Protein 7OP3 (pdb70)

Sequence (1100 aa):
GRSSQKMRLDNDDLTIAISGFITNRIGFAIYIVLCVLTGGIAWLFLRWYPKYYVKLVGCATPFRDCQWVVIEDHFNKMTILSIRVKPYNRPLSTVFPVLRELRSITYCYYKFYYHPVLDKFFCCNGWKDPQWNSMQNARSGLHGDEKAHREAVFGPNSIDVDEQSILQLLVSEILTPFYAFQVFSLILWLCDEYYYYAAAILLISAGSIITSLLETKETRRRLREMSRFECEVRVFRGGFWRTFPSSDLVPGDVYEVSDPSLTQIPADSLLLTGDCIVNESMLTGESVAVSKTPATNETLAKLNPAASTFSHDVDKHFLYCGTKLIRARAVALVVRTGFNTTRGALVRSMLVPKPSKFKFYEDSFRYLKVMGCLAGLAFIVSLVNFIRLKLHWTLILLRALDLLTIVVPPALPATLTIGTSFAVQRLKGKKIFCTSPQRVNVGGKIDLMCFDKTGTLTEEGLDVLGIRVASRVSNRFTELLTNVDDLTWSCKPLDPYRAALYVMASCHSLRIVDGVAVGDPLEVKMFEFTGWSYEEGFIAGEVISAPPAVGVLRAFDFNPLLRRSSVIARVVGNSGGYALVKGSPECMPEICRPETLPSDFDELLSYYTHAGYRVIACATKRIPKLNLVSVNRMTRDEVESGLDFVGFIIFENKLKPTTTSVIKELLSSNIGTVMITGDNIRTAVSVARQCGIIEEHAHCYMPRFIEGNADDCNAKLRWESINNPALELDPWTLLPMPVIRNYAIAVTGDVFRWIVDHAPTDVLHRMLVLGKVYARMSPDEKQELVKKFQSIDYSCGFCGDGANDCAALKAADVGISLSEAEASVAAPFTSQIFDIRCVPEVIREGRASLVTSFSCFKYMSLYSFIQFTSVSFLYVSASNLGDFQFLYIDLMLILPIAVFMSWAGPHSKLCAKRPVSDLVSRKVLVPLLSHVFVCVMIQALAWVAVRQQPWYIPPIVDTEKSNIENSENTTLFFASCFEYILSGVVLNAGRPFRQSPLETWPFLSAVAVTLIATLLMLLVPPYWLFEFMQLTWMSWTFKITLIAFGFVYFLIAWTGEHYLFLWLARFLGRMRQRLFKQPKQRKLYKIVKEKLVFENLYFQ

B-factor: mean 87.17, std 57.76, range [15.13, 212.63]

Foldseek 3Di:
DAFKDWDQDPDNVKGKIWGQWAAFDPCVVVVCCVQPVVPCRPLAVCVQPVPVVSVHRTDTDLQNPHFKTWMGIPLRDIDIDTWDWDAADQDPQQQVNGDGTWTWDADLNQIWTADPPVRDIDRFGFRRPQPCPFLVSLQQFDDDPCQVVQDVSAFFQQQADDPDDLVVVCSVPCSHVLNVVLVVLLVLCVVVVQHPVSVVLVVLVVVVSVLVSVLVVVQSVLLRVVRDDKDFFFAFGNPPTGTDIRRRGGQRGKTWQLDPRCFWAAAKWFFADWKFWWAQCLFLRGRDIDIAHADDRVLVVPGGLRDLDDDPVNCSGIDAHGTGGPHRGHMTGHHHHYLSGNVSVLSSLLRDDDPPPQCPVVVLVVVLVVLLVVLVVQLVVLLVLCVVLPFAPVLSCSLSVVLSCLSRPSCQVSLLCLLLVLLQVVCVVVQKHFSDSVLLLLLQFAFAAEEELCPQQFNNFKAFDFKWFLLLVALDTDDTDQEQCQPVDCSPLETLRLLVLLQLAAAADWADDDPAIDGDRVSRNSQPRNNQHDHPDFFGDHDPVPDATGGFDDYHHQDPVQFKTKGADDTDDQRYSGIKMKGALPCCQVQADPSSNSVCSPVVVVVCVLQVKGKIFIWGQDDHSVQDDPPHDDDPVVSSRHTHTGIIIIIARHGDPCLLVVQVQCVQLNHQYAYAYADDPSRQVNVCPVSCNDPPPAWEWEWDQPQADDADATTDIWIFTSPPTPQTADQVQGDGDPCVRQHAYAYEAVVLVRCVVDNDPLSNLLCLLSYHHYYNHTLVSLLVSQVVCVVLVRQYAYEYEFCSSLSNQQSHSAREYAYDPVRDRNHRMYGPDSHPVCSCVSSQSSSLSNLLSLLSSLLVSLSSLLQSLLQSVVSSQPAGFDSVLVVCCSPQQNVQLSSLLSNFAWAPRSHNDRDDSDCPALLRVLLSVVLSVLSSVLLVVLLVVLVPDPPFFDAHRDHPDGDHQGSNNQSSSLLSSLSRLLSSVQSRDADPRTHHPVVDPSNVVSSVVSVVVSLCCLQPNDPVSCVVRNYYDDDNVSSVVSVVSSVVSSVVSNCCNPPNSVVVSVVCVVCVCVVPVPDDDDRSSVVSVVCCVPVVVVPD

Secondary structure (DSSP, 8-state):
---EEEEE-SSSS-EEEEE---S--TTHHHHHHHHHSSSSSTTTHHHH-HHHHTTTS----SS--SSEEEEEETTS-EEEEE-EEEEE---TTTT----EEEEEEEETTEEEEEETTTTEEE---SSSS----SHHHHTT---TTHHHHTTTTT--S--------HHHHHHHHTTSHHHHHHHHHHHHHHHTT--HHHHHHHHHHHHHHHHHHHHHHHHHHHHHHHH----EES-SSSSS---EETTS--TT-EEETT-TT--B-SS-EEEEES-EEEEESSSTTEEEEEEEPPPPHHHHTT--TTSS---HHHHTTB--TT-BEEE---EEEE---STTSTTHHHHHTTSSPP-----HHHHHHHHHHHHHHHHHHHHHHHHHHHHHHT--HHHHHHHHHHHHHHHS-TTHHHHTSHHHHHHHHHHHHTTEEES-SHHHHHGGG--EE---TTTTSB-SS-EEEEEEE--SSSSSPPPP-SS--TTT-------HHHHHHHHTTTSS---EEESEE-S-HHHHHHHHGGG----SSS--------PPP----S-----TTT-EEEEE---BTTTBS-EEEEE-TTTHHHHS-TTT--S-TTHHHHHHHHTT-EEEEEEE----GGG--SS----HHHHHS--EEEEEEEEE-PBPTTHHHHHHHHHHTT-EE-EE-SS-HHHHHHHHHHHTSSPTT---EEEESSSS-SSSS----EEEESSS----B-TTT--B--------EEE-HHHHHHHHHSS-HHHHHHHHHHEEEE-S--HHHHHHHHHHHHHTT---EEEEESSTTHHHHHHSSEEEEES-TTT--S-SEEESS-STTHHHHHHHHHHHHHHHHHHHHHHHHHHHHHHHHHHHTTGGGT----TTHHHHHHHHTSHHHHHHHS--PBPSS--S------SSSHHHHHHHHHHHHHHHHHHHHHHHHHHT-TT-------SSS-----HHHHHHHHHHHHHHHHHHHHTS--TTTB--TTT-HHHHHHHHHHHHHHHHHHHS--THHHHHHT-----HHHHHHHHHHHHHHHHHHHHIIIIIHHHHHHHHHHTTTTT--S-----HHHHHHHHHHHTTTS--

Solvent-accessible surface area: 51827 Å² total; per-residue (Å²): 81,78,45,67,6,142,45,147,3,113,61,78,48,21,18,3,21,0,22,6,59,49,37,81,101,165,26,92,64,97,16,73,78,120,12,55,150,94,43,35,66,6,163,44,91,16,144,70,114,36,120,108,66,7,143,74,11,3,76,62,26,45,144,7,100,11,105,30,2,4,2,40,15,69,107,128,130,31,39,64,76,47,11,150,86,60,94,98,17,124,24,86,28,16,20,134,126,81,15,135,85,21,30,7,9,68,23,26,44,15,76,1,16,16,22,54,108,112,63,80,3,59,21,87,34,5,140,5,13,28,110,37,104,40,30,134,57,5,114,41,13,28,111,66,104,78,61,61,82,28,65,55,14,24,18,49,24,43,8,68,10,99,93,86,51,109,126,97,19,62,68,69,48,60,51,43,70,18,45,30,39,12,93,80,0,24,105,9,14,88,86,24,122,20,111,134,4,1,50,18,1,101,134,57,14,47,36,39,18,91,80,44,22,101,54,52,109,54,52,54,97,26,24,81,88,52,8,119,87,100,17,99,2,76,12,6,66,35,37,152,124,136,82,54,59,4,38,68,3,0,2,17,0,4,1,42,3,35,10,122,72,6,91,17,0,13,2,0,0,3,0,5,49,37,83,2,22,3,16,17,42,69,8,52,26,58,87,112,50,43,60,3,60,50,9,62,63,136,22,6,83,104,40,100,21,52,50,66,79,77,65,144,54,18,42,78,21,18,0,18,4,1,1,112,24,95,158,56,124,33,37,0,7,3,13,20,0,8,34,34,6,16,52,0,31,41,5,22,18,21,32,15,82,62,84,80,80,27,106,0,47,104,8,0,58,118,41,7,127,78,4,26,103,70,0,27,125,6,43,91,78,5,51,78,41,1,110,191,50,157,16,65,183,53,11,13,88,48,33,0,43,14,4,40,4,15,2,11,4,5,1,0,24,20,2,3,64,34,3,1,62,57,1,24,114,53,0,96,59,88,131,2,68,7,23,36,32,104,52,2,0,6,0,0,30,1,7,3,1,0,0,3,4,57,3,0,0,0,68,126,26,46,9,32,56,2,20,31,14,0,4,84,121,59,78,141,41,41,144,61,117,65,92,62,35,24,162,90,165,68,48,216,94,21,23,1,36,18,2,7,22,2,4,16,5,3,0,8,60,41,102,79,117,126,70,106,22,70,16,74,86,83,17,31,78,4,30,89,65,34,44,20,41,11,66,127,69,110,130,24,62,59,89,186,133,125,58,49,54,6,11,32,112,46,66,47,74,63,66,106,130,111,74,42,0,1,1,11,14,65,27,46,75,84,56,14,6,13,1,9,3,7,2,26,7,112,44,8,8,129,74,6,63,114,141,7,36,1,66,15,60,83,97,30,34,45,138,28,60,101,26,14,49,121,10,34,7,2,6,0,18,83,22,82,115,140,48,92,94,120,138,44,163,48,87,66,101,122,2,42,67,17,5,2,4,1,4,4,6,3,3,13,30,88,33,23,128,28,0,47,72,4,0,100,61,0,61,88,0,96,2,23,0,2,0,0,0,5,38,51,23,81,12,0,10,24,2,0,70,73,0,7,7,2,89,135,165,3,34,0,2,24,4,99,46,113,96,28,89,75,69,120,103,87,9,115,9,44,2,27,8,46,69,88,81,77,51,66,4,41,42,165,44,3,28,20,54,104,164,140,104,65,77,5,1,0,2,14,0,92,8,0,56,26,2,32,100,54,31,66,85,63,8,16,31,18,0,1,10,6,2,42,0,0,0,99,2,25,13,39,16,11,23,39,0,0,44,32,0,32,62,1,48,12,11,0,0,0,0,0,35,24,23,60,2,4,10,0,0,38,14,0,9,1,0,0,0,0,9,95,26,148,65,1,19,6,5,9,1,1,0,37,62,102,33,0,92,2,0,7,42,3,0,34,0,0,5,1,2,0,30,4,2,9,10,1,0,25,1,0,0,1,10,1,30,2,3,37,13,0,0,44,48,0,10,80,15,3,0,10,2,0,60,52,0,18,17,20,0,8,53,91,0,0,20,36,0,0,38,61,2,1,107,6,19,14,50,94,146,14,12,57,103,74,12,59,34,60,5,83,40,96,91,3,34,27,2,1,87,19,1,15,130,8,2,51,73,9,1,24,87,0,44,69,27,0,112,113,47,132,49,51,77,77,27,104,73,60,57,138,137,5,28,14,95,0,0,4,0,0,0,1,0,0,4,0,0,8,1,0,0,21,2,0,41,3,7,18,15,24,144,55,26,2,50,31,41,137,118,14,193,38,4,61,61,10,14,46,101,14,40,102,48,0,52,98,11,1,41,86,21,64,182,158,26,64,133,87,11,34,14,12,165,5,18,150,95,5,20,87,45,1,50,44,45,5,116,64,0,50,83,70,0,93,44,1,26,82,125,86,21,67,168,76,0,98,115,82,16,142,79,79,64,165,168,132,165,117,109,162,138,122,85,64,12,88,41,11,88,72,66,8,65,120,85,34,33,130,176,169

Radius of gyration: 36.91 Å; Cα contacts (8 Å, |Δi|>4): 1938; chains: 1; bounding box: 72×75×117 Å

InterPro domains:
  IPR001757 P-type ATPase [TIGR01494] (594-699)
  IPR001757 P-type ATPase [TIGR01494] (1066-1171)
  IPR004014 Cation-transporting P-type ATPase, N-terminal [PF00690] (354-406)
  IPR006544 P-type ATPase, subfamily V [PTHR45630] (205-1355)
  IPR006544 P-type ATPase, subfamily V [TIGR01657] (217-1337)
  IPR008250 P-type ATPase, A domain superfamily [SSF81653] (450-577)
  IPR018303 P-type ATPase, phosphorylation site [PS00154] (680-686)
  IPR023214 HAD superfamily [G3DSA:3.40.50.1000] (929-1127)
  IPR023298 P-type ATPase, transmembrane domain superfamily [SSF81665] (355-1357)
  IPR023299 P-type ATPase, cytoplasmic domain N [G3DSA:3.40.1110.10] (718-928)
  IPR023299 P-type ATPase, cytoplasmic domain N [SSF81660] (684-938)
  IPR036412 HAD-like superfamily [SSF56784] (673-1144)
  IPR044492 P-type ATPase, haloacid dehalogenase domain [SFLDF00027] (660-1142)
  IPR047819 P5B-type ATPase, N-terminal [PF12409] (215-333)
  IPR047821 P5B-type ATPase [cd07542] (363-1263)
  IPR059000 P-type ATPase, A domain [PF00122] (450-578)

CATH classification: 3.40.50.1000

Organism: Chaetomium thermophilum (strain DSM 1495 / CBS 144.50 / IMI 039719) (NCBI:txid759272)

Structure (mmCIF, N/CA/C/O backbone):
data_7OP3
#
_entry.id   7OP3
#
_cell.length_a   1.00
_cell.length_b   1.00
_cell.length_c   1.00
_cell.angle_alpha   90.00
_cell.angle_beta   90.00
_cell.angle_gamma   90.00
#
_symmetry.space_group_name_H-M   'P 1'
#
loop_
_entity.id
_entity.type
_entity.pdbx_description
1 polymer 'Cation-transporting ATPase'
2 non-polymer SPERMINE
#
loop_
_atom_site.group_PDB
_atom_site.id
_atom_site.type_symbol
_atom_site.label_atom_id
_atom_site.label_alt_id
_atom_site.label_comp_id
_atom_site.label_asym_id
_atom_site.label_entity_id
_atom_site.label_seq_id
_atom_site.pdbx_PDB_ins_code
_atom_site.Cartn_x
_atom_site.Cartn_y
_atom_site.Cartn_z
_atom_site.occupancy
_atom_site.B_iso_or_equiv
_atom_site.auth_seq_id
_atom_site.auth_comp_id
_atom_site.auth_asym_id
_atom_site.auth_atom_id
_atom_site.pdbx_PDB_model_num
ATOM 1 N N . GLY A 1 203 ? 120.665 125.439 125.641 1.00 125.46 203 GLY A N 1
ATOM 2 C CA . GLY A 1 203 ? 121.653 125.734 124.620 1.00 125.46 203 GLY A CA 1
ATOM 3 C C . GLY A 1 203 ? 123.002 126.139 125.181 1.00 125.46 203 GLY A C 1
ATOM 4 O O . GLY A 1 203 ? 123.420 125.655 126.233 1.00 125.46 203 GLY A O 1
ATOM 5 N N . ARG A 1 204 ? 123.689 127.028 124.470 1.00 123.57 204 ARG A N 1
ATOM 6 C CA . ARG A 1 204 ? 124.991 127.511 124.905 1.00 123.57 204 ARG A CA 1
ATOM 7 C C . ARG A 1 204 ? 124.814 128.570 125.986 1.00 123.57 204 ARG A C 1
ATOM 8 O O . ARG A 1 204 ? 123.934 129.429 125.894 1.00 123.57 204 ARG A O 1
ATOM 16 N N . SER A 1 205 ? 125.668 128.513 127.009 1.00 123.17 205 SER A N 1
ATOM 17 C CA . SER A 1 205 ? 125.563 129.393 128.168 1.00 123.17 205 SER A CA 1
ATOM 18 C C . SER A 1 205 ? 126.644 130.466 128.188 1.00 123.17 205 SER A C 1
ATOM 19 O O . SER A 1 205 ? 126.333 131.659 128.245 1.00 123.17 205 SER A O 1
ATOM 22 N N . SER A 1 206 ? 127.913 130.073 128.143 1.00 122.03 206 SER A N 1
ATOM 23 C CA . SER A 1 206 ? 129.033 130.986 128.323 1.00 122.03 206 SER A CA 1
ATOM 24 C C . SER A 1 206 ? 129.802 131.118 127.017 1.00 122.03 206 SER A C 1
ATOM 25 O O . SER A 1 206 ? 130.181 130.111 126.411 1.00 122.03 206 SER A O 1
ATOM 28 N N . GLN A 1 207 ? 130.045 132.356 126.601 1.00 121.17 207 GLN A N 1
ATOM 29 C CA . GLN A 1 207 ? 130.768 132.657 125.371 1.00 121.17 207 GLN A CA 1
ATOM 30 C C . GLN A 1 207 ? 132.115 133.264 125.742 1.00 121.17 207 GLN A C 1
ATOM 31 O O . GLN A 1 207 ? 132.176 134.360 126.308 1.00 121.17 207 GLN A O 1
ATOM 37 N N . LYS A 1 208 ? 133.190 132.548 125.424 1.00 120.78 208 LYS A N 1
ATOM 38 C CA . LYS A 1 208 ? 134.552 133.020 125.659 1.00 120.78 208 LYS A CA 1
ATOM 39 C C . LYS A 1 208 ? 135.129 133.460 124.319 1.00 120.78 208 LYS A C 1
ATOM 40 O O . LYS A 1 208 ? 135.475 132.630 123.473 1.00 120.78 208 LYS A O 1
ATOM 46 N N . MET A 1 209 ? 135.211 134.773 124.118 1.00 122.23 209 MET A N 1
ATOM 47 C CA . MET A 1 209 ? 135.798 135.337 122.914 1.00 122.23 209 MET A CA 1
ATOM 48 C C . MET A 1 209 ? 136.721 136.481 123.300 1.00 122.23 209 MET A C 1
ATOM 49 O O . MET A 1 209 ? 136.489 137.180 124.288 1.00 122.23 209 MET A O 1
ATOM 54 N N . ARG A 1 210 ? 137.788 136.646 122.529 1.00 120.88 210 ARG A N 1
ATOM 55 C CA . ARG A 1 210 ? 138.680 137.772 122.737 1.00 120.88 210 ARG A CA 1
ATOM 56 C C . ARG A 1 210 ? 138.077 139.015 122.085 1.00 120.88 210 ARG A C 1
ATOM 57 O O . ARG A 1 210 ? 137.380 138.931 121.070 1.00 120.88 210 ARG A O 1
ATOM 65 N N . LEU A 1 211 ? 138.347 140.173 122.681 1.00 117.45 211 LEU A N 1
ATOM 66 C CA . LEU A 1 211 ? 137.954 141.441 122.085 1.00 117.45 211 LEU A CA 1
ATOM 67 C C . LEU A 1 211 ? 138.850 141.776 120.897 1.00 117.45 211 LEU A C 1
ATOM 68 O O . LEU A 1 211 ? 139.930 141.205 120.727 1.00 117.45 211 LEU A O 1
ATOM 73 N N . ASP A 1 212 ? 138.353 142.681 120.043 1.00 119.22 212 ASP A N 1
ATOM 74 C CA . ASP A 1 212 ? 139.030 143.003 118.787 1.00 119.22 212 ASP A CA 1
ATOM 75 C C . ASP A 1 212 ? 140.459 143.469 119.043 1.00 119.22 212 ASP A C 1
ATOM 76 O O . ASP A 1 212 ? 141.402 143.019 118.382 1.00 119.22 212 ASP A O 1
ATOM 81 N N . ASN A 1 213 ? 140.633 144.374 120.002 1.00 117.60 213 ASN A N 1
ATOM 82 C CA . ASN A 1 213 ? 141.968 144.741 120.449 1.00 117.60 213 ASN A CA 1
ATOM 83 C C . ASN A 1 213 ? 142.570 143.579 121.231 1.00 117.60 213 ASN A C 1
ATOM 84 O O . ASN A 1 213 ? 141.897 142.970 122.070 1.00 117.60 213 ASN A O 1
ATOM 89 N N . ASP A 1 214 ? 143.834 143.259 120.939 1.00 118.14 214 ASP A N 1
ATOM 90 C CA . ASP A 1 214 ? 144.488 142.103 121.552 1.00 118.14 214 ASP A CA 1
ATOM 91 C C . ASP A 1 214 ? 144.640 142.230 123.067 1.00 118.14 214 ASP A C 1
ATOM 92 O O . ASP A 1 214 ? 144.644 141.215 123.774 1.00 118.14 214 ASP A O 1
ATOM 97 N N . ASP A 1 215 ? 144.793 143.457 123.572 1.00 113.89 215 ASP A N 1
ATOM 98 C CA . ASP A 1 215 ? 145.063 143.678 124.992 1.00 113.89 215 ASP A CA 1
ATOM 99 C C . ASP A 1 215 ? 143.923 143.192 125.891 1.00 113.89 215 ASP A C 1
ATOM 100 O O . ASP A 1 215 ? 144.165 142.543 126.915 1.00 113.89 215 ASP A O 1
ATOM 105 N N . LEU A 1 216 ? 142.676 143.491 125.530 1.00 116.60 216 LEU A N 1
ATOM 106 C CA . LEU A 1 216 ? 141.522 143.187 126.373 1.00 116.60 216 LEU A CA 1
ATOM 107 C C . LEU A 1 216 ? 140.834 141.901 125.930 1.00 116.60 216 LEU A C 1
ATOM 108 O O . LEU A 1 216 ? 140.614 141.687 124.734 1.00 116.60 216 LEU A O 1
ATOM 113 N N . THR A 1 217 ? 140.540 141.032 126.898 1.00 118.70 217 THR A N 1
ATOM 114 C CA . THR A 1 217 ? 139.800 139.798 126.676 1.00 118.70 217 THR A CA 1
ATOM 115 C C . THR A 1 217 ? 138.695 139.725 127.724 1.00 118.70 217 THR A C 1
ATOM 116 O O . THR A 1 217 ? 138.855 140.235 128.836 1.00 118.70 217 THR A O 1
ATOM 120 N N . ILE A 1 218 ? 137.577 139.073 127.382 1.00 115.11 218 ILE A N 1
ATOM 121 C CA . ILE A 1 218 ? 136.449 138.898 128.297 1.00 115.11 218 ILE A CA 1
ATOM 122 C C . ILE A 1 218 ? 135.818 137.526 128.088 1.00 115.11 218 ILE A C 1
ATOM 123 O O . ILE A 1 218 ? 136.065 136.844 127.092 1.00 115.11 218 ILE A O 1
ATOM 128 N N . ALA A 1 219 ? 134.988 137.121 129.065 1.00 115.12 219 ALA A N 1
ATOM 129 C CA . ALA A 1 219 ? 134.257 135.847 129.041 1.00 115.12 219 ALA A CA 1
ATOM 130 C C . ALA A 1 219 ? 132.810 136.116 129.467 1.00 115.12 219 ALA A C 1
ATOM 131 O O . ALA A 1 219 ? 132.457 135.945 130.636 1.00 115.12 219 ALA A O 1
ATOM 133 N N . ILE A 1 220 ? 131.985 136.543 128.511 1.00 117.27 220 ILE A N 1
ATOM 134 C CA . ILE A 1 220 ? 130.608 136.945 128.790 1.00 117.27 220 ILE A CA 1
ATOM 135 C C . ILE A 1 220 ? 129.790 135.732 129.242 1.00 117.27 220 ILE A C 1
ATOM 136 O O . ILE A 1 220 ? 129.669 134.733 128.522 1.00 117.27 220 ILE A O 1
ATOM 141 N N . SER A 1 221 ? 129.276 135.785 130.474 1.00 117.88 221 SER A N 1
ATOM 142 C CA . SER A 1 221 ? 128.456 134.714 131.043 1.00 117.88 221 SER A CA 1
ATOM 143 C C . SER A 1 221 ? 127.049 135.206 131.372 1.00 117.88 221 SER A C 1
ATOM 144 O O . SER A 1 221 ? 126.884 136.112 132.196 1.00 117.88 221 SER A O 1
ATOM 147 N N . GLY A 1 222 ? 126.041 134.592 130.747 1.00 120.41 222 GLY A N 1
ATOM 148 C CA . GLY A 1 222 ? 124.642 134.975 130.884 1.00 120.41 222 GLY A CA 1
ATOM 149 C C . GLY A 1 222 ? 123.885 134.357 132.048 1.00 120.41 222 GLY A C 1
ATOM 150 O O . GLY A 1 222 ? 123.090 133.433 131.853 1.00 120.41 222 GLY A O 1
ATOM 151 N N . PHE A 1 223 ? 124.116 134.861 133.257 1.00 123.95 223 PHE A N 1
ATOM 152 C CA . PHE A 1 223 ? 123.448 134.389 134.463 1.00 123.95 223 PHE A CA 1
ATOM 153 C C . PHE A 1 223 ? 122.006 134.904 134.562 1.00 123.95 223 PHE A C 1
ATOM 154 O O . PHE A 1 223 ? 121.632 135.910 133.952 1.00 123.95 223 PHE A O 1
ATOM 162 N N . ILE A 1 224 ? 121.189 134.183 135.352 1.00 127.39 224 ILE A N 1
ATOM 163 C CA . ILE A 1 224 ? 119.752 134.457 135.444 1.00 127.39 224 ILE A CA 1
ATOM 164 C C . ILE A 1 224 ? 119.502 135.711 136.282 1.00 127.39 224 ILE A C 1
ATOM 165 O O . ILE A 1 224 ? 120.366 136.194 137.021 1.00 127.39 224 ILE A O 1
ATOM 170 N N . THR A 1 225 ? 118.289 136.252 136.129 1.00 126.19 225 THR A N 1
ATOM 171 C CA . THR A 1 225 ? 117.816 137.512 136.687 1.00 126.19 225 THR A CA 1
ATOM 172 C C . THR A 1 225 ? 117.905 137.546 138.204 1.00 126.19 225 THR A C 1
ATOM 173 O O . THR A 1 225 ? 118.665 138.325 138.787 1.00 126.19 225 THR A O 1
ATOM 177 N N . ASN A 1 226 ? 117.100 136.701 138.838 1.00 128.05 226 ASN A N 1
ATOM 178 C CA . ASN A 1 226 ? 116.943 136.645 140.287 1.00 128.05 226 ASN A CA 1
ATOM 179 C C . ASN A 1 226 ? 116.193 135.362 140.624 1.00 128.05 226 ASN A C 1
ATOM 180 O O . ASN A 1 226 ? 115.888 134.547 139.748 1.00 128.05 226 ASN A O 1
ATOM 185 N N . ARG A 1 227 ? 115.918 135.183 141.914 1.00 127.96 227 ARG A N 1
ATOM 186 C CA . ARG A 1 227 ? 115.210 134.022 142.429 1.00 127.96 227 ARG A CA 1
ATOM 187 C C . ARG A 1 227 ? 114.296 134.487 143.549 1.00 127.96 227 ARG A C 1
ATOM 188 O O . ARG A 1 227 ? 114.439 135.605 144.055 1.00 127.96 227 ARG A O 1
ATOM 196 N N . ILE A 1 228 ? 113.300 133.647 143.877 1.00 130.46 228 ILE A N 1
ATOM 197 C CA . ILE A 1 228 ? 112.375 133.912 144.987 1.00 130.46 228 ILE A CA 1
ATOM 198 C C . ILE A 1 228 ? 113.127 134.297 146.261 1.00 130.46 228 ILE A C 1
ATOM 199 O O . ILE A 1 228 ? 112.630 135.078 147.083 1.00 130.46 228 ILE A O 1
ATOM 204 N N . GLY A 1 229 ? 114.354 133.789 146.420 1.00 131.10 229 GLY A N 1
ATOM 205 C CA . GLY A 1 229 ? 115.244 134.015 147.537 1.00 131.10 229 GLY A CA 1
ATOM 206 C C . GLY A 1 229 ? 115.854 135.395 147.596 1.00 131.10 229 GLY A C 1
ATOM 207 O O . GLY A 1 229 ? 116.651 135.661 148.501 1.00 131.10 229 GLY A O 1
ATOM 208 N N . PHE A 1 230 ? 115.515 136.274 146.647 1.00 131.05 230 PHE A N 1
ATOM 209 C CA . PHE A 1 230 ? 115.991 137.652 146.697 1.00 131.05 230 PHE A CA 1
ATOM 210 C C . PHE A 1 230 ? 115.425 138.377 147.910 1.00 131.05 230 PHE A C 1
ATOM 211 O O . PHE A 1 230 ? 116.121 139.185 148.535 1.00 131.05 230 PHE A O 1
ATOM 219 N N . ALA A 1 231 ? 114.161 138.114 148.249 1.00 131.82 231 ALA A N 1
ATOM 220 C CA . ALA A 1 231 ? 113.592 138.707 149.454 1.00 131.82 231 ALA A CA 1
ATOM 221 C C . ALA A 1 231 ? 114.278 138.152 150.695 1.00 131.82 231 ALA A C 1
ATOM 222 O O . ALA A 1 231 ? 114.529 138.890 151.654 1.00 131.82 231 ALA A O 1
ATOM 224 N N . ILE A 1 232 ? 114.578 136.850 150.692 1.00 133.35 232 ILE A N 1
ATOM 225 C CA . ILE A 1 232 ? 115.348 136.243 151.776 1.00 133.35 232 ILE A CA 1
ATOM 226 C C . ILE A 1 232 ? 116.754 136.832 151.813 1.00 133.35 232 ILE A C 1
ATOM 227 O O . ILE A 1 232 ? 117.304 137.102 152.889 1.00 133.35 232 ILE A O 1
ATOM 232 N N . TYR A 1 233 ? 117.362 137.020 150.636 1.00 126.28 233 TYR A N 1
ATOM 233 C CA . TYR A 1 233 ? 118.621 137.754 150.524 1.00 126.28 233 TYR A CA 1
ATOM 234 C C . TYR A 1 233 ? 118.535 139.141 151.155 1.00 126.28 233 TYR A C 1
ATOM 235 O O . TYR A 1 233 ? 119.441 139.559 151.883 1.00 126.28 233 TYR A O 1
ATOM 244 N N . ILE A 1 234 ? 117.463 139.880 150.852 1.00 129.09 234 ILE A N 1
ATOM 245 C CA . ILE A 1 234 ? 117.336 141.263 151.314 1.00 129.09 234 ILE A CA 1
ATOM 246 C C . ILE A 1 234 ? 117.280 141.326 152.838 1.00 129.09 234 ILE A C 1
ATOM 247 O O . ILE A 1 234 ? 117.998 142.111 153.468 1.00 129.09 234 ILE A O 1
ATOM 252 N N . VAL A 1 235 ? 116.434 140.498 153.454 1.00 129.66 235 VAL A N 1
ATOM 253 C CA . VAL A 1 235 ? 116.280 140.553 154.907 1.00 129.66 235 VAL A CA 1
ATOM 254 C C . VAL A 1 235 ? 117.549 140.065 155.608 1.00 129.66 235 VAL A C 1
ATOM 255 O O . VAL A 1 235 ? 118.035 140.700 156.550 1.00 129.66 235 VAL A O 1
ATOM 259 N N . LEU A 1 236 ? 118.118 138.949 155.150 1.00 131.60 236 LEU A N 1
ATOM 260 C CA . LEU A 1 236 ? 119.262 138.349 155.826 1.00 131.60 236 LEU A CA 1
ATOM 261 C C . LEU A 1 236 ? 120.581 139.077 155.586 1.00 131.60 236 LEU A C 1
ATOM 262 O O . LEU A 1 236 ? 121.559 138.776 156.278 1.00 131.60 236 LEU A O 1
ATOM 267 N N . CYS A 1 237 ? 120.651 140.015 154.639 1.00 128.97 237 CYS A N 1
ATOM 268 C CA . CYS A 1 237 ? 121.901 140.720 154.384 1.00 128.97 237 CYS A CA 1
ATOM 269 C C . CYS A 1 237 ? 121.842 142.228 154.594 1.00 128.97 237 CYS A C 1
ATOM 270 O O . CYS A 1 237 ? 122.885 142.885 154.493 1.00 128.97 237 CYS A O 1
ATOM 273 N N . VAL A 1 238 ? 120.676 142.801 154.881 1.00 129.56 238 VAL A N 1
ATOM 274 C CA . VAL A 1 238 ? 120.582 144.223 155.187 1.00 129.56 238 VAL A CA 1
ATOM 275 C C . VAL A 1 238 ? 120.164 144.473 156.639 1.00 129.56 238 VAL A C 1
ATOM 276 O O . VAL A 1 238 ? 120.406 145.575 157.159 1.00 129.56 238 VAL A O 1
ATOM 280 N N . LEU A 1 239 ? 119.622 143.465 157.334 1.00 129.83 239 LEU A N 1
ATOM 281 C CA . LEU A 1 239 ? 119.333 143.600 158.760 1.00 129.83 239 LEU A CA 1
ATOM 282 C C . LEU A 1 239 ? 120.600 143.847 159.572 1.00 129.83 239 LEU A C 1
ATOM 283 O O . LEU A 1 239 ? 120.560 144.558 160.583 1.00 129.83 239 LEU A O 1
ATOM 288 N N . THR A 1 240 ? 121.728 143.274 159.148 1.00 129.03 240 THR A N 1
ATOM 289 C CA . THR A 1 240 ? 123.008 143.626 159.749 1.00 129.03 240 THR A CA 1
ATOM 290 C C . THR A 1 240 ? 123.562 144.929 159.188 1.00 129.03 240 THR A C 1
ATOM 291 O O . THR A 1 240 ? 124.207 145.688 159.919 1.00 129.03 240 THR A O 1
ATOM 295 N N . GLY A 1 241 ? 123.328 145.203 157.905 1.00 126.31 241 GLY A N 1
ATOM 296 C CA . GLY A 1 241 ? 123.749 146.445 157.296 1.00 126.31 241 GLY A CA 1
ATOM 297 C C . GLY A 1 241 ? 125.141 146.444 156.703 1.00 126.31 241 GLY A C 1
ATOM 298 O O . GLY A 1 241 ? 125.523 147.435 156.067 1.00 126.31 241 GLY A O 1
ATOM 299 N N . GLY A 1 242 ? 125.913 145.377 156.886 1.00 119.03 242 GLY A N 1
ATOM 300 C CA . GLY A 1 242 ? 127.272 145.358 156.384 1.00 119.03 242 GLY A CA 1
ATOM 301 C C . GLY A 1 242 ? 127.606 144.155 155.526 1.00 119.03 242 GLY A C 1
ATOM 302 O O . GLY A 1 242 ? 128.783 143.840 155.326 1.00 119.03 242 GLY A O 1
ATOM 303 N N . ILE A 1 243 ? 126.584 143.473 155.014 1.00 118.28 243 ILE A N 1
ATOM 304 C CA . ILE A 1 243 ? 126.762 142.288 154.176 1.00 118.28 243 ILE A CA 1
ATOM 305 C C . ILE A 1 243 ? 126.489 142.601 152.708 1.00 118.28 243 ILE A C 1
ATOM 306 O O . ILE A 1 243 ? 127.370 142.453 151.859 1.00 118.28 243 ILE A O 1
ATOM 311 N N . ALA A 1 244 ? 125.262 143.014 152.386 1.00 116.56 244 ALA A N 1
ATOM 312 C CA . ALA A 1 244 ? 124.876 143.271 151.003 1.00 116.56 244 ALA A CA 1
ATOM 313 C C . ALA A 1 244 ? 125.654 144.432 150.397 1.00 116.56 244 ALA A C 1
ATOM 314 O O . ALA A 1 244 ? 126.460 144.230 149.482 1.00 116.56 244 ALA A O 1
ATOM 316 N N . TRP A 1 245 ? 125.412 145.650 150.891 1.00 113.04 245 TRP A N 1
ATOM 317 C CA . TRP A 1 245 ? 125.927 146.835 150.211 1.00 113.04 245 TRP A CA 1
ATOM 318 C C . TRP A 1 245 ? 127.440 146.962 150.335 1.00 113.04 245 TRP A C 1
ATOM 319 O O . TRP A 1 245 ? 128.077 147.586 149.479 1.00 113.04 245 TRP A O 1
ATOM 330 N N . LEU A 1 246 ? 128.035 146.384 151.379 1.00 105.53 246 LEU A N 1
ATOM 331 C CA . LEU A 1 246 ? 129.484 146.415 151.544 1.00 105.53 246 LEU A CA 1
ATOM 332 C C . LEU A 1 246 ? 130.180 145.159 151.030 1.00 105.53 246 LEU A C 1
ATOM 333 O O . LEU A 1 246 ? 130.972 145.235 150.088 1.00 105.53 246 LEU A O 1
ATOM 338 N N . PHE A 1 247 ? 129.886 143.996 151.621 1.00 106.45 247 PHE A N 1
ATOM 339 C CA . PHE A 1 247 ? 130.725 142.826 151.374 1.00 106.45 247 PHE A CA 1
ATOM 340 C C . PHE A 1 247 ? 130.467 142.251 149.986 1.00 106.45 247 PHE A C 1
ATOM 341 O O . PHE A 1 247 ? 131.408 141.833 149.302 1.00 106.45 247 PHE A O 1
ATOM 349 N N . LEU A 1 248 ? 129.214 142.236 149.542 1.00 107.46 248 LEU A N 1
ATOM 350 C CA . LEU A 1 248 ? 128.904 141.672 148.236 1.00 107.46 248 LEU A CA 1
ATOM 351 C C . LEU A 1 248 ? 129.082 142.671 147.103 1.00 107.46 248 LEU A C 1
ATOM 352 O O . LEU A 1 248 ? 128.893 142.307 145.938 1.00 107.46 248 LEU A O 1
ATOM 357 N N . ARG A 1 249 ? 129.440 143.915 147.415 1.00 101.09 249 ARG A N 1
ATOM 358 C CA . ARG A 1 249 ? 129.960 144.841 146.419 1.00 101.09 249 ARG A CA 1
ATOM 359 C C . ARG A 1 249 ? 131.472 144.742 146.289 1.00 101.09 249 ARG A C 1
ATOM 360 O O . ARG A 1 249 ? 132.017 145.029 145.217 1.00 101.09 249 ARG A O 1
ATOM 368 N N . TRP A 1 250 ? 132.156 144.341 147.362 1.00 94.03 250 TRP A N 1
ATOM 369 C CA . TRP A 1 250 ? 133.601 144.160 147.320 1.00 94.03 250 TRP A CA 1
ATOM 370 C C . TRP A 1 250 ? 133.973 142.812 146.723 1.00 94.03 250 TRP A C 1
ATOM 371 O O . TRP A 1 250 ? 135.031 142.680 146.098 1.00 94.03 250 TRP A O 1
ATOM 382 N N . TYR A 1 251 ? 133.117 141.810 146.912 1.00 105.84 251 TYR A N 1
ATOM 383 C CA . TYR A 1 251 ? 133.356 140.437 146.465 1.00 105.84 251 TYR A CA 1
ATOM 384 C C . TYR A 1 251 ? 132.159 139.952 145.654 1.00 105.84 251 TYR A C 1
ATOM 385 O O . TYR A 1 251 ? 131.315 139.207 146.171 1.00 105.84 251 TYR A O 1
ATOM 394 N N . PRO A 1 252 ? 132.039 140.370 144.385 1.00 107.42 252 PRO A N 1
ATOM 395 C CA . PRO A 1 252 ? 130.822 140.038 143.618 1.00 107.42 252 PRO A CA 1
ATOM 396 C C . PRO A 1 252 ? 130.652 138.553 143.332 1.00 107.42 252 PRO A C 1
ATOM 397 O O . PRO A 1 252 ? 129.545 138.153 142.950 1.00 107.42 252 PRO A O 1
ATOM 401 N N . LYS A 1 253 ? 131.722 137.752 143.450 1.00 110.72 253 LYS A N 1
ATOM 402 C CA . LYS A 1 253 ? 131.689 136.331 143.091 1.00 110.72 253 LYS A CA 1
ATOM 403 C C . LYS A 1 253 ? 130.565 135.584 143.802 1.00 110.72 253 LYS A C 1
ATOM 404 O O . LYS A 1 253 ? 129.931 134.696 143.222 1.00 110.72 253 LYS A O 1
ATOM 410 N N . TYR A 1 254 ? 130.318 135.920 145.067 1.00 113.78 254 TYR A N 1
ATOM 411 C CA . TYR A 1 254 ? 129.320 135.214 145.862 1.00 113.78 254 TYR A CA 1
ATOM 412 C C . TYR A 1 254 ? 127.910 135.716 145.569 1.00 113.78 254 TYR A C 1
ATOM 413 O O . TYR A 1 254 ? 126.971 134.915 145.509 1.00 113.78 254 TYR A O 1
ATOM 422 N N . TYR A 1 255 ? 127.740 137.043 145.496 1.00 111.54 255 TYR A N 1
ATOM 423 C CA . TYR A 1 255 ? 126.476 137.680 145.115 1.00 111.54 255 TYR A CA 1
ATOM 424 C C . TYR A 1 255 ? 125.830 136.995 143.914 1.00 111.54 255 TYR A C 1
ATOM 425 O O . TYR A 1 255 ? 124.656 136.611 143.954 1.00 111.54 255 TYR A O 1
ATOM 434 N N . VAL A 1 256 ? 126.593 136.841 142.829 1.00 114.51 256 VAL A N 1
ATOM 435 C CA . VAL A 1 256 ? 126.091 136.206 141.616 1.00 114.51 256 VAL A CA 1
ATOM 436 C C . VAL A 1 256 ? 125.915 134.700 141.780 1.00 114.51 256 VAL A C 1
ATOM 437 O O . VAL A 1 256 ? 125.220 134.068 140.977 1.00 114.51 256 VAL A O 1
ATOM 441 N N . LYS A 1 257 ? 126.489 134.116 142.833 1.00 114.80 257 LYS A N 1
ATOM 442 C CA . LYS A 1 257 ? 126.296 132.714 143.181 1.00 114.80 257 LYS A CA 1
ATOM 443 C C . LYS A 1 257 ? 125.185 132.516 144.204 1.00 114.80 257 LYS A C 1
ATOM 444 O O . LYS A 1 257 ? 124.999 131.400 144.701 1.00 114.80 257 LYS A O 1
ATOM 450 N N . LEU A 1 258 ? 124.438 133.573 144.517 1.00 119.46 258 LEU A N 1
ATOM 451 C CA . LEU A 1 258 ? 123.296 133.507 145.422 1.00 119.46 258 LEU A CA 1
ATOM 452 C C . LEU A 1 258 ? 122.021 133.905 144.692 1.00 119.46 258 LEU A C 1
ATOM 453 O O . LEU A 1 258 ? 121.080 133.111 144.633 1.00 119.46 258 LEU A O 1
ATOM 458 N N . VAL A 1 259 ? 121.944 135.136 144.184 1.00 122.94 259 VAL A N 1
ATOM 459 C CA . VAL A 1 259 ? 120.728 135.627 143.545 1.00 122.94 259 VAL A CA 1
ATOM 460 C C . VAL A 1 259 ? 120.440 134.881 142.242 1.00 122.94 259 VAL A C 1
ATOM 461 O O . VAL A 1 259 ? 119.298 134.881 141.767 1.00 122.94 259 VAL A O 1
ATOM 465 N N . GLY A 1 260 ? 121.441 134.232 141.656 1.00 124.23 260 GLY A N 1
ATOM 466 C CA . GLY A 1 260 ? 121.282 133.591 140.366 1.00 124.23 260 GLY A CA 1
ATOM 467 C C . GLY A 1 260 ? 121.841 132.185 140.294 1.00 124.23 260 GLY A C 1
ATOM 468 O O . GLY A 1 260 ? 122.766 131.820 141.019 1.00 124.23 260 GLY A O 1
ATOM 469 N N . CYS A 1 261 ? 121.246 131.387 139.399 1.00 125.91 261 CYS A N 1
ATOM 470 C CA . CYS A 1 261 ? 121.753 130.060 139.065 1.00 125.91 261 CYS A CA 1
ATOM 471 C C . CYS A 1 261 ? 122.334 130.110 137.657 1.00 125.91 261 CYS A C 1
ATOM 472 O O . CYS A 1 261 ? 123.452 130.602 137.501 1.00 125.91 261 CYS A O 1
ATOM 475 N N . ALA A 1 262 ? 121.637 129.602 136.638 1.00 126.25 262 ALA A N 1
ATOM 476 C CA . ALA A 1 262 ? 122.165 129.738 135.283 1.00 126.25 262 ALA A CA 1
ATOM 477 C C . ALA A 1 262 ? 121.041 129.663 134.259 1.00 126.25 262 ALA A C 1
ATOM 478 O O . ALA A 1 262 ? 120.006 129.038 134.499 1.00 126.25 262 ALA A O 1
ATOM 480 N N . THR A 1 263 ? 121.269 130.309 133.105 1.00 126.29 263 THR A N 1
ATOM 481 C CA . THR A 1 263 ? 120.398 130.263 131.932 1.00 126.29 263 THR A CA 1
ATOM 482 C C . THR A 1 263 ? 121.132 130.212 130.602 1.00 126.29 263 THR A C 1
ATOM 483 O O . THR A 1 263 ? 121.805 131.190 130.249 1.00 126.29 263 THR A O 1
ATOM 487 N N . PRO A 1 264 ? 121.092 129.098 129.866 1.00 127.21 264 PRO A N 1
ATOM 488 C CA . PRO A 1 264 ? 121.706 129.120 128.532 1.00 127.21 264 PRO A CA 1
ATOM 489 C C . PRO A 1 264 ? 121.001 130.121 127.635 1.00 127.21 264 PRO A C 1
ATOM 490 O O . PRO A 1 264 ? 121.642 130.790 126.815 1.00 127.21 264 PRO A O 1
ATOM 494 N N . PHE A 1 265 ? 119.684 130.248 127.796 1.00 125.75 265 PHE A N 1
ATOM 495 C CA . PHE A 1 265 ? 118.862 131.119 126.967 1.00 125.75 265 PHE A CA 1
ATOM 496 C C . PHE A 1 265 ? 119.124 132.559 127.385 1.00 125.75 265 PHE A C 1
ATOM 497 O O . PHE A 1 265 ? 118.707 132.978 128.470 1.00 125.75 265 PHE A O 1
ATOM 505 N N . ARG A 1 266 ? 119.809 133.328 126.541 1.00 120.49 266 ARG A N 1
ATOM 506 C CA . ARG A 1 266 ? 120.169 134.704 126.881 1.00 120.49 266 ARG A CA 1
ATOM 507 C C . ARG A 1 266 ? 119.000 135.658 126.616 1.00 120.49 266 ARG A C 1
ATOM 508 O O . ARG A 1 266 ? 119.056 136.564 125.784 1.00 120.49 266 ARG A O 1
ATOM 516 N N . ASP A 1 267 ? 117.921 135.422 127.357 1.00 119.09 267 ASP A N 1
ATOM 517 C CA . ASP A 1 267 ? 116.719 136.250 127.395 1.00 119.09 267 ASP A CA 1
ATOM 518 C C . ASP A 1 267 ? 116.389 136.626 128.835 1.00 119.09 267 ASP A C 1
ATOM 519 O O . ASP A 1 267 ? 115.248 136.520 129.291 1.00 119.09 267 ASP A O 1
ATOM 524 N N . CYS A 1 268 ? 117.401 137.068 129.574 1.00 121.29 268 CYS A N 1
ATOM 525 C CA . CYS A 1 268 ? 117.266 137.463 130.969 1.00 121.29 268 CYS A CA 1
ATOM 526 C C . CYS A 1 268 ? 117.372 138.976 131.115 1.00 121.29 268 CYS A C 1
ATOM 527 O O . CYS A 1 268 ? 117.641 139.705 130.159 1.00 121.29 268 CYS A O 1
ATOM 530 N N . GLN A 1 269 ? 117.120 139.442 132.342 1.00 121.36 269 GLN A N 1
ATOM 531 C CA . GLN A 1 269 ? 117.110 140.871 132.643 1.00 121.36 269 GLN A CA 1
ATOM 532 C C . GLN A 1 269 ? 118.516 141.459 132.700 1.00 121.36 269 GLN A C 1
ATOM 533 O O . GLN A 1 269 ? 118.746 142.560 132.189 1.00 121.36 269 GLN A O 1
ATOM 539 N N . TRP A 1 270 ? 119.469 140.760 133.317 1.00 117.66 270 TRP A N 1
ATOM 540 C CA . TRP A 1 270 ? 120.823 141.286 133.414 1.00 117.66 270 TRP A CA 1
ATOM 541 C C . TRP A 1 270 ? 121.824 140.164 133.192 1.00 117.66 270 TRP A C 1
ATOM 542 O O . TRP A 1 270 ? 121.531 138.984 133.398 1.00 117.66 270 TRP A O 1
ATOM 553 N N . VAL A 1 271 ? 123.021 140.558 132.764 1.00 112.22 271 VAL A N 1
ATOM 554 C CA . VAL A 1 271 ? 124.115 139.642 132.469 1.00 112.22 271 VAL A CA 1
ATOM 555 C C . VAL A 1 271 ? 125.371 140.173 133.150 1.00 112.22 271 VAL A C 1
ATOM 556 O O . VAL A 1 271 ? 125.614 141.384 133.164 1.00 112.22 271 VAL A O 1
ATOM 560 N N . VAL A 1 272 ? 126.167 139.268 133.710 1.00 110.62 272 VAL A N 1
ATOM 561 C CA . VAL A 1 272 ? 127.438 139.597 134.342 1.00 110.62 272 VAL A CA 1
ATOM 562 C C . VAL A 1 272 ? 128.537 139.457 133.296 1.00 110.62 272 VAL A C 1
ATOM 563 O O . VAL A 1 272 ? 128.414 138.693 132.332 1.00 110.62 272 VAL A O 1
ATOM 567 N N . ILE A 1 273 ? 129.608 140.230 133.457 1.00 109.15 273 ILE A N 1
ATOM 568 C CA . ILE A 1 273 ? 130.706 140.273 132.500 1.00 109.15 273 ILE A CA 1
ATOM 569 C C . ILE A 1 273 ? 131.982 139.934 133.251 1.00 109.15 273 ILE A C 1
ATOM 570 O O . ILE A 1 273 ? 132.316 140.592 134.241 1.00 109.15 273 ILE A O 1
ATOM 575 N N . GLU A 1 274 ? 132.703 138.928 132.768 1.00 113.63 274 GLU A N 1
ATOM 576 C CA . GLU A 1 274 ? 133.995 138.539 133.316 1.00 113.63 274 GLU A CA 1
ATOM 577 C C . GLU A 1 274 ? 135.099 138.901 132.333 1.00 113.63 274 GLU A C 1
ATOM 578 O O . GLU A 1 274 ? 134.979 138.619 131.139 1.00 113.63 274 GLU A O 1
ATOM 584 N N . ASP A 1 275 ? 136.171 139.519 132.833 1.00 115.65 275 ASP A N 1
ATOM 585 C CA . ASP A 1 275 ? 137.315 139.873 132.006 1.00 115.65 275 ASP A CA 1
ATOM 586 C C . ASP A 1 275 ? 138.523 139.028 132.409 1.00 115.65 275 ASP A C 1
ATOM 587 O O . ASP A 1 275 ? 138.426 138.122 133.245 1.00 115.65 275 ASP A O 1
ATOM 592 N N . HIS A 1 276 ? 139.675 139.327 131.805 1.00 116.63 276 HIS A N 1
ATOM 593 C CA . HIS A 1 276 ? 140.892 138.574 132.077 1.00 116.63 276 HIS A CA 1
ATOM 594 C C . HIS A 1 276 ? 141.558 138.967 133.391 1.00 116.63 276 HIS A C 1
ATOM 595 O O . HIS A 1 276 ? 142.484 138.274 133.826 1.00 116.63 276 HIS A O 1
ATOM 602 N N . PHE A 1 277 ? 141.115 140.051 134.031 1.00 114.27 277 PHE A N 1
ATOM 603 C CA . PHE A 1 277 ? 141.670 140.504 135.301 1.00 114.27 277 PHE A CA 1
ATOM 604 C C . PHE A 1 277 ? 140.803 140.108 136.490 1.00 114.27 277 PHE A C 1
ATOM 605 O O . PHE A 1 277 ? 140.952 140.682 137.575 1.00 114.27 277 PHE A O 1
ATOM 613 N N . ASN A 1 278 ? 139.901 139.145 136.294 1.00 114.21 278 ASN A N 1
ATOM 614 C CA . ASN A 1 278 ? 139.050 138.570 137.339 1.00 114.21 278 ASN A CA 1
ATOM 615 C C . ASN A 1 278 ? 138.182 139.612 138.046 1.00 114.21 278 ASN A C 1
ATOM 616 O O . ASN A 1 278 ? 137.843 139.452 139.221 1.00 114.21 278 ASN A O 1
ATOM 621 N N . LYS A 1 279 ? 137.814 140.685 137.350 1.00 111.29 279 LYS A N 1
ATOM 622 C CA . LYS A 1 279 ? 136.938 141.712 137.901 1.00 111.29 279 LYS A CA 1
ATOM 623 C C . LYS A 1 279 ? 135.623 141.665 137.133 1.00 111.29 279 LYS A C 1
ATOM 624 O O . LYS A 1 279 ? 135.614 141.805 135.906 1.00 111.29 279 LYS A O 1
ATOM 630 N N . MET A 1 280 ? 134.516 141.491 137.844 1.00 111.50 280 MET A N 1
ATOM 631 C CA . MET A 1 280 ? 133.217 141.369 137.200 1.00 111.50 280 MET A CA 1
ATOM 632 C C . MET A 1 280 ? 132.317 142.551 137.536 1.00 111.50 280 MET A C 1
ATOM 633 O O . MET A 1 280 ? 132.311 143.046 138.668 1.00 111.50 280 MET A O 1
ATOM 638 N N . THR A 1 281 ? 131.580 143.015 136.532 1.00 109.61 281 THR A N 1
ATOM 639 C CA . THR A 1 281 ? 130.575 144.055 136.681 1.00 109.61 281 THR A CA 1
ATOM 640 C C . THR A 1 281 ? 129.217 143.471 136.313 1.00 109.61 281 THR A C 1
ATOM 641 O O . THR A 1 281 ? 129.121 142.392 135.728 1.00 109.61 281 THR A O 1
ATOM 645 N N . ILE A 1 282 ? 128.154 144.204 136.636 1.00 110.66 282 ILE A N 1
ATOM 646 C CA . ILE A 1 282 ? 126.793 143.783 136.326 1.00 110.66 282 ILE A CA 1
ATOM 647 C C . ILE A 1 282 ? 126.072 144.917 135.615 1.00 110.66 282 ILE A C 1
ATOM 648 O O . ILE A 1 282 ? 126.004 146.037 136.133 1.00 110.66 282 ILE A O 1
ATOM 653 N N . LEU A 1 283 ? 125.512 144.616 134.442 1.00 109.97 283 LEU A N 1
ATOM 654 C CA . LEU A 1 283 ? 124.743 145.560 133.644 1.00 109.97 283 LEU A CA 1
ATOM 655 C C . LEU A 1 283 ? 123.544 144.843 133.044 1.00 109.97 283 LEU A C 1
ATOM 656 O O . LEU A 1 283 ? 123.646 143.685 132.631 1.00 109.97 283 LEU A O 1
ATOM 661 N N . SER A 1 284 ? 122.411 145.539 132.999 1.00 113.53 284 SER A N 1
ATOM 662 C CA . SER A 1 284 ? 121.151 144.941 132.588 1.00 113.53 284 SER A CA 1
ATOM 663 C C . SER A 1 284 ? 121.087 144.778 131.069 1.00 113.53 284 SER A C 1
ATOM 664 O O . SER A 1 284 ? 122.045 145.051 130.339 1.00 113.53 284 SER A O 1
ATOM 667 N N . ILE A 1 285 ? 119.931 144.323 130.590 1.00 118.13 285 ILE A N 1
ATOM 668 C CA . ILE A 1 285 ? 119.662 144.133 129.169 1.00 118.13 285 ILE A CA 1
ATOM 669 C C . ILE A 1 285 ? 118.696 145.217 128.718 1.00 118.13 285 ILE A C 1
ATOM 670 O O . ILE A 1 285 ? 117.617 145.376 129.303 1.00 118.13 285 ILE A O 1
ATOM 675 N N . ARG A 1 286 ? 119.077 145.957 127.684 1.00 124.89 286 ARG A N 1
ATOM 676 C CA . ARG A 1 286 ? 118.218 146.995 127.136 1.00 124.89 286 ARG A CA 1
ATOM 677 C C . ARG A 1 286 ? 117.247 146.387 126.131 1.00 124.89 286 ARG A C 1
ATOM 678 O O . ARG A 1 286 ? 117.557 145.405 125.452 1.00 124.89 286 ARG A O 1
ATOM 686 N N . VAL A 1 287 ? 116.059 146.981 126.047 1.00 131.01 287 VAL A N 1
ATOM 687 C CA . VAL A 1 287 ? 114.949 146.438 125.273 1.00 131.01 287 VAL A CA 1
ATOM 688 C C . VAL A 1 287 ? 114.603 147.418 124.161 1.00 131.01 287 VAL A C 1
ATOM 689 O O . VAL A 1 287 ? 114.371 148.604 124.421 1.00 131.01 287 VAL A O 1
ATOM 693 N N . LYS A 1 288 ? 114.567 146.919 122.925 1.00 135.31 288 LYS A N 1
ATOM 694 C CA . LYS A 1 288 ? 114.129 147.694 121.779 1.00 135.31 288 LYS A CA 1
ATOM 695 C C . LYS A 1 288 ? 112.999 146.967 121.059 1.00 135.31 288 LYS A C 1
ATOM 696 O O . LYS A 1 288 ? 113.062 145.745 120.885 1.00 135.31 288 LYS A O 1
ATOM 702 N N . PRO A 1 289 ? 111.946 147.687 120.647 1.00 139.01 289 PRO A N 1
ATOM 703 C CA . PRO A 1 289 ? 110.749 147.023 120.106 1.00 139.01 289 PRO A CA 1
ATOM 704 C C . PRO A 1 289 ? 110.963 146.280 118.795 1.00 139.01 289 PRO A C 1
ATOM 705 O O . PRO A 1 289 ? 110.689 145.079 118.711 1.00 139.01 289 PRO A O 1
ATOM 709 N N . TYR A 1 290 ? 111.454 146.972 117.769 1.00 140.44 290 TYR A N 1
ATOM 710 C CA . TYR A 1 290 ? 111.413 146.445 116.411 1.00 140.44 290 TYR A CA 1
ATOM 711 C C . TYR A 1 290 ? 112.729 146.700 115.694 1.00 140.44 290 TYR A C 1
ATOM 712 O O . TYR A 1 290 ? 113.215 147.834 115.664 1.00 140.44 290 TYR A O 1
ATOM 721 N N . ASN A 1 291 ? 113.298 145.639 115.118 1.00 141.73 291 ASN A N 1
ATOM 722 C CA . ASN A 1 291 ? 114.414 145.763 114.180 1.00 141.73 291 ASN A CA 1
ATOM 723 C C . ASN A 1 291 ? 114.364 144.544 113.263 1.00 141.73 291 ASN A C 1
ATOM 724 O O . ASN A 1 291 ? 114.874 143.477 113.620 1.00 141.73 291 ASN A O 1
ATOM 729 N N . ARG A 1 292 ? 113.770 144.713 112.085 1.00 142.54 292 ARG A N 1
ATOM 730 C CA . ARG A 1 292 ? 113.521 143.593 111.180 1.00 142.54 292 ARG A CA 1
ATOM 731 C C . ARG A 1 292 ? 114.716 143.060 110.374 1.00 142.54 292 ARG A C 1
ATOM 732 O O . ARG A 1 292 ? 114.788 141.836 110.205 1.00 142.54 292 ARG A O 1
ATOM 740 N N . PRO A 1 293 ? 115.657 143.864 109.844 1.00 139.65 293 PRO A N 1
ATOM 741 C CA . PRO A 1 293 ? 116.669 143.266 108.962 1.00 139.65 293 PRO A CA 1
ATOM 742 C C . PRO A 1 293 ? 117.691 142.460 109.748 1.00 139.65 293 PRO A C 1
ATOM 743 O O . PRO A 1 293 ? 118.118 142.852 110.837 1.00 139.65 293 PRO A O 1
ATOM 747 N N . LEU A 1 294 ? 118.083 141.317 109.182 1.00 136.89 294 LEU A N 1
ATOM 748 C CA . LEU A 1 294 ? 119.150 140.522 109.774 1.00 136.89 294 LEU A CA 1
ATOM 749 C C . LEU A 1 294 ? 120.525 141.117 109.512 1.00 136.89 294 LEU A C 1
ATOM 750 O O . LEU A 1 294 ? 121.477 140.783 110.226 1.00 136.89 294 LEU A O 1
ATOM 755 N N . SER A 1 295 ? 120.649 141.989 108.509 1.00 135.10 295 SER A N 1
ATOM 756 C CA . SER A 1 295 ? 121.929 142.604 108.188 1.00 135.10 295 SER A CA 1
ATOM 757 C C . SER A 1 295 ? 122.349 143.663 109.199 1.00 135.10 295 SER A C 1
ATOM 758 O O . SER A 1 295 ? 123.508 144.090 109.170 1.00 135.10 295 SER A O 1
ATOM 761 N N . THR A 1 296 ? 121.438 144.111 110.068 1.00 134.88 296 THR A N 1
ATOM 762 C CA . THR A 1 296 ? 121.817 145.043 111.126 1.00 134.88 296 THR A CA 1
ATOM 763 C C . THR A 1 296 ? 122.787 144.393 112.105 1.00 134.88 296 THR A C 1
ATOM 764 O O . THR A 1 296 ? 123.827 144.969 112.445 1.00 134.88 296 THR A O 1
ATOM 768 N N . VAL A 1 297 ? 122.456 143.188 112.574 1.00 130.84 297 VAL A N 1
ATOM 769 C CA . VAL A 1 297 ? 123.381 142.437 113.417 1.00 130.84 297 VAL A CA 1
ATOM 770 C C . VAL A 1 297 ? 124.562 141.934 112.596 1.00 130.84 297 VAL A C 1
ATOM 771 O O . VAL A 1 297 ? 125.709 141.941 113.061 1.00 130.84 297 VAL A O 1
ATOM 775 N N . PHE A 1 298 ? 124.302 141.495 111.368 1.00 134.19 298 PHE A N 1
ATOM 776 C CA . PHE A 1 298 ? 125.336 140.969 110.481 1.00 134.19 298 PHE A CA 1
ATOM 777 C C . PHE A 1 298 ? 126.321 142.050 110.046 1.00 134.19 298 PHE A C 1
ATOM 778 O O . PHE A 1 298 ? 126.100 143.239 110.277 1.00 134.19 298 PHE A O 1
ATOM 786 N N . PRO A 1 315 ? 115.067 136.577 108.015 1.00 147.35 315 PRO A N 1
ATOM 787 C CA . PRO A 1 315 ? 113.635 136.823 108.213 1.00 147.35 315 PRO A CA 1
ATOM 788 C C . PRO A 1 315 ? 113.363 138.127 108.961 1.00 147.35 315 PRO A C 1
ATOM 789 O O . PRO A 1 315 ? 113.694 139.202 108.461 1.00 147.35 315 PRO A O 1
ATOM 793 N N . VAL A 1 316 ? 112.766 138.026 110.146 1.00 145.23 316 VAL A N 1
ATOM 794 C CA . VAL A 1 316 ? 112.443 139.184 110.968 1.00 145.23 316 VAL A CA 1
ATOM 795 C C . VAL A 1 316 ? 112.959 138.930 112.379 1.00 145.23 316 VAL A C 1
ATOM 796 O O . VAL A 1 316 ? 113.004 137.789 112.851 1.00 145.23 316 VAL A O 1
ATOM 800 N N . LEU A 1 317 ? 113.401 139.999 113.037 1.00 143.81 317 LEU A N 1
ATOM 801 C CA . LEU A 1 317 ? 113.904 139.934 114.401 1.00 143.81 317 LEU A CA 1
ATOM 802 C C . LEU A 1 317 ? 113.096 140.868 115.290 1.00 143.81 317 LEU A C 1
ATOM 803 O O . LEU A 1 317 ? 112.790 142.000 114.903 1.00 143.81 317 LEU A O 1
ATOM 808 N N . ARG A 1 318 ? 112.742 140.383 116.478 1.00 142.95 318 ARG A N 1
ATOM 809 C CA . ARG A 1 318 ? 111.988 141.158 117.453 1.00 142.95 318 ARG A CA 1
ATOM 810 C C . ARG A 1 318 ? 112.688 141.091 118.800 1.00 142.95 318 ARG A C 1
ATOM 811 O O . ARG A 1 318 ? 113.246 140.050 119.163 1.00 142.95 318 ARG A O 1
ATOM 819 N N . GLU A 1 319 ? 112.649 142.209 119.534 1.00 138.77 319 GLU A N 1
ATOM 820 C CA . GLU A 1 319 ? 113.188 142.332 120.891 1.00 138.77 319 GLU A CA 1
ATOM 821 C C . GLU A 1 319 ? 114.679 141.978 120.930 1.00 138.77 319 GLU A C 1
ATOM 822 O O . GLU A 1 319 ? 115.101 140.975 121.512 1.00 138.77 319 GLU A O 1
ATOM 828 N N . LEU A 1 320 ? 115.462 142.825 120.261 1.00 131.95 320 LEU A N 1
ATOM 829 C CA . LEU A 1 320 ? 116.908 142.643 120.215 1.00 131.95 320 LEU A CA 1
ATOM 830 C C . LEU A 1 320 ? 117.512 142.742 121.611 1.00 131.95 320 LEU A C 1
ATOM 831 O O . LEU A 1 320 ? 117.082 143.550 122.438 1.00 131.95 320 LEU A O 1
ATOM 836 N N . ARG A 1 321 ? 118.509 141.903 121.874 1.00 128.01 321 ARG A N 1
ATOM 837 C CA . ARG A 1 321 ? 119.177 141.858 123.167 1.00 128.01 321 ARG A CA 1
ATOM 838 C C . ARG A 1 321 ? 120.558 142.471 122.981 1.00 128.01 321 ARG A C 1
ATOM 839 O O . ARG A 1 321 ? 121.321 142.026 122.117 1.00 128.01 321 ARG A O 1
ATOM 847 N N . SER A 1 322 ? 120.882 143.486 123.779 1.00 117.62 322 SER A N 1
ATOM 848 C CA . SER A 1 322 ? 122.139 144.194 123.590 1.00 117.62 322 SER A CA 1
ATOM 849 C C . SER A 1 322 ? 122.665 144.702 124.923 1.00 117.62 322 SER A C 1
ATOM 850 O O . SER A 1 322 ? 121.895 145.021 125.833 1.00 117.62 322 SER A O 1
ATOM 853 N N . ILE A 1 323 ? 123.995 144.770 125.026 1.00 110.47 323 ILE A N 1
ATOM 854 C CA . ILE A 1 323 ? 124.671 145.372 126.168 1.00 110.47 323 ILE A CA 1
ATOM 855 C C . ILE A 1 323 ? 125.738 146.333 125.667 1.00 110.47 323 ILE A C 1
ATOM 856 O O . ILE A 1 323 ? 126.142 146.303 124.504 1.00 110.47 323 ILE A O 1
ATOM 861 N N . THR A 1 324 ? 126.190 147.198 126.572 1.00 106.94 324 THR A N 1
ATOM 862 C CA . THR A 1 324 ? 127.333 148.074 126.324 1.00 106.94 324 THR A CA 1
ATOM 863 C C . THR A 1 324 ? 128.307 147.958 127.502 1.00 106.94 324 THR A C 1
ATOM 864 O O . THR A 1 324 ? 128.076 148.483 128.595 1.00 106.94 324 THR A O 1
ATOM 868 N N . TYR A 1 325 ? 129.391 147.222 127.283 1.00 104.58 325 TYR A N 1
ATOM 869 C CA . TYR A 1 325 ? 130.413 146.999 128.299 1.00 104.58 325 TYR A CA 1
ATOM 870 C C . TYR A 1 325 ? 131.687 147.719 127.888 1.00 104.58 325 TYR A C 1
ATOM 871 O O . TYR A 1 325 ? 132.254 147.410 126.834 1.00 104.58 325 TYR A O 1
ATOM 880 N N . CYS A 1 326 ? 132.139 148.643 128.742 1.00 102.81 326 CYS A N 1
ATOM 881 C CA . CYS A 1 326 ? 133.258 149.566 128.492 1.00 102.81 326 CYS A CA 1
ATOM 882 C C . CYS A 1 326 ? 133.211 150.141 127.076 1.00 102.81 326 CYS A C 1
ATOM 883 O O . CYS A 1 326 ? 134.192 150.123 126.328 1.00 102.81 326 CYS A O 1
ATOM 886 N N . TYR A 1 327 ? 132.027 150.654 126.721 1.00 98.69 327 TYR A N 1
ATOM 887 C CA . TYR A 1 327 ? 131.747 151.296 125.433 1.00 98.69 327 TYR A CA 1
ATOM 888 C C . TYR A 1 327 ? 131.957 150.348 124.252 1.00 98.69 327 TYR A C 1
ATOM 889 O O . TYR A 1 327 ? 132.219 150.783 123.128 1.00 98.69 327 TYR A O 1
ATOM 898 N N . TYR A 1 328 ? 131.834 149.048 124.502 1.00 100.82 328 TYR A N 1
ATOM 899 C CA . TYR A 1 328 ? 131.733 148.034 123.461 1.00 100.82 328 TYR A CA 1
ATOM 900 C C . TYR A 1 328 ? 130.282 147.580 123.394 1.00 100.82 328 TYR A C 1
ATOM 901 O O . TYR A 1 328 ? 129.727 147.126 124.400 1.00 100.82 328 TYR A O 1
ATOM 910 N N . LYS A 1 329 ? 129.673 147.701 122.220 1.00 105.58 329 LYS A N 1
ATOM 911 C CA . LYS A 1 329 ? 128.269 147.353 122.036 1.00 105.58 329 LYS A CA 1
ATOM 912 C C . LYS A 1 329 ? 128.179 145.914 121.544 1.00 105.58 329 LYS A C 1
ATOM 913 O O . LYS A 1 329 ? 128.612 145.602 120.430 1.00 105.58 329 LYS A O 1
ATOM 919 N N . PHE A 1 330 ? 127.615 145.040 122.371 1.00 110.89 330 PHE A N 1
ATOM 920 C CA . PHE A 1 330 ? 127.432 143.635 122.037 1.00 110.89 330 PHE A CA 1
ATOM 921 C C . PHE A 1 330 ? 125.969 143.384 121.712 1.00 110.89 330 PHE A C 1
ATOM 922 O O . PHE A 1 330 ? 125.084 143.731 122.504 1.00 110.89 330 PHE A O 1
ATOM 930 N N . TYR A 1 331 ? 125.724 142.781 120.553 1.00 116.91 331 TYR A N 1
ATOM 931 C CA . TYR A 1 331 ? 124.384 142.474 120.081 1.00 116.91 331 TYR A CA 1
ATOM 932 C C . TYR A 1 331 ? 124.191 140.965 120.044 1.00 116.91 331 TYR A C 1
ATOM 933 O O . TYR A 1 331 ? 125.067 140.229 119.580 1.00 116.91 331 TYR A O 1
ATOM 942 N N . TYR A 1 332 ? 123.042 140.514 120.534 1.00 124.69 332 TYR A N 1
ATOM 943 C CA . TYR A 1 332 ? 122.703 139.099 120.570 1.00 124.69 332 TYR A CA 1
ATOM 944 C C . TYR A 1 332 ? 121.812 138.773 119.382 1.00 124.69 332 TYR A C 1
ATOM 945 O O . TYR A 1 332 ? 120.777 139.417 119.181 1.00 124.69 332 TYR A O 1
ATOM 954 N N . HIS A 1 333 ? 122.212 137.774 118.602 1.00 124.94 333 HIS A N 1
ATOM 955 C CA . HIS A 1 333 ? 121.476 137.449 117.393 1.00 124.94 333 HIS A CA 1
ATOM 956 C C . HIS A 1 333 ? 120.673 136.179 117.633 1.00 124.94 333 HIS A C 1
ATOM 957 O O . HIS A 1 333 ? 121.243 135.168 118.066 1.00 124.94 333 HIS A O 1
ATOM 964 N N . PRO A 1 334 ? 119.358 136.196 117.378 1.00 126.56 334 PRO A N 1
ATOM 965 C CA . PRO A 1 334 ? 118.503 135.094 117.865 1.00 126.56 334 PRO A CA 1
ATOM 966 C C . PRO A 1 334 ? 118.727 133.746 117.199 1.00 126.56 334 PRO A C 1
ATOM 967 O O . PRO A 1 334 ? 118.683 132.721 117.891 1.00 126.56 334 PRO A O 1
ATOM 971 N N . VAL A 1 335 ? 118.942 133.701 115.883 1.00 124.01 335 VAL A N 1
ATOM 972 C CA . VAL A 1 335 ? 119.074 132.412 115.205 1.00 124.01 335 VAL A CA 1
ATOM 973 C C . VAL A 1 335 ? 120.391 131.742 115.581 1.00 124.01 335 VAL A C 1
ATOM 974 O O . VAL A 1 335 ? 120.430 130.550 115.909 1.00 124.01 335 VAL A O 1
ATOM 978 N N . LEU A 1 336 ? 121.486 132.501 115.561 1.00 123.10 336 LEU A N 1
ATOM 979 C CA . LEU A 1 336 ? 122.793 131.960 115.906 1.00 123.10 336 LEU A CA 1
ATOM 980 C C . LEU A 1 336 ? 123.008 131.835 117.409 1.00 123.10 336 LEU A C 1
ATOM 981 O O . LEU A 1 336 ? 123.960 131.161 117.818 1.00 123.10 336 LEU A O 1
ATOM 986 N N . ASP A 1 337 ? 122.144 132.458 118.221 1.00 125.64 337 ASP A N 1
ATOM 987 C CA . ASP A 1 337 ? 122.173 132.358 119.686 1.00 125.64 337 ASP A CA 1
ATOM 988 C C . ASP A 1 337 ? 123.525 132.770 120.268 1.00 125.64 337 ASP A C 1
ATOM 989 O O . ASP A 1 337 ? 124.057 132.116 121.168 1.00 125.64 337 ASP A O 1
ATOM 994 N N . LYS A 1 338 ? 124.087 133.864 119.757 1.00 122.50 338 LYS A N 1
ATOM 995 C CA . LYS A 1 338 ? 125.405 134.301 120.194 1.00 122.50 338 LYS A CA 1
ATOM 996 C C . LYS A 1 338 ? 125.481 135.821 120.206 1.00 122.50 338 LYS A C 1
AT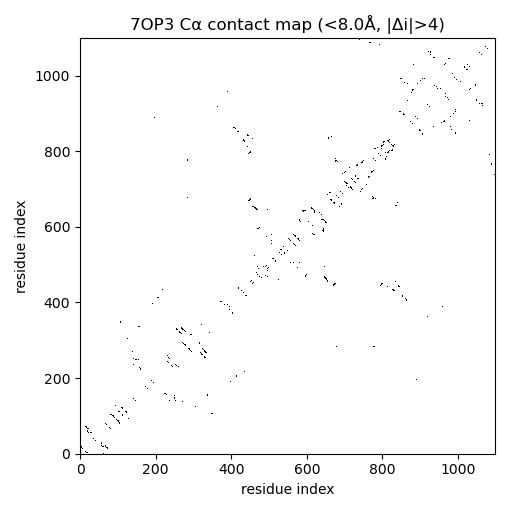OM 997 O O . LYS A 1 338 ? 124.682 136.516 119.568 1.00 122.50 338 LYS A O 1
ATOM 1003 N N . PHE A 1 339 ? 126.470 136.323 120.945 1.00 119.12 339 PHE A N 1
ATOM 1004 C CA . PHE A 1 339 ? 126.764 137.747 121.048 1.00 119.12 339 PHE A CA 1
ATOM 1005 C C . PHE A 1 339 ? 127.924 138.097 120.128 1.00 119.12 339 PHE A C 1
ATOM 1006 O O . PHE A 1 339 ? 128.945 137.402 120.116 1.00 119.12 339 PHE A O 1
ATOM 1014 N N . PHE A 1 340 ? 127.766 139.177 119.369 1.00 118.66 340 PHE A N 1
ATOM 1015 C CA . PHE A 1 340 ? 128.819 139.686 118.504 1.00 118.66 340 PHE A CA 1
ATOM 1016 C C . PHE A 1 340 ? 129.022 141.173 118.746 1.00 118.66 340 PHE A C 1
ATOM 1017 O O . PHE A 1 340 ? 128.090 141.900 119.103 1.00 118.66 340 PHE A O 1
ATOM 1025 N N . CYS A 1 341 ? 130.264 141.611 118.546 1.00 114.69 341 CYS A N 1
ATOM 1026 C CA . CYS A 1 341 ? 130.634 143.013 118.646 1.00 114.69 341 CYS A CA 1
ATOM 1027 C C . CYS A 1 341 ? 131.028 143.615 117.308 1.00 114.69 341 CYS A C 1
ATOM 1028 O O . CYS A 1 341 ? 131.235 144.831 117.233 1.00 114.69 341 CYS A O 1
ATOM 1031 N N . CYS A 1 342 ? 131.147 142.801 116.262 1.00 117.44 342 CYS A N 1
ATOM 1032 C CA . CYS A 1 342 ? 131.527 143.305 114.951 1.00 117.44 342 CYS A CA 1
ATOM 1033 C C . CYS A 1 342 ? 130.387 144.123 114.358 1.00 117.44 342 CYS A C 1
ATOM 1034 O O . CYS A 1 342 ? 129.241 143.667 114.298 1.00 117.44 342 CYS A O 1
ATOM 1037 N N . ASN A 1 343 ? 130.710 145.334 113.916 1.00 121.56 343 ASN A N 1
ATOM 1038 C CA . ASN A 1 343 ? 129.757 146.278 113.344 1.00 121.56 343 ASN A CA 1
ATOM 1039 C C . ASN A 1 343 ? 130.241 146.744 111.980 1.00 121.56 343 ASN A C 1
ATOM 1040 O O . ASN A 1 343 ? 130.260 147.935 111.665 1.00 121.56 343 ASN A O 1
ATOM 1045 N N . GLY A 1 344 ? 130.650 145.789 111.148 1.00 129.03 344 GLY A N 1
ATOM 1046 C CA . GLY A 1 344 ? 131.168 146.120 109.838 1.00 129.03 344 GLY A CA 1
ATOM 1047 C C . GLY A 1 344 ? 130.093 146.277 108.786 1.00 129.03 344 GLY A C 1
ATOM 1048 O O . GLY A 1 344 ? 130.080 147.288 108.077 1.00 129.03 344 GLY A O 1
ATOM 1049 N N . TRP A 1 345 ? 129.194 145.297 108.652 1.00 133.40 345 TRP A N 1
ATOM 1050 C CA . TRP A 1 345 ? 128.169 145.407 107.619 1.00 133.40 345 TRP A CA 1
ATOM 1051 C C . TRP A 1 345 ? 127.165 146.489 107.995 1.00 133.40 345 TRP A C 1
ATOM 1052 O O . TRP A 1 345 ? 127.007 147.476 107.270 1.00 133.40 345 TRP A O 1
ATOM 1063 N N . LYS A 1 346 ? 126.513 146.332 109.153 1.00 127.63 346 LYS A N 1
ATOM 1064 C CA . LYS A 1 346 ? 125.615 147.324 109.769 1.00 127.63 346 LYS A CA 1
ATOM 1065 C C . LYS A 1 346 ? 124.548 147.862 108.804 1.00 127.63 346 LYS A C 1
ATOM 1066 O O . LYS A 1 346 ? 124.264 149.064 108.766 1.00 127.63 346 LYS A O 1
ATOM 1072 N N . ASP A 1 347 ? 123.878 146.935 108.110 1.00 133.30 347 ASP A N 1
ATOM 1073 C CA . ASP A 1 347 ? 122.743 147.230 107.238 1.00 133.30 347 ASP A CA 1
ATOM 1074 C C . ASP A 1 347 ? 123.114 148.348 106.255 1.00 133.30 347 ASP A C 1
ATOM 1075 O O . ASP A 1 347 ? 122.555 149.444 106.314 1.00 133.30 347 ASP A O 1
ATOM 1080 N N . PRO A 1 348 ? 124.094 148.105 105.373 1.00 132.89 348 PRO A N 1
ATOM 1081 C CA . PRO A 1 348 ? 124.592 149.195 104.515 1.00 132.89 348 PRO A CA 1
ATOM 1082 C C . PRO A 1 348 ? 123.587 149.803 103.555 1.00 132.89 348 PRO A C 1
ATOM 1083 O O . PRO A 1 348 ? 123.427 151.032 103.536 1.00 132.89 348 PRO A O 1
ATOM 1087 N N . GLN A 1 349 ? 122.851 148.961 102.832 1.00 133.68 349 GLN A N 1
ATOM 1088 C CA . GLN A 1 349 ? 121.907 149.342 101.775 1.00 133.68 349 GLN A CA 1
ATOM 1089 C C . GLN A 1 349 ? 122.382 150.521 100.914 1.00 133.68 349 GLN A C 1
ATOM 1090 O O . GLN A 1 349 ? 121.626 151.460 100.654 1.00 133.68 349 GLN A O 1
ATOM 1096 N N . TRP A 1 350 ? 123.650 150.498 100.472 1.00 135.65 350 TRP A N 1
ATOM 1097 C CA . TRP A 1 350 ? 124.059 151.573 99.566 1.00 135.65 350 TRP A CA 1
ATOM 1098 C C . TRP A 1 350 ? 123.452 151.395 98.180 1.00 135.65 350 TRP A C 1
ATOM 1099 O O . TRP A 1 350 ? 122.990 152.374 97.579 1.00 135.65 350 TRP A O 1
ATOM 1110 N N . ASN A 1 351 ? 123.442 150.157 97.666 1.00 138.03 351 ASN A N 1
ATOM 1111 C CA . ASN A 1 351 ? 122.951 149.831 96.320 1.00 138.03 351 ASN A CA 1
ATOM 1112 C C . ASN A 1 351 ? 123.791 150.628 95.327 1.00 138.03 351 ASN A C 1
ATOM 1113 O O . ASN A 1 351 ? 125.014 150.409 95.276 1.00 138.03 351 ASN A O 1
ATOM 1118 N N . SER A 1 352 ? 123.220 151.527 94.537 1.00 138.56 352 SER A N 1
ATOM 1119 C CA . SER A 1 352 ? 123.981 152.265 93.541 1.00 138.56 352 SER A CA 1
ATOM 1120 C C . SER A 1 352 ? 124.117 153.728 93.957 1.00 138.56 352 SER A C 1
ATOM 1121 O O . SER A 1 352 ? 123.685 154.138 95.039 1.00 138.56 352 SER A O 1
ATOM 1124 N N . MET A 1 353 ? 124.744 154.514 93.078 1.00 139.94 353 MET A N 1
ATOM 1125 C CA . MET A 1 353 ? 125.002 155.922 93.370 1.00 139.94 353 MET A CA 1
ATOM 1126 C C . MET A 1 353 ? 123.720 156.741 93.441 1.00 139.94 353 MET A C 1
ATOM 1127 O O . MET A 1 353 ? 123.605 157.638 94.284 1.00 139.94 353 MET A O 1
ATOM 1132 N N . GLN A 1 354 ? 122.755 156.469 92.557 1.00 141.86 354 GLN A N 1
ATOM 1133 C CA . GLN A 1 354 ? 121.532 157.267 92.544 1.00 141.86 354 GLN A CA 1
ATOM 1134 C C . GLN A 1 354 ? 120.707 157.060 93.809 1.00 141.86 354 GLN A C 1
ATOM 1135 O O . GLN A 1 354 ? 119.981 157.969 94.228 1.00 141.86 354 GLN A O 1
ATOM 1141 N N . ASN A 1 355 ? 120.801 155.881 94.426 1.00 138.59 355 ASN A N 1
ATOM 1142 C CA . ASN A 1 355 ? 120.167 155.667 95.721 1.00 138.59 355 ASN A CA 1
ATOM 1143 C C . ASN A 1 355 ? 120.966 156.329 96.840 1.00 138.59 355 ASN A C 1
ATOM 1144 O O . ASN A 1 355 ? 120.378 156.844 97.799 1.00 138.59 355 ASN A O 1
ATOM 1149 N N . ALA A 1 356 ? 122.298 156.342 96.721 1.00 134.88 356 ALA A N 1
ATOM 1150 C CA . ALA A 1 356 ? 123.145 156.962 97.737 1.00 134.88 356 ALA A CA 1
ATOM 1151 C C . ALA A 1 356 ? 122.935 158.470 97.803 1.00 134.88 356 ALA A C 1
ATOM 1152 O O . ALA A 1 356 ? 122.888 159.048 98.895 1.00 134.88 356 ALA A O 1
ATOM 1154 N N . ARG A 1 357 ? 122.808 159.125 96.647 1.00 135.30 357 ARG A N 1
ATOM 1155 C CA . ARG A 1 357 ? 122.560 160.563 96.633 1.00 135.30 357 ARG A CA 1
ATOM 1156 C C . ARG A 1 357 ? 121.140 160.911 97.056 1.00 135.30 357 ARG A C 1
ATOM 1157 O O . ARG A 1 357 ? 120.869 162.076 97.367 1.00 135.30 357 ARG A O 1
ATOM 1165 N N . SER A 1 358 ? 120.231 159.934 97.075 1.00 136.63 358 SER A N 1
ATOM 1166 C CA . SER A 1 358 ? 118.851 160.181 97.475 1.00 136.63 358 SER A CA 1
ATOM 1167 C C . SER A 1 358 ? 118.695 160.405 98.973 1.00 136.63 358 SER A C 1
ATOM 1168 O O . SER A 1 358 ? 117.607 160.796 99.410 1.00 136.63 358 SER A O 1
ATOM 1171 N N . GLY A 1 359 ? 119.735 160.170 99.763 1.00 133.30 359 GLY A N 1
ATOM 1172 C CA . GLY A 1 359 ? 119.614 160.324 101.204 1.00 133.30 359 GLY A CA 1
ATOM 1173 C C . GLY A 1 359 ? 118.930 159.126 101.817 1.00 133.30 359 GLY A C 1
ATOM 1174 O O . GLY A 1 359 ? 119.260 157.979 101.503 1.00 133.30 359 GLY A O 1
ATOM 1175 N N . LEU A 1 360 ? 117.968 159.384 102.700 1.00 130.52 360 LEU A N 1
ATOM 1176 C CA . LEU A 1 360 ? 117.241 158.312 103.373 1.00 130.52 360 LEU A CA 1
ATOM 1177 C C . LEU A 1 360 ? 115.874 158.864 103.755 1.00 130.52 360 LEU A C 1
ATOM 1178 O O . LEU A 1 360 ? 115.769 159.698 104.660 1.00 130.52 360 LEU A O 1
ATOM 1183 N N . HIS A 1 361 ? 114.842 158.436 103.035 1.00 131.96 361 HIS A N 1
ATOM 1184 C CA . HIS A 1 361 ? 113.492 158.926 103.252 1.00 131.96 361 HIS A CA 1
ATOM 1185 C C . HIS A 1 361 ? 112.839 158.218 104.438 1.00 131.96 361 HIS A C 1
ATOM 1186 O O . HIS A 1 361 ? 113.331 157.207 104.947 1.00 131.96 361 HIS A O 1
ATOM 1193 N N . GLY A 1 362 ? 111.711 158.769 104.876 1.00 131.46 362 GLY A N 1
ATOM 1194 C CA . GLY A 1 362 ? 110.909 158.152 105.910 1.00 131.46 362 GLY A CA 1
ATOM 1195 C C . GLY A 1 362 ? 111.471 158.314 107.310 1.00 131.46 362 GLY A C 1
ATOM 1196 O O . GLY A 1 362 ? 112.409 159.073 107.571 1.00 131.46 362 GLY A O 1
ATOM 1197 N N . ASP A 1 363 ? 110.866 157.564 108.229 1.00 133.44 363 ASP A N 1
ATOM 1198 C CA . ASP A 1 363 ? 111.244 157.560 109.636 1.00 133.44 363 ASP A CA 1
ATOM 1199 C C . ASP A 1 363 ? 112.320 156.532 109.967 1.00 133.44 363 ASP A C 1
ATOM 1200 O O . ASP A 1 363 ? 112.661 156.371 111.146 1.00 133.44 363 ASP A O 1
ATOM 1205 N N . GLU A 1 364 ? 112.863 155.844 108.956 1.00 130.97 364 GLU A N 1
ATOM 1206 C CA . GLU A 1 364 ? 113.846 154.787 109.185 1.00 130.97 364 GLU A CA 1
ATOM 1207 C C . GLU A 1 364 ? 115.121 155.302 109.838 1.00 130.97 364 GLU A C 1
ATOM 1208 O O . GLU A 1 364 ? 115.869 154.502 110.414 1.00 130.97 364 GLU A O 1
ATOM 1214 N N . LYS A 1 365 ? 115.378 156.613 109.760 1.00 129.76 365 LYS A N 1
ATOM 1215 C CA . LYS A 1 365 ? 116.480 157.214 110.504 1.00 129.76 365 LYS A CA 1
ATOM 1216 C C . LYS A 1 365 ? 116.350 156.927 111.993 1.00 129.76 365 LYS A C 1
ATOM 1217 O O . LYS A 1 365 ? 117.328 156.537 112.643 1.00 129.76 365 LYS A O 1
ATOM 1223 N N . ALA A 1 366 ? 115.139 157.079 112.540 1.00 129.85 366 ALA A N 1
ATOM 1224 C CA . ALA A 1 366 ? 114.894 156.667 113.918 1.00 129.85 366 ALA A CA 1
ATOM 1225 C C . ALA A 1 366 ? 115.127 155.172 114.086 1.00 129.85 366 ALA A C 1
ATOM 1226 O O . ALA A 1 366 ? 115.726 154.736 115.077 1.00 129.85 366 ALA A O 1
ATOM 1228 N N . HIS A 1 367 ? 114.694 154.374 113.103 1.00 130.02 367 HIS A N 1
ATOM 1229 C CA . HIS A 1 367 ? 114.981 152.945 113.113 1.00 130.02 367 HIS A CA 1
ATOM 1230 C C . HIS A 1 367 ? 116.469 152.658 112.973 1.00 130.02 367 HIS A C 1
ATOM 1231 O O . HIS A 1 367 ? 116.914 151.567 113.343 1.00 130.02 367 HIS A O 1
ATOM 1238 N N . ARG A 1 368 ? 117.242 153.606 112.447 1.00 127.61 368 ARG A N 1
ATOM 1239 C CA . ARG A 1 368 ? 118.691 153.496 112.414 1.00 127.61 368 ARG A CA 1
ATOM 1240 C C . ARG A 1 368 ? 119.357 154.344 113.489 1.00 127.61 368 ARG A C 1
ATOM 1241 O O . ARG A 1 368 ? 120.581 154.506 113.464 1.00 127.61 368 ARG A O 1
ATOM 1249 N N . GLU A 1 369 ? 118.584 154.885 114.432 1.00 123.13 369 GLU A N 1
ATOM 1250 C CA . GLU A 1 369 ? 119.146 155.678 115.521 1.00 123.13 369 GLU A CA 1
ATOM 1251 C C . GLU A 1 369 ? 119.292 154.854 116.796 1.00 123.13 369 GLU A C 1
ATOM 1252 O O . GLU A 1 369 ? 120.401 154.713 117.320 1.00 123.13 369 GLU A O 1
ATOM 1258 N N . ALA A 1 370 ? 118.188 154.282 117.289 1.00 122.79 370 ALA A N 1
ATOM 1259 C CA . ALA A 1 370 ? 118.224 153.516 118.531 1.00 122.79 370 ALA A CA 1
ATOM 1260 C C . ALA A 1 370 ? 119.076 152.261 118.420 1.00 122.79 370 ALA A C 1
ATOM 1261 O O . ALA A 1 370 ? 119.525 151.737 119.445 1.00 122.79 370 ALA A O 1
ATOM 1263 N N . VAL A 1 371 ? 119.309 151.766 117.204 1.00 119.37 371 VAL A N 1
ATOM 1264 C CA . VAL A 1 371 ? 120.193 150.623 117.026 1.00 119.37 371 VAL A CA 1
ATOM 1265 C C . VAL A 1 371 ? 121.663 151.025 117.116 1.00 119.37 371 VAL A C 1
ATOM 1266 O O . VAL A 1 371 ? 122.509 150.184 117.446 1.00 119.37 371 VAL A O 1
ATOM 1270 N N . PHE A 1 372 ? 121.998 152.298 116.875 1.00 120.58 372 PHE A N 1
ATOM 1271 C CA . PHE A 1 372 ? 123.406 152.679 116.855 1.00 120.58 372 PHE A CA 1
ATOM 1272 C C . PHE A 1 372 ? 123.745 153.964 117.594 1.00 120.58 372 PHE A C 1
ATOM 1273 O O . PHE A 1 372 ? 124.933 154.223 117.806 1.00 120.58 372 PHE A O 1
ATOM 1281 N N . GLY A 1 373 ? 122.769 154.775 117.989 1.00 117.18 373 GLY A N 1
ATOM 1282 C CA . GLY A 1 373 ? 123.030 155.999 118.709 1.00 117.18 373 GLY A CA 1
ATOM 1283 C C . GLY A 1 373 ? 123.588 157.110 117.841 1.00 117.18 373 GLY A C 1
ATOM 1284 O O . GLY A 1 373 ? 123.737 156.972 116.624 1.00 117.18 373 GLY A O 1
ATOM 1285 N N . PRO A 1 374 ? 123.910 158.242 118.468 1.00 112.16 374 PRO A N 1
ATOM 1286 C CA . PRO A 1 374 ? 124.453 159.384 117.720 1.00 112.16 374 PRO A CA 1
ATOM 1287 C C . PRO A 1 374 ? 125.966 159.358 117.574 1.00 112.16 374 PRO A C 1
ATOM 1288 O O . PRO A 1 374 ? 126.627 158.402 117.991 1.00 112.16 374 PRO A O 1
ATOM 1292 N N . ASN A 1 375 ? 126.523 160.420 116.981 1.00 109.72 375 ASN A N 1
ATOM 1293 C CA . ASN A 1 375 ? 127.969 160.593 116.902 1.00 109.72 375 ASN A CA 1
ATOM 1294 C C . ASN A 1 375 ? 128.593 160.963 118.238 1.00 109.72 375 ASN A C 1
ATOM 1295 O O . ASN A 1 375 ? 129.826 161.002 118.328 1.00 109.72 375 ASN A O 1
ATOM 1300 N N . SER A 1 376 ? 127.784 161.274 119.250 1.00 103.88 376 SER A N 1
ATOM 1301 C CA . SER A 1 376 ? 128.317 161.634 120.556 1.00 103.88 376 SER A CA 1
ATOM 1302 C C . SER A 1 376 ? 129.092 160.469 121.154 1.00 103.88 376 SER A C 1
ATOM 1303 O O . SER A 1 376 ? 128.608 159.334 121.192 1.00 103.88 376 SER A O 1
ATOM 1306 N N . ILE A 1 377 ? 130.304 160.758 121.617 1.00 100.69 377 ILE A N 1
ATOM 1307 C CA . ILE A 1 377 ? 131.179 159.757 122.212 1.00 100.69 377 ILE A CA 1
ATOM 1308 C C . ILE A 1 377 ? 131.458 160.131 123.662 1.00 100.69 377 ILE A C 1
ATOM 1309 O O . ILE A 1 377 ? 132.531 159.832 124.200 1.00 100.69 377 ILE A O 1
ATOM 1314 N N . ASP A 1 378 ? 130.493 160.792 124.297 1.00 99.45 378 ASP A N 1
ATOM 1315 C CA . ASP A 1 378 ? 130.657 161.236 125.673 1.00 99.45 378 ASP A CA 1
ATOM 1316 C C . ASP A 1 378 ? 130.778 160.048 126.623 1.00 99.45 378 ASP A C 1
ATOM 1317 O O . ASP A 1 378 ? 130.174 158.991 126.422 1.00 99.45 378 ASP A O 1
ATOM 1322 N N . VAL A 1 379 ? 131.585 160.233 127.664 1.00 97.11 379 VAL A N 1
ATOM 1323 C CA . VAL A 1 379 ? 131.839 159.192 128.651 1.00 97.11 379 VAL A CA 1
ATOM 1324 C C . VAL A 1 379 ? 130.626 159.042 129.557 1.00 97.11 379 VAL A C 1
ATOM 1325 O O . VAL A 1 379 ? 129.709 159.870 129.529 1.00 97.11 379 VAL A O 1
ATOM 1329 N N . ASP A 1 380 ? 130.607 157.981 130.357 1.00 99.55 380 ASP A N 1
ATOM 1330 C CA . ASP A 1 380 ? 129.544 157.777 131.336 1.00 99.55 380 ASP A CA 1
ATOM 1331 C C . ASP A 1 380 ? 129.730 158.784 132.463 1.00 99.55 380 ASP A C 1
ATOM 1332 O O . ASP A 1 380 ? 130.552 158.586 133.361 1.00 99.55 380 ASP A O 1
ATOM 1337 N N . GLU A 1 381 ? 128.970 159.876 132.418 1.00 98.70 381 GLU A N 1
ATOM 1338 C CA . GLU A 1 381 ? 129.071 160.926 133.430 1.00 98.70 381 GLU A CA 1
ATOM 1339 C C . GLU A 1 381 ? 128.372 160.438 134.691 1.00 98.70 381 GLU A C 1
ATOM 1340 O O . GLU A 1 381 ? 127.171 160.632 134.882 1.00 98.70 381 GLU A O 1
ATOM 1346 N N . GLN A 1 382 ? 129.140 159.782 135.556 1.00 96.89 382 GLN A N 1
ATOM 1347 C CA . GLN A 1 382 ? 128.607 159.313 136.826 1.00 96.89 382 GLN A CA 1
ATOM 1348 C C . GLN A 1 382 ? 128.293 160.492 137.737 1.00 96.89 382 GLN A C 1
ATOM 1349 O O . GLN A 1 382 ? 129.048 161.466 137.803 1.00 96.89 382 GLN A O 1
ATOM 1355 N N . SER A 1 383 ? 127.167 160.400 138.436 1.00 98.06 383 SER A N 1
ATOM 1356 C CA . SER A 1 383 ? 126.765 161.452 139.353 1.00 98.06 383 SER A CA 1
ATOM 1357 C C . SER A 1 383 ? 127.652 161.441 140.597 1.00 98.06 383 SER A C 1
ATOM 1358 O O . SER A 1 383 ? 128.453 160.528 140.820 1.00 98.06 383 SER A O 1
ATOM 1361 N N . ILE A 1 384 ? 127.508 162.492 141.407 1.00 96.57 384 ILE A N 1
ATOM 1362 C CA . ILE A 1 384 ? 128.258 162.582 142.658 1.00 96.57 384 ILE A CA 1
ATOM 1363 C C . ILE A 1 384 ? 127.834 161.468 143.607 1.00 96.57 384 ILE A C 1
ATOM 1364 O O . ILE A 1 384 ? 128.658 160.906 144.339 1.00 96.57 384 ILE A O 1
ATOM 1369 N N . LEU A 1 385 ? 126.548 161.111 143.587 1.00 96.62 385 LEU A N 1
ATOM 1370 C CA . LEU A 1 385 ? 126.038 160.037 144.433 1.00 96.62 385 LEU A CA 1
ATOM 1371 C C . LEU A 1 385 ? 126.586 158.668 144.044 1.00 96.62 385 LEU A C 1
ATOM 1372 O O . LEU A 1 385 ? 126.579 157.757 144.877 1.00 96.62 385 LEU A O 1
ATOM 1377 N N . GLN A 1 386 ? 127.054 158.497 142.807 1.00 96.16 386 GLN A N 1
ATOM 1378 C CA . GLN A 1 386 ? 127.639 157.227 142.394 1.00 96.16 386 GLN A CA 1
ATOM 1379 C C . GLN A 1 386 ? 129.134 157.164 142.684 1.00 96.16 386 GLN A C 1
ATOM 1380 O O . GLN A 1 386 ? 129.628 156.142 143.174 1.00 96.16 386 GLN A O 1
ATOM 1386 N N . LEU A 1 387 ? 129.864 158.242 142.393 1.00 87.39 387 LEU A N 1
ATOM 1387 C CA . LEU A 1 387 ? 131.285 158.290 142.722 1.00 87.39 387 LEU A CA 1
ATOM 1388 C C . LEU A 1 387 ? 131.501 158.261 144.231 1.00 87.39 387 LEU A C 1
ATOM 1389 O O . LEU A 1 387 ? 132.495 157.698 144.710 1.00 87.39 387 LEU A O 1
ATOM 1394 N N . LEU A 1 388 ? 130.561 158.835 144.987 1.00 88.39 388 LEU A N 1
ATOM 1395 C CA . LEU A 1 388 ? 130.629 158.822 146.444 1.00 88.39 388 LEU A CA 1
ATOM 1396 C C . LEU A 1 388 ? 130.570 157.400 146.989 1.00 88.39 388 LEU A C 1
ATOM 1397 O O . LEU A 1 388 ? 131.396 157.007 147.823 1.00 88.39 388 LEU A O 1
ATOM 1402 N N . VAL A 1 389 ? 129.610 156.605 146.515 1.00 88.13 389 VAL A N 1
ATOM 1403 C CA . VAL A 1 389 ? 129.501 155.226 146.979 1.00 88.13 389 VAL A CA 1
ATOM 1404 C C . VAL A 1 389 ? 130.542 154.326 146.327 1.00 88.13 389 VAL A C 1
ATOM 1405 O O . VAL A 1 389 ? 130.781 153.215 146.815 1.00 88.13 389 VAL A O 1
ATOM 1409 N N . SER A 1 390 ? 131.165 154.766 145.231 1.00 88.05 390 SER A N 1
ATOM 1410 C CA . SER A 1 390 ? 132.280 154.011 144.673 1.00 88.05 390 SER A CA 1
ATOM 1411 C C . SER A 1 390 ? 133.571 154.214 145.456 1.00 88.05 390 SER A C 1
ATOM 1412 O O . SER A 1 390 ? 134.377 153.283 145.556 1.00 88.05 390 SER A O 1
ATOM 1415 N N . GLU A 1 391 ? 133.792 155.405 146.015 1.00 80.43 391 GLU A N 1
ATOM 1416 C CA . GLU A 1 391 ? 135.060 155.681 146.684 1.00 80.43 391 GLU A CA 1
ATOM 1417 C C . GLU A 1 391 ? 134.986 155.532 148.200 1.00 80.43 391 GLU A C 1
ATOM 1418 O O . GLU A 1 391 ? 135.838 154.864 148.794 1.00 80.43 391 GLU A O 1
ATOM 1424 N N . ILE A 1 392 ? 133.992 156.149 148.844 1.00 75.40 392 ILE A N 1
ATOM 1425 C CA . ILE A 1 392 ? 133.872 156.141 150.298 1.00 75.40 392 ILE A CA 1
ATOM 1426 C C . ILE A 1 392 ? 133.603 154.745 150.869 1.00 75.40 392 ILE A C 1
ATOM 1427 O O . ILE A 1 392 ? 133.857 154.502 152.054 1.00 75.40 392 ILE A O 1
ATOM 1432 N N . LEU A 1 393 ? 133.222 153.779 150.034 1.00 77.30 393 LEU A N 1
ATOM 1433 C CA . LEU A 1 393 ? 132.746 152.491 150.518 1.00 77.30 393 LEU A CA 1
ATOM 1434 C C . LEU A 1 393 ? 133.787 151.388 150.371 1.00 77.30 393 LEU A C 1
ATOM 1435 O O . LEU A 1 393 ? 133.427 150.211 150.282 1.00 77.30 393 LEU A O 1
ATOM 1440 N N . THR A 1 394 ? 135.067 151.757 150.304 1.00 70.40 394 THR A N 1
ATOM 1441 C CA . THR A 1 394 ? 136.162 150.811 150.161 1.00 70.40 394 THR A CA 1
ATOM 1442 C C . THR A 1 394 ? 136.225 149.954 151.439 1.00 70.40 394 THR A C 1
ATOM 1443 O O . THR A 1 394 ? 135.638 150.329 152.457 1.00 70.40 394 THR A O 1
ATOM 1447 N N . PRO A 1 395 ? 136.896 148.786 151.418 1.00 67.27 395 PRO A N 1
ATOM 1448 C CA . PRO A 1 395 ? 137.068 148.044 152.686 1.00 67.27 395 PRO A CA 1
ATOM 1449 C C . PRO A 1 395 ? 137.782 148.839 153.766 1.00 67.27 395 PRO A C 1
ATOM 1450 O O . PRO A 1 395 ? 137.375 148.793 154.941 1.00 67.27 395 PRO A O 1
ATOM 1454 N N . PHE A 1 396 ? 138.851 149.554 153.402 1.00 46.76 396 PHE A N 1
ATOM 1455 C CA . PHE A 1 396 ? 139.602 150.307 154.398 1.00 46.76 396 PHE A CA 1
ATOM 1456 C C . PHE A 1 396 ? 138.735 151.380 155.035 1.00 46.76 396 PHE A C 1
ATOM 1457 O O . PHE A 1 396 ? 138.783 151.576 156.249 1.00 46.76 396 PHE A O 1
ATOM 1465 N N . TYR A 1 397 ? 138.044 152.178 154.217 1.00 52.17 397 TYR A N 1
ATOM 1466 C CA . TYR A 1 397 ? 137.226 153.258 154.758 1.00 52.17 397 TYR A CA 1
ATOM 1467 C C . TYR A 1 397 ? 136.041 152.758 155.583 1.00 52.17 397 TYR A C 1
ATOM 1468 O O . TYR A 1 397 ? 135.365 153.575 156.215 1.00 52.17 397 TYR A O 1
ATOM 1477 N N . ALA A 1 398 ? 135.765 151.451 155.580 1.00 49.99 398 ALA A N 1
ATOM 1478 C CA . ALA A 1 398 ? 134.853 150.814 156.524 1.00 49.99 398 ALA A CA 1
ATOM 1479 C C . ALA A 1 398 ? 135.568 150.413 157.806 1.00 49.99 398 ALA A C 1
ATOM 1480 O O . ALA A 1 398 ? 135.021 150.578 158.907 1.00 49.99 398 ALA A O 1
ATOM 1482 N N . PHE A 1 399 ? 136.792 149.894 157.676 1.00 41.22 399 PHE A N 1
ATOM 1483 C CA . PHE A 1 399 ? 137.589 149.583 158.860 1.00 41.22 399 PHE A CA 1
ATOM 1484 C C . PHE A 1 399 ? 137.908 150.850 159.647 1.00 41.22 399 PHE A C 1
ATOM 1485 O O . PHE A 1 399 ? 137.966 150.831 160.881 1.00 41.22 399 PHE A O 1
ATOM 1493 N N . GLN A 1 400 ? 138.128 151.958 158.940 1.00 40.63 400 GLN A N 1
ATOM 1494 C CA . GLN A 1 400 ? 138.369 153.246 159.580 1.00 40.63 400 GLN A CA 1
ATOM 1495 C C . GLN A 1 400 ? 137.138 153.723 160.339 1.00 40.63 400 GLN A C 1
ATOM 1496 O O . GLN A 1 400 ? 137.260 154.306 161.421 1.00 40.63 400 GLN A O 1
ATOM 1502 N N . VAL A 1 401 ? 135.945 153.502 159.779 1.00 39.28 401 VAL A N 1
ATOM 1503 C CA . VAL A 1 401 ? 134.708 153.835 160.483 1.00 39.28 401 VAL A CA 1
ATOM 1504 C C . VAL A 1 401 ? 134.577 152.991 161.745 1.00 39.28 401 VAL A C 1
ATOM 1505 O O . VAL A 1 401 ? 134.182 153.490 162.808 1.00 39.28 401 VAL A O 1
ATOM 1509 N N . PHE A 1 402 ? 134.924 1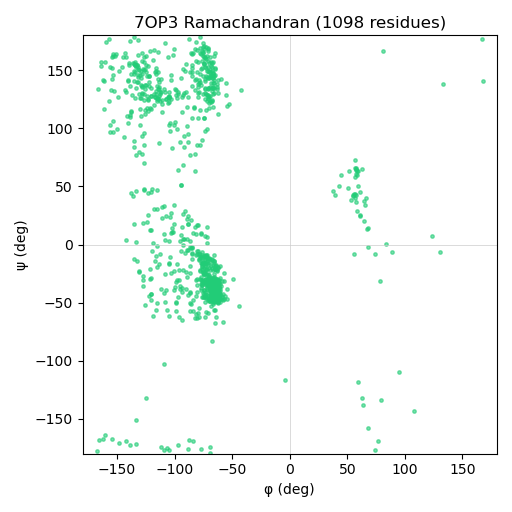51.703 161.649 1.00 37.33 402 PHE A N 1
ATOM 1510 C CA . PHE A 1 402 ? 134.950 150.837 162.827 1.00 37.33 402 PHE A CA 1
ATOM 1511 C C . PHE A 1 402 ? 135.913 151.359 163.888 1.00 37.33 402 PHE A C 1
ATOM 1512 O O . PHE A 1 402 ? 135.581 151.403 165.080 1.00 37.33 402 PHE A O 1
ATOM 1520 N N . SER A 1 403 ? 137.114 151.759 163.468 1.00 35.09 403 SER A N 1
ATOM 1521 C CA . SER A 1 403 ? 138.113 152.261 164.407 1.00 35.09 403 SER A CA 1
ATOM 1522 C C . SER A 1 403 ? 137.658 153.560 165.058 1.00 35.09 403 SER A C 1
ATOM 1523 O O . SER A 1 403 ? 137.879 153.770 166.254 1.00 35.09 403 SER A O 1
ATOM 1526 N N . LEU A 1 404 ? 137.022 154.442 164.285 1.00 33.18 404 LEU A N 1
ATOM 1527 C CA . LEU A 1 404 ? 136.518 155.694 164.839 1.00 33.18 404 LEU A CA 1
ATOM 1528 C C . LEU A 1 404 ? 135.383 155.452 165.825 1.00 33.18 404 LEU A C 1
ATOM 1529 O O . LEU A 1 404 ? 135.301 156.126 166.858 1.00 33.18 404 LEU A O 1
ATOM 1534 N N . ILE A 1 405 ? 134.496 154.500 165.522 1.00 33.78 405 ILE A N 1
ATOM 1535 C CA . ILE A 1 405 ? 133.429 154.146 166.456 1.00 33.78 405 ILE A CA 1
ATOM 1536 C C . ILE A 1 405 ? 134.020 153.602 167.750 1.00 33.78 405 ILE A C 1
ATOM 1537 O O . ILE A 1 405 ? 133.589 153.969 168.853 1.00 33.78 405 ILE A O 1
ATOM 1542 N N . LEU A 1 406 ? 135.041 152.748 167.634 1.00 32.33 406 LEU A N 1
ATOM 1543 C CA . LEU A 1 406 ? 135.705 152.202 168.813 1.00 32.33 406 LEU A CA 1
ATOM 1544 C C . LEU A 1 406 ? 136.373 153.301 169.634 1.00 32.33 406 LEU A C 1
ATOM 1545 O O . LEU A 1 406 ? 136.305 153.290 170.868 1.00 32.33 406 LEU A O 1
ATOM 1550 N N . TRP A 1 407 ? 137.035 154.248 168.967 1.00 29.47 407 TRP A N 1
ATOM 1551 C CA . TRP A 1 407 ? 137.714 155.330 169.676 1.00 29.47 407 TRP A CA 1
ATOM 1552 C C . TRP A 1 407 ? 136.724 156.261 170.366 1.00 29.47 407 TRP A C 1
ATOM 1553 O O . TRP A 1 407 ? 136.980 156.722 171.484 1.00 29.47 407 TRP A O 1
ATOM 1564 N N . LEU A 1 408 ? 135.600 156.563 169.710 1.00 31.11 408 LEU A N 1
ATOM 1565 C CA . LEU A 1 408 ? 134.555 157.352 170.357 1.00 31.11 408 LEU A CA 1
ATOM 1566 C C . LEU A 1 408 ? 133.975 156.622 171.560 1.00 31.11 408 LEU A C 1
ATOM 1567 O O . LEU A 1 408 ? 133.687 157.241 172.591 1.00 31.11 408 LEU A O 1
ATOM 1572 N N . CYS A 1 409 ? 133.796 155.304 171.454 1.00 33.36 409 CYS A N 1
ATOM 1573 C CA . CYS A 1 409 ? 133.280 154.544 172.583 1.00 33.36 409 CYS A CA 1
ATOM 1574 C C . CYS A 1 409 ? 134.319 154.320 173.674 1.00 33.36 409 CYS A C 1
ATOM 1575 O O . CYS A 1 409 ? 133.948 153.954 174.794 1.00 33.36 409 CYS A O 1
ATOM 1578 N N . ASP A 1 410 ? 135.604 154.529 173.383 1.00 33.88 410 ASP A N 1
ATOM 1579 C CA . ASP A 1 410 ? 136.673 154.210 174.320 1.00 33.88 410 ASP A CA 1
ATOM 1580 C C . ASP A 1 410 ? 137.309 155.517 174.819 1.00 33.88 410 ASP A C 1
ATOM 1581 O O . ASP A 1 410 ? 138.517 155.604 175.047 1.00 33.88 410 ASP A O 1
ATOM 1586 N N . GLU A 1 411 ? 136.486 156.568 174.925 1.00 33.72 411 GLU A N 1
ATOM 1587 C CA . GLU A 1 411 ? 136.865 157.872 175.493 1.00 33.72 411 GLU A CA 1
ATOM 1588 C C . GLU A 1 411 ? 138.112 158.461 174.833 1.00 33.72 411 GLU A C 1
ATOM 1589 O O . GLU A 1 411 ? 138.964 159.062 175.491 1.00 33.72 411 GLU A O 1
ATOM 1595 N N . TYR A 1 412 ? 138.222 158.287 173.518 1.00 27.36 412 TYR A N 1
ATOM 1596 C CA . TYR A 1 412 ? 139.399 158.699 172.751 1.00 27.36 412 TYR A CA 1
ATOM 1597 C C . TYR A 1 412 ? 138.893 159.579 171.613 1.00 27.36 412 TYR A C 1
ATOM 1598 O O . TYR A 1 412 ? 138.658 159.095 170.503 1.00 27.36 412 TYR A O 1
ATOM 1607 N N . TYR A 1 413 ? 138.730 160.872 171.887 1.00 30.80 413 TYR A N 1
ATOM 1608 C CA . TYR A 1 413 ? 138.020 161.766 170.980 1.00 30.80 413 TYR A CA 1
ATOM 1609 C C . TYR A 1 413 ? 138.937 162.611 170.108 1.00 30.80 413 TYR A C 1
ATOM 1610 O O . TYR A 1 413 ? 138.611 162.859 168.945 1.00 30.80 413 TYR A O 1
ATOM 1619 N N . TYR A 1 414 ? 140.073 163.065 170.641 1.00 30.41 414 TYR A N 1
ATOM 1620 C CA . TYR A 1 414 ? 140.913 164.013 169.913 1.00 30.41 414 TYR A CA 1
ATOM 1621 C C . TYR A 1 414 ? 141.597 163.355 168.719 1.00 30.41 414 TYR A C 1
ATOM 1622 O O . TYR A 1 414 ? 141.561 163.884 167.600 1.00 30.41 414 TYR A O 1
ATOM 1631 N N . TYR A 1 415 ? 142.214 162.191 168.929 1.00 27.39 415 TYR A N 1
ATOM 1632 C CA . TYR A 1 415 ? 142.862 161.508 167.815 1.00 27.39 415 TYR A CA 1
ATOM 1633 C C . TYR A 1 415 ? 141.842 160.955 166.832 1.00 27.39 415 TYR A C 1
ATOM 1634 O O . TYR A 1 415 ? 142.118 160.889 165.629 1.00 27.39 415 TYR A O 1
ATOM 1643 N N . ALA A 1 416 ? 140.664 160.558 167.319 1.00 30.63 416 ALA A N 1
ATOM 1644 C CA . ALA A 1 416 ? 139.597 160.132 166.421 1.00 30.63 416 ALA A CA 1
ATOM 1645 C C . ALA A 1 416 ? 139.131 161.281 165.538 1.00 30.63 416 ALA A C 1
ATOM 1646 O O . ALA A 1 416 ? 138.888 161.092 164.341 1.00 30.63 416 ALA A O 1
ATOM 1648 N N . ALA A 1 417 ? 139.016 162.483 166.107 1.00 32.01 417 ALA A N 1
ATOM 1649 C CA . ALA A 1 417 ? 138.679 163.656 165.307 1.00 32.01 417 ALA A CA 1
ATOM 1650 C C . ALA A 1 417 ? 139.785 163.984 164.312 1.00 32.01 417 ALA A C 1
ATOM 1651 O O . ALA A 1 417 ? 139.505 164.403 163.183 1.00 32.01 417 ALA A O 1
ATOM 1653 N N . ALA A 1 418 ? 141.045 163.804 164.715 1.00 30.78 418 ALA A N 1
ATOM 1654 C CA . ALA A 1 418 ? 142.161 164.050 163.804 1.00 30.78 418 ALA A CA 1
ATOM 1655 C C . ALA A 1 418 ? 142.132 163.092 162.616 1.00 30.78 418 ALA A C 1
ATOM 1656 O O . ALA A 1 418 ? 142.304 163.509 161.464 1.00 30.78 418 ALA A O 1
ATOM 1658 N N . ILE A 1 419 ? 141.905 161.802 162.877 1.00 30.91 419 ILE A N 1
ATOM 1659 C CA . ILE A 1 419 ? 141.799 160.828 161.792 1.00 30.91 419 ILE A CA 1
ATOM 1660 C C . ILE A 1 419 ? 140.561 161.083 160.942 1.00 30.91 419 ILE A C 1
ATOM 1661 O O . ILE A 1 419 ? 140.595 160.888 159.722 1.00 30.91 419 ILE A O 1
ATOM 1666 N N . LEU A 1 420 ? 139.461 161.534 161.551 1.00 33.01 420 LEU A N 1
ATOM 1667 C CA . LEU A 1 420 ? 138.281 161.891 160.770 1.00 33.01 420 LEU A CA 1
ATOM 1668 C C . LEU A 1 420 ? 138.570 163.048 159.822 1.00 33.01 420 LEU A C 1
ATOM 1669 O O . LEU A 1 420 ? 138.178 163.009 158.651 1.00 33.01 420 LEU A O 1
ATOM 1674 N N . LEU A 1 421 ? 139.274 164.077 160.305 1.00 34.64 421 LEU A N 1
ATOM 1675 C CA . LEU A 1 421 ? 139.645 165.197 159.443 1.00 34.64 421 LEU A CA 1
ATOM 1676 C C . LEU A 1 421 ? 140.588 164.758 158.330 1.00 34.64 421 LEU A C 1
ATOM 1677 O O . LEU A 1 421 ? 140.432 165.177 157.177 1.00 34.64 421 LEU A O 1
ATOM 1682 N N . ILE A 1 422 ? 141.572 163.915 158.655 1.00 34.36 422 ILE A N 1
ATOM 1683 C CA . ILE A 1 422 ? 142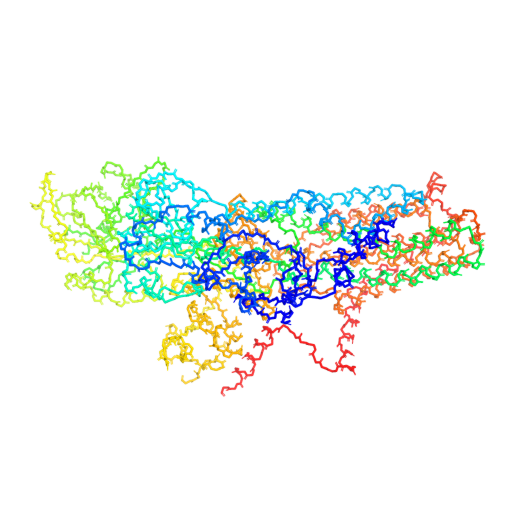.531 163.458 157.651 1.00 34.36 422 ILE A CA 1
ATOM 1684 C C . ILE A 1 422 ? 141.840 162.612 156.585 1.00 34.36 422 ILE A C 1
ATOM 1685 O O . ILE A 1 422 ? 142.076 162.787 155.381 1.00 34.36 422 ILE A O 1
ATOM 1690 N N . SER A 1 423 ? 140.963 161.696 157.004 1.00 41.83 423 SER A N 1
ATOM 1691 C CA . SER A 1 423 ? 140.249 160.850 156.054 1.00 41.83 423 SER A CA 1
ATOM 1692 C C . SER A 1 423 ? 139.271 161.660 155.214 1.00 41.83 423 SER A C 1
ATOM 1693 O O . SER A 1 423 ? 139.100 161.384 154.023 1.00 41.83 423 SER A O 1
ATOM 1696 N N . ALA A 1 424 ? 138.619 162.661 155.814 1.00 41.86 424 ALA A N 1
ATOM 1697 C CA . ALA A 1 424 ? 137.738 163.532 155.046 1.00 41.86 424 ALA A CA 1
ATOM 1698 C C . ALA A 1 424 ? 138.521 164.326 154.010 1.00 41.86 424 ALA A C 1
ATOM 1699 O O . ALA A 1 424 ? 138.068 164.484 152.872 1.00 41.86 424 ALA A O 1
ATOM 1701 N N . GLY A 1 425 ? 139.701 164.825 154.385 1.00 45.37 425 GLY A N 1
ATOM 1702 C CA . GLY A 1 425 ? 140.539 165.522 153.423 1.00 45.37 425 GLY A CA 1
ATOM 1703 C C . GLY A 1 425 ? 140.991 164.625 152.287 1.00 45.37 425 GLY A C 1
ATOM 1704 O O . GLY A 1 425 ? 141.008 165.040 151.126 1.00 45.37 425 GLY A O 1
ATOM 1705 N N . SER A 1 426 ? 141.351 163.379 152.607 1.00 49.14 426 SER A N 1
ATOM 1706 C CA . SER A 1 426 ? 141.727 162.420 151.571 1.00 49.14 426 SER A CA 1
ATOM 1707 C C . SER A 1 426 ? 140.556 162.118 150.641 1.00 49.14 426 SER A C 1
ATOM 1708 O O . SER A 1 426 ? 140.734 162.019 149.420 1.00 49.14 426 SER A O 1
ATOM 1711 N N . ILE A 1 427 ? 139.354 161.965 151.205 1.00 51.16 427 ILE A N 1
ATOM 1712 C CA . ILE A 1 427 ? 138.163 161.698 150.399 1.00 51.16 427 ILE A CA 1
ATOM 1713 C C . ILE A 1 427 ? 137.868 162.866 149.467 1.00 51.16 427 ILE A C 1
ATOM 1714 O O . ILE A 1 427 ? 137.589 162.670 148.280 1.00 51.16 427 ILE A O 1
ATOM 1719 N N . ILE A 1 428 ? 137.936 164.097 149.984 1.00 54.16 428 ILE A N 1
ATOM 1720 C CA . ILE A 1 428 ? 137.686 165.265 149.140 1.00 54.16 428 ILE A CA 1
ATOM 1721 C C . ILE A 1 428 ? 138.748 165.386 148.054 1.00 54.16 428 ILE A C 1
ATOM 1722 O O . ILE A 1 428 ? 138.431 165.677 146.894 1.00 54.16 428 ILE A O 1
ATOM 1727 N N . THR A 1 429 ? 140.016 165.137 148.399 1.00 56.77 429 THR A N 1
ATOM 1728 C CA . THR A 1 429 ? 141.090 165.226 147.412 1.00 56.77 429 THR A CA 1
ATOM 1729 C C . THR A 1 429 ? 140.897 164.210 146.291 1.00 56.77 429 THR A C 1
ATOM 1730 O O . THR A 1 429 ? 140.963 164.558 145.106 1.00 56.77 429 THR A O 1
ATOM 1734 N N . SER A 1 430 ? 140.611 162.954 146.650 1.00 58.48 430 SER A N 1
ATOM 1735 C CA . SER A 1 430 ? 140.400 161.923 145.638 1.00 58.48 430 SER A CA 1
ATOM 1736 C C . SER A 1 430 ? 139.138 162.188 144.823 1.00 58.48 430 SER A C 1
ATOM 1737 O O . SER A 1 430 ? 139.112 161.933 143.613 1.00 58.48 430 SER A O 1
ATOM 1740 N N . LEU A 1 431 ? 138.087 162.705 145.467 1.00 62.33 431 LEU A N 1
ATOM 1741 C CA . LEU A 1 431 ? 136.835 162.980 144.773 1.00 62.33 431 LEU A CA 1
ATOM 1742 C C . LEU A 1 431 ? 137.009 164.083 143.737 1.00 62.33 431 LEU A C 1
ATOM 1743 O O . LEU A 1 431 ? 136.566 163.945 142.590 1.00 62.33 431 LEU A O 1
ATOM 1748 N N . LEU A 1 432 ? 137.672 165.182 144.116 1.00 63.38 432 LEU A N 1
ATOM 1749 C CA . LEU A 1 432 ? 137.938 166.242 143.148 1.00 63.38 432 LEU A CA 1
ATOM 1750 C C . LEU A 1 432 ? 138.912 165.791 142.068 1.00 63.38 432 LEU A C 1
ATOM 1751 O O . LEU A 1 432 ? 138.779 166.213 140.916 1.00 63.38 432 LEU A O 1
ATOM 1756 N N . GLU A 1 433 ? 139.885 164.939 142.411 1.00 61.62 433 GLU A N 1
ATOM 1757 C CA . GLU A 1 433 ? 140.805 164.425 141.400 1.00 61.62 433 GLU A CA 1
ATOM 1758 C C . GLU A 1 433 ? 140.070 163.595 140.354 1.00 61.62 433 GLU A C 1
ATOM 1759 O O . GLU A 1 433 ? 140.271 163.776 139.146 1.00 61.62 433 GLU A O 1
ATOM 1765 N N . THR A 1 434 ? 139.197 162.690 140.802 1.00 66.86 434 THR A N 1
ATOM 1766 C CA . THR A 1 434 ? 138.449 161.855 139.867 1.00 66.86 434 THR A CA 1
ATOM 1767 C C . THR A 1 434 ? 137.452 162.683 139.061 1.00 66.86 434 THR A C 1
ATOM 1768 O O . THR A 1 434 ? 137.258 162.435 137.864 1.00 66.86 434 THR A O 1
ATOM 1772 N N . LYS A 1 435 ? 136.823 163.679 139.695 1.00 70.59 435 LYS A N 1
ATOM 1773 C CA . LYS A 1 435 ? 135.899 164.551 138.976 1.00 70.59 435 LYS A CA 1
ATOM 1774 C C . LYS A 1 435 ? 136.618 165.365 137.907 1.00 70.59 435 LYS A C 1
ATOM 1775 O O . LYS A 1 435 ? 136.111 165.518 136.789 1.00 70.59 435 LYS A O 1
ATOM 1781 N N . GLU A 1 436 ? 137.803 165.892 138.227 1.00 71.58 436 GLU A N 1
ATOM 1782 C CA . GLU A 1 436 ? 138.575 166.644 137.244 1.00 71.58 436 GLU A CA 1
ATOM 1783 C C . GLU A 1 436 ? 139.061 165.743 136.116 1.00 71.58 436 GLU A C 1
ATOM 1784 O O . GLU A 1 436 ? 139.107 166.167 134.956 1.00 71.58 436 GLU A O 1
ATOM 1790 N N . THR A 1 437 ? 139.430 164.498 136.438 1.00 71.78 437 THR A N 1
ATOM 1791 C CA . THR A 1 437 ? 139.823 163.550 135.399 1.00 71.78 437 THR A CA 1
ATOM 1792 C C . THR A 1 437 ? 138.661 163.248 134.458 1.00 71.78 437 THR A C 1
ATOM 1793 O O . THR A 1 437 ? 138.834 163.228 133.233 1.00 71.78 437 THR A O 1
ATOM 1797 N N . ARG A 1 438 ? 137.462 163.038 135.012 1.00 78.19 438 ARG A N 1
ATOM 1798 C CA . ARG A 1 438 ? 136.291 162.799 134.171 1.00 78.19 438 ARG A CA 1
ATOM 1799 C C . ARG A 1 438 ? 135.941 164.026 133.337 1.00 78.19 438 ARG A C 1
ATOM 1800 O O . ARG A 1 438 ? 135.512 163.893 132.185 1.00 78.19 438 ARG A O 1
ATOM 1808 N N . ARG A 1 439 ? 136.099 165.225 133.906 1.00 76.87 439 ARG A N 1
ATOM 1809 C CA . ARG A 1 439 ? 135.849 166.447 133.146 1.00 76.87 439 ARG A CA 1
ATOM 1810 C C . ARG A 1 439 ? 136.839 166.595 131.997 1.00 76.87 439 ARG A C 1
ATOM 1811 O O . ARG A 1 439 ? 136.462 167.010 130.894 1.00 76.87 439 ARG A O 1
ATOM 1819 N N . ARG A 1 440 ? 138.111 166.270 132.240 1.00 73.55 440 ARG A N 1
ATOM 1820 C CA . ARG A 1 440 ? 139.113 166.317 131.180 1.00 73.55 440 ARG A CA 1
ATOM 1821 C C . ARG A 1 440 ? 138.811 165.298 130.088 1.00 73.55 440 ARG A C 1
ATOM 1822 O O . ARG A 1 440 ? 138.969 165.589 128.896 1.00 73.55 440 ARG A O 1
ATOM 1830 N N . LEU A 1 441 ? 138.385 164.094 130.477 1.00 79.28 441 LEU A N 1
ATOM 1831 C CA . LEU A 1 441 ? 138.046 163.075 129.488 1.00 79.28 441 LEU A CA 1
ATOM 1832 C C . LEU A 1 441 ? 136.786 163.447 128.714 1.00 79.28 441 LEU A C 1
ATOM 1833 O O . LEU A 1 441 ? 136.684 163.166 127.515 1.00 79.28 441 LEU A O 1
ATOM 1838 N N . ARG A 1 442 ? 135.816 164.076 129.381 1.00 87.97 442 ARG A N 1
ATOM 1839 C CA . ARG A 1 442 ? 134.568 164.435 128.716 1.00 87.97 442 ARG A CA 1
ATOM 1840 C C . ARG A 1 442 ? 134.744 165.633 127.790 1.00 87.97 442 ARG A C 1
ATOM 1841 O O . ARG A 1 442 ? 134.201 165.646 126.679 1.00 87.97 442 ARG A O 1
ATOM 1849 N N . GLU A 1 443 ? 135.500 166.645 128.225 1.00 88.02 443 GLU A N 1
ATOM 1850 C CA . GLU A 1 443 ? 135.661 167.854 127.422 1.00 88.02 443 GLU A CA 1
ATOM 1851 C C . GLU A 1 443 ? 136.514 167.603 126.185 1.00 88.02 443 GLU A C 1
ATOM 1852 O O . GLU A 1 443 ? 136.344 168.285 125.168 1.00 88.02 443 GLU A O 1
ATOM 1858 N N . MET A 1 444 ? 137.437 166.641 126.255 1.00 85.18 444 MET A N 1
ATOM 1859 C CA . MET A 1 444 ? 138.298 166.354 125.112 1.00 85.18 444 MET A CA 1
ATOM 1860 C C . MET A 1 444 ? 137.510 165.738 123.962 1.00 85.18 444 MET A C 1
ATOM 1861 O O . MET A 1 444 ? 137.676 166.137 122.803 1.00 85.18 444 MET A O 1
ATOM 1866 N N . SER A 1 445 ? 136.641 164.776 124.260 1.00 93.16 445 SER A N 1
ATOM 1867 C CA . SER A 1 445 ? 135.964 163.994 123.236 1.00 93.16 445 SER A CA 1
ATOM 1868 C C . SER A 1 445 ? 134.651 164.611 122.769 1.00 93.16 445 SER A C 1
ATOM 1869 O O . SER A 1 445 ? 134.037 164.083 121.837 1.00 93.16 445 SER A O 1
ATOM 1872 N N . ARG A 1 446 ? 134.207 165.707 123.378 1.00 98.24 446 ARG A N 1
ATOM 1873 C CA . ARG A 1 446 ? 132.939 166.315 122.999 1.00 98.24 446 ARG A CA 1
ATOM 1874 C C . ARG A 1 446 ? 133.112 167.253 121.809 1.00 98.24 446 ARG A C 1
ATOM 1875 O O . ARG A 1 446 ? 134.146 167.912 121.660 1.00 98.24 446 ARG A O 1
ATOM 1883 N N . PHE A 1 447 ? 132.095 167.286 120.949 1.00 111.33 447 PHE A N 1
ATOM 1884 C CA . PHE A 1 447 ? 132.028 168.235 119.846 1.00 111.33 447 PHE A CA 1
ATOM 1885 C C . PHE A 1 447 ? 130.594 168.305 119.343 1.00 111.33 447 PHE A C 1
ATOM 1886 O O . PHE A 1 447 ? 129.905 167.284 119.275 1.00 111.33 447 PHE A O 1
ATOM 1894 N N . GLU A 1 448 ? 130.156 169.512 118.991 1.00 118.84 448 GLU A N 1
ATOM 1895 C CA . GLU A 1 448 ? 128.857 169.715 118.369 1.00 118.84 448 GLU A CA 1
ATOM 1896 C C . GLU A 1 448 ? 128.978 170.771 117.279 1.00 118.84 448 GLU A C 1
ATOM 1897 O O . GLU A 1 448 ? 129.714 171.750 117.430 1.00 118.84 448 GLU A O 1
ATOM 1903 N N . CYS A 1 449 ? 128.273 170.551 116.171 1.00 123.87 449 CYS A N 1
ATOM 1904 C CA . CYS A 1 449 ? 128.237 171.515 115.081 1.00 123.87 449 CYS A CA 1
ATOM 1905 C C . CYS A 1 449 ? 126.940 171.333 114.311 1.00 123.87 449 CYS A C 1
ATOM 1906 O O . CYS A 1 449 ? 126.284 170.292 114.397 1.00 123.87 449 CYS A O 1
ATOM 1909 N N . GLU A 1 450 ? 126.580 172.359 113.548 1.00 127.98 450 GLU A N 1
ATOM 1910 C CA . GLU A 1 450 ? 125.337 172.374 112.783 1.00 127.98 450 GLU A CA 1
ATOM 1911 C C . GLU A 1 450 ? 125.657 171.968 111.348 1.00 127.98 450 GLU A C 1
ATOM 1912 O O . GLU A 1 450 ? 126.121 172.785 110.549 1.00 127.98 450 GLU A O 1
ATOM 1918 N N . VAL A 1 451 ? 125.407 170.701 111.023 1.00 128.93 451 VAL A N 1
ATOM 1919 C CA . VAL A 1 451 ? 125.569 170.244 109.650 1.00 128.93 451 VAL A CA 1
ATOM 1920 C C . VAL A 1 451 ? 124.353 170.659 108.827 1.00 128.93 451 VAL A C 1
ATOM 1921 O O . VAL A 1 451 ? 123.260 170.901 109.348 1.00 128.93 451 VAL A O 1
ATOM 1925 N N . ARG A 1 452 ? 124.556 170.748 107.514 1.00 131.51 452 ARG A N 1
ATOM 1926 C CA . ARG A 1 452 ? 123.597 171.394 106.626 1.00 131.51 452 ARG A CA 1
ATOM 1927 C C . ARG A 1 452 ? 122.595 170.427 106.006 1.00 131.51 452 ARG A C 1
ATOM 1928 O O . ARG A 1 452 ? 121.421 170.776 105.847 1.00 131.51 452 ARG A O 1
ATOM 1936 N N . VAL A 1 453 ? 123.023 169.215 105.660 1.00 130.62 453 VAL A N 1
ATOM 1937 C CA . VAL A 1 453 ? 122.221 168.297 104.861 1.00 130.62 453 VAL A CA 1
ATOM 1938 C C . VAL A 1 453 ? 122.094 166.974 105.604 1.00 130.62 453 VAL A C 1
ATOM 1939 O O . VAL A 1 453 ? 123.083 166.464 106.142 1.00 130.62 453 VAL A O 1
ATOM 1943 N N . PHE A 1 454 ? 120.877 166.434 105.658 1.00 131.45 454 PHE A N 1
ATOM 1944 C CA . PHE A 1 454 ? 120.669 165.022 105.962 1.00 131.45 454 PHE A CA 1
ATOM 1945 C C . PHE A 1 454 ? 120.192 164.230 104.758 1.00 131.45 454 PHE A C 1
ATOM 1946 O O . PHE A 1 454 ? 120.655 163.109 104.537 1.00 131.45 454 PHE A O 1
ATOM 1954 N N . ARG A 1 455 ? 119.279 164.797 103.974 1.00 133.72 455 ARG A N 1
ATOM 1955 C CA . ARG A 1 455 ? 118.653 164.121 102.850 1.00 133.72 455 ARG A CA 1
ATOM 1956 C C . ARG A 1 455 ? 118.772 164.999 101.613 1.00 133.72 455 ARG A C 1
ATOM 1957 O O . ARG A 1 455 ? 118.961 166.215 101.708 1.00 133.72 455 ARG A O 1
ATOM 1965 N N . GLY A 1 456 ? 118.675 164.359 100.445 1.00 137.38 456 GLY A N 1
ATOM 1966 C CA . GLY A 1 456 ? 118.747 165.101 99.196 1.00 137.38 456 GLY A CA 1
ATOM 1967 C C . GLY A 1 456 ? 117.611 166.094 99.039 1.00 137.38 456 GLY A C 1
ATOM 1968 O O . GLY A 1 456 ? 117.809 167.205 98.542 1.00 137.38 456 GLY A O 1
ATOM 1969 N N . GLY A 1 457 ? 116.409 165.708 99.459 1.00 135.27 457 GLY A N 1
ATOM 1970 C CA . GLY A 1 457 ? 115.259 166.593 99.431 1.00 135.27 457 GLY A CA 1
ATOM 1971 C C . GLY A 1 457 ? 115.051 167.244 100.786 1.00 135.27 457 GLY A C 1
ATOM 1972 O O . GLY A 1 457 ? 115.063 166.570 101.819 1.00 135.27 457 GLY A O 1
ATOM 1973 N N . PHE A 1 458 ? 114.871 168.569 100.763 1.00 135.72 458 PHE A N 1
ATOM 1974 C CA . PHE A 1 458 ? 114.576 169.384 101.946 1.00 135.72 458 PHE A CA 1
ATOM 1975 C C . PHE A 1 458 ? 115.675 169.259 103.006 1.00 135.72 458 PHE A C 1
ATOM 1976 O O . PHE A 1 458 ? 115.459 168.772 104.118 1.00 135.72 458 PHE A O 1
ATOM 1984 N N . TRP A 1 459 ? 116.874 169.699 102.634 1.00 135.60 459 TRP A N 1
ATOM 1985 C CA . TRP A 1 459 ? 117.979 169.764 103.579 1.00 135.60 459 TRP A CA 1
ATOM 1986 C C . TRP A 1 459 ? 117.843 170.997 104.465 1.00 135.60 459 TRP A C 1
ATOM 1987 O O . TRP A 1 459 ? 117.433 172.067 104.006 1.00 135.60 459 TRP A O 1
ATOM 1998 N N . ARG A 1 460 ? 118.185 170.840 105.742 1.00 132.50 460 ARG A N 1
ATOM 1999 C CA . ARG A 1 460 ? 118.097 171.932 106.701 1.00 132.50 460 ARG A CA 1
ATOM 2000 C C . ARG A 1 460 ? 119.102 171.669 107.814 1.00 132.50 460 ARG A C 1
ATOM 2001 O O . ARG A 1 460 ? 119.431 170.517 108.108 1.00 132.50 460 ARG A O 1
ATOM 2009 N N . THR A 1 461 ? 119.590 172.745 108.431 1.00 132.06 461 THR A N 1
ATOM 2010 C CA . THR A 1 461 ? 120.745 172.655 109.318 1.00 132.06 461 THR A CA 1
ATOM 2011 C C . THR A 1 461 ? 120.324 172.095 110.671 1.00 132.06 461 THR A C 1
ATOM 2012 O O . THR A 1 461 ? 119.552 172.724 111.404 1.00 132.06 461 THR A O 1
ATOM 2016 N N . PHE A 1 462 ? 120.855 170.922 111.001 1.00 130.34 462 PHE A N 1
ATOM 2017 C CA . PHE A 1 462 ? 120.600 170.161 112.215 1.00 130.34 462 PHE A CA 1
ATOM 2018 C C . PHE A 1 462 ? 121.917 169.855 112.915 1.00 130.34 462 PHE A C 1
ATOM 2019 O O . PHE A 1 462 ? 122.964 169.812 112.264 1.00 130.34 462 PHE A O 1
ATOM 2027 N N . PRO A 1 463 ? 121.905 169.652 114.237 1.00 126.87 463 PRO A N 1
ATOM 2028 C CA . PRO A 1 463 ? 123.158 169.343 114.936 1.00 126.87 463 PRO A CA 1
ATOM 2029 C C . PRO A 1 463 ? 123.724 167.986 114.545 1.00 126.87 463 PRO A C 1
ATOM 2030 O O . PRO A 1 463 ? 123.000 167.070 114.149 1.00 126.87 463 PRO A O 1
ATOM 2034 N N . SER A 1 464 ? 125.050 167.872 114.666 1.00 123.52 464 SER A N 1
ATOM 2035 C CA . SER A 1 464 ? 125.776 166.695 114.202 1.00 123.52 464 SER A CA 1
ATOM 2036 C C . SER A 1 464 ? 125.555 165.470 115.078 1.00 123.52 464 SER A C 1
ATOM 2037 O O . SER A 1 464 ? 126.002 164.380 114.709 1.00 123.52 464 SER A O 1
ATOM 2040 N N . SER A 1 465 ? 124.904 165.619 116.231 1.00 121.96 465 SER A N 1
ATOM 2041 C CA . SER A 1 465 ? 124.588 164.493 117.100 1.00 121.96 465 SER A CA 1
ATOM 2042 C C . SER A 1 465 ? 123.223 163.888 116.796 1.00 121.96 465 SER A C 1
ATOM 2043 O O . SER A 1 465 ? 122.574 163.347 117.701 1.00 121.96 465 SER A O 1
ATOM 2046 N N . ASP A 1 466 ? 122.757 163.978 115.550 1.00 125.04 466 ASP A N 1
ATOM 2047 C CA . ASP A 1 466 ? 121.410 163.524 115.228 1.00 125.04 466 ASP A CA 1
ATOM 2048 C C . ASP A 1 466 ? 121.379 162.539 114.064 1.00 125.04 466 ASP A C 1
ATOM 2049 O O . ASP A 1 466 ? 120.465 161.711 113.981 1.00 125.04 466 ASP A O 1
ATOM 2054 N N . LEU A 1 467 ? 122.355 162.610 113.162 1.00 123.92 467 LEU A N 1
ATOM 2055 C CA . LEU A 1 467 ? 122.294 161.770 111.976 1.00 123.92 467 LEU A CA 1
ATOM 2056 C C . LEU A 1 467 ? 122.699 160.332 112.295 1.00 123.92 467 LEU A C 1
ATOM 2057 O O . LEU A 1 467 ? 123.277 160.026 113.341 1.00 123.92 467 LEU A O 1
ATOM 2062 N N . VAL A 1 468 ? 122.377 159.449 111.361 1.00 123.97 468 VAL A N 1
ATOM 2063 C CA . VAL A 1 468 ? 122.552 158.007 111.514 1.00 123.97 468 VAL A CA 1
ATOM 2064 C C . VAL A 1 468 ? 123.394 157.528 110.340 1.00 123.97 468 VAL A C 1
ATOM 2065 O O . VAL A 1 468 ? 123.547 158.252 109.341 1.00 123.97 468 VAL A O 1
ATOM 2069 N N . PRO A 1 469 ? 123.997 156.318 110.433 1.00 121.25 469 PRO A N 1
ATOM 2070 C CA . PRO A 1 469 ? 124.710 155.777 109.266 1.00 121.25 469 PRO A CA 1
ATOM 2071 C C . PRO A 1 469 ? 123.782 155.548 108.084 1.00 121.25 469 PRO A C 1
ATOM 2072 O O . PRO A 1 469 ? 122.912 154.673 108.117 1.00 121.25 469 PRO A O 1
ATOM 2076 N N . GLY A 1 470 ? 123.971 156.338 107.030 1.00 122.24 470 GLY A N 1
ATOM 2077 C CA . GLY A 1 470 ? 123.082 156.319 105.887 1.00 122.24 470 GLY A CA 1
ATOM 2078 C C . GLY A 1 470 ? 122.630 157.713 105.503 1.00 122.24 470 GLY A C 1
ATOM 2079 O O . GLY A 1 470 ? 121.966 157.901 104.480 1.00 122.24 470 GLY A O 1
ATOM 2080 N N . ASP A 1 471 ? 122.982 158.698 106.323 1.00 126.05 471 ASP A N 1
ATOM 2081 C CA . ASP A 1 471 ? 122.662 160.090 106.048 1.00 126.05 471 ASP A CA 1
ATOM 2082 C C . ASP A 1 471 ? 123.792 160.743 105.264 1.00 126.05 471 ASP A C 1
ATOM 2083 O O . ASP A 1 471 ? 124.964 160.391 105.415 1.00 126.05 471 ASP A O 1
ATOM 2088 N N . VAL A 1 472 ? 123.432 161.710 104.426 1.00 126.72 472 VAL A N 1
ATOM 2089 C CA . VAL A 1 472 ? 124.373 162.367 103.528 1.00 126.72 472 VAL A CA 1
ATOM 2090 C C . VAL A 1 472 ? 124.395 163.858 103.852 1.00 126.72 472 VAL A C 1
ATOM 2091 O O . VAL A 1 472 ? 123.344 164.467 104.085 1.00 126.72 472 VAL A O 1
ATOM 2095 N N . TYR A 1 473 ? 125.598 164.430 103.928 1.00 123.92 473 TYR A N 1
ATOM 2096 C CA . TYR A 1 473 ? 125.769 165.812 104.353 1.00 123.92 473 TYR A CA 1
ATOM 2097 C C . TYR A 1 473 ? 126.759 166.515 103.438 1.00 123.92 473 TYR A C 1
ATOM 2098 O O . TYR A 1 473 ? 127.686 165.898 102.908 1.00 123.92 473 TYR A O 1
ATOM 2107 N N . GLU A 1 474 ? 126.563 167.821 103.276 1.00 128.65 474 GLU A N 1
ATOM 2108 C CA . GLU A 1 474 ? 127.430 168.621 102.422 1.00 128.65 474 GLU A CA 1
ATOM 2109 C C . GLU A 1 474 ? 128.722 168.961 103.154 1.00 128.65 474 GLU A C 1
ATOM 2110 O O . GLU A 1 474 ? 128.695 169.492 104.268 1.00 128.65 474 GLU A O 1
ATOM 2116 N N . VAL A 1 475 ? 129.855 168.653 102.521 1.00 127.85 475 VAL A N 1
ATOM 2117 C CA . VAL A 1 475 ? 131.147 168.975 103.116 1.00 127.85 475 VAL A CA 1
ATOM 2118 C C . VAL A 1 475 ? 131.496 170.442 102.880 1.00 127.85 475 VAL A C 1
ATOM 2119 O O . VAL A 1 475 ? 132.150 171.074 103.720 1.00 127.85 475 VAL A O 1
ATOM 2123 N N . SER A 1 476 ? 131.024 171.024 101.777 1.00 129.61 476 SER A N 1
ATOM 2124 C CA . SER A 1 476 ? 131.368 172.388 101.393 1.00 129.61 476 SER A CA 1
ATOM 2125 C C . SER A 1 476 ? 130.566 173.450 102.146 1.00 129.61 476 SER A C 1
ATOM 2126 O O . SER A 1 476 ? 130.514 174.599 101.690 1.00 129.61 476 SER A O 1
ATOM 2129 N N . ASP A 1 477 ? 129.936 173.095 103.259 1.00 128.31 477 ASP A N 1
ATOM 2130 C CA . ASP A 1 477 ? 129.262 174.084 104.092 1.00 128.31 477 ASP A CA 1
ATOM 2131 C C . ASP A 1 477 ? 130.294 175.022 104.710 1.00 128.31 477 ASP A C 1
ATOM 2132 O O . ASP A 1 477 ? 131.339 174.556 105.182 1.00 128.31 477 ASP A O 1
ATOM 2137 N N . PRO A 1 478 ? 130.059 176.338 104.698 1.00 126.43 478 PRO A N 1
ATOM 2138 C CA . PRO A 1 478 ? 131.062 177.275 105.235 1.00 126.43 478 PRO A CA 1
ATOM 2139 C C . PRO A 1 478 ? 131.351 177.100 106.717 1.00 126.43 478 PRO A C 1
ATOM 2140 O O . PRO A 1 478 ? 132.489 177.330 107.145 1.00 126.43 478 PRO A O 1
ATOM 2144 N N . SER A 1 479 ? 130.362 176.698 107.515 1.00 124.90 479 SER A N 1
ATOM 2145 C CA . SER A 1 479 ? 130.565 176.561 108.952 1.00 124.90 479 SER A CA 1
ATOM 2146 C C . SER A 1 479 ? 131.163 175.217 109.346 1.00 124.90 479 SER A C 1
ATOM 2147 O O . SER A 1 479 ? 131.522 175.039 110.515 1.00 124.90 479 SER A O 1
ATOM 2150 N N . LEU A 1 480 ? 131.282 174.277 108.412 1.00 122.78 480 LEU A N 1
ATOM 2151 C CA . LEU A 1 480 ? 131.831 172.953 108.701 1.00 122.78 480 LEU A CA 1
ATOM 2152 C C . LEU A 1 480 ? 133.350 173.066 108.704 1.00 122.78 480 LEU A C 1
ATOM 2153 O O . LEU A 1 480 ? 134.017 172.827 107.697 1.00 122.78 480 LEU A O 1
ATOM 2158 N N . THR A 1 481 ? 133.906 173.444 109.857 1.00 118.17 481 THR A N 1
ATOM 2159 C CA . THR A 1 481 ? 135.351 173.621 109.950 1.00 118.17 481 THR A CA 1
ATOM 2160 C C . THR A 1 481 ? 136.077 172.281 109.979 1.00 118.17 481 THR A C 1
ATOM 2161 O O . THR A 1 481 ? 137.086 172.097 109.290 1.00 118.17 481 THR A O 1
ATOM 2165 N N . GLN A 1 482 ? 135.589 171.335 110.778 1.00 114.07 482 GLN A N 1
ATOM 2166 C CA . GLN A 1 482 ? 136.246 170.044 110.923 1.00 114.07 482 GLN A CA 1
ATOM 2167 C C . GLN A 1 482 ? 135.208 168.940 110.770 1.00 114.07 482 GLN A C 1
ATOM 2168 O O . GLN A 1 482 ? 134.055 169.100 111.182 1.00 114.07 482 GLN A O 1
ATOM 2174 N N . ILE A 1 483 ? 135.619 167.834 110.156 1.00 111.77 483 ILE A N 1
ATOM 2175 C CA . ILE A 1 483 ? 134.714 166.760 109.748 1.00 111.77 483 ILE A CA 1
ATOM 2176 C C . ILE A 1 483 ? 134.124 166.053 110.963 1.00 111.77 483 ILE A C 1
ATOM 2177 O O . ILE A 1 483 ? 134.873 165.563 111.820 1.00 111.77 483 ILE A O 1
ATOM 2182 N N . PRO A 1 484 ? 132.790 165.984 111.081 1.00 111.88 484 PRO A N 1
ATOM 2183 C CA . PRO A 1 484 ? 132.174 165.325 112.243 1.00 111.88 484 PRO A CA 1
ATOM 2184 C C . PRO A 1 484 ? 132.386 163.818 112.289 1.00 111.88 484 PRO A C 1
ATOM 2185 O O . PRO A 1 484 ? 132.859 163.285 113.298 1.00 111.88 484 PRO A O 1
ATOM 2189 N N . ALA A 1 485 ? 132.044 163.122 111.206 1.00 113.31 485 ALA A N 1
ATOM 2190 C CA . ALA A 1 485 ? 132.139 161.671 111.149 1.00 113.31 485 ALA A CA 1
ATOM 2191 C C . ALA A 1 485 ? 132.744 161.258 109.816 1.00 113.31 485 ALA A C 1
ATOM 2192 O O . ALA A 1 485 ? 132.682 161.995 108.829 1.00 113.31 485 ALA A O 1
ATOM 2194 N N . ASP A 1 486 ? 133.343 160.068 109.802 1.00 113.32 486 ASP A N 1
ATOM 2195 C CA . ASP A 1 486 ? 133.934 159.545 108.578 1.00 113.32 486 ASP A CA 1
ATOM 2196 C C . ASP A 1 486 ? 132.852 159.256 107.546 1.00 113.32 486 ASP A C 1
ATOM 2197 O O . ASP A 1 486 ? 131.798 158.697 107.862 1.00 113.32 486 ASP A O 1
ATOM 2202 N N . SER A 1 487 ? 133.114 159.652 106.304 1.00 122.17 487 SER A N 1
ATOM 2203 C CA . SER A 1 487 ? 132.092 159.615 105.268 1.00 122.17 487 SER A CA 1
ATOM 2204 C C . SER A 1 487 ? 132.741 159.450 103.904 1.00 122.17 487 SER A C 1
ATOM 2205 O O . SER A 1 487 ? 133.693 160.163 103.576 1.00 122.17 487 SER A O 1
ATOM 2208 N N . LEU A 1 488 ? 132.219 158.508 103.122 1.00 125.08 488 LEU A N 1
ATOM 2209 C CA . LEU A 1 488 ? 132.664 158.339 101.747 1.00 125.08 488 LEU A CA 1
ATOM 2210 C C . LEU A 1 488 ? 132.254 159.545 100.910 1.00 125.08 488 LEU A C 1
ATOM 2211 O O . LEU A 1 488 ? 131.121 160.029 101.004 1.00 125.08 488 LEU A O 1
ATOM 2216 N N . LEU A 1 489 ? 133.189 160.036 100.102 1.00 129.06 489 LEU A N 1
ATOM 2217 C CA . LEU A 1 489 ? 132.987 161.257 99.334 1.00 129.06 489 LEU A CA 1
ATOM 2218 C C . LEU A 1 489 ? 132.238 160.936 98.047 1.00 129.06 489 LEU A C 1
ATOM 2219 O O . LEU A 1 489 ? 132.735 160.182 97.204 1.00 129.06 489 LEU A O 1
ATOM 2224 N N . LEU A 1 490 ? 131.043 161.508 97.895 1.00 130.64 490 LEU A N 1
ATOM 2225 C CA . LEU A 1 490 ? 130.228 161.228 96.718 1.00 130.64 490 LEU A CA 1
ATOM 2226 C C . LEU A 1 490 ? 130.667 162.069 95.523 1.00 130.64 490 LEU A C 1
ATOM 2227 O O . LEU A 1 490 ? 131.050 161.530 94.479 1.00 130.64 490 LEU A O 1
ATOM 2232 N N . THR A 1 491 ? 130.614 163.393 95.657 1.00 129.52 491 THR A N 1
ATOM 2233 C CA . THR A 1 491 ? 130.975 164.304 94.581 1.00 129.52 491 THR A CA 1
ATOM 2234 C C . THR A 1 491 ? 131.925 165.373 95.099 1.00 129.52 491 THR A C 1
ATOM 2235 O O . THR A 1 491 ? 131.914 165.718 96.284 1.00 129.52 491 THR A O 1
ATOM 2239 N N . GLY A 1 492 ? 132.749 165.893 94.195 1.00 131.54 492 GLY A N 1
ATOM 2240 C CA . GLY A 1 492 ? 133.661 166.969 94.518 1.00 131.54 492 GLY A CA 1
ATOM 2241 C C . GLY A 1 492 ? 134.922 166.479 95.205 1.00 131.54 492 GLY A C 1
ATOM 2242 O O . GLY A 1 492 ? 135.027 165.342 95.665 1.00 131.54 492 GLY A O 1
ATOM 2243 N N . ASP A 1 493 ? 135.902 167.374 95.277 1.00 130.57 493 ASP A N 1
ATOM 2244 C CA . ASP A 1 493 ? 137.172 167.100 95.930 1.00 130.57 493 ASP A CA 1
ATOM 2245 C C . ASP A 1 493 ? 137.261 167.826 97.269 1.00 130.57 493 ASP A C 1
ATOM 2246 O O . ASP A 1 493 ? 136.518 168.773 97.541 1.00 130.57 493 ASP A O 1
ATOM 2251 N N . CYS A 1 494 ? 138.175 167.355 98.115 1.00 126.54 494 CYS A N 1
ATOM 2252 C CA . CYS A 1 494 ? 138.352 167.929 99.440 1.00 126.54 494 CYS A CA 1
ATOM 2253 C C . CYS A 1 494 ? 139.834 168.019 99.773 1.00 126.54 494 CYS A C 1
ATOM 2254 O O . CYS A 1 494 ? 140.651 167.259 99.251 1.00 126.54 494 CYS A O 1
ATOM 2257 N N . ILE A 1 495 ? 140.171 168.963 100.648 1.00 124.50 495 ILE A N 1
ATOM 2258 C CA . ILE A 1 495 ? 141.511 169.091 101.210 1.00 124.50 495 ILE A CA 1
ATOM 2259 C C . ILE A 1 495 ? 141.384 168.968 102.720 1.00 124.50 495 ILE A C 1
ATOM 2260 O O . ILE A 1 495 ? 140.733 169.803 103.362 1.00 124.50 495 ILE A O 1
ATOM 2265 N N . VAL A 1 496 ? 142.003 167.934 103.290 1.00 118.43 496 VAL A N 1
ATOM 2266 C CA . VAL A 1 496 ? 141.847 167.626 104.704 1.00 118.43 496 VAL A CA 1
ATOM 2267 C C . VAL A 1 496 ? 143.202 167.721 105.392 1.00 118.43 496 VAL A C 1
ATOM 2268 O O . VAL A 1 496 ? 144.260 167.642 104.763 1.00 118.43 496 VAL A O 1
ATOM 2272 N N . ASN A 1 497 ? 143.153 167.903 106.709 1.00 114.35 497 ASN A N 1
ATOM 2273 C CA . ASN A 1 497 ? 144.336 167.924 107.558 1.00 114.35 497 ASN A CA 1
ATOM 2274 C C . ASN A 1 497 ? 144.267 166.747 108.518 1.00 114.35 497 ASN A C 1
ATOM 2275 O O . ASN A 1 497 ? 143.231 166.517 109.149 1.00 114.35 497 ASN A O 1
ATOM 2280 N N . GLU A 1 498 ? 145.368 166.008 108.630 1.00 106.89 498 GLU A N 1
ATOM 2281 C CA . GLU A 1 498 ? 145.398 164.804 109.450 1.00 106.89 498 GLU A CA 1
ATOM 2282 C C . GLU A 1 498 ? 146.438 164.926 110.556 1.00 106.89 498 GLU A C 1
ATOM 2283 O O . GLU A 1 498 ? 147.268 164.031 110.740 1.00 106.89 498 GLU A O 1
ATOM 2289 N N . SER A 1 499 ? 146.427 166.055 111.268 1.00 104.52 499 SER A N 1
ATOM 2290 C CA . SER A 1 499 ? 147.405 166.270 112.329 1.00 104.52 499 SER A CA 1
ATOM 2291 C C . SER A 1 499 ? 147.162 165.346 113.518 1.00 104.52 499 SER A C 1
ATOM 2292 O O . SER A 1 499 ? 148.114 164.810 114.096 1.00 104.52 499 SER A O 1
ATOM 2295 N N . MET A 1 500 ? 145.899 165.145 113.899 1.00 99.97 500 MET A N 1
ATOM 2296 C CA . MET A 1 500 ? 145.588 164.409 115.119 1.00 99.97 500 MET A CA 1
ATOM 2297 C C . MET A 1 500 ? 145.235 162.943 114.889 1.00 99.97 500 MET A C 1
ATOM 2298 O O . MET A 1 500 ? 145.258 162.166 115.850 1.00 99.97 500 MET A O 1
ATOM 2303 N N . LEU A 1 501 ? 144.909 162.541 113.661 1.00 100.10 501 LEU A N 1
ATOM 2304 C CA . LEU A 1 501 ? 144.864 161.133 113.282 1.00 100.10 501 LEU A CA 1
ATOM 2305 C C . LEU A 1 501 ? 145.893 160.889 112.188 1.00 100.10 501 LEU A C 1
ATOM 2306 O O . LEU A 1 501 ? 145.922 161.618 111.192 1.00 100.10 501 LEU A O 1
ATOM 2311 N N . THR A 1 502 ? 146.732 159.868 112.390 1.00 95.06 502 THR A N 1
ATOM 2312 C CA . THR A 1 502 ? 147.881 159.449 111.579 1.00 95.06 502 THR A CA 1
ATOM 2313 C C . THR A 1 502 ? 149.040 160.444 111.610 1.00 95.06 502 THR A C 1
ATOM 2314 O O . THR A 1 502 ? 150.080 160.170 110.998 1.00 95.06 502 THR A O 1
ATOM 2318 N N . GLY A 1 503 ? 148.904 161.577 112.300 1.00 95.36 503 GLY A N 1
ATOM 2319 C CA . GLY A 1 503 ? 150.016 162.464 112.591 1.00 95.36 503 GLY A CA 1
ATOM 2320 C C . GLY A 1 503 ? 150.745 163.077 111.412 1.00 95.36 503 GLY A C 1
ATOM 2321 O O . GLY A 1 503 ? 151.979 163.093 111.391 1.00 95.36 503 GLY A O 1
ATOM 2322 N N . GLU A 1 504 ? 150.009 163.586 110.426 1.00 101.24 504 GLU A N 1
ATOM 2323 C CA . GLU A 1 504 ? 150.607 164.255 109.272 1.00 101.24 504 GLU A CA 1
ATOM 2324 C C . GLU A 1 504 ? 149.925 165.602 109.076 1.00 101.24 504 GLU A C 1
ATOM 2325 O O . GLU A 1 504 ? 148.759 165.659 108.673 1.00 101.24 504 GLU A O 1
ATOM 2331 N N . SER A 1 505 ? 150.658 166.684 109.342 1.00 109.28 505 SER A N 1
ATOM 2332 C CA . SER A 1 505 ? 150.119 168.028 109.182 1.00 109.28 505 SER A CA 1
ATOM 2333 C C . SER A 1 505 ? 150.084 168.485 107.730 1.00 109.28 505 SER A C 1
ATOM 2334 O O . SER A 1 505 ? 149.521 169.549 107.448 1.00 109.28 505 SER A O 1
ATOM 2337 N N . VAL A 1 506 ? 150.675 167.718 106.813 1.00 114.39 506 VAL A N 1
ATOM 2338 C CA . VAL A 1 506 ? 150.627 168.056 105.397 1.00 114.39 506 VAL A CA 1
ATOM 2339 C C . VAL A 1 506 ? 149.208 167.866 104.878 1.00 114.39 506 VAL A C 1
ATOM 2340 O O . VAL A 1 506 ? 148.542 166.869 105.190 1.00 114.39 506 VAL A O 1
ATOM 2344 N N . ALA A 1 507 ? 148.730 168.840 104.102 1.00 115.33 507 ALA A N 1
ATOM 2345 C CA . ALA A 1 507 ? 147.388 168.772 103.539 1.00 115.33 507 ALA A CA 1
ATOM 2346 C C . ALA A 1 507 ? 147.260 167.587 102.589 1.00 115.33 507 ALA A C 1
ATOM 2347 O O . ALA A 1 507 ? 148.161 167.303 101.795 1.00 115.33 507 ALA A O 1
ATOM 2349 N N . VAL A 1 508 ? 146.130 166.892 102.678 1.00 120.50 508 VAL A N 1
ATOM 2350 C CA . VAL A 1 508 ? 145.894 165.657 101.941 1.00 120.50 508 VAL A CA 1
ATOM 2351 C C . VAL A 1 508 ? 144.677 165.852 101.049 1.00 120.50 508 VAL A C 1
ATOM 2352 O O . VAL A 1 508 ? 143.615 166.276 101.522 1.00 120.50 508 VAL A O 1
ATOM 2356 N N . SER A 1 509 ? 144.835 165.554 99.763 1.00 123.58 509 SER A N 1
ATOM 2357 C CA . SER A 1 509 ? 143.723 165.612 98.829 1.00 123.58 509 SER A CA 1
ATOM 2358 C C . SER A 1 509 ? 142.814 164.402 99.003 1.00 123.58 509 SER A C 1
ATOM 2359 O O . SER A 1 509 ? 143.247 163.323 99.416 1.00 123.58 509 SER A O 1
ATOM 2362 N N . LYS A 1 510 ? 141.537 164.595 98.680 1.00 125.89 510 LYS A N 1
ATOM 2363 C CA . LYS A 1 510 ? 140.523 163.555 98.814 1.00 125.89 510 LYS A CA 1
ATOM 2364 C C . LYS A 1 510 ? 139.623 163.629 97.590 1.00 125.89 510 LYS A C 1
ATOM 2365 O O . LYS A 1 510 ? 138.885 164.605 97.421 1.00 125.89 510 LYS A O 1
ATOM 2371 N N . THR A 1 511 ? 139.695 162.605 96.735 1.00 127.44 511 THR A N 1
ATOM 2372 C CA . THR A 1 511 ? 138.926 162.433 95.513 1.00 127.44 511 THR A CA 1
ATOM 2373 C C . THR A 1 511 ? 137.574 161.794 95.822 1.00 127.44 511 THR A C 1
ATOM 2374 O O . THR A 1 511 ? 137.439 161.066 96.811 1.00 127.44 511 THR A O 1
ATOM 2378 N N . PRO A 1 512 ? 136.547 162.058 95.012 1.00 130.50 512 PRO A N 1
ATOM 2379 C CA . PRO A 1 512 ? 135.257 161.394 95.230 1.00 130.50 512 PRO A CA 1
ATOM 2380 C C . PRO A 1 512 ? 135.342 159.902 94.954 1.00 130.50 512 PRO A C 1
ATOM 2381 O O . PRO A 1 512 ? 136.126 159.441 94.120 1.00 130.50 512 PRO A O 1
ATOM 2385 N N . ALA A 1 513 ? 134.521 159.144 95.673 1.00 132.14 513 ALA A N 1
ATOM 2386 C CA . ALA A 1 513 ? 134.530 157.696 95.548 1.00 132.14 513 ALA A CA 1
ATOM 2387 C C . ALA A 1 513 ? 133.810 157.255 94.279 1.00 132.14 513 ALA A C 1
ATOM 2388 O O . ALA A 1 513 ? 132.896 157.925 93.789 1.00 132.14 513 ALA A O 1
ATOM 2390 N N . THR A 1 514 ? 134.234 156.113 93.750 1.00 132.93 514 THR A N 1
ATOM 2391 C CA . THR A 1 514 ? 133.626 155.519 92.570 1.00 132.93 514 THR A CA 1
ATOM 2392 C C . THR A 1 514 ? 132.686 154.390 92.980 1.00 132.93 514 THR A C 1
ATOM 2393 O O . THR A 1 514 ? 132.673 153.944 94.129 1.00 132.93 514 THR A O 1
ATOM 2397 N N . ASN A 1 515 ? 131.883 153.936 92.014 1.00 133.31 515 ASN A N 1
ATOM 2398 C CA . ASN A 1 515 ? 130.912 152.882 92.291 1.00 133.31 515 ASN A CA 1
ATOM 2399 C C . ASN A 1 515 ? 131.597 151.555 92.597 1.00 133.31 515 ASN A C 1
ATOM 2400 O O . ASN A 1 515 ? 131.126 150.791 93.448 1.00 133.31 515 ASN A O 1
ATOM 2405 N N . GLU A 1 516 ? 132.698 151.257 91.902 1.00 134.66 516 GLU A N 1
ATOM 2406 C CA . GLU A 1 516 ? 133.425 150.016 92.154 1.00 134.66 516 GLU A CA 1
ATOM 2407 C C . GLU A 1 516 ? 134.069 150.013 93.536 1.00 134.66 516 GLU A C 1
ATOM 2408 O O . GLU A 1 516 ? 134.047 148.992 94.234 1.00 134.66 516 GLU A O 1
ATOM 2414 N N . THR A 1 517 ? 134.650 151.143 93.946 1.00 133.65 517 THR A N 1
ATOM 2415 C CA . THR A 1 517 ? 135.231 151.234 95.281 1.00 133.65 517 THR A CA 1
ATOM 2416 C C . THR A 1 517 ? 134.158 151.264 96.362 1.00 133.65 517 THR A C 1
ATOM 2417 O O . THR A 1 517 ? 134.399 150.809 97.486 1.00 133.65 517 THR A O 1
ATOM 2421 N N . LEU A 1 518 ? 132.977 151.797 96.045 1.00 134.75 518 LEU A N 1
ATOM 2422 C CA . LEU A 1 518 ? 131.892 151.833 97.018 1.00 134.75 518 LEU A CA 1
ATOM 2423 C C . LEU A 1 518 ? 131.282 150.453 97.229 1.00 134.75 518 LEU A C 1
ATOM 2424 O O . LEU A 1 518 ? 130.802 150.153 98.328 1.00 134.75 518 LEU A O 1
ATOM 2429 N N . ALA A 1 519 ? 131.289 149.603 96.202 1.00 133.91 519 ALA A N 1
ATOM 2430 C CA . ALA A 1 519 ? 130.670 148.291 96.322 1.00 133.91 519 ALA A CA 1
ATOM 2431 C C . ALA A 1 519 ? 131.554 147.267 97.021 1.00 133.91 519 ALA A C 1
ATOM 2432 O O . ALA A 1 519 ? 131.076 146.167 97.318 1.00 133.91 519 ALA A O 1
ATOM 2434 N N . LYS A 1 520 ? 132.821 147.588 97.291 1.00 132.14 520 LYS A N 1
ATOM 2435 C CA . LYS A 1 520 ? 133.724 146.659 97.957 1.00 132.14 520 LYS A CA 1
ATOM 2436 C C . LYS A 1 520 ? 134.015 147.072 99.397 1.00 132.14 520 LYS A C 1
ATOM 2437 O O . LYS A 1 520 ? 135.049 146.688 99.955 1.00 132.14 520 LYS A O 1
ATOM 2443 N N . LEU A 1 521 ? 133.115 147.837 100.008 1.00 129.77 521 LEU A N 1
ATOM 2444 C CA . LEU A 1 521 ? 133.342 148.361 101.348 1.00 129.77 521 LEU A CA 1
ATOM 2445 C C . LEU A 1 521 ? 133.291 147.242 102.383 1.00 129.77 521 LEU A C 1
ATOM 2446 O O . LEU A 1 521 ? 132.322 146.479 102.445 1.00 129.77 521 LEU A O 1
ATOM 2451 N N . ASN A 1 522 ? 134.342 147.148 103.197 1.00 127.93 522 ASN A N 1
ATOM 2452 C CA . ASN A 1 522 ? 134.411 146.213 104.320 1.00 127.93 522 ASN A CA 1
ATOM 2453 C C . ASN A 1 522 ? 134.861 146.981 105.556 1.00 127.93 522 ASN A C 1
ATOM 2454 O O . ASN A 1 522 ? 136.037 146.932 105.942 1.00 127.93 522 ASN A O 1
ATOM 2459 N N . PRO A 1 523 ? 133.948 147.707 106.203 1.00 125.57 523 PRO A N 1
ATOM 2460 C CA . PRO A 1 523 ? 134.318 148.549 107.346 1.00 125.57 523 PRO A CA 1
ATOM 2461 C C . PRO A 1 523 ? 134.545 147.799 108.650 1.00 125.57 523 PRO A C 1
ATOM 2462 O O . PRO A 1 523 ? 134.662 148.447 109.694 1.00 125.57 523 PRO A O 1
ATOM 2466 N N . ALA A 1 524 ? 134.596 146.465 108.630 1.00 125.11 524 ALA A N 1
ATOM 2467 C CA . ALA A 1 524 ? 134.799 145.711 109.863 1.00 125.11 524 ALA A CA 1
ATOM 2468 C C . ALA A 1 524 ? 136.210 145.911 110.401 1.00 125.11 524 ALA A C 1
ATOM 2469 O O . ALA A 1 524 ? 136.400 146.169 111.596 1.00 125.11 524 ALA A O 1
ATOM 2471 N N . ALA A 1 525 ? 137.211 145.799 109.534 1.00 124.36 525 ALA A N 1
ATOM 2472 C CA . ALA A 1 525 ? 138.595 145.956 109.950 1.00 124.36 525 ALA A CA 1
ATOM 2473 C C . ALA A 1 525 ? 138.921 147.432 110.131 1.00 124.36 525 ALA A C 1
ATOM 2474 O O . ALA A 1 525 ? 138.523 148.274 109.321 1.00 124.36 525 ALA A O 1
ATOM 2476 N N . SER A 1 526 ? 139.635 147.743 111.216 1.00 121.00 526 SER A N 1
ATOM 2477 C CA . SER A 1 526 ? 140.087 149.113 111.438 1.00 121.00 526 SER A CA 1
ATOM 2478 C C . SER A 1 526 ? 141.077 149.546 110.366 1.00 121.00 526 SER A C 1
ATOM 2479 O O . SER A 1 526 ? 141.029 150.686 109.888 1.00 121.00 526 SER A O 1
ATOM 2482 N N . THR A 1 527 ? 141.982 148.656 109.977 1.00 121.37 527 THR A N 1
ATOM 2483 C CA . THR A 1 527 ? 142.898 148.926 108.882 1.00 121.37 527 THR A CA 1
ATOM 2484 C C . THR A 1 527 ? 142.246 148.580 107.547 1.00 121.37 527 THR A C 1
ATOM 2485 O O . THR A 1 527 ? 141.233 147.879 107.483 1.00 121.37 527 THR A O 1
ATOM 2489 N N . PHE A 1 528 ? 142.846 149.084 106.473 1.00 123.09 528 PHE A N 1
ATOM 2490 C CA . PHE A 1 528 ? 142.303 148.913 105.133 1.00 123.09 528 PHE A CA 1
ATOM 2491 C C . PHE A 1 528 ? 143.423 149.129 104.126 1.00 123.09 528 PHE A C 1
ATOM 2492 O O . PHE A 1 528 ? 144.543 149.500 104.483 1.00 123.09 528 PHE A O 1
ATOM 2500 N N . SER A 1 529 ? 143.103 148.888 102.858 1.00 126.62 529 SER A N 1
ATOM 2501 C CA . SER A 1 529 ? 144.060 149.119 101.790 1.00 126.62 529 SER A CA 1
ATOM 2502 C C . SER A 1 529 ? 144.188 150.615 101.506 1.00 126.62 529 SER A C 1
ATOM 2503 O O . SER A 1 529 ? 143.372 151.434 101.938 1.00 126.62 529 SER A O 1
ATOM 2506 N N . HIS A 1 530 ? 145.245 150.968 100.769 1.00 128.64 530 HIS A N 1
ATOM 2507 C CA . HIS A 1 530 ? 145.543 152.374 100.516 1.00 128.64 530 HIS A CA 1
ATOM 2508 C C . HIS A 1 530 ? 144.546 153.011 99.553 1.00 128.64 530 HIS A C 1
ATOM 2509 O O . HIS A 1 530 ? 144.273 154.213 99.656 1.00 128.64 530 HIS A O 1
ATOM 2516 N N . ASP A 1 531 ? 143.998 152.233 98.614 1.00 131.51 531 ASP A N 1
ATOM 2517 C CA . ASP A 1 531 ? 143.094 152.801 97.617 1.00 131.51 531 ASP A CA 1
ATOM 2518 C C . ASP A 1 531 ? 141.765 153.234 98.228 1.00 131.51 531 ASP A C 1
ATOM 2519 O O . ASP A 1 531 ? 141.157 154.201 97.758 1.00 131.51 531 ASP A O 1
ATOM 2524 N N . VAL A 1 532 ? 141.295 152.533 99.263 1.00 128.63 532 VAL A N 1
ATOM 2525 C CA . VAL A 1 532 ? 140.044 152.911 99.909 1.00 128.63 532 VAL A CA 1
ATOM 2526 C C . VAL A 1 532 ? 140.218 154.168 100.756 1.00 128.63 532 VAL A C 1
ATOM 2527 O O . VAL A 1 532 ? 139.250 154.908 100.969 1.00 128.63 532 VAL A O 1
ATOM 2531 N N . ASP A 1 533 ? 141.447 154.442 101.213 1.00 127.33 533 ASP A N 1
ATOM 2532 C CA . ASP A 1 533 ? 141.702 155.567 102.111 1.00 127.33 533 ASP A CA 1
ATOM 2533 C C . ASP A 1 533 ? 141.374 156.897 101.436 1.00 127.33 533 ASP A C 1
ATOM 2534 O O . ASP A 1 533 ? 140.799 157.796 102.062 1.00 127.33 533 ASP A O 1
ATOM 2539 N N . LYS A 1 534 ? 141.686 157.025 100.148 1.00 129.14 534 LYS A N 1
ATOM 2540 C CA . LYS A 1 534 ? 141.441 158.260 99.412 1.00 129.14 534 LYS A CA 1
ATOM 2541 C C . LYS A 1 534 ? 139.991 158.412 98.948 1.00 129.14 534 LYS A C 1
ATOM 2542 O O . LYS A 1 534 ? 139.725 159.236 98.065 1.00 129.14 534 LYS A O 1
ATOM 2548 N N . HIS A 1 535 ? 139.050 157.654 99.517 1.00 128.10 535 HIS A N 1
ATOM 2549 C CA . HIS A 1 535 ? 137.652 157.741 99.127 1.00 128.10 535 HIS A CA 1
ATOM 2550 C C . HIS A 1 535 ? 136.703 158.101 100.261 1.00 128.10 535 HIS A C 1
ATOM 2551 O O . HIS A 1 535 ? 135.597 158.574 99.980 1.00 128.10 535 HIS A O 1
ATOM 2558 N N . PHE A 1 536 ? 137.087 157.897 101.521 1.00 125.91 536 PHE A N 1
ATOM 2559 C CA . PHE A 1 536 ? 136.259 158.302 102.647 1.00 125.91 536 PHE A CA 1
ATOM 2560 C C . PHE A 1 536 ? 137.060 159.199 103.579 1.00 125.91 536 PHE A C 1
ATOM 2561 O O . PHE A 1 536 ? 138.278 159.053 103.716 1.00 125.91 536 PHE A O 1
ATOM 2569 N N . LEU A 1 537 ? 136.358 160.131 104.218 1.00 120.62 537 LEU A N 1
ATOM 2570 C CA . LEU A 1 537 ? 136.984 161.093 105.110 1.00 120.62 537 LEU A CA 1
ATOM 2571 C C . LEU A 1 537 ? 137.287 160.446 106.460 1.00 120.62 537 LEU A C 1
ATOM 2572 O O . LEU A 1 537 ? 136.989 159.275 106.703 1.00 120.62 537 LEU A O 1
ATOM 2577 N N . TYR A 1 538 ? 137.889 161.224 107.355 1.00 115.80 538 TYR A N 1
ATOM 2578 C CA . TYR A 1 538 ? 138.274 160.750 108.674 1.00 115.80 538 TYR A CA 1
ATOM 2579 C C . TYR A 1 538 ? 137.497 161.501 109.746 1.00 115.80 538 TYR A C 1
ATOM 2580 O O . TYR A 1 538 ? 137.167 162.680 109.586 1.00 115.80 538 TYR A O 1
ATOM 2589 N N . CYS A 1 539 ? 137.205 160.805 110.842 1.00 109.73 539 CYS A N 1
ATOM 2590 C CA . CYS A 1 539 ? 136.488 161.416 111.953 1.00 109.73 539 CYS A CA 1
ATOM 2591 C C . CYS A 1 539 ? 137.372 162.422 112.677 1.00 109.73 539 CYS A C 1
ATOM 2592 O O . CYS A 1 539 ? 138.532 162.134 112.988 1.00 109.73 539 CYS A O 1
ATOM 2595 N N . GLY A 1 540 ? 136.817 163.597 112.952 1.00 109.21 540 GLY A N 1
ATOM 2596 C CA . GLY A 1 540 ? 137.495 164.590 113.768 1.00 109.21 540 GLY A CA 1
ATOM 2597 C C . GLY A 1 540 ? 138.756 165.178 113.173 1.00 109.21 540 GLY A C 1
ATOM 2598 O O . GLY A 1 540 ? 139.737 165.386 113.898 1.00 109.21 540 GLY A O 1
ATOM 2599 N N . THR A 1 541 ? 138.758 165.456 111.873 1.00 112.32 541 THR A N 1
ATOM 2600 C CA . THR A 1 541 ? 139.906 166.044 111.198 1.00 112.32 541 THR A CA 1
ATOM 2601 C C . THR A 1 541 ? 139.564 167.432 110.677 1.00 112.32 541 THR A C 1
ATOM 2602 O O . THR A 1 541 ? 138.488 167.649 110.112 1.00 112.32 541 THR A O 1
ATOM 2606 N N . LYS A 1 542 ? 140.490 168.367 110.877 1.00 116.00 542 LYS A N 1
ATOM 2607 C CA . LYS A 1 542 ? 140.290 169.742 110.442 1.00 116.00 542 LYS A CA 1
ATOM 2608 C C . LYS A 1 542 ? 140.372 169.846 108.924 1.00 116.00 542 LYS A C 1
ATOM 2609 O O . LYS A 1 542 ? 141.154 169.144 108.278 1.00 116.00 542 LYS A O 1
ATOM 2615 N N . LEU A 1 543 ? 139.552 170.725 108.354 1.00 119.35 543 LEU A N 1
ATOM 2616 C CA . LEU A 1 543 ? 139.610 171.022 106.929 1.00 119.35 543 LEU A CA 1
ATOM 2617 C C . LEU A 1 543 ? 140.508 172.231 106.702 1.00 119.35 543 LEU A C 1
ATOM 2618 O O . LEU A 1 543 ? 140.322 173.276 107.335 1.00 119.35 543 LEU A O 1
ATOM 2623 N N . ILE A 1 544 ? 141.489 172.079 105.811 1.00 124.92 544 ILE A N 1
ATOM 2624 C CA . ILE A 1 544 ? 142.366 173.195 105.467 1.00 124.92 544 ILE A CA 1
ATOM 2625 C C . ILE A 1 544 ? 141.576 174.290 104.758 1.00 124.92 544 ILE A C 1
ATOM 2626 O O . ILE A 1 544 ? 141.675 175.474 105.101 1.00 124.92 544 ILE A O 1
ATOM 2631 N N . ARG A 1 545 ? 140.762 173.905 103.778 1.00 129.91 545 ARG A N 1
ATOM 2632 C CA . ARG A 1 545 ? 139.928 174.848 103.049 1.00 129.91 545 ARG A CA 1
ATOM 2633 C C . ARG A 1 545 ? 138.720 174.100 102.504 1.00 129.91 545 ARG A C 1
ATOM 2634 O O . ARG A 1 545 ? 138.835 172.944 102.087 1.00 129.91 545 ARG A O 1
ATOM 2642 N N . ALA A 1 546 ? 137.568 174.763 102.514 1.00 132.48 546 ALA A N 1
ATOM 2643 C CA . ALA A 1 546 ? 136.324 174.166 102.034 1.00 132.48 546 ALA A CA 1
ATOM 2644 C C . ALA A 1 546 ? 136.354 174.099 100.513 1.00 132.48 546 ALA A C 1
ATOM 2645 O O . ALA A 1 546 ? 136.057 175.081 99.828 1.00 132.48 546 ALA A O 1
ATOM 2647 N N . ARG A 1 547 ? 136.715 172.938 99.977 1.00 132.57 547 ARG A N 1
ATOM 2648 C CA . ARG A 1 547 ? 136.779 172.749 98.532 1.00 132.57 547 ARG A CA 1
ATOM 2649 C C . ARG A 1 547 ? 135.570 171.967 98.029 1.00 132.57 547 ARG A C 1
ATOM 2650 O O . ARG A 1 547 ? 135.057 171.086 98.720 1.00 132.57 547 ARG A O 1
ATOM 2658 N N . ALA A 1 558 ? 130.844 169.997 97.635 1.00 128.24 558 ALA A N 1
ATOM 2659 C CA . ALA A 1 558 ? 131.152 168.603 97.932 1.00 128.24 558 ALA A CA 1
ATOM 2660 C C . ALA A 1 558 ? 130.168 168.033 98.947 1.00 128.24 558 ALA A C 1
ATOM 2661 O O . ALA A 1 558 ? 129.815 168.693 99.923 1.00 128.24 558 ALA A O 1
ATOM 2663 N N . VAL A 1 559 ? 129.730 166.800 98.707 1.00 127.05 559 VAL A N 1
ATOM 2664 C CA . VAL A 1 559 ? 128.776 166.119 99.571 1.00 127.05 559 VAL A CA 1
ATOM 2665 C C . VAL A 1 559 ? 129.310 164.717 99.839 1.00 127.05 559 VAL A C 1
ATOM 2666 O O . VAL A 1 559 ? 130.103 164.179 99.060 1.00 127.05 559 VAL A O 1
ATOM 2670 N N . ALA A 1 560 ? 128.899 164.131 100.964 1.00 126.17 560 ALA A N 1
ATOM 2671 C CA . ALA A 1 560 ? 129.474 162.863 101.387 1.00 126.17 560 ALA A CA 1
ATOM 2672 C C . ALA A 1 560 ? 128.485 162.095 102.253 1.00 126.17 560 ALA A C 1
ATOM 2673 O O . ALA A 1 560 ? 127.728 162.680 103.032 1.00 126.17 560 ALA A O 1
ATOM 2675 N N . LEU A 1 561 ? 128.528 160.771 102.122 1.00 124.00 561 LEU A N 1
ATOM 2676 C CA . LEU A 1 561 ? 127.627 159.855 102.812 1.00 124.00 561 LEU A CA 1
ATOM 2677 C C . LEU A 1 561 ? 128.374 159.152 103.939 1.00 124.00 561 LEU A C 1
ATOM 2678 O O . LEU A 1 561 ? 129.424 158.550 103.702 1.00 124.00 561 LEU A O 1
ATOM 2683 N N . VAL A 1 562 ? 127.826 159.213 105.157 1.00 116.82 562 VAL A N 1
ATOM 2684 C CA . VAL A 1 562 ? 128.512 158.644 106.315 1.00 116.82 562 VAL A CA 1
ATOM 2685 C C . VAL A 1 562 ? 128.535 157.121 106.229 1.00 116.82 562 VAL A C 1
ATOM 2686 O O . VAL A 1 562 ? 127.646 156.488 105.643 1.00 116.82 562 VAL A O 1
ATOM 2690 N N . VAL A 1 563 ? 129.579 156.527 106.804 1.00 110.95 563 VAL A N 1
ATOM 2691 C CA . VAL A 1 563 ? 129.784 155.088 106.767 1.00 110.95 563 VAL A CA 1
ATOM 2692 C C . VAL A 1 563 ? 129.517 154.441 108.124 1.00 110.95 563 VAL A C 1
ATOM 2693 O O . VAL A 1 563 ? 128.915 153.366 108.190 1.00 110.95 563 VAL A O 1
ATOM 2697 N N . ARG A 1 564 ? 129.916 155.088 109.218 1.00 107.76 564 ARG A N 1
ATOM 2698 C CA . ARG A 1 564 ? 129.679 154.542 110.546 1.00 107.76 564 ARG A CA 1
ATOM 2699 C C . ARG A 1 564 ? 129.567 155.684 111.545 1.00 107.76 564 ARG A C 1
ATOM 2700 O O . ARG A 1 564 ? 129.991 156.812 111.283 1.00 107.76 564 ARG A O 1
ATOM 2708 N N . THR A 1 565 ? 128.989 155.371 112.703 1.00 109.59 565 THR A N 1
ATOM 2709 C CA . THR A 1 565 ? 128.580 156.377 113.673 1.00 109.59 565 THR A CA 1
ATOM 2710 C C . THR A 1 565 ? 128.832 155.885 115.090 1.00 109.59 565 THR A C 1
ATOM 2711 O O . THR A 1 565 ? 128.451 154.764 115.437 1.00 109.59 565 THR A O 1
ATOM 2715 N N . GLY A 1 566 ? 129.475 156.725 115.900 1.00 102.67 566 GLY A N 1
ATOM 2716 C CA . GLY A 1 566 ? 129.611 156.456 117.318 1.00 102.67 566 GLY A CA 1
ATOM 2717 C C . GLY A 1 566 ? 131.004 156.061 117.759 1.00 102.67 566 GLY A C 1
ATOM 2718 O O . GLY A 1 566 ? 132.002 156.576 117.248 1.00 102.67 566 GLY A O 1
ATOM 2719 N N . PHE A 1 567 ? 131.076 155.146 118.724 1.00 97.78 567 PHE A N 1
ATOM 2720 C CA . PHE A 1 567 ? 132.346 154.636 119.218 1.00 97.78 567 PHE A CA 1
ATOM 2721 C C . PHE A 1 567 ? 132.987 153.623 118.279 1.00 97.78 567 PHE A C 1
ATOM 2722 O O . PHE A 1 567 ? 134.148 153.259 118.489 1.00 97.78 567 PHE A O 1
ATOM 2730 N N . ASN A 1 568 ? 132.264 153.148 117.262 1.00 100.95 568 ASN A N 1
ATOM 2731 C CA . ASN A 1 568 ? 132.785 152.163 116.322 1.00 100.95 568 ASN A CA 1
ATOM 2732 C C . ASN A 1 568 ? 133.415 152.801 115.090 1.00 100.95 568 ASN A C 1
ATOM 2733 O O . ASN A 1 568 ? 133.463 152.171 114.025 1.00 100.95 568 ASN A O 1
ATOM 2738 N N . THR A 1 569 ? 133.900 154.031 115.204 1.00 99.95 569 THR A N 1
ATOM 2739 C CA . THR A 1 569 ? 134.543 154.742 114.111 1.00 99.95 569 THR A CA 1
ATOM 2740 C C . THR A 1 569 ? 136.054 154.770 114.330 1.00 99.95 569 THR A C 1
ATOM 2741 O O . THR A 1 569 ? 136.578 154.186 115.281 1.00 99.95 569 THR A O 1
ATOM 2745 N N . THR A 1 570 ? 136.754 155.453 113.419 1.00 97.26 570 THR A N 1
ATOM 2746 C CA . THR A 1 570 ? 138.214 155.492 113.467 1.00 97.26 570 THR A CA 1
ATOM 2747 C C . THR A 1 570 ? 138.706 156.243 114.700 1.00 97.26 570 THR A C 1
ATOM 2748 O O . THR A 1 570 ? 139.615 155.780 115.399 1.00 97.26 570 THR A O 1
ATOM 2752 N N . ARG A 1 571 ? 138.122 157.408 114.978 1.00 95.25 571 ARG A N 1
ATOM 2753 C CA . ARG A 1 571 ? 138.446 158.125 116.205 1.00 95.25 571 ARG A CA 1
ATOM 2754 C C . ARG A 1 571 ? 137.762 157.479 117.404 1.00 95.25 571 ARG A C 1
ATOM 2755 O O . ARG A 1 571 ? 138.284 157.542 118.524 1.00 95.25 571 ARG A O 1
ATOM 2763 N N . GLY A 1 572 ? 136.595 156.869 117.184 1.00 94.70 572 GLY A N 1
ATOM 2764 C CA . GLY A 1 572 ? 135.884 156.223 118.275 1.00 94.70 572 GLY A CA 1
ATOM 2765 C C . GLY A 1 572 ? 136.631 155.027 118.834 1.00 94.70 572 GLY A C 1
ATOM 2766 O O . GLY A 1 572 ? 136.682 154.829 120.050 1.00 94.70 572 GLY A O 1
ATOM 2767 N N . ALA A 1 573 ? 137.221 154.211 117.957 1.00 92.49 573 ALA A N 1
ATOM 2768 C CA . ALA A 1 573 ? 137.958 153.041 118.418 1.00 92.49 573 ALA A CA 1
ATOM 2769 C C . ALA A 1 573 ? 139.261 153.418 119.111 1.00 92.49 573 ALA A C 1
ATOM 2770 O O . ALA A 1 573 ? 139.840 152.580 119.811 1.00 92.49 573 ALA A O 1
ATOM 2772 N N . LEU A 1 574 ? 139.735 154.651 118.932 1.00 85.91 574 LEU A N 1
ATOM 2773 C CA . LEU A 1 574 ? 140.921 155.131 119.624 1.00 85.91 574 LEU A CA 1
ATOM 2774 C C . LEU A 1 574 ? 140.599 155.912 120.890 1.00 85.91 574 LEU A C 1
ATOM 2775 O O . LEU A 1 574 ? 141.464 156.023 121.765 1.00 85.91 574 LEU A O 1
ATOM 2780 N N . VAL A 1 575 ? 139.387 156.457 121.004 1.00 87.15 575 VAL A N 1
ATOM 2781 C CA . VAL A 1 575 ? 138.962 157.068 122.260 1.00 87.15 575 VAL A CA 1
ATOM 2782 C C . VAL A 1 575 ? 138.364 156.012 123.190 1.00 87.15 575 VAL A C 1
ATOM 2783 O O . VAL A 1 575 ? 138.308 156.228 124.410 1.00 87.15 575 VAL A O 1
ATOM 2787 N N . ARG A 1 576 ? 137.962 154.854 122.656 1.00 90.61 576 ARG A N 1
ATOM 2788 C CA . ARG A 1 576 ? 137.448 153.787 123.509 1.00 90.61 576 ARG A CA 1
ATOM 2789 C C . ARG A 1 576 ? 138.570 153.144 124.311 1.00 90.61 576 ARG A C 1
ATOM 2790 O O . ARG A 1 576 ? 138.393 152.820 125.491 1.00 90.61 576 ARG A O 1
ATOM 2798 N N . SER A 1 577 ? 139.740 152.973 123.693 1.00 82.55 577 SER A N 1
ATOM 2799 C CA . SER A 1 577 ? 140.900 152.430 124.387 1.00 82.55 577 SER A CA 1
ATOM 2800 C C . SER A 1 577 ? 141.461 153.375 125.439 1.00 82.55 577 SER A C 1
ATOM 2801 O O . SER A 1 577 ? 142.295 152.948 126.245 1.00 82.55 577 SER A O 1
ATOM 2804 N N . MET A 1 578 ? 141.041 154.636 125.452 1.00 79.49 578 MET A N 1
ATOM 2805 C CA . MET A 1 578 ? 141.466 155.575 126.479 1.00 79.49 578 MET A CA 1
ATOM 2806 C C . MET A 1 578 ? 140.562 155.542 127.703 1.00 79.49 578 MET A C 1
ATOM 2807 O O . MET A 1 578 ? 140.849 156.229 128.688 1.00 79.49 578 MET A O 1
ATOM 2812 N N . LEU A 1 579 ? 139.479 154.764 127.663 1.00 82.96 579 LEU A N 1
ATOM 2813 C CA . LEU A 1 579 ? 138.517 154.708 128.752 1.00 82.96 579 LEU A CA 1
ATOM 2814 C C . LEU A 1 579 ? 138.447 153.345 129.424 1.00 82.96 579 LEU A C 1
ATOM 2815 O O . LEU A 1 579 ? 137.678 153.182 130.379 1.00 82.96 579 LEU A O 1
ATOM 2820 N N . VAL A 1 580 ? 139.214 152.365 128.955 1.00 81.60 580 VAL A N 1
ATOM 2821 C CA . VAL A 1 580 ? 139.229 151.029 129.546 1.00 81.60 580 VAL A CA 1
ATOM 2822 C C . VAL A 1 580 ? 139.917 151.099 130.905 1.00 81.60 580 VAL A C 1
ATOM 2823 O O . VAL A 1 580 ? 140.743 151.996 131.127 1.00 81.60 580 VAL A O 1
ATOM 2827 N N . PRO A 1 581 ? 139.593 150.212 131.849 1.00 81.97 581 PRO A N 1
ATOM 2828 C CA . PRO A 1 581 ? 140.300 150.223 133.138 1.00 81.97 581 PRO A CA 1
ATOM 2829 C C . PRO A 1 581 ? 141.757 149.820 132.964 1.00 81.97 581 PRO A C 1
ATOM 2830 O O . PRO A 1 581 ? 142.063 148.797 132.347 1.00 81.97 581 PRO A O 1
ATOM 2834 N N . LYS A 1 582 ? 142.654 150.638 133.506 1.00 76.85 582 LYS A N 1
ATOM 2835 C CA . LYS A 1 582 ? 144.076 150.366 133.385 1.00 76.85 582 LYS A CA 1
ATOM 2836 C C . LYS A 1 582 ? 144.466 149.166 134.248 1.00 76.85 582 LYS A C 1
ATOM 2837 O O . LYS A 1 582 ? 143.849 148.913 135.286 1.00 76.85 582 LYS A O 1
ATOM 2843 N N . PRO A 1 583 ? 145.478 148.397 133.827 1.00 78.68 583 PRO A N 1
ATOM 2844 C CA . PRO A 1 583 ? 145.921 147.254 134.645 1.00 78.68 583 PRO A CA 1
ATOM 2845 C C . PRO A 1 583 ? 146.517 147.648 135.987 1.00 78.68 583 PRO A C 1
ATOM 2846 O O . PRO A 1 583 ? 146.598 146.787 136.873 1.00 78.68 583 PRO A O 1
ATOM 2850 N N . SER A 1 584 ? 146.937 148.908 136.153 1.00 68.75 584 SER A N 1
ATOM 2851 C CA . SER A 1 584 ? 147.566 149.430 137.370 1.00 68.75 584 SER A CA 1
ATOM 2852 C C . SER A 1 584 ? 148.826 148.629 137.717 1.00 68.75 584 SER A C 1
ATOM 2853 O O . SER A 1 584 ? 148.909 147.935 138.732 1.00 68.75 584 SER A O 1
ATOM 2856 N N . LYS A 1 585 ? 149.808 148.743 136.817 1.00 56.79 585 LYS A N 1
ATOM 2857 C CA . LYS A 1 585 ? 151.055 147.997 136.947 1.00 56.79 585 LYS A CA 1
ATOM 2858 C C . LYS A 1 585 ? 151.869 148.409 138.168 1.00 56.79 585 LYS A C 1
ATOM 2859 O O . LYS A 1 585 ? 152.718 147.632 138.619 1.00 56.79 585 LYS A O 1
ATOM 2865 N N . PHE A 1 586 ? 151.638 149.604 138.709 1.00 49.64 586 PHE A N 1
ATOM 2866 C CA . PHE A 1 586 ? 152.298 150.034 139.937 1.00 49.64 586 PHE A CA 1
ATOM 2867 C C . PHE A 1 586 ? 151.574 149.401 141.118 1.00 49.64 586 PHE A C 1
ATOM 2868 O O . PHE A 1 586 ? 150.446 149.786 141.443 1.00 49.64 586 PHE A O 1
ATOM 2876 N N . LYS A 1 587 ? 152.219 148.434 141.764 1.00 47.88 587 LYS A N 1
ATOM 2877 C CA . LYS A 1 587 ? 151.577 147.616 142.782 1.00 47.88 587 LYS A CA 1
ATOM 2878 C C . LYS A 1 587 ? 151.932 148.033 144.203 1.00 47.88 587 LYS A C 1
ATOM 2879 O O . LYS A 1 587 ? 151.628 147.291 145.140 1.00 47.88 587 LYS A O 1
ATOM 2885 N N . PHE A 1 588 ? 152.575 149.190 144.385 1.00 41.09 588 PHE A N 1
ATOM 2886 C CA . PHE A 1 588 ? 152.924 149.635 145.733 1.00 41.09 588 PHE A CA 1
ATOM 2887 C C . PHE A 1 588 ? 151.682 149.932 146.563 1.00 41.09 588 PHE A C 1
ATOM 2888 O O . PHE A 1 588 ? 151.595 149.526 147.728 1.00 41.09 588 PHE A O 1
ATOM 2896 N N . TYR A 1 589 ? 150.706 150.629 145.979 1.00 44.16 589 TYR A N 1
ATOM 2897 C CA . TYR A 1 589 ? 149.470 150.923 146.693 1.00 44.16 589 TYR A CA 1
ATOM 2898 C C . TYR A 1 589 ? 148.579 149.700 146.851 1.00 44.16 589 TYR A C 1
ATOM 2899 O O . TYR A 1 589 ? 147.589 149.768 147.586 1.00 44.16 589 TYR A O 1
ATOM 2908 N N . GLU A 1 590 ? 148.897 148.597 146.178 1.00 45.33 590 GLU A N 1
ATOM 2909 C CA . GLU A 1 590 ? 148.265 147.310 146.432 1.00 45.33 590 GLU A CA 1
ATOM 2910 C C . GLU A 1 590 ? 149.074 146.446 147.389 1.00 45.33 590 GLU A C 1
ATOM 2911 O O . GLU A 1 590 ? 148.493 145.726 148.206 1.00 45.33 590 GLU A O 1
ATOM 2917 N N . ASP A 1 591 ? 150.407 146.516 147.318 1.00 44.81 591 ASP A N 1
ATOM 2918 C CA . ASP A 1 591 ? 151.241 145.751 148.239 1.00 44.81 591 ASP A CA 1
ATOM 2919 C C . ASP A 1 591 ? 151.145 146.281 149.663 1.00 44.81 591 ASP A C 1
ATOM 2920 O O . ASP A 1 591 ? 151.230 145.499 150.617 1.00 44.81 591 ASP A O 1
ATOM 2925 N N . SER A 1 592 ? 150.971 147.597 149.826 1.00 41.83 592 SER A N 1
ATOM 2926 C CA . SER A 1 592 ? 150.772 148.152 151.162 1.00 41.83 592 SER A CA 1
ATOM 2927 C C . SER A 1 592 ? 149.491 147.622 151.791 1.00 41.83 592 SER A C 1
ATOM 2928 O O . SER A 1 592 ? 149.477 147.247 152.968 1.00 41.83 592 SER A O 1
ATOM 2931 N N . PHE A 1 593 ? 148.411 147.544 151.011 1.00 42.24 593 PHE A N 1
ATOM 2932 C CA . PHE A 1 593 ? 147.166 147.004 151.543 1.00 42.24 593 PHE A CA 1
ATOM 2933 C C . PHE A 1 593 ? 147.239 145.494 151.731 1.00 42.24 593 PHE A C 1
ATOM 2934 O O . PHE A 1 593 ? 146.588 144.955 152.631 1.00 42.24 593 PHE A O 1
ATOM 2942 N N . ARG A 1 594 ? 148.027 144.796 150.909 1.00 42.92 594 ARG A N 1
ATOM 2943 C CA . ARG A 1 594 ? 148.249 143.371 151.138 1.00 42.92 594 ARG A CA 1
ATOM 2944 C C . ARG A 1 594 ? 148.981 143.125 152.453 1.00 42.92 594 ARG A C 1
ATOM 2945 O O . ARG A 1 594 ? 148.617 142.225 153.223 1.00 42.92 594 ARG A O 1
ATOM 2953 N N . TYR A 1 595 ? 150.007 143.928 152.743 1.00 40.36 595 TYR A N 1
ATOM 2954 C CA . TYR A 1 595 ? 150.699 143.766 154.017 1.00 40.36 595 TYR A CA 1
ATOM 2955 C C . TYR A 1 595 ? 149.839 144.252 155.178 1.00 40.36 595 TYR A C 1
ATOM 2956 O O . TYR A 1 595 ? 149.988 143.766 156.303 1.00 40.36 595 TYR A O 1
ATOM 2965 N N . LEU A 1 596 ? 148.925 145.191 154.923 1.00 36.91 596 LEU A N 1
ATOM 2966 C CA . LEU A 1 596 ? 147.929 145.550 155.928 1.00 36.91 596 LEU A CA 1
ATOM 2967 C C . LEU A 1 596 ? 146.993 144.381 156.215 1.00 36.91 596 LEU A C 1
ATOM 2968 O O . LEU A 1 596 ? 146.589 144.170 157.362 1.00 36.91 596 LEU A O 1
ATOM 2973 N N . LYS A 1 597 ? 146.628 143.621 155.180 1.00 37.87 597 LYS A N 1
ATOM 2974 C CA . LYS A 1 597 ? 145.830 142.414 155.382 1.00 37.87 597 LYS A CA 1
ATOM 2975 C C . LYS A 1 597 ? 146.604 141.374 156.184 1.00 37.87 597 LYS A C 1
ATOM 2976 O O . LYS A 1 597 ? 146.029 140.659 157.013 1.00 37.87 597 LYS A O 1
ATOM 2982 N N . VAL A 1 598 ? 147.910 141.261 155.930 1.00 38.29 598 VAL A N 1
ATOM 2983 C CA . VAL A 1 598 ? 148.752 140.358 156.717 1.00 38.29 598 VAL A CA 1
ATOM 2984 C C . VAL A 1 598 ? 148.795 140.802 158.179 1.00 38.29 598 VAL A C 1
ATOM 2985 O O . VAL A 1 598 ? 148.702 139.977 159.102 1.00 38.29 598 VAL A O 1
ATOM 2989 N N . MET A 1 599 ? 148.930 142.113 158.415 1.00 39.75 599 MET A N 1
ATOM 2990 C CA . MET A 1 599 ? 148.873 142.628 159.781 1.00 39.75 599 MET A CA 1
ATOM 2991 C C . MET A 1 599 ? 147.510 142.389 160.416 1.00 39.75 599 MET A C 1
ATOM 2992 O O . MET A 1 599 ? 147.427 142.173 161.624 1.00 39.75 599 MET A O 1
ATOM 2997 N N . GLY A 1 600 ? 146.436 142.431 159.627 1.00 39.16 600 GLY A N 1
ATOM 2998 C CA . GLY A 1 600 ? 145.123 142.096 160.158 1.00 39.16 600 GLY A CA 1
ATOM 2999 C C . GLY A 1 600 ? 145.000 140.632 160.534 1.00 39.16 600 GLY A C 1
ATOM 3000 O O . GLY A 1 600 ? 144.354 140.285 161.528 1.00 39.16 600 GLY A O 1
ATOM 3001 N N . CYS A 1 601 ? 145.611 139.753 159.738 1.00 40.55 601 CYS A N 1
ATOM 3002 C CA . CYS A 1 601 ? 145.639 138.334 160.081 1.00 40.55 601 CYS A CA 1
ATOM 3003 C C . CYS A 1 601 ? 146.420 138.098 161.368 1.00 40.55 601 CYS A C 1
ATOM 3004 O O . CYS A 1 601 ? 146.052 137.239 162.177 1.00 40.55 601 CYS A O 1
ATOM 3007 N N . LEU A 1 602 ? 147.508 138.845 161.567 1.00 36.12 602 LEU A N 1
ATOM 3008 C CA . LEU A 1 602 ? 148.230 138.767 162.837 1.00 36.12 602 LEU A CA 1
ATOM 3009 C C . LEU A 1 602 ? 147.413 139.375 163.975 1.00 36.12 602 LEU A C 1
ATOM 3010 O O . LEU A 1 602 ? 147.467 138.899 165.117 1.00 36.12 602 LEU A O 1
ATOM 3015 N N . ALA A 1 603 ? 146.653 140.431 163.680 1.00 36.34 603 ALA A N 1
ATOM 3016 C CA . ALA A 1 603 ? 145.853 141.098 164.697 1.00 36.34 603 ALA A CA 1
ATOM 3017 C C . ALA A 1 603 ? 144.691 140.234 165.154 1.00 36.34 603 ALA A C 1
ATOM 3018 O O . ALA A 1 603 ? 144.233 140.377 166.287 1.00 36.34 603 ALA A O 1
ATOM 3020 N N . GLY A 1 604 ? 144.195 139.351 164.288 1.00 38.83 604 GLY A N 1
ATOM 3021 C CA . GLY A 1 604 ? 143.199 138.385 164.730 1.00 38.83 604 GLY A CA 1
ATOM 3022 C C . GLY A 1 604 ? 143.737 137.447 165.795 1.00 38.83 604 GLY A C 1
ATOM 3023 O O . GLY A 1 604 ? 143.079 137.195 166.810 1.00 38.83 604 GLY A O 1
ATOM 3024 N N . LEU A 1 605 ? 144.953 136.933 165.585 1.00 41.81 605 LEU A N 1
ATOM 3025 C CA . LEU A 1 605 ? 145.608 136.105 166.593 1.00 41.81 605 LEU A CA 1
ATOM 3026 C C . LEU A 1 605 ? 145.879 136.898 167.865 1.00 41.81 605 LEU A C 1
ATOM 3027 O O . LEU A 1 605 ? 145.713 136.379 168.975 1.00 41.81 605 LEU A O 1
ATOM 3032 N N . ALA A 1 606 ? 146.312 138.155 167.720 1.00 37.38 606 ALA A N 1
ATOM 3033 C CA . ALA A 1 606 ? 146.552 139.000 168.888 1.00 37.38 606 ALA A CA 1
ATOM 3034 C C . ALA A 1 606 ? 145.263 139.257 169.662 1.00 37.38 606 ALA A C 1
ATOM 3035 O O . ALA A 1 606 ? 145.261 139.253 170.898 1.00 37.38 606 ALA A O 1
ATOM 3037 N N . PHE A 1 607 ? 144.160 139.483 168.946 1.00 39.01 607 PHE A N 1
ATOM 3038 C CA . PHE A 1 607 ? 142.857 139.677 169.572 1.00 39.01 607 PHE A CA 1
ATOM 3039 C C . PHE A 1 607 ? 142.415 138.428 170.323 1.00 39.01 607 PHE A C 1
ATOM 3040 O O . PHE A 1 607 ? 141.905 138.521 171.444 1.00 39.01 607 PHE A O 1
ATOM 3048 N N . ILE A 1 608 ? 142.619 137.251 169.725 1.00 38.98 608 ILE A N 1
ATOM 3049 C CA . ILE A 1 608 ? 142.249 135.999 170.383 1.00 38.98 608 ILE A CA 1
ATOM 3050 C C . ILE A 1 608 ? 143.091 135.775 171.638 1.00 38.98 608 ILE A C 1
ATOM 3051 O O . ILE A 1 608 ? 142.570 135.379 172.692 1.00 38.98 608 ILE A O 1
ATOM 3056 N N . VAL A 1 609 ? 144.399 136.038 171.550 1.00 37.77 609 VAL A N 1
ATOM 3057 C CA . VAL A 1 609 ? 145.289 135.861 172.697 1.00 37.77 609 VAL A CA 1
ATOM 3058 C C . VAL A 1 609 ? 144.928 136.834 173.815 1.00 37.77 609 VAL A C 1
ATOM 3059 O O . VAL A 1 609 ? 144.883 136.458 174.993 1.00 37.77 609 VAL A O 1
ATOM 3063 N N . SER A 1 610 ? 144.648 138.092 173.465 1.00 39.35 610 SER A N 1
ATOM 3064 C CA . SER A 1 610 ? 144.240 139.072 174.468 1.00 39.35 610 SER A CA 1
ATOM 3065 C C . SER A 1 610 ? 142.908 138.696 175.102 1.00 39.35 610 SER A C 1
ATOM 3066 O O . SER A 1 610 ? 142.714 138.885 176.308 1.00 39.35 610 SER A O 1
ATOM 3069 N N . LEU A 1 611 ? 141.982 138.153 174.306 1.00 41.70 611 LEU A N 1
ATOM 3070 C CA . LEU A 1 611 ? 140.692 137.717 174.834 1.00 41.70 611 LEU A CA 1
ATOM 3071 C C . LEU A 1 611 ? 140.861 136.589 175.846 1.00 41.70 611 LEU A C 1
ATOM 3072 O O . LEU A 1 611 ? 140.314 136.646 176.955 1.00 41.70 611 LEU A O 1
ATOM 3077 N N . VAL A 1 612 ? 141.629 135.557 175.484 1.00 41.75 612 VAL A N 1
ATOM 3078 C CA . VAL A 1 612 ? 141.798 134.427 176.393 1.00 41.75 612 VAL A CA 1
ATOM 3079 C C . VAL A 1 612 ? 142.681 134.784 177.583 1.00 41.75 612 VAL A C 1
ATOM 3080 O O . VAL A 1 612 ? 142.615 134.111 178.617 1.00 41.75 612 VAL A O 1
ATOM 3084 N N . ASN A 1 613 ? 143.512 135.824 177.472 1.00 40.80 613 ASN A N 1
ATOM 3085 C CA . ASN A 1 613 ? 144.260 136.288 178.635 1.00 40.80 613 ASN A CA 1
ATOM 3086 C C . ASN A 1 613 ? 143.380 137.105 179.573 1.00 40.80 613 ASN A C 1
ATOM 3087 O O . ASN A 1 613 ? 143.521 137.014 180.797 1.00 40.80 613 ASN A O 1
ATOM 3092 N N . PHE A 1 614 ? 142.471 137.909 179.017 1.00 40.13 614 PHE A N 1
ATOM 3093 C CA . PHE A 1 614 ? 141.587 138.715 179.849 1.00 40.13 614 PHE A CA 1
ATOM 3094 C C . PHE A 1 614 ? 140.504 137.868 180.503 1.00 40.13 614 PHE A C 1
ATOM 3095 O O . PHE A 1 614 ? 139.971 138.250 181.551 1.00 40.13 614 PHE A O 1
ATOM 3103 N N . ILE A 1 615 ? 140.155 136.732 179.894 1.00 44.40 615 ILE A N 1
ATOM 3104 C CA . ILE A 1 615 ? 139.227 135.802 180.536 1.00 44.40 615 ILE A CA 1
ATOM 3105 C C . ILE A 1 615 ? 139.840 135.240 181.816 1.00 44.40 615 ILE A C 1
ATOM 3106 O O . ILE A 1 615 ? 139.146 135.045 182.823 1.00 44.40 615 ILE A O 1
ATOM 3111 N N . ARG A 1 616 ? 141.159 135.011 181.808 1.00 47.52 616 ARG A N 1
ATOM 3112 C CA . ARG A 1 616 ? 141.846 134.466 182.978 1.00 47.52 616 ARG A CA 1
ATOM 3113 C C . ARG A 1 616 ? 141.7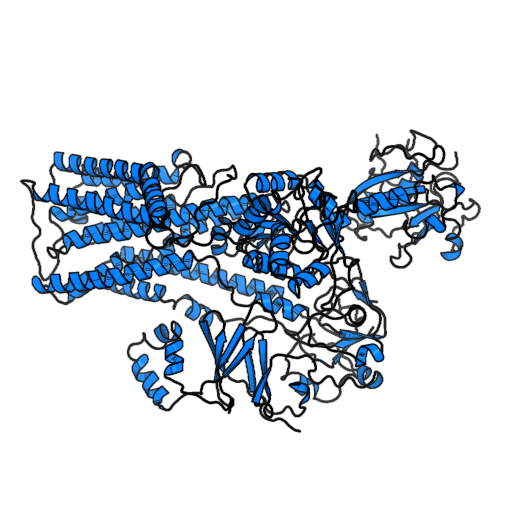60 135.408 184.174 1.00 47.52 616 ARG A C 1
ATOM 3114 O O . ARG A 1 616 ? 141.553 134.963 185.309 1.00 47.52 616 ARG A O 1
ATOM 3122 N N . LEU A 1 617 ? 141.920 136.710 183.943 1.00 46.34 617 LEU A N 1
ATOM 3123 C CA . LEU A 1 617 ? 141.866 137.680 185.030 1.00 46.34 617 LEU A CA 1
ATOM 3124 C C . LEU A 1 617 ? 140.448 138.117 185.372 1.00 46.34 617 LEU A C 1
ATOM 3125 O O . LEU A 1 617 ? 140.270 138.837 186.362 1.00 46.34 617 LEU A O 1
ATOM 3130 N N . LYS A 1 618 ? 139.453 137.700 184.581 1.00 50.20 618 LYS A N 1
ATOM 3131 C CA . LYS A 1 618 ? 138.029 137.943 184.836 1.00 50.20 618 LYS A CA 1
ATOM 3132 C C . LYS A 1 618 ? 137.717 139.439 184.939 1.00 50.20 618 LYS A C 1
ATOM 3133 O O . LYS A 1 618 ? 137.291 139.946 185.978 1.00 50.20 618 LYS A O 1
ATOM 3139 N N . LEU A 1 619 ? 137.938 140.141 183.832 1.00 47.81 619 LEU A N 1
ATOM 3140 C CA . LEU A 1 619 ? 137.633 141.559 183.755 1.00 47.81 619 LEU A CA 1
ATOM 3141 C C . LEU A 1 619 ? 136.178 141.760 183.335 1.00 47.81 619 LEU A C 1
ATOM 3142 O O . LEU A 1 619 ? 135.444 140.808 183.061 1.00 47.81 619 LEU A O 1
ATOM 3147 N N . HIS A 1 620 ? 135.754 143.020 183.293 1.00 49.83 620 HIS A N 1
ATOM 3148 C CA . HIS A 1 620 ? 134.430 143.354 182.789 1.00 49.83 620 HIS A CA 1
ATOM 3149 C C . HIS A 1 620 ? 134.360 143.086 181.290 1.00 49.83 620 HIS A C 1
ATOM 3150 O O . HIS A 1 620 ? 135.341 143.256 180.563 1.00 49.83 620 HIS A O 1
ATOM 3157 N N . TRP A 1 621 ? 133.181 142.656 180.830 1.00 47.76 621 TRP A N 1
ATOM 3158 C CA . TRP A 1 621 ? 133.030 142.278 179.427 1.00 47.76 621 TRP A CA 1
ATOM 3159 C C . TRP A 1 621 ? 133.162 143.483 178.501 1.00 47.76 621 TRP A C 1
ATOM 3160 O O . TRP A 1 621 ? 133.708 143.361 177.398 1.00 47.76 621 TRP A O 1
ATOM 3171 N N . THR A 1 622 ? 132.670 144.650 178.930 1.00 44.03 622 THR A N 1
ATOM 3172 C CA . THR A 1 622 ? 132.833 145.864 178.134 1.00 44.03 622 THR A CA 1
ATOM 3173 C C . THR A 1 622 ? 134.304 146.224 177.982 1.00 44.03 622 THR A C 1
ATOM 3174 O O . THR A 1 622 ? 134.769 146.533 176.880 1.00 44.03 622 THR A O 1
ATOM 3178 N N . LEU A 1 623 ? 135.058 146.169 179.082 1.00 41.54 623 LEU A N 1
ATOM 3179 C CA . LEU A 1 623 ? 136.473 146.518 179.025 1.00 41.54 623 LEU A CA 1
ATOM 3180 C C . LEU A 1 623 ? 137.269 145.464 178.267 1.00 41.54 623 LEU A C 1
ATOM 3181 O O . LEU A 1 623 ? 138.222 145.798 177.552 1.00 41.54 623 LEU A O 1
ATOM 3186 N N . ILE A 1 624 ? 136.894 144.189 178.415 1.00 40.87 624 ILE A N 1
ATOM 3187 C CA . ILE A 1 624 ? 137.545 143.120 177.660 1.00 40.87 624 ILE A CA 1
ATOM 3188 C C . ILE A 1 624 ? 137.352 143.340 176.166 1.00 40.87 624 ILE A C 1
ATOM 3189 O O . ILE A 1 624 ? 138.309 143.284 175.383 1.00 40.87 624 ILE A O 1
ATOM 3194 N N . LEU A 1 625 ? 136.112 143.627 175.759 1.00 40.09 625 LEU A N 1
ATOM 3195 C CA . LEU A 1 625 ? 135.826 143.872 174.350 1.00 40.09 625 LEU A CA 1
ATOM 3196 C C . LEU A 1 625 ? 136.559 145.107 173.844 1.00 40.09 625 LEU A C 1
ATOM 3197 O O . LEU A 1 625 ? 137.142 145.083 172.754 1.00 40.09 625 LEU A O 1
ATOM 3202 N N . LEU A 1 626 ? 136.575 146.181 174.643 1.00 36.07 626 LEU A N 1
ATOM 3203 C CA . LEU A 1 626 ? 137.239 147.416 174.237 1.00 36.07 626 LEU A CA 1
ATOM 3204 C C . LEU A 1 626 ? 138.735 147.208 174.034 1.00 36.07 626 LEU A C 1
ATOM 3205 O O . LEU A 1 626 ? 139.282 147.579 172.992 1.00 36.07 626 LEU A O 1
ATOM 3210 N N . ARG A 1 627 ? 139.411 146.596 175.011 1.00 33.31 627 ARG A N 1
ATOM 3211 C CA . ARG A 1 627 ? 140.856 146.412 174.900 1.00 33.31 627 ARG A CA 1
ATOM 3212 C C . ARG A 1 627 ? 141.213 145.422 173.796 1.00 33.31 627 ARG A C 1
ATOM 3213 O O . ARG A 1 627 ? 142.142 145.667 173.011 1.00 33.31 627 ARG A O 1
ATOM 3221 N N . ALA A 1 628 ? 140.487 144.302 173.715 1.00 33.85 628 ALA A N 1
ATOM 3222 C CA . ALA A 1 628 ? 140.795 143.289 172.714 1.00 33.85 628 ALA A CA 1
ATOM 3223 C C . ALA A 1 628 ? 140.552 143.804 171.301 1.00 33.85 628 ALA A C 1
ATOM 3224 O O . ALA A 1 628 ? 141.341 143.522 170.392 1.00 33.85 628 ALA A O 1
ATOM 3226 N N . LEU A 1 629 ? 139.475 144.565 171.089 1.00 33.25 629 LEU A N 1
ATOM 3227 C CA . LEU A 1 629 ? 139.219 145.132 169.774 1.00 33.25 629 LEU A CA 1
ATOM 3228 C C . LEU A 1 629 ? 140.085 146.350 169.482 1.00 33.25 629 LEU A C 1
ATOM 3229 O O . LEU A 1 629 ? 140.277 146.686 168.309 1.00 33.25 629 LEU A O 1
ATOM 3234 N N . ASP A 1 630 ? 140.607 147.019 170.513 1.00 31.19 630 ASP A N 1
ATOM 3235 C CA . ASP A 1 630 ? 141.532 148.123 170.297 1.00 31.19 630 ASP A CA 1
ATOM 3236 C C . ASP A 1 630 ? 142.924 147.634 169.932 1.00 31.19 630 ASP A C 1
ATOM 3237 O O . ASP A 1 630 ? 143.669 148.352 169.258 1.00 31.19 630 ASP A O 1
ATOM 3242 N N . LEU A 1 631 ? 143.295 146.432 170.383 1.00 28.18 631 LEU A N 1
ATOM 3243 C CA . LEU A 1 631 ? 144.564 145.847 169.954 1.00 28.18 631 LEU A CA 1
ATOM 3244 C C . LEU A 1 631 ? 144.591 145.639 168.444 1.00 28.18 631 LEU A C 1
ATOM 3245 O O . LEU A 1 631 ? 145.628 145.841 167.797 1.00 28.18 631 LEU A O 1
ATOM 3250 N N . LEU A 1 632 ? 143.451 145.250 167.866 1.00 30.08 632 LEU A N 1
ATOM 3251 C CA . LEU A 1 632 ? 143.344 145.098 166.418 1.00 30.08 632 LEU A CA 1
ATOM 3252 C C . LEU A 1 632 ? 143.560 146.428 165.706 1.00 30.08 632 LEU A C 1
ATOM 3253 O O . LEU A 1 632 ? 144.177 146.475 164.635 1.00 30.08 632 LEU A O 1
ATOM 3258 N N . THR A 1 633 ? 143.049 147.518 166.280 1.00 29.47 633 THR A N 1
ATOM 3259 C CA . THR A 1 633 ? 143.269 148.839 165.702 1.00 29.47 633 THR A CA 1
ATOM 3260 C C . THR A 1 633 ? 144.726 149.267 165.851 1.00 29.47 633 THR A C 1
ATOM 3261 O O . THR A 1 633 ? 145.281 149.928 164.965 1.00 29.47 633 THR A O 1
ATOM 3265 N N . ILE A 1 634 ? 145.360 148.891 166.964 1.00 26.54 634 ILE A N 1
ATOM 3266 C CA . ILE A 1 634 ? 146.769 149.222 167.179 1.00 26.54 634 ILE A CA 1
ATOM 3267 C C . ILE A 1 634 ? 147.649 148.527 166.147 1.00 26.54 634 ILE A C 1
ATOM 3268 O O . ILE A 1 634 ? 148.564 149.139 165.580 1.00 26.54 634 ILE A O 1
ATOM 3273 N N . VAL A 1 635 ? 147.381 147.246 165.875 1.00 28.22 635 VAL A N 1
ATOM 3274 C CA . VAL A 1 635 ? 148.198 146.508 164.911 1.00 28.22 635 VAL A CA 1
ATOM 3275 C C . VAL A 1 635 ? 148.002 147.048 163.498 1.00 28.22 635 VAL A C 1
ATOM 3276 O O . VAL A 1 635 ? 148.971 147.234 162.752 1.00 28.22 635 VAL A O 1
ATOM 3280 N N . VAL A 1 636 ? 146.760 147.315 163.108 1.00 30.12 636 VAL A N 1
ATOM 3281 C CA . VAL A 1 636 ? 146.466 147.822 161.768 1.00 30.12 636 VAL A CA 1
ATOM 3282 C C . VAL A 1 636 ? 146.154 149.311 161.854 1.00 30.12 636 VAL A C 1
ATOM 3283 O O . VAL A 1 636 ? 145.010 149.684 162.147 1.00 30.12 636 VAL A O 1
ATOM 3287 N N . PRO A 1 637 ? 147.116 150.190 161.587 1.00 27.14 637 PRO A N 1
ATOM 3288 C CA . PRO A 1 637 ? 146.903 151.619 161.828 1.00 27.14 637 PRO A CA 1
ATOM 3289 C C . PRO A 1 637 ? 146.002 152.230 160.771 1.00 27.14 637 PRO A C 1
ATOM 3290 O O . PRO A 1 637 ? 146.222 152.042 159.565 1.00 27.14 637 PRO A O 1
ATOM 3294 N N . PRO A 1 638 ? 144.961 152.960 161.185 1.00 30.09 638 PRO A N 1
ATOM 3295 C CA . PRO A 1 638 ? 144.098 153.639 160.206 1.00 30.09 638 PRO A CA 1
ATOM 3296 C C . PRO A 1 638 ? 144.768 154.805 159.496 1.00 30.09 638 PRO A C 1
ATOM 3297 O O . PRO A 1 638 ? 144.209 155.306 158.512 1.00 30.09 638 PRO A O 1
ATOM 3301 N N . ALA A 1 639 ? 145.933 155.255 159.957 1.00 26.72 639 ALA A N 1
ATOM 3302 C CA . ALA A 1 639 ? 146.624 156.393 159.370 1.00 26.72 639 ALA A CA 1
ATOM 3303 C C . ALA A 1 639 ? 147.786 155.984 158.473 1.00 26.72 639 ALA A C 1
ATOM 3304 O O . ALA A 1 639 ? 148.614 156.833 158.130 1.00 26.72 639 ALA A O 1
ATOM 3306 N N . LEU A 1 640 ? 147.877 154.702 158.092 1.00 28.91 640 LEU A N 1
ATOM 3307 C CA . LEU A 1 640 ? 148.977 154.282 157.222 1.00 28.91 640 LEU A CA 1
ATOM 3308 C C . LEU A 1 640 ? 148.802 154.777 155.786 1.00 28.91 640 LEU A C 1
ATOM 3309 O O . LEU A 1 640 ? 149.695 155.487 155.287 1.00 28.91 640 LEU A O 1
ATOM 3314 N N . PRO A 1 641 ? 147.707 154.463 155.064 1.00 29.84 641 PRO A N 1
ATOM 3315 C CA . PRO A 1 641 ? 147.603 154.967 153.684 1.00 29.84 641 PRO A CA 1
ATOM 3316 C C . PRO A 1 641 ? 147.409 156.467 153.603 1.00 29.84 641 PRO A C 1
ATOM 3317 O O . PRO A 1 641 ? 147.697 157.057 152.555 1.00 29.84 641 PRO A O 1
ATOM 3321 N N . ALA A 1 642 ? 146.922 157.099 154.671 1.00 27.35 642 ALA A N 1
ATOM 3322 C CA . ALA A 1 642 ? 146.819 158.552 154.686 1.00 27.35 642 ALA A CA 1
ATOM 3323 C C . ALA A 1 642 ? 148.196 159.199 154.744 1.00 27.35 642 ALA A C 1
ATOM 3324 O O . ALA A 1 642 ? 148.431 160.231 154.105 1.00 27.35 642 ALA A O 1
ATOM 3326 N N . THR A 1 643 ? 149.115 158.610 155.503 1.00 25.34 643 THR A N 1
ATOM 3327 C CA . THR A 1 643 ? 150.489 159.084 155.571 1.00 25.34 643 THR A CA 1
ATOM 3328 C C . THR A 1 643 ? 151.363 158.520 154.461 1.00 25.34 643 THR A C 1
ATOM 3329 O O . THR A 1 643 ? 152.543 158.874 154.380 1.00 25.34 643 THR A O 1
ATOM 3333 N N . LEU A 1 644 ? 150.825 157.637 153.620 1.00 27.13 644 LEU A N 1
ATOM 3334 C CA . LEU A 1 644 ? 151.519 157.257 152.395 1.00 27.13 644 LEU A CA 1
ATOM 3335 C C . LEU A 1 644 ? 151.334 158.274 151.275 1.00 27.13 644 LEU A C 1
ATOM 3336 O O . LEU A 1 644 ? 151.951 158.124 150.215 1.00 27.13 644 LEU A O 1
ATOM 3341 N N . THR A 1 645 ? 150.507 159.299 151.487 1.00 26.61 645 THR A N 1
ATOM 3342 C CA . THR A 1 645 ? 150.168 160.275 150.463 1.00 26.61 645 THR A CA 1
ATOM 3343 C C . THR A 1 645 ? 150.868 161.616 150.671 1.00 26.61 645 THR A C 1
ATOM 3344 O O . THR A 1 645 ? 150.947 162.411 149.729 1.00 26.61 645 THR A O 1
ATOM 3348 N N . ILE A 1 646 ? 151.418 161.860 151.863 1.00 25.40 646 ILE A N 1
ATOM 3349 C CA . ILE A 1 646 ? 151.980 163.169 152.190 1.00 25.40 646 ILE A CA 1
ATOM 3350 C C . ILE A 1 646 ? 153.247 163.454 151.384 1.00 25.40 646 ILE A C 1
ATOM 3351 O O . ILE A 1 646 ? 153.458 164.583 150.923 1.00 25.40 646 ILE A O 1
ATOM 3356 N N . GLY A 1 647 ? 154.105 162.447 151.193 1.00 24.49 647 GLY A N 1
ATOM 3357 C CA . GLY A 1 647 ? 155.299 162.651 150.387 1.00 24.49 647 GLY A CA 1
ATOM 3358 C C . GLY A 1 647 ? 154.972 162.921 148.932 1.00 24.49 647 GLY A C 1
ATOM 3359 O O . GLY A 1 647 ? 155.584 163.785 148.294 1.00 24.49 647 GLY A O 1
ATOM 3360 N N . THR A 1 648 ? 153.989 162.196 148.395 1.00 26.30 648 THR A N 1
ATOM 3361 C CA . THR A 1 648 ? 153.520 162.445 147.038 1.00 26.30 648 THR A CA 1
ATOM 3362 C C . THR A 1 648 ? 152.931 163.846 146.908 1.00 26.30 648 THR A C 1
ATOM 3363 O O . THR A 1 648 ? 153.168 164.534 145.910 1.00 26.30 648 THR A O 1
ATOM 3367 N N . SER A 1 649 ? 152.176 164.289 147.916 1.00 23.81 649 SER A N 1
ATOM 3368 C CA . SER A 1 649 ? 151.594 165.629 147.887 1.00 23.81 649 SER A CA 1
ATOM 3369 C C . SER A 1 649 ? 152.671 166.708 147.926 1.00 23.81 649 SER A C 1
ATOM 3370 O O . SER A 1 649 ? 152.560 167.728 147.236 1.00 23.81 649 SER A O 1
ATOM 3373 N N . PHE A 1 650 ? 153.717 166.502 148.731 1.00 25.50 650 PHE A N 1
ATOM 3374 C CA . PHE A 1 650 ? 154.833 167.445 148.745 1.00 25.50 650 PHE A CA 1
ATOM 3375 C C . PHE A 1 650 ? 155.553 167.471 147.402 1.00 25.50 650 PHE A C 1
ATOM 3376 O O . PHE A 1 650 ? 155.973 168.537 146.935 1.00 25.50 650 PHE A O 1
ATOM 3384 N N . ALA A 1 651 ? 155.707 166.304 146.768 1.00 28.99 651 ALA A N 1
ATOM 3385 C CA . ALA A 1 651 ? 156.311 166.255 145.438 1.00 28.99 651 ALA A CA 1
ATOM 3386 C C . ALA A 1 651 ? 155.461 166.998 144.412 1.00 28.99 651 ALA A C 1
ATOM 3387 O O . ALA A 1 651 ? 155.994 167.702 143.547 1.00 28.99 651 ALA A O 1
ATOM 3389 N N . VAL A 1 652 ? 154.136 166.848 144.495 1.00 27.40 652 VAL A N 1
ATOM 3390 C CA . VAL A 1 652 ? 153.228 167.559 143.595 1.00 27.40 652 VAL A CA 1
ATOM 3391 C C . VAL A 1 652 ? 153.336 169.064 143.808 1.00 27.40 652 VAL A C 1
ATOM 3392 O O . VAL A 1 652 ? 153.344 169.845 142.847 1.00 27.40 652 VAL A O 1
ATOM 3396 N N . GLN A 1 653 ? 153.426 169.493 145.071 1.00 29.05 653 GLN A N 1
ATOM 3397 C CA . GLN A 1 653 ? 153.583 170.914 145.371 1.00 29.05 653 GLN A CA 1
ATOM 3398 C C . GLN A 1 653 ? 154.898 171.458 144.822 1.00 29.05 653 GLN A C 1
ATOM 3399 O O . GLN A 1 653 ? 154.937 172.563 144.267 1.00 29.05 653 GLN A O 1
ATOM 3405 N N . ARG A 1 654 ? 155.983 170.690 144.957 1.00 31.45 654 ARG A N 1
ATOM 3406 C CA . ARG A 1 654 ? 157.267 171.113 144.402 1.00 31.45 654 ARG A CA 1
ATOM 3407 C C . ARG A 1 654 ? 157.216 171.198 142.880 1.00 31.45 654 ARG A C 1
ATOM 3408 O O . ARG A 1 654 ? 157.778 172.125 142.283 1.00 31.45 654 ARG A O 1
ATOM 3416 N N . LEU A 1 655 ? 156.552 170.233 142.237 1.00 30.58 655 LEU A N 1
ATOM 3417 C CA . LEU A 1 655 ? 156.424 170.257 140.783 1.00 30.58 655 LEU A CA 1
ATOM 3418 C C . LEU A 1 655 ? 155.614 171.461 140.318 1.00 30.58 655 LEU A C 1
ATOM 3419 O O . LEU A 1 655 ? 155.979 172.119 139.337 1.00 30.58 655 LEU A O 1
ATOM 3424 N N . LYS A 1 656 ? 154.513 171.766 141.010 1.00 31.28 656 LYS A N 1
ATOM 3425 C CA . LYS A 1 656 ? 153.738 172.958 140.676 1.00 31.28 656 LYS A CA 1
ATOM 3426 C C . LYS A 1 656 ? 154.541 174.228 140.918 1.00 31.28 656 LYS A C 1
ATOM 3427 O O . LYS A 1 656 ? 154.349 175.227 140.216 1.00 31.28 656 LYS A O 1
ATOM 3433 N N . GLY A 1 657 ? 155.437 174.211 141.907 1.00 34.95 657 GLY A N 1
ATOM 3434 C CA . GLY A 1 657 ? 156.368 175.312 142.070 1.00 34.95 657 GLY A CA 1
ATOM 3435 C C . GLY A 1 657 ? 157.343 175.443 140.917 1.00 34.95 657 GLY A C 1
ATOM 3436 O O . GLY A 1 657 ? 157.723 176.557 140.546 1.00 34.95 657 GLY A O 1
ATOM 3437 N N . LYS A 1 658 ? 157.757 174.317 140.332 1.00 35.87 658 LYS A N 1
ATOM 3438 C CA . LYS A 1 658 ? 158.670 174.312 139.195 1.00 35.87 658 LYS A CA 1
ATOM 3439 C C . LYS A 1 658 ? 157.954 174.475 137.855 1.00 35.87 658 LYS A C 1
ATOM 3440 O O . LYS A 1 658 ? 158.523 174.113 136.818 1.00 35.87 658 LYS A O 1
ATOM 3446 N N . LYS A 1 659 ? 156.729 175.012 137.864 1.00 38.76 659 LYS A N 1
ATOM 3447 C CA . LYS A 1 659 ? 155.925 175.268 136.662 1.00 38.76 659 LYS A CA 1
ATOM 3448 C C . LYS A 1 659 ? 155.701 174.006 135.831 1.00 38.76 659 LYS A C 1
ATOM 3449 O O . LYS A 1 659 ? 155.806 174.022 134.604 1.00 38.76 659 LYS A O 1
ATOM 3455 N N . ILE A 1 660 ? 155.394 172.901 136.505 1.00 36.23 660 ILE A N 1
ATOM 3456 C CA . ILE A 1 660 ? 154.898 171.696 135.850 1.00 36.23 660 ILE A CA 1
ATOM 3457 C C . ILE A 1 660 ? 153.771 171.110 136.700 1.00 36.23 660 ILE A C 1
ATOM 3458 O O . ILE A 1 660 ? 154.005 170.626 137.813 1.00 36.23 660 ILE A O 1
ATOM 3463 N N . PHE A 1 661 ? 152.545 171.192 136.197 1.00 38.75 661 PHE A N 1
ATOM 3464 C CA . PHE A 1 661 ? 151.378 170.723 136.928 1.00 38.75 661 PHE A CA 1
ATOM 3465 C C . PHE A 1 661 ? 151.090 169.275 136.566 1.00 38.75 661 PHE A C 1
ATOM 3466 O O . PHE A 1 661 ? 151.035 168.923 135.385 1.00 38.75 661 PHE A O 1
ATOM 3474 N N . CYS A 1 662 ? 150.907 168.441 137.582 1.00 40.25 662 CYS A N 1
ATOM 3475 C CA . CYS A 1 662 ? 150.581 167.036 137.392 1.00 40.25 662 CYS A CA 1
ATOM 3476 C C . CYS A 1 662 ? 149.184 166.761 137.925 1.00 40.25 662 CYS A C 1
ATOM 3477 O O . CYS A 1 662 ? 148.835 167.200 139.026 1.00 40.25 662 CYS A O 1
ATOM 3480 N N . THR A 1 663 ? 148.382 166.048 137.134 1.00 44.16 663 THR A N 1
ATOM 3481 C CA . THR A 1 663 ? 147.009 165.764 137.533 1.00 44.16 663 THR A CA 1
ATOM 3482 C C . THR A 1 663 ? 146.952 164.591 138.504 1.00 44.16 663 THR A C 1
ATOM 3483 O O . THR A 1 663 ? 146.577 164.754 139.668 1.00 44.16 663 THR A O 1
ATOM 3487 N N . SER A 1 664 ? 147.355 163.410 138.052 1.00 42.59 664 SER A N 1
ATOM 3488 C CA . SER A 1 664 ? 147.284 162.220 138.891 1.00 42.59 664 SER A CA 1
ATOM 3489 C C . SER A 1 664 ? 148.506 162.151 139.797 1.00 42.59 664 SER A C 1
ATOM 3490 O O . SER A 1 664 ? 149.632 162.066 139.294 1.00 42.59 664 SER A O 1
ATOM 3493 N N . PRO A 1 665 ? 148.339 162.186 141.119 1.00 42.60 665 PRO A N 1
ATOM 3494 C CA . PRO A 1 665 ? 149.504 162.137 142.011 1.00 42.60 665 PRO A CA 1
ATOM 3495 C C . PRO A 1 665 ? 150.104 160.745 142.109 1.00 42.60 665 PRO A C 1
ATOM 3496 O O . PRO A 1 665 ? 151.319 160.597 142.272 1.00 42.60 665 PRO A O 1
ATOM 3500 N N . GLN A 1 666 ? 149.258 159.717 141.987 1.00 44.15 666 GLN A N 1
ATOM 3501 C CA . GLN A 1 666 ? 149.710 158.337 142.145 1.00 44.15 666 GLN A CA 1
ATOM 3502 C C . GLN A 1 666 ? 150.711 157.919 141.077 1.00 44.15 666 GLN A C 1
ATOM 3503 O O . GLN A 1 666 ? 151.463 156.963 141.291 1.00 44.15 666 GLN A O 1
ATOM 3509 N N . ARG A 1 667 ? 150.740 158.608 139.936 1.00 41.50 667 ARG A N 1
ATOM 3510 C CA . ARG A 1 667 ? 151.724 158.313 138.906 1.00 41.50 667 ARG A CA 1
ATOM 3511 C C . ARG A 1 667 ? 153.105 158.858 139.241 1.00 41.50 667 ARG A C 1
ATOM 3512 O O . ARG A 1 667 ? 154.089 158.406 138.642 1.00 41.50 667 ARG A O 1
ATOM 3520 N N . VAL A 1 668 ? 153.195 159.799 140.190 1.00 38.75 668 VAL A N 1
ATOM 3521 C CA . VAL A 1 668 ? 154.468 160.447 140.505 1.00 38.75 668 VAL A CA 1
ATOM 3522 C C . VAL A 1 668 ? 155.481 159.424 141.005 1.00 38.75 668 VAL A C 1
ATOM 3523 O O . VAL A 1 668 ? 156.635 159.400 140.559 1.00 38.75 668 VAL A O 1
ATOM 3527 N N . ASN A 1 669 ? 155.050 158.539 141.910 1.00 36.64 669 ASN A N 1
ATOM 3528 C CA . ASN A 1 669 ? 155.917 157.461 142.374 1.00 36.64 669 ASN A CA 1
ATOM 3529 C C . ASN A 1 669 ? 156.329 156.542 141.232 1.00 36.64 669 ASN A C 1
ATOM 3530 O O . ASN A 1 669 ? 157.455 156.029 141.225 1.00 36.64 669 ASN A O 1
ATOM 3535 N N . VAL A 1 670 ? 155.443 156.350 140.247 1.00 37.92 670 VAL A N 1
ATOM 3536 C CA . VAL A 1 670 ? 155.785 155.561 139.067 1.00 37.92 670 VAL A CA 1
ATOM 3537 C C . VAL A 1 670 ? 156.924 156.217 138.306 1.00 37.92 670 VAL A C 1
ATOM 3538 O O . VAL A 1 670 ? 157.791 155.528 137.749 1.00 37.92 670 VAL A O 1
ATOM 3542 N N . GLY A 1 671 ? 156.974 157.553 138.313 1.00 34.83 671 GLY A N 1
ATOM 3543 C CA . GLY A 1 671 ? 158.076 158.279 137.709 1.00 34.83 671 GLY A CA 1
ATOM 3544 C C . GLY A 1 671 ? 159.422 157.971 138.326 1.00 34.83 671 GLY A C 1
ATOM 3545 O O . GLY A 1 671 ? 160.454 158.258 137.712 1.00 34.83 671 GLY A O 1
ATOM 3546 N N . GLY A 1 672 ? 159.437 157.403 139.533 1.00 33.93 672 GLY A N 1
ATOM 3547 C CA . GLY A 1 672 ? 160.685 156.907 140.081 1.00 33.93 672 GLY A CA 1
ATOM 3548 C C . GLY A 1 672 ? 161.239 155.732 139.300 1.00 33.93 672 GLY A C 1
ATOM 3549 O O . GLY A 1 672 ? 162.437 155.679 139.009 1.00 33.93 672 GLY A O 1
ATOM 3550 N N . LYS A 1 673 ? 160.383 154.779 138.942 1.00 35.91 673 LYS A N 1
ATOM 3551 C CA . LYS A 1 673 ? 160.850 153.562 138.276 1.00 35.91 673 LYS A CA 1
ATOM 3552 C C . LYS A 1 673 ? 160.768 153.663 136.753 1.00 35.91 673 LYS A C 1
ATOM 3553 O O . LYS A 1 673 ? 160.256 152.778 136.071 1.00 35.91 673 LYS A O 1
ATOM 3559 N N . ILE A 1 674 ? 161.325 154.731 136.194 1.00 32.21 674 ILE A N 1
ATOM 3560 C CA . ILE A 1 674 ? 161.324 154.934 134.750 1.00 32.21 674 ILE A CA 1
ATOM 3561 C C . ILE A 1 674 ? 162.566 154.268 134.171 1.00 32.21 674 ILE A C 1
ATOM 3562 O O . ILE A 1 674 ? 163.696 154.631 134.516 1.00 32.21 674 ILE A O 1
ATOM 3567 N N . ASP A 1 675 ? 162.356 153.278 133.305 1.00 36.64 675 ASP A N 1
ATOM 3568 C CA . ASP A 1 675 ? 163.443 152.566 132.645 1.00 36.64 675 ASP A CA 1
ATOM 3569 C C . ASP A 1 675 ? 163.720 153.072 131.240 1.00 36.64 675 ASP A C 1
ATOM 3570 O O . ASP A 1 675 ? 164.872 153.044 130.798 1.00 36.64 675 ASP A O 1
ATOM 3575 N N . LEU A 1 676 ? 162.689 153.531 130.537 1.00 32.48 676 LEU A N 1
ATOM 3576 C CA . LEU A 1 676 ? 162.803 154.053 129.186 1.00 32.48 676 LEU A CA 1
ATOM 3577 C C . LEU A 1 676 ? 162.005 155.344 129.113 1.00 32.48 676 LEU A C 1
ATOM 3578 O O . LEU A 1 676 ? 161.068 155.548 129.887 1.00 32.48 676 LEU A O 1
ATOM 3583 N N . MET A 1 677 ? 162.377 156.226 128.189 1.00 31.49 677 MET A N 1
ATOM 3584 C CA . MET A 1 677 ? 161.691 157.511 128.086 1.00 31.49 677 MET A CA 1
ATOM 3585 C C . MET A 1 677 ? 161.544 157.839 126.603 1.00 31.49 677 MET A C 1
ATOM 3586 O O . MET A 1 677 ? 162.513 158.244 125.956 1.00 31.49 677 MET A O 1
ATOM 3591 N N . CYS A 1 678 ? 160.335 157.672 126.072 1.00 28.62 678 CYS A N 1
ATOM 3592 C CA . CYS A 1 678 ? 160.066 157.956 124.672 1.00 28.62 678 CYS A CA 1
ATOM 3593 C C . CYS A 1 678 ? 159.990 159.463 124.425 1.00 28.62 678 CYS A C 1
ATOM 3594 O O . CYS A 1 678 ? 160.026 160.278 125.350 1.00 28.62 678 CYS A O 1
ATOM 3597 N N . PHE A 1 679 ? 159.875 159.833 123.151 1.00 29.88 679 PHE A N 1
ATOM 3598 C CA . PHE A 1 679 ? 159.839 161.237 122.756 1.00 29.88 679 PHE A CA 1
ATOM 3599 C C . PHE A 1 679 ? 158.970 161.374 121.509 1.00 29.88 679 PHE A C 1
ATOM 3600 O O . PHE A 1 679 ? 158.300 160.426 121.091 1.00 29.88 679 PHE A O 1
ATOM 3608 N N . ASP A 1 680 ? 158.984 162.567 120.915 1.00 39.46 680 ASP A N 1
ATOM 3609 C CA . ASP A 1 680 ? 158.210 162.851 119.707 1.00 39.46 680 ASP A CA 1
ATOM 3610 C C . ASP A 1 680 ? 158.805 164.095 119.066 1.00 39.46 680 ASP A C 1
ATOM 3611 O O . ASP A 1 680 ? 158.760 165.171 119.663 1.00 39.46 680 ASP A O 1
ATOM 3616 N N . LYS A 1 681 ? 159.342 163.968 117.855 1.00 46.47 681 LYS A N 1
ATOM 3617 C CA . LYS A 1 681 ? 160.083 165.077 117.260 1.00 46.47 681 LYS A CA 1
ATOM 3618 C C . LYS A 1 681 ? 159.196 166.099 116.554 1.00 46.47 681 LYS A C 1
ATOM 3619 O O . LYS A 1 681 ? 159.731 166.978 115.868 1.00 46.47 681 LYS A O 1
ATOM 3625 N N . THR A 1 682 ? 157.872 166.014 116.700 1.00 49.70 682 THR A N 1
ATOM 3626 C CA . THR A 1 682 ? 156.993 167.020 116.109 1.00 49.70 682 THR A CA 1
ATOM 3627 C C . THR A 1 682 ? 157.231 168.392 116.731 1.00 49.70 682 THR A C 1
ATOM 3628 O O . THR A 1 682 ? 157.640 169.337 116.048 1.00 49.70 682 THR A O 1
ATOM 3632 N N . GLY A 1 683 ? 156.987 168.516 118.032 1.00 48.48 683 GLY A N 1
ATOM 3633 C CA . GLY A 1 683 ? 157.175 169.787 118.701 1.00 48.48 683 GLY A CA 1
ATOM 3634 C C . GLY A 1 683 ? 157.739 169.674 120.102 1.00 48.48 683 GLY A C 1
ATOM 3635 O O . GLY A 1 683 ? 157.873 170.680 120.804 1.00 48.48 683 GLY A O 1
ATOM 3636 N N . THR A 1 684 ? 158.075 168.456 120.524 1.00 46.10 684 THR A N 1
ATOM 3637 C CA . THR A 1 684 ? 158.559 168.259 121.886 1.00 46.10 684 THR A CA 1
ATOM 3638 C C . THR A 1 684 ? 160.044 168.584 122.002 1.00 46.10 684 THR A C 1
ATOM 3639 O O . THR A 1 684 ? 160.431 169.516 122.714 1.00 46.10 684 THR A O 1
ATOM 3643 N N . LEU A 1 685 ? 160.893 167.830 121.305 1.00 45.42 685 LEU A N 1
ATOM 3644 C CA . LEU A 1 685 ? 162.331 168.063 121.337 1.00 45.42 685 LEU A CA 1
ATOM 3645 C C . LEU A 1 685 ? 162.842 168.758 120.082 1.00 45.42 685 LEU A C 1
ATOM 3646 O O . LEU A 1 685 ? 164.058 168.855 119.890 1.00 45.42 685 LEU A O 1
ATOM 3651 N N . THR A 1 686 ? 161.943 169.238 119.226 1.00 56.57 686 THR A N 1
ATOM 3652 C CA . THR A 1 686 ? 162.279 170.124 118.122 1.00 56.57 686 THR A CA 1
ATOM 3653 C C . THR A 1 686 ? 161.276 171.267 118.102 1.00 56.57 686 THR A C 1
ATOM 3654 O O . THR A 1 686 ? 160.170 171.153 118.634 1.00 56.57 686 THR A O 1
ATOM 3658 N N . GLU A 1 687 ? 161.675 172.380 117.494 1.00 71.69 687 GLU A N 1
ATOM 3659 C CA . GLU A 1 687 ? 160.758 173.500 117.345 1.00 71.69 687 GLU A CA 1
ATOM 3660 C C . GLU A 1 687 ? 159.656 173.149 116.351 1.00 71.69 687 GLU A C 1
ATOM 3661 O O . GLU A 1 687 ? 159.873 172.413 115.385 1.00 71.69 687 GLU A O 1
ATOM 3667 N N . GLU A 1 688 ? 158.454 173.670 116.620 1.00 76.74 688 GLU A N 1
ATOM 3668 C CA . GLU A 1 688 ? 157.269 173.272 115.861 1.00 76.74 688 GLU A CA 1
ATOM 3669 C C . GLU A 1 688 ? 157.361 173.690 114.398 1.00 76.74 688 GLU A C 1
ATOM 3670 O O . GLU A 1 688 ? 157.052 172.898 113.501 1.00 76.74 688 GLU A O 1
ATOM 3676 N N . GLY A 1 689 ? 157.784 174.922 114.136 1.00 91.35 689 GLY A N 1
ATOM 3677 C CA . GLY A 1 689 ? 157.864 175.416 112.778 1.00 91.35 689 GLY A CA 1
ATOM 3678 C C . GLY A 1 689 ? 159.167 175.040 112.094 1.00 91.35 689 GLY A C 1
ATOM 3679 O O . GLY A 1 689 ? 160.186 174.806 112.739 1.00 91.35 689 GLY A O 1
ATOM 3680 N N . LEU A 1 690 ? 159.116 174.978 110.766 1.00 105.36 690 LEU A N 1
ATOM 3681 C CA . LEU A 1 690 ? 160.320 174.736 109.985 1.00 105.36 690 LEU A CA 1
ATOM 3682 C C . LEU A 1 690 ? 161.235 175.952 110.054 1.00 105.36 690 LEU A C 1
ATOM 3683 O O . LEU A 1 690 ? 160.773 177.096 110.064 1.00 105.36 690 LEU A O 1
ATOM 3688 N N . ASP A 1 691 ? 162.540 175.701 110.098 1.00 106.88 691 ASP A N 1
ATOM 3689 C CA . ASP A 1 691 ? 163.523 176.759 110.260 1.00 106.88 691 ASP A CA 1
ATOM 3690 C C . ASP A 1 691 ? 164.560 176.677 109.151 1.00 106.88 691 ASP A C 1
ATOM 3691 O O . ASP A 1 691 ? 164.857 175.597 108.634 1.00 106.88 691 ASP A O 1
ATOM 3696 N N . VAL A 1 692 ? 165.112 177.832 108.797 1.00 119.96 692 VAL A N 1
ATOM 3697 C CA . VAL A 1 692 ? 166.071 177.939 107.704 1.00 119.96 692 VAL A CA 1
ATOM 3698 C C . VAL A 1 692 ? 167.473 177.708 108.248 1.00 119.96 692 VAL A C 1
ATOM 3699 O O . VAL A 1 692 ? 167.896 178.367 109.206 1.00 119.96 692 VAL A O 1
ATOM 3703 N N . LEU A 1 693 ? 168.196 176.771 107.636 1.00 123.12 693 LEU A N 1
ATOM 3704 C CA . LEU A 1 693 ? 169.591 176.522 107.987 1.00 123.12 693 LEU A CA 1
ATOM 3705 C C . LEU A 1 693 ? 170.522 177.446 107.207 1.00 123.12 693 LEU A C 1
ATOM 3706 O O . LEU A 1 693 ? 171.308 178.193 107.799 1.00 123.12 693 LEU A O 1
ATOM 3711 N N . GLY A 1 694 ? 170.439 177.405 105.885 1.00 138.65 694 GLY A N 1
ATOM 3712 C CA . GLY A 1 694 ? 171.299 178.228 105.063 1.00 138.65 694 GLY A CA 1
ATOM 3713 C C . GLY A 1 694 ? 170.794 178.285 103.641 1.00 138.65 694 GLY A C 1
ATOM 3714 O O . GLY A 1 694 ? 169.675 177.865 103.339 1.00 138.65 694 GLY A O 1
ATOM 3715 N N . ILE A 1 695 ? 171.644 178.817 102.763 1.00 154.40 695 ILE A N 1
ATOM 3716 C CA . ILE A 1 695 ? 171.317 178.989 101.355 1.00 154.40 695 ILE A CA 1
ATOM 3717 C C . ILE A 1 695 ? 172.404 178.333 100.517 1.00 154.40 695 ILE A C 1
ATOM 3718 O O . ILE A 1 695 ? 173.533 178.127 100.967 1.00 154.40 695 ILE A O 1
ATOM 3723 N N . ARG A 1 696 ? 172.044 177.991 99.281 1.00 161.37 696 ARG A N 1
ATOM 3724 C CA . ARG A 1 696 ? 172.992 177.459 98.310 1.00 161.37 696 ARG A CA 1
ATOM 3725 C C . ARG A 1 696 ? 172.893 178.297 97.046 1.00 161.37 696 ARG A C 1
ATOM 3726 O O . ARG A 1 696 ? 171.807 178.430 96.476 1.00 161.37 696 ARG A O 1
ATOM 3734 N N . VAL A 1 697 ? 174.020 178.848 96.610 1.00 173.57 697 VAL A N 1
ATOM 3735 C CA . VAL A 1 697 ? 174.047 179.729 95.452 1.00 173.57 697 VAL A CA 1
ATOM 3736 C C . VAL A 1 697 ? 174.284 178.904 94.194 1.00 173.57 697 VAL A C 1
ATOM 3737 O O . VAL A 1 697 ? 174.836 177.802 94.234 1.00 173.57 697 VAL A O 1
ATOM 3741 N N . ALA A 1 698 ? 173.843 179.448 93.056 1.00 178.37 698 ALA A N 1
ATOM 3742 C CA . ALA A 1 698 ? 174.038 178.762 91.782 1.00 178.37 698 ALA A CA 1
ATOM 3743 C C . ALA A 1 698 ? 175.508 178.729 91.386 1.00 178.37 698 ALA A C 1
ATOM 3744 O O . ALA A 1 698 ? 176.006 177.691 90.932 1.00 178.37 698 ALA A O 1
ATOM 3746 N N . SER A 1 699 ? 176.211 179.854 91.554 1.00 179.11 699 SER A N 1
ATOM 3747 C CA . SER A 1 699 ? 177.637 180.000 91.244 1.00 179.11 699 SER A CA 1
ATOM 3748 C C . SER A 1 699 ? 177.918 179.651 89.778 1.00 179.11 699 SER A C 1
ATOM 3749 O O . SER A 1 699 ? 178.578 178.665 89.449 1.00 179.11 699 SER A O 1
ATOM 3752 N N . ARG A 1 700 ? 177.360 180.486 88.898 1.00 178.87 700 ARG A N 1
ATOM 3753 C CA . ARG A 1 700 ? 177.527 180.270 87.464 1.00 178.87 700 ARG A CA 1
ATOM 3754 C C . ARG A 1 700 ? 178.971 180.473 87.019 1.00 178.87 700 ARG A C 1
ATOM 3755 O O . ARG A 1 700 ? 179.405 179.860 86.037 1.00 178.87 700 ARG A O 1
ATOM 3763 N N . VAL A 1 701 ? 179.724 181.328 87.717 1.00 179.22 701 VAL A N 1
ATOM 3764 C CA . VAL A 1 701 ? 181.112 181.576 87.336 1.00 179.22 701 VAL A CA 1
ATOM 3765 C C . VAL A 1 701 ? 181.997 180.368 87.649 1.00 179.22 701 VAL A C 1
ATOM 3766 O O . VAL A 1 701 ? 182.930 180.064 86.894 1.00 179.22 701 VAL A O 1
ATOM 3770 N N . SER A 1 702 ? 181.717 179.649 88.736 1.00 178.71 702 SER A N 1
ATOM 3771 C CA . SER A 1 702 ? 182.499 178.480 89.125 1.00 178.71 702 SER A CA 1
ATOM 3772 C C . SER A 1 702 ? 181.542 177.396 89.590 1.00 178.71 702 SER A C 1
ATOM 3773 O O . SER A 1 702 ? 180.877 177.559 90.617 1.00 178.71 702 SER A O 1
ATOM 3776 N N . ASN A 1 703 ? 181.497 176.283 88.848 1.00 177.21 703 ASN A N 1
ATOM 3777 C CA . ASN A 1 703 ? 180.483 175.253 89.063 1.00 177.21 703 ASN A CA 1
ATOM 3778 C C . ASN A 1 703 ? 180.575 174.596 90.436 1.00 177.21 703 ASN A C 1
ATOM 3779 O O . ASN A 1 703 ? 179.581 174.031 90.904 1.00 177.21 703 ASN A O 1
ATOM 3784 N N . ARG A 1 704 ? 181.734 174.650 91.088 1.00 172.97 704 ARG A N 1
ATOM 3785 C CA . ARG A 1 704 ? 181.843 174.141 92.447 1.00 172.97 704 ARG A CA 1
ATOM 3786 C C . ARG A 1 704 ? 181.154 175.097 93.414 1.00 172.97 704 ARG A C 1
ATOM 3787 O O . ARG A 1 704 ? 181.388 176.309 93.378 1.00 172.97 704 ARG A O 1
ATOM 3795 N N . PHE A 1 705 ? 180.300 174.550 94.275 1.00 170.17 705 PHE A N 1
ATOM 3796 C CA . PHE A 1 705 ? 179.510 175.379 95.174 1.00 170.17 705 PHE A CA 1
ATOM 3797 C C . PHE A 1 705 ? 180.376 175.950 96.290 1.00 170.17 705 PHE A C 1
ATOM 3798 O O . PHE A 1 705 ? 181.276 175.282 96.807 1.00 170.17 705 PHE A O 1
ATOM 3806 N N . THR A 1 706 ? 180.096 177.196 96.659 1.00 171.71 706 THR A N 1
ATOM 3807 C CA . THR A 1 706 ? 180.833 177.862 97.720 1.00 171.71 706 THR A CA 1
ATOM 3808 C C . THR A 1 706 ? 180.264 177.490 99.087 1.00 171.71 706 THR A C 1
ATOM 3809 O O . THR A 1 706 ? 179.157 176.958 99.208 1.00 171.71 706 THR A O 1
ATOM 3813 N N . GLU A 1 707 ? 181.046 177.778 100.124 1.00 168.76 707 GLU A N 1
ATOM 3814 C CA . GLU A 1 707 ? 180.614 177.508 101.488 1.00 168.76 707 GLU A CA 1
ATOM 3815 C C . GLU A 1 707 ? 179.513 178.477 101.901 1.00 168.76 707 GLU A C 1
ATOM 3816 O O . GLU A 1 707 ? 179.527 179.655 101.533 1.00 168.76 707 GLU A O 1
ATOM 3822 N N . LEU A 1 708 ? 178.552 177.973 102.671 1.00 168.05 708 LEU A N 1
ATOM 3823 C CA . LEU A 1 708 ? 177.450 178.796 103.147 1.00 168.05 708 LEU A CA 1
ATOM 3824 C C . LEU A 1 708 ? 177.867 179.580 104.386 1.00 168.05 708 LEU A C 1
ATOM 3825 O O . LEU A 1 708 ? 178.600 179.078 105.243 1.00 168.05 708 LEU A O 1
ATOM 3830 N N . LEU A 1 709 ? 177.408 180.830 104.463 1.00 174.36 709 LEU A N 1
ATOM 3831 C CA . LEU A 1 709 ? 177.739 181.715 105.571 1.00 174.36 709 LEU A CA 1
ATOM 3832 C C . LEU A 1 709 ? 176.537 182.134 106.403 1.00 174.36 709 LEU A C 1
ATOM 3833 O O . LEU A 1 709 ? 176.735 182.719 107.476 1.00 174.36 709 LEU A O 1
ATOM 3838 N N . THR A 1 710 ? 175.312 181.846 105.945 1.00 174.38 710 THR A N 1
ATOM 3839 C CA . THR A 1 710 ? 174.063 182.215 106.626 1.00 174.38 710 THR A CA 1
ATOM 3840 C C . THR A 1 710 ? 173.994 183.715 106.911 1.00 174.38 710 THR A C 1
ATOM 3841 O O . THR A 1 710 ? 173.571 184.149 107.985 1.00 174.38 710 THR A O 1
ATOM 3845 N N . ASN A 1 711 ? 174.412 184.515 105.933 1.00 178.72 711 ASN A N 1
ATOM 3846 C CA . ASN A 1 711 ? 174.383 185.967 106.049 1.00 178.72 711 ASN A CA 1
ATOM 3847 C C . ASN A 1 711 ? 174.294 186.557 104.645 1.00 178.72 711 ASN A C 1
ATOM 3848 O O . ASN A 1 711 ? 174.030 185.847 103.670 1.00 178.72 711 ASN A O 1
ATOM 3853 N N . VAL A 1 712 ? 174.515 187.865 104.543 1.00 183.77 712 VAL A N 1
ATOM 3854 C CA . VAL A 1 712 ? 174.430 188.583 103.276 1.00 183.77 712 VAL A CA 1
ATOM 3855 C C . VAL A 1 712 ? 175.829 188.725 102.685 1.00 183.77 712 VAL A C 1
ATOM 3856 O O . VAL A 1 712 ? 176.777 189.113 103.380 1.00 183.77 712 VAL A O 1
ATOM 3860 N N . ASP A 1 713 ? 175.968 188.350 101.415 1.00 189.18 713 ASP A N 1
ATOM 3861 C CA . ASP A 1 713 ? 177.221 188.481 100.678 1.00 189.18 713 ASP A CA 1
ATOM 3862 C C . ASP A 1 713 ? 176.947 188.978 99.266 1.00 189.18 713 ASP A C 1
ATOM 3863 O O . ASP A 1 713 ? 177.501 188.465 98.288 1.00 189.18 713 ASP A O 1
ATOM 3868 N N . ASP A 1 714 ? 176.070 189.979 99.146 1.00 192.49 714 ASP A N 1
ATOM 3869 C CA . ASP A 1 714 ? 175.667 190.475 97.833 1.00 192.49 714 ASP A CA 1
ATOM 3870 C C . ASP A 1 714 ? 176.811 191.189 97.123 1.00 192.49 714 ASP A C 1
ATOM 3871 O O . ASP A 1 714 ? 177.020 190.993 95.920 1.00 192.49 714 ASP A O 1
ATOM 3876 N N . LEU A 1 715 ? 177.560 192.019 97.844 1.00 192.66 715 LEU A N 1
ATOM 3877 C CA . LEU A 1 715 ? 178.623 192.819 97.251 1.00 192.66 715 LEU A CA 1
ATOM 3878 C C . LEU A 1 715 ? 179.985 192.137 97.308 1.00 192.66 715 LEU A C 1
ATOM 3879 O O . LEU A 1 715 ? 180.970 192.714 96.833 1.00 192.66 715 LEU A O 1
ATOM 3884 N N . THR A 1 716 ? 180.067 190.933 97.879 1.00 192.13 716 THR A N 1
ATOM 3885 C CA . THR A 1 716 ? 181.351 190.243 97.978 1.00 192.13 716 THR A CA 1
ATOM 3886 C C . THR A 1 716 ? 181.842 189.785 96.609 1.00 192.13 716 THR A C 1
ATOM 3887 O O . THR A 1 716 ? 183.000 190.019 96.244 1.00 192.13 716 THR A O 1
ATOM 3891 N N . TRP A 1 717 ? 180.973 189.139 95.833 1.00 190.83 717 TRP A N 1
ATOM 3892 C CA . TRP A 1 717 ? 181.332 188.631 94.518 1.00 190.83 717 TRP A CA 1
ATOM 3893 C C . TRP A 1 717 ? 180.237 188.972 93.520 1.00 190.83 717 TRP A C 1
ATOM 3894 O O . TRP A 1 717 ? 179.048 188.910 93.846 1.00 190.83 717 TRP A O 1
ATOM 3905 N N . SER A 1 718 ? 180.646 189.333 92.303 1.00 191.00 718 SER A N 1
ATOM 3906 C CA . SER A 1 718 ? 179.685 189.648 91.253 1.00 191.00 718 SER A CA 1
ATOM 3907 C C . SER A 1 718 ? 179.049 188.397 90.662 1.00 191.00 718 SER A C 1
ATOM 3908 O O . SER A 1 718 ? 177.870 188.430 90.288 1.00 191.00 718 SER A O 1
ATOM 3911 N N . CYS A 1 719 ? 179.813 187.306 90.569 1.00 190.52 719 CYS A N 1
ATOM 3912 C CA . CYS A 1 719 ? 179.366 186.017 90.027 1.00 190.52 719 CYS A CA 1
ATOM 3913 C C . CYS A 1 719 ? 178.805 186.134 88.610 1.00 190.52 719 CYS A C 1
ATOM 3914 O O . CYS A 1 719 ? 177.590 186.166 88.413 1.00 190.52 719 CYS A O 1
ATOM 3917 N N . LYS A 1 745 ? 177.250 192.822 84.287 1.00 191.71 745 LYS A N 1
ATOM 3918 C CA . LYS A 1 745 ? 176.647 192.419 85.554 1.00 191.71 745 LYS A CA 1
ATOM 3919 C C . LYS A 1 745 ? 175.120 192.558 85.536 1.00 191.71 745 LYS A C 1
ATOM 3920 O O . LYS A 1 745 ? 174.568 193.507 86.096 1.00 191.71 745 LYS A O 1
ATOM 3926 N N . PRO A 1 746 ? 174.434 191.607 84.877 1.00 194.01 746 PRO A N 1
ATOM 3927 C CA . PRO A 1 746 ? 172.966 191.669 84.804 1.00 194.01 746 PRO A CA 1
ATOM 3928 C C . PRO A 1 746 ? 172.292 191.522 86.160 1.00 194.01 746 PRO A C 1
ATOM 3929 O O . PRO A 1 746 ? 171.521 192.394 86.573 1.00 194.01 746 PRO A O 1
ATOM 3933 N N . LEU A 1 747 ? 172.574 190.423 86.859 1.00 194.90 747 LEU A N 1
ATOM 3934 C CA . LEU A 1 747 ? 171.998 190.158 88.169 1.00 194.90 747 LEU A CA 1
ATOM 3935 C C . LEU A 1 747 ? 173.077 189.591 89.082 1.00 194.90 747 LEU A C 1
ATOM 3936 O O . LEU A 1 747 ? 174.211 189.338 88.662 1.00 194.90 747 LEU A O 1
ATOM 3941 N N . ASP A 1 748 ? 172.711 189.392 90.347 1.00 193.27 748 ASP A N 1
ATOM 3942 C CA . ASP A 1 748 ? 173.548 188.735 91.335 1.00 193.27 748 ASP A CA 1
ATOM 3943 C C . ASP A 1 748 ? 172.743 187.629 92.003 1.00 193.27 748 ASP A C 1
ATOM 3944 O O . ASP A 1 748 ? 171.571 187.838 92.338 1.00 193.27 748 ASP A O 1
ATOM 3949 N N . PRO A 1 749 ? 173.329 186.437 92.180 1.00 192.95 749 PRO A N 1
ATOM 3950 C CA . PRO A 1 749 ? 172.568 185.329 92.790 1.00 192.95 749 PRO A CA 1
ATOM 3951 C C . PRO A 1 749 ? 172.092 185.606 94.207 1.00 192.95 749 PRO A C 1
ATOM 3952 O O . PRO A 1 749 ? 170.980 185.198 94.569 1.00 192.95 749 PRO A O 1
ATOM 3956 N N . TYR A 1 750 ? 172.899 186.300 95.014 1.00 191.98 750 TYR A N 1
ATOM 3957 C CA . TYR A 1 750 ? 172.506 186.604 96.388 1.00 191.98 750 TYR A CA 1
ATOM 3958 C C . TYR A 1 750 ? 171.303 187.539 96.423 1.00 191.98 750 TYR A C 1
ATOM 3959 O O . TYR A 1 750 ? 170.319 187.277 97.128 1.00 191.98 750 TYR A O 1
ATOM 3968 N N . ARG A 1 751 ? 171.365 188.634 95.659 1.00 194.25 751 ARG A N 1
ATOM 3969 C CA . ARG A 1 751 ? 170.266 189.593 95.629 1.00 194.25 751 ARG A CA 1
ATOM 3970 C C . ARG A 1 751 ? 169.014 188.982 95.015 1.00 194.25 751 ARG A C 1
ATOM 3971 O O . ARG A 1 751 ? 167.899 189.233 95.490 1.00 194.25 751 ARG A O 1
ATOM 3979 N N . ALA A 1 752 ? 169.179 188.176 93.961 1.00 194.90 752 ALA A N 1
ATOM 3980 C CA . ALA A 1 752 ? 168.036 187.515 93.339 1.00 194.90 752 ALA A CA 1
ATOM 3981 C C . ALA A 1 752 ? 167.361 186.552 94.308 1.00 194.90 752 ALA A C 1
ATOM 3982 O O . ALA A 1 752 ? 166.132 186.542 94.430 1.00 194.90 752 ALA A O 1
ATOM 3984 N N . ALA A 1 753 ? 168.154 185.749 95.024 1.00 193.37 753 ALA A N 1
ATOM 3985 C CA . ALA A 1 753 ? 167.587 184.814 95.992 1.00 193.37 753 ALA A CA 1
ATOM 3986 C C . ALA A 1 753 ? 166.899 185.548 97.138 1.00 193.37 753 ALA A C 1
ATOM 3987 O O . ALA A 1 753 ? 165.820 185.140 97.588 1.00 193.37 753 ALA A O 1
ATOM 3989 N N . LEU A 1 754 ? 167.508 186.636 97.620 1.00 192.19 754 LEU A N 1
ATOM 3990 C CA . LEU A 1 754 ? 166.907 187.401 98.706 1.00 192.19 754 LEU A CA 1
ATOM 3991 C C . LEU A 1 754 ? 165.619 188.084 98.259 1.00 192.19 754 LEU A C 1
ATOM 3992 O O . LEU A 1 754 ? 164.703 188.265 99.070 1.00 192.19 754 LEU A O 1
ATOM 3997 N N . TYR A 1 755 ? 165.530 188.471 96.984 1.00 196.47 755 TYR A N 1
ATOM 3998 C CA . TYR A 1 755 ? 164.265 188.967 96.451 1.00 196.47 755 TYR A CA 1
ATOM 3999 C C . TYR A 1 755 ? 163.235 187.847 96.339 1.00 196.47 755 TYR A C 1
ATOM 4000 O O . TYR A 1 755 ? 162.041 188.073 96.564 1.00 196.47 755 TYR A O 1
ATOM 4009 N N . VAL A 1 756 ? 163.682 186.637 95.986 1.00 194.58 756 VAL A N 1
ATOM 4010 C CA . VAL A 1 756 ? 162.778 185.494 95.863 1.00 194.58 756 VAL A CA 1
ATOM 4011 C C . VAL A 1 756 ? 162.179 185.118 97.215 1.00 194.58 756 VAL A C 1
ATOM 4012 O O . VAL A 1 756 ? 161.003 184.736 97.290 1.00 194.58 756 VAL A O 1
ATOM 4016 N N . MET A 1 757 ? 162.952 185.269 98.299 1.00 190.08 757 MET A N 1
ATOM 4017 C CA . MET A 1 757 ? 162.525 184.818 99.628 1.00 190.08 757 MET A CA 1
ATOM 4018 C C . MET A 1 757 ? 161.203 185.427 100.093 1.00 190.08 757 MET A C 1
ATOM 4019 O O . MET A 1 757 ? 160.519 184.820 100.924 1.00 190.08 757 MET A O 1
ATOM 4024 N N . ALA A 1 758 ? 160.822 186.599 99.588 1.00 194.38 758 ALA A N 1
ATOM 4025 C CA . ALA A 1 758 ? 159.559 187.235 99.953 1.00 194.38 758 ALA A CA 1
ATOM 4026 C C . ALA A 1 758 ? 158.826 187.733 98.712 1.00 194.38 758 ALA A C 1
ATOM 4027 O O . ALA A 1 758 ? 158.325 188.858 98.667 1.00 194.38 758 ALA A O 1
ATOM 4029 N N . SER A 1 759 ? 158.751 186.893 97.677 1.00 196.35 759 SER A N 1
ATOM 4030 C CA . SER A 1 759 ? 158.177 187.309 96.400 1.00 196.35 759 SER A CA 1
ATOM 4031 C C . SER A 1 759 ? 156.915 186.542 96.030 1.00 196.35 759 SER A C 1
ATOM 4032 O O . SER A 1 759 ? 155.869 187.161 95.807 1.00 196.35 759 SER A O 1
ATOM 4035 N N . CYS A 1 760 ? 156.975 185.211 95.958 1.00 196.79 760 CYS A N 1
ATOM 4036 C CA . CYS A 1 760 ? 155.926 184.409 95.341 1.00 196.79 760 CYS A CA 1
ATOM 4037 C C . CYS A 1 760 ? 154.993 183.769 96.362 1.00 196.79 760 CYS A C 1
ATOM 4038 O O . CYS A 1 760 ? 154.501 182.657 96.141 1.00 196.79 760 CYS A O 1
ATOM 4041 N N . HIS A 1 761 ? 154.736 184.446 97.477 1.00 192.94 761 HIS A N 1
ATOM 4042 C CA . HIS A 1 761 ? 153.811 183.955 98.485 1.00 192.94 761 HIS A CA 1
ATOM 4043 C C . HIS A 1 761 ? 152.899 185.089 98.926 1.00 192.94 761 HIS A C 1
ATOM 4044 O O . HIS A 1 761 ? 153.294 186.258 98.940 1.00 192.94 761 HIS A O 1
ATOM 4051 N N . SER A 1 762 ? 151.668 184.732 99.282 1.00 193.30 762 SER A N 1
ATOM 4052 C CA . SER A 1 762 ? 150.687 185.698 99.761 1.00 193.30 762 SER A CA 1
ATOM 4053 C C . SER A 1 762 ? 150.898 185.894 101.257 1.00 193.30 762 SER A C 1
ATOM 4054 O O . SER A 1 762 ? 150.605 184.999 102.057 1.00 193.30 762 SER A O 1
ATOM 4057 N N . LEU A 1 763 ? 151.405 187.064 101.635 1.00 192.37 763 LEU A N 1
ATOM 4058 C CA . LEU A 1 763 ? 151.712 187.378 103.022 1.00 192.37 763 LEU A CA 1
ATOM 4059 C C . LEU A 1 763 ? 150.981 188.648 103.433 1.00 192.37 763 LEU A C 1
ATOM 4060 O O . LEU A 1 763 ? 150.803 189.565 102.626 1.00 192.37 763 LEU A O 1
ATOM 4065 N N . ARG A 1 764 ? 150.546 188.686 104.690 1.00 190.42 764 ARG A N 1
ATOM 4066 C CA . ARG A 1 764 ? 149.875 189.855 105.234 1.00 190.42 764 ARG A CA 1
ATOM 4067 C C . ARG A 1 764 ? 150.088 189.885 106.740 1.00 190.42 764 ARG A C 1
ATOM 4068 O O . ARG A 1 764 ? 150.445 188.878 107.359 1.00 190.42 764 ARG A O 1
ATOM 4076 N N . ILE A 1 765 ? 149.864 191.061 107.321 1.00 191.81 765 ILE A N 1
ATOM 4077 C CA . ILE A 1 765 ? 150.130 191.310 108.730 1.00 191.81 765 ILE A CA 1
ATOM 4078 C C . ILE A 1 765 ? 148.811 191.617 109.426 1.00 191.81 765 ILE A C 1
ATOM 4079 O O . ILE A 1 765 ? 147.847 192.076 108.803 1.00 191.81 765 ILE A O 1
ATOM 4084 N N . VAL A 1 766 ? 148.754 191.308 110.721 1.00 194.07 766 VAL A N 1
ATOM 4085 C CA . VAL A 1 766 ? 147.663 191.773 111.571 1.00 194.07 766 VAL A CA 1
ATOM 4086 C C . VAL A 1 766 ? 148.233 192.502 112.787 1.00 194.07 766 VAL A C 1
ATOM 4087 O O . VAL A 1 766 ? 147.837 193.637 113.074 1.00 194.07 766 VAL A O 1
ATOM 4091 N N . ASP A 1 767 ? 149.169 191.870 113.504 1.00 193.97 767 ASP A N 1
ATOM 4092 C CA . ASP A 1 767 ? 149.908 192.552 114.566 1.00 193.97 767 ASP A CA 1
ATOM 4093 C C . ASP A 1 767 ? 151.235 191.815 114.752 1.00 193.97 767 ASP A C 1
ATOM 4094 O O . ASP A 1 767 ? 151.286 190.806 115.460 1.00 193.97 767 ASP A O 1
ATOM 4099 N N . GLY A 1 768 ? 152.289 192.323 114.119 1.00 194.72 768 GLY A N 1
ATOM 4100 C CA . GLY A 1 768 ? 153.631 191.821 114.352 1.00 194.72 768 GLY A CA 1
ATOM 4101 C C . GLY A 1 768 ? 154.004 190.517 113.673 1.00 194.72 768 GLY A C 1
ATOM 4102 O O . GLY A 1 768 ? 155.172 190.312 113.331 1.00 194.72 768 GLY A O 1
ATOM 4103 N N . VAL A 1 769 ? 153.035 189.626 113.468 1.00 193.27 769 VAL A N 1
ATOM 4104 C CA . VAL A 1 769 ? 153.288 188.291 112.938 1.00 193.27 769 VAL A CA 1
ATOM 4105 C C . VAL A 1 769 ? 152.475 188.096 111.665 1.00 193.27 769 VAL A C 1
ATOM 4106 O O . VAL A 1 769 ? 151.361 188.615 111.538 1.00 193.27 769 VAL A O 1
ATOM 4110 N N . ALA A 1 770 ? 153.051 187.364 110.715 1.00 189.27 770 ALA A N 1
ATOM 4111 C CA . ALA A 1 770 ? 152.412 187.156 109.426 1.00 189.27 770 ALA A CA 1
ATOM 4112 C C . ALA A 1 770 ? 151.256 186.167 109.541 1.00 189.27 770 ALA A C 1
ATOM 4113 O O . ALA A 1 770 ? 151.146 185.397 110.500 1.00 189.27 770 ALA A O 1
ATOM 4115 N N . VAL A 1 771 ? 150.381 186.199 108.534 1.00 187.91 771 VAL A N 1
ATOM 4116 C CA . VAL A 1 771 ? 149.188 185.356 108.517 1.00 187.91 771 VAL A CA 1
ATOM 4117 C C . VAL A 1 771 ? 149.344 184.179 107.549 1.00 187.91 771 VAL A C 1
ATOM 4118 O O . VAL A 1 771 ? 148.567 183.212 107.626 1.00 187.91 771 VAL A O 1
ATOM 4122 N N . GLY A 1 772 ? 150.382 184.182 106.718 1.00 182.05 772 GLY A N 1
ATOM 4123 C CA . GLY A 1 772 ? 150.568 183.153 105.715 1.00 182.05 772 GLY A CA 1
ATOM 4124 C C . GLY A 1 772 ? 150.923 181.788 106.286 1.00 182.05 772 GLY A C 1
ATOM 4125 O O . GLY A 1 772 ? 151.026 181.574 107.495 1.00 182.05 772 GLY A O 1
ATOM 4126 N N . ASP A 1 773 ? 151.104 180.841 105.367 1.00 173.99 773 ASP A N 1
ATOM 4127 C CA . ASP A 1 773 ? 151.425 179.468 105.735 1.00 173.99 773 ASP A CA 1
ATOM 4128 C C . ASP A 1 773 ? 152.817 179.385 106.362 1.00 173.99 773 ASP A C 1
ATOM 4129 O O . ASP A 1 773 ? 153.731 180.099 105.938 1.00 173.99 773 ASP A O 1
ATOM 4134 N N . PRO A 1 774 ? 153.004 178.527 107.373 1.00 171.25 774 PRO A N 1
ATOM 4135 C CA . PRO A 1 774 ? 154.283 178.508 108.108 1.00 171.25 774 PRO A CA 1
ATOM 4136 C C . PRO A 1 774 ? 155.485 178.094 107.274 1.00 171.25 774 PRO A C 1
ATOM 4137 O O . PRO A 1 774 ? 156.621 178.350 107.694 1.00 171.25 774 PRO A O 1
ATOM 4141 N N . LEU A 1 775 ? 155.276 177.446 106.125 1.00 165.73 775 LEU A N 1
ATOM 4142 C CA . LEU A 1 775 ? 156.393 177.128 105.239 1.00 165.73 775 LEU A CA 1
ATOM 4143 C C . LEU A 1 775 ? 157.041 178.397 104.703 1.00 165.73 775 LEU A C 1
ATOM 4144 O O . LEU A 1 775 ? 158.271 178.499 104.640 1.00 165.73 775 LEU A O 1
ATOM 4149 N N . GLU A 1 776 ? 156.230 179.381 104.327 1.00 172.45 776 GLU A N 1
ATOM 4150 C CA . GLU A 1 776 ? 156.728 180.586 103.682 1.00 172.45 776 GLU A CA 1
ATOM 4151 C C . GLU A 1 776 ? 157.025 181.694 104.682 1.00 172.45 776 GLU A C 1
ATOM 4152 O O . GLU A 1 776 ? 157.793 182.609 104.362 1.00 172.45 776 GLU A O 1
ATOM 4158 N N . VAL A 1 777 ? 156.402 181.634 105.863 1.00 169.93 777 VAL A N 1
ATOM 4159 C CA . VAL A 1 777 ? 156.529 182.685 106.874 1.00 169.93 777 VAL A CA 1
ATOM 4160 C C . VAL A 1 777 ? 157.982 182.860 107.311 1.00 169.93 777 VAL A C 1
ATOM 4161 O O . VAL A 1 777 ? 158.486 183.982 107.389 1.00 169.93 777 VAL A O 1
ATOM 4165 N N . LYS A 1 778 ? 158.678 181.754 107.591 1.00 158.87 778 LYS A N 1
ATOM 4166 C CA . LYS A 1 778 ? 160.016 181.836 108.179 1.00 158.87 778 LYS A CA 1
ATOM 4167 C C . LYS A 1 778 ? 161.029 182.531 107.268 1.00 158.87 778 LYS A C 1
ATOM 4168 O O . LYS A 1 778 ? 161.981 183.147 107.763 1.00 158.87 778 LYS A O 1
ATOM 4174 N N . MET A 1 779 ? 160.861 182.420 105.947 1.00 168.79 779 MET A N 1
ATOM 4175 C CA . MET A 1 779 ? 161.856 182.941 105.009 1.00 168.79 779 MET A CA 1
ATOM 4176 C C . MET A 1 779 ? 162.057 184.454 105.112 1.00 168.79 779 MET A C 1
ATOM 4177 O O . MET A 1 779 ? 163.195 184.931 105.028 1.00 168.79 779 MET A O 1
ATOM 4182 N N . PHE A 1 780 ? 160.973 185.231 105.269 1.00 174.88 780 PHE A N 1
ATOM 4183 C CA . PHE A 1 780 ? 161.116 186.689 105.209 1.00 174.88 780 PHE A CA 1
ATOM 4184 C C . PHE A 1 780 ? 161.936 187.277 106.359 1.00 174.88 780 PHE A C 1
ATOM 4185 O O . PHE A 1 780 ? 162.554 188.332 106.169 1.00 174.88 780 PHE A O 1
ATOM 4193 N N . GLU A 1 781 ? 161.916 186.669 107.555 1.00 172.50 781 GLU A N 1
ATOM 4194 C CA . GLU A 1 781 ? 162.595 187.282 108.702 1.00 172.50 781 GLU A CA 1
ATOM 4195 C C . GLU A 1 781 ? 164.093 187.437 108.454 1.00 172.50 781 GLU A C 1
ATOM 4196 O O . GLU A 1 781 ? 164.701 188.413 108.911 1.00 172.50 781 GLU A O 1
ATOM 4202 N N . PHE A 1 782 ? 164.704 186.450 107.790 1.00 178.62 782 PHE A N 1
ATOM 4203 C CA . PHE A 1 782 ? 166.149 186.408 107.578 1.00 178.62 782 PHE A CA 1
ATOM 4204 C C . PHE A 1 782 ? 166.637 187.684 106.893 1.00 178.62 782 PHE A C 1
ATOM 4205 O O . PHE A 1 782 ? 165.956 188.233 106.022 1.00 178.62 782 PHE A O 1
ATOM 4213 N N . THR A 1 783 ? 167.795 188.183 107.358 1.00 185.12 783 THR A N 1
ATOM 4214 C CA . THR A 1 783 ? 168.566 189.327 106.850 1.00 185.12 783 THR A CA 1
ATOM 4215 C C . THR A 1 783 ? 167.869 190.646 107.219 1.00 185.12 783 THR A C 1
ATOM 4216 O O . THR A 1 783 ? 168.452 191.729 107.097 1.00 185.12 783 THR A O 1
ATOM 4220 N N . GLY A 1 784 ? 166.653 190.561 107.753 1.00 186.57 784 GLY A N 1
ATOM 4221 C CA . GLY A 1 784 ? 165.937 191.728 108.238 1.00 186.57 784 GLY A CA 1
ATOM 4222 C C . GLY A 1 784 ? 165.550 192.744 107.186 1.00 186.57 784 GLY A C 1
ATOM 4223 O O . GLY A 1 784 ? 165.521 193.943 107.479 1.00 186.57 784 GLY A O 1
ATOM 4224 N N . TRP A 1 785 ? 165.232 192.299 105.973 1.00 191.67 785 TRP A N 1
ATOM 4225 C CA . TRP A 1 785 ? 164.823 193.175 104.879 1.00 191.67 785 TRP A CA 1
ATOM 4226 C C . TRP A 1 785 ? 163.453 192.771 104.348 1.00 191.67 785 TRP A C 1
ATOM 4227 O O . TRP A 1 785 ? 163.224 192.712 103.138 1.00 191.67 785 TRP A O 1
ATOM 4238 N N . SER A 1 786 ? 162.527 192.487 105.258 1.00 190.62 786 SER A N 1
ATOM 4239 C CA . SER A 1 786 ? 161.186 192.061 104.884 1.00 190.62 786 SER A CA 1
ATOM 4240 C C . SER A 1 786 ? 160.330 193.246 104.460 1.00 190.62 786 SER A C 1
ATOM 4241 O O . SER A 1 786 ? 160.256 194.256 105.167 1.00 190.62 786 SER A O 1
ATOM 4244 N N . TYR A 1 787 ? 159.668 193.112 103.312 1.00 195.16 787 TYR A N 1
ATOM 4245 C CA . TYR A 1 787 ? 158.747 194.121 102.806 1.00 195.16 787 TYR A CA 1
ATOM 4246 C C . TYR A 1 787 ? 157.349 193.520 102.783 1.00 195.16 787 TYR A C 1
ATOM 4247 O O . TYR A 1 787 ? 157.131 192.468 102.173 1.00 195.16 787 TYR A O 1
ATOM 4256 N N . GLU A 1 788 ? 156.412 194.171 103.470 1.00 195.82 788 GLU A N 1
ATOM 4257 C CA . GLU A 1 788 ? 155.026 193.722 103.503 1.00 195.82 788 GLU A CA 1
ATOM 4258 C C . GLU A 1 788 ? 154.066 194.771 102.967 1.00 195.82 788 GLU A C 1
ATOM 4259 O O . GLU A 1 788 ? 153.198 194.450 102.147 1.00 195.82 788 GLU A O 1
ATOM 4265 N N . GLU A 1 789 ? 154.197 196.018 103.408 1.00 198.72 789 GLU A N 1
ATOM 4266 C CA . GLU A 1 789 ? 153.338 197.103 102.961 1.00 198.72 789 GLU A CA 1
ATOM 4267 C C . GLU A 1 789 ? 154.077 197.979 101.956 1.00 198.72 789 GLU A C 1
ATOM 4268 O O . GLU A 1 789 ? 155.293 198.172 102.046 1.00 198.72 789 GLU A O 1
ATOM 4274 N N . GLY A 1 790 ? 153.325 198.498 100.987 1.00 199.87 790 GLY A N 1
ATOM 4275 C CA . GLY A 1 790 ? 153.907 199.330 99.946 1.00 199.87 790 GLY A CA 1
ATOM 4276 C C . GLY A 1 790 ? 154.896 198.560 99.095 1.00 199.87 790 GLY A C 1
ATOM 4277 O O . GLY A 1 790 ? 154.670 197.404 98.720 1.00 199.87 790 GLY A O 1
ATOM 4278 N N . PHE A 1 791 ? 156.015 199.208 98.785 1.00 198.42 791 PHE A N 1
ATOM 4279 C CA . PHE A 1 791 ? 157.091 198.591 98.020 1.00 198.42 791 PHE A CA 1
ATOM 4280 C C . PHE A 1 791 ? 158.415 198.556 98.765 1.00 198.42 791 PHE A C 1
ATOM 4281 O O . PHE A 1 791 ? 159.106 197.535 98.732 1.00 198.42 791 PHE A O 1
ATOM 4289 N N . ILE A 1 792 ? 158.786 199.640 99.440 1.00 199.20 792 ILE A N 1
ATOM 4290 C CA . ILE A 1 792 ? 160.064 199.716 100.132 1.00 199.20 792 ILE A CA 1
ATOM 4291 C C . ILE A 1 792 ? 159.927 199.113 101.524 1.00 199.20 792 ILE A C 1
ATOM 4292 O O . ILE A 1 792 ? 158.825 198.898 102.035 1.00 199.20 792 ILE A O 1
ATOM 4297 N N . ALA A 1 793 ? 161.072 198.830 102.145 1.00 196.62 793 ALA A N 1
ATOM 4298 C CA . ALA A 1 793 ? 161.094 198.266 103.489 1.00 196.62 793 ALA A CA 1
ATOM 4299 C C . ALA A 1 793 ? 162.103 198.985 104.373 1.00 196.62 793 ALA A C 1
ATOM 4300 O O . ALA A 1 793 ? 162.665 200.013 103.981 1.00 196.62 793 ALA A O 1
ATOM 4302 N N . GLY A 1 794 ? 162.337 198.450 105.569 1.00 194.74 794 GLY A N 1
ATOM 4303 C CA . GLY A 1 794 ? 163.300 199.025 106.485 1.00 194.74 794 GLY A CA 1
ATOM 4304 C C . GLY A 1 794 ? 164.623 198.289 106.483 1.00 194.74 794 GLY A C 1
ATOM 4305 O O . GLY A 1 794 ? 164.739 197.206 107.066 1.00 194.74 794 GLY A O 1
ATOM 4306 N N . GLU A 1 795 ? 165.627 198.863 105.830 1.00 194.46 795 GLU A N 1
ATOM 4307 C CA . GLU A 1 795 ? 166.952 198.266 105.774 1.00 194.46 795 GLU A CA 1
ATOM 4308 C C . GLU A 1 795 ? 167.781 198.691 106.979 1.00 194.46 795 GLU A C 1
ATOM 4309 O O . GLU A 1 795 ? 167.625 199.794 107.510 1.00 194.46 795 GLU A O 1
ATOM 4315 N N . VAL A 1 796 ? 168.669 197.794 107.410 1.00 194.92 796 VAL A N 1
ATOM 4316 C CA . VAL A 1 796 ? 169.520 198.074 108.558 1.00 194.92 796 VAL A CA 1
ATOM 4317 C C . VAL A 1 796 ? 170.598 199.080 108.162 1.00 194.92 796 VAL A C 1
ATOM 4318 O O . VAL A 1 796 ? 170.970 199.204 106.986 1.00 194.92 796 VAL A O 1
ATOM 4322 N N . ILE A 1 797 ? 171.070 199.847 109.149 1.00 191.80 797 ILE A N 1
ATOM 4323 C CA . ILE A 1 797 ? 172.128 200.822 108.900 1.00 191.80 797 ILE A CA 1
ATOM 4324 C C . ILE A 1 797 ? 173.435 200.119 108.555 1.00 191.80 797 ILE A C 1
ATOM 4325 O O . ILE A 1 797 ? 174.144 200.518 107.623 1.00 191.80 797 ILE A O 1
ATOM 4330 N N . SER A 1 798 ? 173.772 199.064 109.290 1.00 193.54 798 SER A N 1
ATOM 4331 C CA . SER A 1 798 ? 175.000 198.319 109.041 1.00 193.54 798 SER A CA 1
ATOM 4332 C C . SER A 1 798 ? 174.842 197.389 107.843 1.00 193.54 798 SER A C 1
ATOM 4333 O O . SER A 1 798 ? 174.637 196.186 108.001 1.00 193.54 798 SER A O 1
ATOM 4336 N N . ALA A 1 826 ? 175.888 199.214 100.679 1.00 192.62 826 ALA A N 1
ATOM 4337 C CA . ALA A 1 826 ? 174.743 199.901 100.094 1.00 192.62 826 ALA A CA 1
ATOM 4338 C C . ALA A 1 826 ? 173.785 198.906 99.445 1.00 192.62 826 ALA A C 1
ATOM 4339 O O . ALA A 1 826 ? 173.955 198.543 98.282 1.00 192.62 826 ALA A O 1
ATOM 4341 N N . PRO A 1 827 ? 172.779 198.465 100.195 1.00 194.04 827 PRO A N 1
ATOM 4342 C CA . PRO A 1 827 ? 171.818 197.501 99.655 1.00 194.04 827 PRO A CA 1
ATOM 4343 C C . PRO A 1 827 ? 170.786 198.189 98.780 1.00 194.04 827 PRO A C 1
ATOM 4344 O O . PRO A 1 827 ? 170.297 199.278 99.118 1.00 194.04 827 PRO A O 1
ATOM 4348 N N . PRO A 1 828 ? 170.440 197.593 97.641 1.00 196.77 828 PRO A N 1
ATOM 4349 C CA . PRO A 1 828 ? 169.395 198.171 96.789 1.00 196.77 828 PRO A CA 1
ATOM 4350 C C . PRO A 1 828 ? 168.022 198.076 97.438 1.00 196.77 828 PRO A C 1
ATOM 4351 O O . PRO A 1 828 ? 167.768 197.247 98.315 1.00 196.77 828 PRO A O 1
ATOM 4355 N N . ALA A 1 829 ? 167.130 198.956 96.989 1.00 198.54 829 ALA A N 1
ATOM 4356 C CA . ALA A 1 829 ? 165.778 199.006 97.522 1.00 198.54 829 ALA A CA 1
ATOM 4357 C C . ALA A 1 829 ? 164.973 197.788 97.070 1.00 198.54 829 ALA A C 1
ATOM 4358 O O . ALA A 1 829 ? 165.359 197.047 96.162 1.00 198.54 829 ALA A O 1
ATOM 4360 N N . VAL A 1 830 ? 163.831 197.590 97.721 1.00 198.30 830 VAL A N 1
ATOM 4361 C CA . VAL A 1 830 ? 162.982 196.436 97.476 1.00 198.30 830 VAL A CA 1
ATOM 4362 C C . VAL A 1 830 ? 161.658 196.900 96.872 1.00 198.30 830 VAL A C 1
ATOM 4363 O O . VAL A 1 830 ? 161.318 198.083 96.887 1.00 198.30 830 VAL A O 1
ATOM 4367 N N . GLY A 1 831 ? 160.910 195.942 96.330 1.00 197.96 831 GLY A N 1
ATOM 4368 C CA . GLY A 1 831 ? 159.640 196.216 95.687 1.00 197.96 831 GLY A CA 1
ATOM 4369 C C . GLY A 1 831 ? 159.141 195.024 94.897 1.00 197.96 831 GLY A C 1
ATOM 4370 O O . GLY A 1 831 ? 159.931 194.338 94.242 1.00 197.96 831 GLY A O 1
ATOM 4371 N N . VAL A 1 832 ? 157.835 194.763 94.944 1.00 198.40 832 VAL A N 1
ATOM 4372 C CA . VAL A 1 832 ? 157.262 193.598 94.280 1.00 198.40 832 VAL A CA 1
ATOM 4373 C C . VAL A 1 832 ? 155.871 193.963 93.778 1.00 198.40 832 VAL A C 1
ATOM 4374 O O . VAL A 1 832 ? 155.210 194.858 94.313 1.00 198.40 832 VAL A O 1
ATOM 4378 N N . LEU A 1 833 ? 155.444 193.284 92.715 1.00 201.80 833 LEU A N 1
ATOM 4379 C CA . LEU A 1 833 ? 154.120 193.473 92.143 1.00 201.80 833 LEU A CA 1
ATOM 4380 C C . LEU A 1 833 ? 153.710 192.186 91.441 1.00 201.80 833 LEU A C 1
ATOM 4381 O O . LEU A 1 833 ? 154.546 191.321 91.163 1.00 201.80 833 LEU A O 1
ATOM 4386 N N . ARG A 1 834 ? 152.406 192.075 91.166 1.00 204.44 834 ARG A N 1
ATOM 4387 C CA . ARG A 1 834 ? 151.797 190.914 90.509 1.00 204.44 834 ARG A CA 1
ATOM 4388 C C . ARG A 1 834 ? 152.063 189.631 91.302 1.00 204.44 834 ARG A C 1
ATOM 4389 O O . ARG A 1 834 ? 152.675 188.676 90.818 1.00 204.44 834 ARG A O 1
ATOM 4397 N N . ALA A 1 835 ? 151.595 189.634 92.547 1.00 205.07 835 ALA A N 1
ATOM 4398 C CA . ALA A 1 835 ? 151.805 188.504 93.437 1.00 205.07 835 ALA A CA 1
ATOM 4399 C C . ALA A 1 835 ? 150.902 187.333 93.054 1.00 205.07 835 ALA A C 1
ATOM 4400 O O . ALA A 1 835 ? 149.844 187.498 92.440 1.00 205.07 835 ALA A O 1
ATOM 4402 N N . PHE A 1 836 ? 151.340 186.134 93.429 1.00 204.39 836 PHE A N 1
ATOM 4403 C CA . PHE A 1 836 ? 150.597 184.908 93.164 1.00 204.39 836 PHE A CA 1
ATOM 4404 C C . PHE A 1 836 ? 150.756 183.983 94.365 1.00 204.39 836 PHE A C 1
ATOM 4405 O O . PHE A 1 836 ? 151.252 184.383 95.423 1.00 204.39 836 PHE A O 1
ATOM 4413 N N . ASP A 1 837 ? 150.333 182.732 94.199 1.00 199.99 837 ASP A N 1
ATOM 4414 C CA . ASP A 1 837 ? 150.390 181.739 95.260 1.00 199.99 837 ASP A CA 1
ATOM 4415 C C . ASP A 1 837 ? 151.107 180.492 94.765 1.00 199.99 837 ASP A C 1
ATOM 4416 O O . ASP A 1 837 ? 151.082 180.171 93.574 1.00 199.99 837 ASP A O 1
ATOM 4421 N N . PHE A 1 838 ? 151.750 179.794 95.698 1.00 196.11 838 PHE A N 1
ATOM 4422 C CA . PHE A 1 838 ? 152.481 178.565 95.399 1.00 196.11 838 PHE A CA 1
ATOM 4423 C C . PHE A 1 838 ? 151.512 177.396 95.528 1.00 196.11 838 PHE A C 1
ATOM 4424 O O . PHE A 1 838 ? 151.191 176.960 96.636 1.00 196.11 838 PHE A O 1
ATOM 4432 N N . ASN A 1 839 ? 151.042 176.890 94.395 1.00 196.89 839 ASN A N 1
ATOM 4433 C CA . ASN A 1 839 ? 150.137 175.746 94.399 1.00 196.89 839 ASN A CA 1
ATOM 4434 C C . ASN A 1 839 ? 150.904 174.487 94.778 1.00 196.89 839 ASN A C 1
ATOM 4435 O O . ASN A 1 839 ? 151.908 174.169 94.128 1.00 196.89 839 ASN A O 1
ATOM 4440 N N . PRO A 1 840 ? 150.495 173.761 95.823 1.00 196.36 840 PRO A N 1
ATOM 4441 C CA . PRO A 1 840 ? 151.217 172.530 96.190 1.00 196.36 840 PRO A CA 1
ATOM 4442 C C . PRO A 1 840 ? 151.150 171.440 95.133 1.00 196.36 840 PRO A C 1
ATOM 4443 O O . PRO A 1 840 ? 152.083 170.634 95.031 1.00 196.36 840 PRO A O 1
ATOM 4447 N N . LEU A 1 841 ? 150.070 171.386 94.350 1.00 196.35 841 LEU A N 1
ATOM 4448 C CA . LEU A 1 841 ? 149.938 170.345 93.335 1.00 196.35 841 LEU A CA 1
ATOM 4449 C C . LEU A 1 841 ? 150.913 170.564 92.184 1.00 196.35 841 LEU A C 1
ATOM 4450 O O . LEU A 1 841 ? 151.613 169.634 91.765 1.00 196.35 841 LEU A O 1
ATOM 4455 N N . LEU A 1 842 ? 150.974 171.787 91.659 1.00 198.63 842 LEU A N 1
ATOM 4456 C CA . LEU A 1 842 ? 151.833 172.087 90.521 1.00 198.63 842 LEU A CA 1
ATOM 4457 C C . LEU A 1 842 ? 153.228 172.549 90.924 1.00 198.63 842 LEU A C 1
ATOM 4458 O O . LEU A 1 842 ? 154.087 172.676 90.044 1.00 198.63 842 LEU A O 1
ATOM 4463 N N . ARG A 1 843 ? 153.462 172.778 92.225 1.00 196.88 843 ARG A N 1
ATOM 4464 C CA . ARG A 1 843 ? 154.726 173.176 92.858 1.00 196.88 843 ARG A CA 1
ATOM 4465 C C . ARG A 1 843 ? 155.544 174.190 92.058 1.00 196.88 843 ARG A C 1
ATOM 4466 O O . ARG A 1 843 ? 156.771 174.083 91.970 1.00 196.88 843 ARG A O 1
ATOM 4474 N N . ARG A 1 844 ? 154.871 175.192 91.490 1.00 199.10 844 ARG A N 1
ATOM 4475 C CA . ARG A 1 844 ? 155.524 176.244 90.726 1.00 199.10 844 ARG A CA 1
ATOM 4476 C C . ARG A 1 844 ? 154.908 177.588 91.084 1.00 199.10 844 ARG A C 1
ATOM 4477 O O . ARG A 1 844 ? 153.713 177.679 91.377 1.00 199.10 844 ARG A O 1
ATOM 4485 N N . SER A 1 845 ? 155.734 178.635 91.052 1.00 200.63 845 SER A N 1
ATOM 4486 C CA . SER A 1 845 ? 155.237 179.995 91.227 1.00 200.63 845 SER A CA 1
ATOM 4487 C C . SER A 1 845 ? 156.204 180.958 90.555 1.00 200.63 845 SER A C 1
ATOM 4488 O O . SER A 1 845 ? 157.417 180.847 90.745 1.00 200.63 845 SER A O 1
ATOM 4491 N N . SER A 1 846 ? 155.667 181.897 89.778 1.00 205.59 846 SER A N 1
ATOM 4492 C CA . SER A 1 846 ? 156.471 182.872 89.054 1.00 205.59 846 SER A CA 1
ATOM 4493 C C . SER A 1 846 ? 155.886 184.263 89.244 1.00 205.59 846 SER A C 1
ATOM 4494 O O . SER A 1 846 ? 154.669 184.451 89.145 1.00 205.59 846 SER A O 1
ATOM 4497 N N . VAL A 1 847 ? 156.754 185.235 89.517 1.00 204.74 847 VAL A N 1
ATOM 4498 C CA . VAL A 1 847 ? 156.357 186.627 89.692 1.00 204.74 847 VAL A CA 1
ATOM 4499 C C . VAL A 1 847 ? 157.331 187.503 88.915 1.00 204.74 847 VAL A C 1
ATOM 4500 O O . VAL A 1 847 ? 158.549 187.407 89.108 1.00 204.74 847 VAL A O 1
ATOM 4504 N N . ILE A 1 848 ? 156.800 188.356 88.041 1.00 204.77 848 ILE A N 1
ATOM 4505 C CA . ILE A 1 848 ? 157.607 189.308 87.287 1.00 204.77 848 ILE A CA 1
ATOM 4506 C C . ILE A 1 848 ? 157.219 190.722 87.707 1.00 204.77 848 ILE A C 1
ATOM 4507 O O . ILE A 1 848 ? 156.035 191.084 87.696 1.00 204.77 848 ILE A O 1
ATOM 4512 N N . ALA A 1 849 ? 158.222 191.501 88.115 1.00 204.83 849 ALA A N 1
ATOM 4513 C CA . ALA A 1 849 ? 158.051 192.876 88.571 1.00 204.83 849 ALA A CA 1
ATOM 4514 C C . ALA A 1 849 ? 159.404 193.571 88.649 1.00 204.83 849 ALA A C 1
ATOM 4515 O O . ALA A 1 849 ? 160.366 193.005 89.181 1.00 204.83 849 ALA A O 1
ATOM 4517 N N . ARG A 1 850 ? 159.493 194.789 88.123 1.00 203.92 850 ARG A N 1
ATOM 4518 C CA . ARG A 1 850 ? 160.734 195.548 88.207 1.00 203.92 850 ARG A CA 1
ATOM 4519 C C . ARG A 1 850 ? 160.942 196.050 89.631 1.00 203.92 850 ARG A C 1
ATOM 4520 O O . ARG A 1 850 ? 160.015 196.570 90.259 1.00 203.92 850 ARG A O 1
ATOM 4528 N N . VAL A 1 851 ? 162.164 195.890 90.144 1.00 200.70 851 VAL A N 1
ATOM 4529 C CA . VAL A 1 851 ? 162.504 196.300 91.498 1.00 200.70 851 VAL A CA 1
ATOM 4530 C C . VAL A 1 851 ? 163.651 197.307 91.527 1.00 200.70 851 VAL A C 1
ATOM 4531 O O . VAL A 1 851 ? 163.571 198.317 92.237 1.00 200.70 851 VAL A O 1
ATOM 4535 N N . VAL A 1 852 ? 164.710 197.080 90.750 1.00 200.95 852 VAL A N 1
ATOM 4536 C CA . VAL A 1 852 ? 165.841 197.998 90.664 1.00 200.95 852 VAL A CA 1
ATOM 4537 C C . VAL A 1 852 ? 166.271 198.106 89.207 1.00 200.95 852 VAL A C 1
ATOM 4538 O O . VAL A 1 852 ? 166.352 197.099 88.495 1.00 200.95 852 VAL A O 1
ATOM 4542 N N . GLY A 1 853 ? 166.548 199.334 88.771 1.00 201.35 853 GLY A N 1
ATOM 4543 C CA . GLY A 1 853 ? 166.982 199.563 87.401 1.00 201.35 853 GLY A CA 1
ATOM 4544 C C . GLY A 1 853 ? 165.920 199.164 86.395 1.00 201.35 853 GLY A C 1
ATOM 4545 O O . GLY A 1 853 ? 164.744 199.524 86.518 1.00 201.35 853 GLY A O 1
ATOM 4546 N N . ASN A 1 854 ? 166.338 198.405 85.384 1.00 201.09 854 ASN A N 1
ATOM 4547 C CA . ASN A 1 854 ? 165.428 197.895 84.366 1.00 201.09 854 ASN A CA 1
ATOM 4548 C C . ASN A 1 854 ? 165.565 196.404 84.100 1.00 201.09 854 ASN A C 1
ATOM 4549 O O . ASN A 1 854 ? 164.600 195.798 83.617 1.00 201.09 854 ASN A O 1
ATOM 4554 N N . SER A 1 855 ? 166.712 195.793 84.392 1.00 198.93 855 SER A N 1
ATOM 4555 C CA . SER A 1 855 ? 166.930 194.373 84.136 1.00 198.93 855 SER A CA 1
ATOM 4556 C C . SER A 1 855 ? 167.627 193.718 85.320 1.00 198.93 855 SER A C 1
ATOM 4557 O O . SER A 1 855 ? 168.537 192.899 85.154 1.00 198.93 855 SER A O 1
ATOM 4560 N N . GLY A 1 856 ? 167.211 194.070 86.534 1.00 200.28 856 GLY A N 1
ATOM 4561 C CA . GLY A 1 856 ? 167.783 193.474 87.726 1.00 200.28 856 GLY A CA 1
ATOM 4562 C C . GLY A 1 856 ? 166.738 192.957 88.693 1.00 200.28 856 GLY A C 1
ATOM 4563 O O . GLY A 1 856 ? 165.947 193.736 89.233 1.00 200.28 856 GLY A O 1
ATOM 4564 N N . GLY A 1 857 ? 166.735 191.648 88.928 1.00 201.56 857 GLY A N 1
ATOM 4565 C CA . GLY A 1 857 ? 165.745 191.041 89.807 1.00 201.56 857 GLY A CA 1
ATOM 4566 C C . GLY A 1 857 ? 164.328 191.143 89.288 1.00 201.56 857 GLY A C 1
ATOM 4567 O O . GLY A 1 857 ? 163.392 191.346 90.072 1.00 201.56 857 GLY A O 1
ATOM 4568 N N . TYR A 1 858 ? 164.147 191.007 87.973 1.00 202.45 858 TYR A N 1
ATOM 4569 C CA . TYR A 1 858 ? 162.832 191.213 87.376 1.00 202.45 858 TYR A CA 1
ATOM 4570 C C . TYR A 1 858 ? 161.932 189.989 87.520 1.00 202.45 858 TYR A C 1
ATOM 4571 O O . TYR A 1 858 ? 160.741 190.130 87.813 1.00 202.45 858 TYR A O 1
ATOM 4580 N N . ALA A 1 859 ? 162.470 188.787 87.331 1.00 201.83 859 ALA A N 1
ATOM 4581 C CA . ALA A 1 859 ? 161.679 187.564 87.366 1.00 201.83 859 ALA A CA 1
ATOM 4582 C C . ALA A 1 859 ? 162.149 186.682 88.512 1.00 201.83 859 ALA A C 1
ATOM 4583 O O . ALA A 1 859 ? 163.342 186.375 88.616 1.00 201.83 859 ALA A O 1
ATOM 4585 N N . LEU A 1 860 ? 161.210 186.274 89.366 1.00 199.44 860 LEU A N 1
ATOM 4586 C CA . LEU A 1 860 ? 161.502 185.508 90.569 1.00 199.44 860 LEU A CA 1
ATOM 4587 C C . LEU A 1 860 ? 160.587 184.292 90.610 1.00 199.44 860 LEU A C 1
ATOM 4588 O O . LEU A 1 860 ? 159.363 184.434 90.519 1.00 199.44 860 LEU A O 1
ATOM 4593 N N . VAL A 1 861 ? 161.170 183.101 90.753 1.00 196.37 861 VAL A N 1
ATOM 4594 C CA . VAL A 1 861 ? 160.431 181.849 90.631 1.00 196.37 861 VAL A CA 1
ATOM 4595 C C . VAL A 1 861 ? 160.741 180.956 91.827 1.00 196.37 861 VAL A C 1
ATOM 4596 O O . VAL A 1 861 ? 161.911 180.721 92.148 1.00 196.37 861 VAL A O 1
ATOM 4600 N N . LYS A 1 862 ? 159.689 180.458 92.472 1.00 193.46 862 LYS A N 1
ATOM 4601 C CA . LYS A 1 862 ? 159.789 179.413 93.480 1.00 193.46 862 LYS A CA 1
ATOM 4602 C C . LYS A 1 862 ? 159.356 178.084 92.878 1.00 193.46 862 LYS A C 1
ATOM 4603 O O . LYS A 1 862 ? 158.400 178.027 92.097 1.00 193.46 862 LYS A O 1
ATOM 4609 N N . GLY A 1 863 ? 160.053 177.015 93.246 1.00 187.65 863 GLY A N 1
ATOM 4610 C CA . GLY A 1 863 ? 159.666 175.708 92.771 1.00 187.65 863 GLY A CA 1
ATOM 4611 C C . GLY A 1 863 ? 160.276 174.604 93.604 1.00 187.65 863 GLY A C 1
ATOM 4612 O O . GLY A 1 863 ? 160.827 174.841 94.680 1.00 187.65 863 GLY A O 1
ATOM 4613 N N . SER A 1 864 ? 160.188 173.386 93.076 1.00 188.42 864 SER A N 1
ATOM 4614 C CA . SER A 1 864 ? 160.758 172.212 93.711 1.00 188.42 864 SER A CA 1
ATOM 4615 C C . SER A 1 864 ? 161.843 171.609 92.826 1.00 188.42 864 SER A C 1
ATOM 4616 O O . SER A 1 864 ? 161.769 171.701 91.597 1.00 188.42 864 SER A O 1
ATOM 4619 N N . PRO A 1 865 ? 162.871 170.996 93.415 1.00 183.02 865 PRO A N 1
ATOM 4620 C CA . PRO A 1 865 ? 163.919 170.352 92.614 1.00 183.02 865 PRO A CA 1
ATOM 4621 C C . PRO A 1 865 ? 163.532 169.007 92.016 1.00 183.02 865 PRO A C 1
ATOM 4622 O O . PRO A 1 865 ? 164.407 168.321 91.479 1.00 183.02 865 PRO A O 1
ATOM 4626 N N . GLU A 1 866 ? 162.262 168.606 92.090 1.00 193.01 866 GLU A N 1
ATOM 4627 C CA . GLU A 1 866 ? 161.870 167.270 91.650 1.00 193.01 866 GLU A CA 1
ATOM 4628 C C . GLU A 1 866 ? 161.814 167.170 90.127 1.00 193.01 866 GLU A C 1
ATOM 4629 O O . GLU A 1 866 ? 162.308 166.198 89.546 1.00 193.01 866 GLU A O 1
ATOM 4635 N N . CYS A 1 867 ? 161.218 168.162 89.462 1.00 195.98 867 CYS A N 1
ATOM 4636 C CA . CYS A 1 867 ? 161.010 168.080 88.020 1.00 195.98 867 CYS A CA 1
ATOM 4637 C C . CYS A 1 867 ? 161.540 169.305 87.283 1.00 195.98 867 CYS A C 1
ATOM 4638 O O . CYS A 1 867 ? 161.951 169.205 86.122 1.00 195.98 867 CYS A O 1
ATOM 4641 N N . MET A 1 868 ? 161.515 170.462 87.941 1.00 198.12 868 MET A N 1
ATOM 4642 C CA . MET A 1 868 ? 161.984 171.691 87.305 1.00 198.12 868 MET A CA 1
ATOM 4643 C C . MET A 1 868 ? 163.464 171.718 86.909 1.00 198.12 868 MET A C 1
ATOM 4644 O O . MET A 1 868 ? 163.777 172.439 85.946 1.00 198.12 868 MET A O 1
ATOM 4649 N N . PRO A 1 869 ? 164.404 171.026 87.578 1.00 197.53 869 PRO A N 1
ATOM 4650 C CA . PRO A 1 869 ? 165.761 170.933 87.006 1.00 197.53 869 PRO A CA 1
ATOM 4651 C C . PRO A 1 869 ? 165.814 170.333 85.610 1.00 197.53 869 PRO A C 1
ATOM 4652 O O . PRO A 1 869 ? 166.704 170.694 84.830 1.00 197.53 869 PRO A O 1
ATOM 4656 N N . GLU A 1 870 ? 164.902 169.417 85.275 1.00 201.32 870 GLU A N 1
ATOM 4657 C CA . GLU A 1 870 ? 164.776 168.982 83.887 1.00 201.32 870 GLU A CA 1
ATOM 4658 C C . GLU A 1 870 ? 164.311 170.129 82.996 1.00 201.32 870 GLU A C 1
ATOM 4659 O O . GLU A 1 870 ? 164.780 170.272 81.861 1.00 201.32 870 GLU A O 1
ATOM 4665 N N . ILE A 1 871 ? 163.388 170.954 83.497 1.00 201.37 871 ILE A N 1
ATOM 4666 C CA . ILE A 1 871 ? 162.926 172.122 82.757 1.00 201.37 871 ILE A CA 1
ATOM 4667 C C . ILE A 1 871 ? 163.989 173.220 82.740 1.00 201.37 871 ILE A C 1
ATOM 4668 O O . ILE A 1 871 ? 163.989 174.069 81.839 1.00 201.37 871 ILE A O 1
ATOM 4673 N N . CYS A 1 872 ? 164.917 173.201 83.697 1.00 201.32 872 CYS A N 1
ATOM 4674 C CA . CYS A 1 872 ? 165.945 174.229 83.798 1.00 201.32 872 CYS A CA 1
ATOM 4675 C C . CYS A 1 872 ? 166.882 174.200 82.593 1.00 201.32 872 CYS A C 1
ATOM 4676 O O . CYS A 1 872 ? 167.084 173.162 81.957 1.00 201.32 872 CYS A O 1
ATOM 4679 N N . ARG A 1 873 ? 167.445 175.362 82.282 1.00 199.21 873 ARG A N 1
ATOM 4680 C CA . ARG A 1 873 ? 168.392 175.469 81.179 1.00 199.21 873 ARG A CA 1
ATOM 4681 C C . ARG A 1 873 ? 169.687 174.746 81.535 1.00 199.21 873 ARG A C 1
ATOM 4682 O O . ARG A 1 873 ? 170.259 175.007 82.600 1.00 199.21 873 ARG A O 1
ATOM 4690 N N . PRO A 1 874 ? 170.168 173.832 80.686 1.00 197.16 874 PRO A N 1
ATOM 4691 C CA . PRO A 1 874 ? 171.362 173.041 81.041 1.00 197.16 874 PRO A CA 1
ATOM 4692 C C . PRO A 1 874 ? 172.631 173.861 81.217 1.00 197.16 874 PRO A C 1
ATOM 4693 O O . PRO A 1 874 ? 173.553 173.399 81.902 1.00 197.16 874 PRO A O 1
ATOM 4697 N N . GLU A 1 875 ? 172.715 175.052 80.619 1.00 197.95 875 GLU A N 1
ATOM 4698 C CA . GLU A 1 875 ? 173.898 175.887 80.802 1.00 197.95 875 GLU A CA 1
ATOM 4699 C C . GLU A 1 875 ? 173.989 176.432 82.223 1.00 197.95 875 GLU A C 1
ATOM 4700 O O . GLU A 1 875 ? 175.095 176.644 82.734 1.00 197.95 875 GLU A O 1
ATOM 4706 N N . THR A 1 876 ? 172.846 176.663 82.872 1.00 195.68 876 THR A N 1
ATOM 4707 C CA . THR A 1 876 ? 172.842 177.177 84.236 1.00 195.68 876 THR A CA 1
ATOM 4708 C C . THR A 1 876 ? 173.227 176.106 85.252 1.00 195.68 876 THR A C 1
ATOM 4709 O O . THR A 1 876 ? 173.722 176.442 86.334 1.00 195.68 876 THR A O 1
ATOM 4713 N N . LEU A 1 877 ? 173.036 174.835 84.917 1.00 188.85 877 LEU A N 1
ATOM 4714 C CA . LEU A 1 877 ? 173.293 173.738 85.848 1.00 188.85 877 LEU A CA 1
ATOM 4715 C C . LEU A 1 877 ? 174.781 173.617 86.154 1.00 188.85 877 LEU A C 1
ATOM 4716 O O . LEU A 1 877 ? 175.589 173.485 85.224 1.00 188.85 877 LEU A O 1
ATOM 4721 N N . PRO A 1 878 ? 175.187 173.659 87.425 1.00 179.84 878 PRO A N 1
ATOM 4722 C CA . PRO A 1 878 ? 176.611 173.526 87.763 1.00 179.84 878 PRO A CA 1
ATOM 4723 C C . PRO A 1 878 ? 177.036 172.078 87.949 1.00 179.84 878 PRO A C 1
ATOM 4724 O O . PRO A 1 878 ? 178.069 171.812 88.573 1.00 179.84 878 PRO A O 1
ATOM 4728 N N . SER A 1 879 ? 176.221 171.147 87.443 1.00 175.25 879 SER A N 1
ATOM 4729 C CA . SER A 1 879 ? 176.399 169.699 87.581 1.00 175.25 879 SER A CA 1
ATOM 4730 C C . SER A 1 879 ? 176.367 169.245 89.037 1.00 175.25 879 SER A C 1
ATOM 4731 O O . SER A 1 879 ? 176.924 168.196 89.377 1.00 175.25 879 SER A O 1
ATOM 4734 N N . ASP A 1 880 ? 175.719 170.023 89.907 1.00 168.97 880 ASP A N 1
ATOM 4735 C CA . ASP A 1 880 ? 175.474 169.638 91.292 1.00 168.97 880 ASP A CA 1
ATOM 4736 C C . ASP A 1 880 ? 173.987 169.683 91.625 1.00 168.97 880 ASP A C 1
ATOM 4737 O O . ASP A 1 880 ? 173.615 169.740 92.800 1.00 168.97 880 ASP A O 1
ATOM 4742 N N . PHE A 1 881 ? 173.131 169.661 90.602 1.00 167.30 881 PHE A N 1
ATOM 4743 C CA . PHE A 1 881 ? 171.691 169.759 90.802 1.00 167.30 881 PHE A CA 1
ATOM 4744 C C . PHE A 1 881 ? 171.082 168.472 91.340 1.00 167.30 881 PHE A C 1
ATOM 4745 O O . PHE A 1 881 ? 169.983 168.512 91.903 1.00 167.30 881 PHE A O 1
ATOM 4753 N N . ASP A 1 882 ? 171.762 167.339 91.181 1.00 160.44 882 ASP A N 1
ATOM 4754 C CA . ASP A 1 882 ? 171.202 166.040 91.532 1.00 160.44 882 ASP A CA 1
ATOM 4755 C C . ASP A 1 882 ? 171.827 165.436 92.780 1.00 160.44 882 ASP A C 1
ATOM 4756 O O . ASP A 1 882 ? 171.101 164.993 93.677 1.00 160.44 882 ASP A O 1
ATOM 4761 N N . GLU A 1 883 ? 173.160 165.398 92.862 1.00 154.38 883 GLU A N 1
ATOM 4762 C CA . GLU A 1 883 ? 173.806 164.754 94.003 1.00 154.38 883 GLU A CA 1
ATOM 4763 C C . GLU A 1 883 ? 173.618 165.560 95.284 1.00 154.38 883 GLU A C 1
ATOM 4764 O O . GLU A 1 883 ? 173.459 164.980 96.364 1.00 154.38 883 GLU A O 1
ATOM 4770 N N . LEU A 1 884 ? 173.607 166.893 95.188 1.00 144.12 884 LEU A N 1
ATOM 4771 C CA . LEU A 1 884 ? 173.353 167.713 96.369 1.00 144.12 884 LEU A CA 1
ATOM 4772 C C . LEU A 1 884 ? 171.919 167.548 96.857 1.00 144.12 884 LEU A C 1
ATOM 4773 O O . LEU A 1 884 ? 171.674 167.476 98.068 1.00 144.12 884 LEU A O 1
ATOM 4778 N N . LEU A 1 885 ? 170.962 167.488 95.926 1.00 142.17 885 LEU A N 1
ATOM 4779 C CA . LEU A 1 885 ? 169.572 167.235 96.293 1.00 142.17 885 LEU A CA 1
ATOM 4780 C C . LEU A 1 885 ? 169.414 165.866 96.941 1.00 142.17 885 LEU A C 1
ATOM 4781 O O . LEU A 1 885 ? 168.699 165.725 97.941 1.00 142.17 885 LEU A O 1
ATOM 4786 N N . SER A 1 886 ? 170.081 164.847 96.389 1.00 132.32 886 SER A N 1
ATOM 4787 C CA . SER A 1 886 ? 170.026 163.511 96.974 1.00 132.32 886 SER A CA 1
ATOM 4788 C C . SER A 1 886 ? 170.633 163.491 98.373 1.00 132.32 886 SER A C 1
ATOM 4789 O O . SER A 1 886 ? 170.080 162.868 99.287 1.00 132.32 886 SER A O 1
ATOM 4792 N N . TYR A 1 887 ? 171.762 164.179 98.560 1.00 129.01 887 TYR A N 1
ATOM 4793 C CA . TYR A 1 887 ? 172.416 164.207 99.864 1.00 129.01 887 TYR A CA 1
ATOM 4794 C C . TYR A 1 887 ? 171.576 164.951 100.895 1.00 129.01 887 TYR A C 1
ATOM 4795 O O . TYR A 1 887 ? 171.509 164.541 102.060 1.00 129.01 887 TYR A O 1
ATOM 4804 N N . TYR A 1 888 ? 170.924 166.043 100.489 1.00 125.59 888 TYR A N 1
ATOM 4805 C CA . TYR A 1 888 ? 170.079 166.778 101.425 1.00 125.59 888 TYR A CA 1
ATOM 4806 C C . TYR A 1 888 ? 168.777 166.045 101.723 1.00 125.59 888 TYR A C 1
ATOM 4807 O O . TYR A 1 888 ? 168.231 166.190 102.823 1.00 125.59 888 TYR A O 1
ATOM 4816 N N . THR A 1 889 ? 168.258 165.262 100.773 1.00 119.66 889 THR A N 1
ATOM 4817 C CA . THR A 1 889 ? 167.081 164.454 101.075 1.00 119.66 889 THR A CA 1
ATOM 4818 C C . THR A 1 889 ? 167.432 163.266 101.961 1.00 119.66 889 THR A C 1
ATOM 4819 O O . THR A 1 889 ? 166.611 162.850 102.787 1.00 119.66 889 THR A O 1
ATOM 4823 N N . HIS A 1 890 ? 168.635 162.704 101.805 1.00 113.22 890 HIS A N 1
ATOM 4824 C CA . HIS A 1 890 ? 169.090 161.676 102.736 1.00 113.22 890 HIS A CA 1
ATOM 4825 C C . HIS A 1 890 ? 169.372 162.258 104.115 1.00 113.22 890 HIS A C 1
ATOM 4826 O O . HIS A 1 890 ? 169.254 161.550 105.121 1.00 113.22 890 HIS A O 1
ATOM 4833 N N . ALA A 1 891 ? 169.743 163.537 104.181 1.00 105.91 891 ALA A N 1
ATOM 4834 C CA . ALA A 1 891 ? 169.936 164.213 105.456 1.00 105.91 891 ALA A CA 1
ATOM 4835 C C . ALA A 1 891 ? 168.626 164.660 106.089 1.00 105.91 891 ALA A C 1
ATOM 4836 O O . ALA A 1 891 ? 168.641 165.158 107.219 1.00 105.91 891 ALA A O 1
ATOM 4838 N N . GLY A 1 892 ? 167.503 164.503 105.390 1.00 100.31 892 GLY A N 1
ATOM 4839 C CA . GLY A 1 892 ? 166.202 164.844 105.921 1.00 100.31 892 GLY A CA 1
ATOM 4840 C C . GLY A 1 892 ? 165.808 166.297 105.798 1.00 100.31 892 GLY A C 1
ATOM 4841 O O . GLY A 1 892 ? 164.709 166.660 106.238 1.00 100.31 892 GLY A O 1
ATOM 4842 N N . TYR A 1 893 ? 166.657 167.140 105.219 1.00 112.96 893 TYR A N 1
ATOM 4843 C CA . TYR A 1 893 ? 166.324 168.545 105.070 1.00 112.96 893 TYR A CA 1
ATOM 4844 C C . TYR A 1 893 ? 165.303 168.729 103.948 1.00 112.96 893 TYR A C 1
ATOM 4845 O O . TYR A 1 893 ? 165.064 167.835 103.130 1.00 112.96 893 TYR A O 1
ATOM 4854 N N . ARG A 1 894 ? 164.692 169.908 103.917 1.00 128.20 894 ARG A N 1
ATOM 4855 C CA . ARG A 1 894 ? 163.764 170.284 102.859 1.00 128.20 894 ARG A CA 1
ATOM 4856 C C . ARG A 1 894 ? 164.459 171.271 101.933 1.00 128.20 894 ARG A C 1
ATOM 4857 O O . ARG A 1 894 ? 165.073 172.231 102.400 1.00 128.20 894 ARG A O 1
ATOM 4865 N N . VAL A 1 895 ? 164.383 171.029 100.630 1.00 145.12 895 VAL A N 1
ATOM 4866 C CA . VAL A 1 895 ? 165.045 171.873 99.643 1.00 145.12 895 VAL A CA 1
ATOM 4867 C C . VAL A 1 895 ? 163.990 172.432 98.702 1.00 145.12 895 VAL A C 1
ATOM 4868 O O . VAL A 1 895 ? 163.190 171.673 98.141 1.00 145.12 895 VAL A O 1
ATOM 4872 N N . ILE A 1 896 ? 163.982 173.754 98.531 1.00 158.03 896 ILE A N 1
ATOM 4873 C CA . ILE A 1 896 ? 163.116 174.404 97.554 1.00 158.03 896 ILE A CA 1
ATOM 4874 C C . ILE A 1 896 ? 163.979 175.202 96.585 1.00 158.03 896 ILE A C 1
ATOM 4875 O O . ILE A 1 896 ? 164.978 175.816 96.977 1.00 158.03 896 ILE A O 1
ATOM 4880 N N . ALA A 1 897 ? 163.608 175.157 95.307 1.00 175.59 897 ALA A N 1
ATOM 4881 C CA . ALA A 1 897 ? 164.424 175.705 94.233 1.00 175.59 897 ALA A CA 1
ATOM 4882 C C . ALA A 1 897 ? 164.070 177.163 93.965 1.00 175.59 897 ALA A C 1
ATOM 4883 O O . ALA A 1 897 ? 162.892 177.513 93.817 1.00 175.59 897 ALA A O 1
ATOM 4885 N N . CYS A 1 898 ? 165.102 177.999 93.899 1.00 186.25 898 CYS A N 1
ATOM 4886 C CA . CYS A 1 898 ? 165.003 179.414 93.576 1.00 186.25 898 CYS A CA 1
ATOM 4887 C C . CYS A 1 898 ? 165.492 179.629 92.150 1.00 186.25 898 CYS A C 1
ATOM 4888 O O . CYS A 1 898 ? 166.608 179.219 91.807 1.00 186.25 898 CYS A O 1
ATOM 4891 N N . ALA A 1 899 ? 164.668 180.278 91.326 1.00 194.26 899 ALA A N 1
ATOM 4892 C CA . ALA A 1 899 ? 164.947 180.409 89.904 1.00 194.26 899 ALA A CA 1
ATOM 4893 C C . ALA A 1 899 ? 164.717 181.839 89.435 1.00 194.26 899 ALA A C 1
ATOM 4894 O O . ALA A 1 899 ? 163.935 182.591 90.025 1.00 194.26 899 ALA A O 1
ATOM 4896 N N . THR A 1 900 ? 165.409 182.200 88.356 1.00 199.44 900 THR A N 1
ATOM 4897 C CA . THR A 1 900 ? 165.257 183.500 87.709 1.00 199.44 900 THR A CA 1
ATOM 4898 C C . THR A 1 900 ? 164.941 183.262 86.238 1.00 199.44 900 THR A C 1
ATOM 4899 O O . THR A 1 900 ? 165.791 182.770 85.489 1.00 199.44 900 THR A O 1
ATOM 4903 N N . LYS A 1 901 ? 163.722 183.606 85.830 1.00 201.34 901 LYS A N 1
ATOM 4904 C CA . LYS A 1 901 ? 163.322 183.458 84.437 1.00 201.34 901 LYS A CA 1
ATOM 4905 C C . LYS A 1 901 ? 163.997 184.525 83.581 1.00 201.34 901 LYS A C 1
ATOM 4906 O O . LYS A 1 901 ? 164.036 185.701 83.953 1.00 201.34 901 LYS A O 1
ATOM 4912 N N . ARG A 1 902 ? 164.538 184.113 82.437 1.00 200.68 902 ARG A N 1
ATOM 4913 C CA . ARG A 1 902 ? 165.221 185.029 81.525 1.00 200.68 902 ARG A CA 1
ATOM 4914 C C . ARG A 1 902 ? 164.188 185.612 80.568 1.00 200.68 902 ARG A C 1
ATOM 4915 O O . ARG A 1 902 ? 163.857 185.008 79.545 1.00 200.68 902 ARG A O 1
ATOM 4923 N N . ILE A 1 903 ? 163.679 186.794 80.904 1.00 205.49 903 ILE A N 1
ATOM 4924 C CA . ILE A 1 903 ? 162.681 187.486 80.092 1.00 205.49 903 ILE A CA 1
ATOM 4925 C C . ILE A 1 903 ? 163.168 188.912 79.841 1.00 205.49 903 ILE A C 1
ATOM 4926 O O . ILE A 1 903 ? 163.721 189.547 80.751 1.00 205.49 903 ILE A O 1
ATOM 4931 N N . PRO A 1 904 ? 163.053 189.428 78.618 1.00 207.41 904 PRO A N 1
ATOM 4932 C CA . PRO A 1 904 ? 163.504 190.799 78.350 1.00 207.41 904 PRO A CA 1
ATOM 4933 C C . PRO A 1 904 ? 162.659 191.835 79.078 1.00 207.41 904 PRO A C 1
ATOM 4934 O O . PRO A 1 904 ? 161.510 191.597 79.457 1.00 207.41 904 PRO A O 1
ATOM 4938 N N . LYS A 1 905 ? 163.263 193.010 79.271 1.00 206.97 905 LYS A N 1
ATOM 4939 C CA . LYS A 1 905 ? 162.631 194.100 80.006 1.00 206.97 905 LYS A CA 1
ATOM 4940 C C . LYS A 1 905 ? 161.489 194.760 79.243 1.00 206.97 905 LYS A C 1
ATOM 4941 O O . LYS A 1 905 ? 160.768 195.574 79.830 1.00 206.97 905 LYS A O 1
ATOM 4947 N N . LEU A 1 906 ? 161.302 194.437 77.965 1.00 208.39 906 LEU A N 1
ATOM 4948 C CA . LEU A 1 906 ? 160.263 195.039 77.128 1.00 208.39 906 LEU A CA 1
ATOM 4949 C C . LEU A 1 906 ? 158.840 194.570 77.478 1.00 208.39 906 LEU A C 1
ATOM 4950 O O . LEU A 1 906 ? 157.911 194.939 76.746 1.00 208.39 906 LEU A O 1
ATOM 4955 N N . ASN A 1 907 ? 158.623 193.792 78.538 1.00 209.06 907 ASN A N 1
ATOM 4956 C CA . ASN A 1 907 ? 157.303 193.287 78.892 1.00 209.06 907 ASN A CA 1
ATOM 4957 C C . ASN A 1 907 ? 156.747 193.952 80.149 1.00 209.06 907 ASN A C 1
ATOM 4958 O O . ASN A 1 907 ? 156.027 193.317 80.924 1.00 209.06 907 ASN A O 1
ATOM 4963 N N . LEU A 1 908 ? 157.068 195.225 80.366 1.00 208.58 908 LEU A N 1
ATOM 4964 C CA . LEU A 1 908 ? 156.563 195.965 81.515 1.00 208.58 908 LEU A CA 1
ATOM 4965 C C . LEU A 1 908 ? 155.472 196.929 81.063 1.00 208.58 908 LEU A C 1
ATOM 4966 O O . LEU A 1 908 ? 155.677 197.722 80.137 1.00 208.58 908 LEU A O 1
ATOM 4971 N N . VAL A 1 909 ? 154.306 196.829 81.703 1.00 211.94 909 VAL A N 1
ATOM 4972 C CA . VAL A 1 909 ? 153.165 197.693 81.420 1.00 211.94 909 VAL A CA 1
ATOM 4973 C C . VAL A 1 909 ? 152.200 197.546 82.589 1.00 211.94 909 VAL A C 1
ATOM 4974 O O . VAL A 1 909 ? 152.203 196.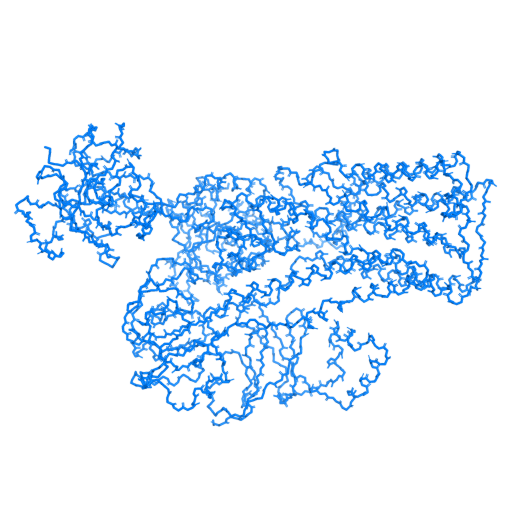528 83.287 1.00 211.94 909 VAL A O 1
ATOM 4978 N N . SER A 1 910 ? 151.402 198.590 82.831 1.00 211.39 910 SER A N 1
ATOM 4979 C CA . SER A 1 910 ? 150.455 198.564 83.943 1.00 211.39 910 SER A CA 1
ATOM 4980 C C . SER A 1 910 ? 149.383 197.500 83.735 1.00 211.39 910 SER A C 1
ATOM 4981 O O . SER A 1 910 ? 149.073 196.730 84.652 1.00 211.39 910 SER A O 1
ATOM 4984 N N . VAL A 1 911 ? 148.806 197.441 82.539 1.00 212.63 911 VAL A N 1
ATOM 4985 C CA . VAL A 1 911 ? 147.787 196.423 82.223 1.00 212.63 911 VAL A CA 1
ATOM 4986 C C . VAL A 1 911 ? 148.533 195.229 81.632 1.00 212.63 911 VAL A C 1
ATOM 4987 O O . VAL A 1 911 ? 148.638 195.034 80.418 1.00 212.63 911 VAL A O 1
ATOM 4991 N N . ASN A 1 912 ? 149.048 194.386 82.525 1.00 210.88 912 ASN A N 1
ATOM 4992 C CA . ASN A 1 912 ? 149.828 193.214 82.146 1.00 210.88 912 ASN A CA 1
ATOM 4993 C C . ASN A 1 912 ? 149.171 191.983 82.752 1.00 210.88 912 ASN A C 1
ATOM 4994 O O . ASN A 1 912 ? 149.084 191.861 83.978 1.00 210.88 912 ASN A O 1
ATOM 4999 N N . ARG A 1 913 ? 148.712 191.075 81.893 1.00 210.12 913 ARG A N 1
ATOM 5000 C CA . ARG A 1 913 ? 148.094 189.825 82.330 1.00 210.12 913 ARG A CA 1
ATOM 5001 C C . ARG A 1 913 ? 148.610 188.708 81.435 1.00 210.12 913 ARG A C 1
ATOM 5002 O O . ARG A 1 913 ? 148.319 188.688 80.234 1.00 210.12 913 ARG A O 1
ATOM 5010 N N . MET A 1 914 ? 149.376 187.786 82.013 1.00 209.99 914 MET A N 1
ATOM 5011 C CA . MET A 1 914 ? 149.934 186.661 81.279 1.00 209.99 914 MET A CA 1
ATOM 5012 C C . MET A 1 914 ? 149.624 185.367 82.016 1.00 209.99 914 MET A C 1
ATOM 5013 O O . MET A 1 914 ? 149.737 185.298 83.243 1.00 209.99 914 MET A O 1
ATOM 5018 N N . THR A 1 915 ? 149.232 184.348 81.257 1.00 209.38 915 THR A N 1
ATOM 5019 C CA . THR A 1 915 ? 148.920 183.050 81.836 1.00 209.38 915 THR A CA 1
ATOM 5020 C C . THR A 1 915 ? 150.221 182.367 82.263 1.00 209.38 915 THR A C 1
ATOM 5021 O O . THR A 1 915 ? 151.292 182.632 81.709 1.00 209.38 915 THR A O 1
ATOM 5025 N N . ARG A 1 916 ? 150.122 181.502 83.283 1.00 208.54 916 ARG A N 1
ATOM 5026 C CA . ARG A 1 916 ? 151.299 180.896 83.903 1.00 208.54 916 ARG A CA 1
ATOM 5027 C C . ARG A 1 916 ? 152.113 180.059 82.918 1.00 208.54 916 ARG A C 1
ATOM 5028 O O . ARG A 1 916 ? 153.345 180.021 83.014 1.00 208.54 916 ARG A O 1
ATOM 5036 N N . ASP A 1 917 ? 151.452 179.397 81.962 1.00 209.30 917 ASP A N 1
ATOM 5037 C CA . ASP A 1 917 ? 152.170 178.527 81.032 1.00 209.30 917 ASP A CA 1
ATOM 5038 C C . ASP A 1 917 ? 153.084 179.314 80.099 1.00 209.30 917 ASP A C 1
ATOM 5039 O O . ASP A 1 917 ? 154.120 178.794 79.668 1.00 209.30 917 ASP A O 1
ATOM 5044 N N . GLU A 1 918 ? 152.713 180.554 79.766 1.00 210.44 918 GLU A N 1
ATOM 5045 C CA . GLU A 1 918 ? 153.574 181.394 78.937 1.00 210.44 918 GLU A CA 1
ATOM 5046 C C . GLU A 1 918 ? 154.864 181.753 79.663 1.00 210.44 918 GLU A C 1
ATOM 5047 O O . GLU A 1 918 ? 155.950 181.707 79.074 1.00 210.44 918 GLU A O 1
ATOM 5053 N N . VAL A 1 919 ? 154.762 182.117 80.943 1.00 207.56 919 VAL A N 1
ATOM 5054 C CA . VAL A 1 919 ? 155.942 182.477 81.721 1.00 207.56 919 VAL A CA 1
ATOM 5055 C C . VAL A 1 919 ? 156.778 181.242 82.038 1.00 207.56 919 VAL A C 1
ATOM 5056 O O . VAL A 1 919 ? 158.013 181.314 82.073 1.00 207.56 919 VAL A O 1
ATOM 5060 N N . GLU A 1 920 ? 156.125 180.086 82.219 1.00 206.92 920 GLU A N 1
ATOM 5061 C CA . GLU A 1 920 ? 156.762 178.882 82.754 1.00 206.92 920 GLU A CA 1
ATOM 5062 C C . GLU A 1 920 ? 157.893 178.352 81.873 1.00 206.92 920 GLU A C 1
ATOM 5063 O O . GLU A 1 920 ? 158.738 177.594 82.364 1.00 206.92 920 GLU A O 1
ATOM 5069 N N . SER A 1 921 ? 157.932 178.730 80.596 1.00 206.16 921 SER A N 1
ATOM 5070 C CA . SER A 1 921 ? 159.015 178.308 79.714 1.00 206.16 921 SER A CA 1
ATOM 5071 C C . SER A 1 921 ? 160.355 178.859 80.194 1.00 206.16 921 SER A C 1
ATOM 5072 O O . SER A 1 921 ? 160.470 180.040 80.536 1.00 206.16 921 SER A O 1
ATOM 5075 N N . GLY A 1 922 ? 161.363 177.998 80.220 1.00 204.42 922 GLY A N 1
ATOM 5076 C CA . GLY A 1 922 ? 162.693 178.358 80.717 1.00 204.42 922 GLY A CA 1
ATOM 5077 C C . GLY A 1 922 ? 162.865 177.990 82.194 1.00 204.42 922 GLY A C 1
ATOM 5078 O O . GLY A 1 922 ? 162.944 176.807 82.526 1.00 204.42 922 GLY A O 1
ATOM 5079 N N . LEU A 1 923 ? 162.919 179.010 83.057 1.00 201.86 923 LEU A N 1
ATOM 5080 C CA . LEU A 1 923 ? 162.968 178.852 84.516 1.00 201.86 923 LEU A CA 1
ATOM 5081 C C . LEU A 1 923 ? 164.169 178.015 84.964 1.00 201.86 923 LEU A C 1
ATOM 5082 O O . LEU A 1 923 ? 164.031 176.925 85.520 1.00 201.86 923 LEU A O 1
ATOM 5087 N N . ASP A 1 924 ? 165.361 178.550 84.710 1.00 199.06 924 ASP A N 1
ATOM 5088 C CA . ASP A 1 924 ? 166.586 177.926 85.190 1.00 199.06 924 ASP A CA 1
ATOM 5089 C C . ASP A 1 924 ? 166.819 178.321 86.644 1.00 199.06 924 ASP A C 1
ATOM 5090 O O . ASP A 1 924 ? 166.702 179.498 87.001 1.00 199.06 924 ASP A O 1
ATOM 5095 N N . PHE A 1 925 ? 167.136 177.337 87.485 1.00 192.18 925 PHE A N 1
ATOM 5096 C CA . PHE A 1 925 ? 167.253 177.594 88.915 1.00 192.18 925 PHE A CA 1
ATOM 5097 C C . PHE A 1 925 ? 168.520 178.385 89.217 1.00 192.18 925 PHE A C 1
ATOM 5098 O O . PHE A 1 925 ? 169.554 178.208 88.566 1.00 192.18 925 PHE A O 1
ATOM 5106 N N . VAL A 1 926 ? 168.431 179.274 90.206 1.00 189.29 926 VAL A N 1
ATOM 5107 C CA . VAL A 1 926 ? 169.563 180.090 90.619 1.00 189.29 926 VAL A CA 1
ATOM 5108 C C . VAL A 1 926 ? 169.918 179.880 92.086 1.00 189.29 926 VAL A C 1
ATOM 5109 O O . VAL A 1 926 ? 170.695 180.653 92.645 1.00 189.29 926 VAL A O 1
ATOM 5113 N N . GLY A 1 927 ? 169.369 178.853 92.723 1.00 178.41 927 GLY A N 1
ATOM 5114 C CA . GLY A 1 927 ? 169.796 178.530 94.069 1.00 178.41 927 GLY A CA 1
ATOM 5115 C C . GLY A 1 927 ? 168.858 177.555 94.747 1.00 178.41 927 GLY A C 1
ATOM 5116 O O . GLY A 1 927 ? 167.823 177.159 94.207 1.00 178.41 927 GLY A O 1
ATOM 5117 N N . PHE A 1 928 ? 169.252 177.182 95.963 1.00 163.27 928 PHE A N 1
ATOM 5118 C CA . PHE A 1 928 ? 168.477 176.313 96.838 1.00 163.27 928 PHE A CA 1
ATOM 5119 C C . PHE A 1 928 ? 168.272 176.984 98.188 1.00 163.27 928 PHE A C 1
ATOM 5120 O O . PHE A 1 928 ? 169.202 177.579 98.744 1.00 163.27 928 PHE A O 1
ATOM 5128 N N . ILE A 1 929 ? 167.055 176.874 98.716 1.00 148.98 929 ILE A N 1
ATOM 5129 C CA . ILE A 1 929 ? 166.721 177.339 100.057 1.00 148.98 929 ILE A CA 1
ATOM 5130 C C . ILE A 1 929 ? 166.413 176.113 100.907 1.00 148.98 929 ILE A C 1
ATOM 5131 O O . ILE A 1 929 ? 165.640 175.237 100.493 1.00 148.98 929 ILE A O 1
ATOM 5136 N N . ILE A 1 930 ? 167.028 176.052 102.089 1.00 133.18 930 ILE A N 1
ATOM 5137 C CA . ILE A 1 930 ? 167.068 174.852 102.918 1.00 133.18 930 ILE A CA 1
ATOM 5138 C C . ILE A 1 930 ? 166.237 175.081 104.173 1.00 133.18 930 ILE A C 1
ATOM 5139 O O . ILE A 1 930 ? 166.390 176.102 104.854 1.00 133.18 930 ILE A O 1
ATOM 5144 N N . PHE A 1 931 ? 165.367 174.122 104.478 1.00 122.27 931 PHE A N 1
ATOM 5145 C CA . PHE A 1 931 ? 164.559 174.094 105.685 1.00 122.27 931 PHE A CA 1
ATOM 5146 C C . PHE A 1 931 ? 164.954 172.893 106.533 1.00 122.27 931 PHE A C 1
ATOM 5147 O O . PHE A 1 931 ? 165.353 171.847 106.009 1.00 122.27 931 PHE A O 1
ATOM 5155 N N . GLU A 1 932 ? 164.820 173.046 107.848 1.00 100.47 932 GLU A N 1
ATOM 5156 C CA . GLU A 1 932 ? 165.146 171.978 108.779 1.00 100.47 932 GLU A CA 1
ATOM 5157 C C . GLU A 1 932 ? 164.278 172.113 110.020 1.00 100.47 932 GLU A C 1
ATOM 5158 O O . GLU A 1 932 ? 163.674 173.159 110.270 1.00 100.47 932 GLU A O 1
ATOM 5164 N N . ASN A 1 933 ? 164.222 171.032 110.795 1.00 80.39 933 ASN A N 1
ATOM 5165 C CA . ASN A 1 933 ? 163.600 171.038 112.118 1.00 80.39 933 ASN A CA 1
ATOM 5166 C C . ASN A 1 933 ? 164.716 171.264 113.131 1.00 80.39 933 ASN A C 1
ATOM 5167 O O . ASN A 1 933 ? 165.319 170.319 113.641 1.00 80.39 933 ASN A O 1
ATOM 5172 N N . LYS A 1 934 ? 165.001 172.534 113.411 1.00 75.43 934 LYS A N 1
ATOM 5173 C CA . LYS A 1 934 ? 166.064 172.880 114.345 1.00 75.43 934 LYS A CA 1
ATOM 5174 C C . LYS A 1 934 ? 165.650 172.505 115.762 1.00 75.43 934 LYS A C 1
ATOM 5175 O O . LYS A 1 934 ? 164.620 172.969 116.261 1.00 75.43 934 LYS A O 1
ATOM 5181 N N . LEU A 1 935 ? 166.452 171.661 116.405 1.00 56.34 935 LEU A N 1
ATOM 5182 C CA . LEU A 1 935 ? 166.141 171.188 117.744 1.00 56.34 935 LEU A CA 1
ATOM 5183 C C . LEU A 1 935 ? 166.321 172.306 118.767 1.00 56.34 935 LEU A C 1
ATOM 5184 O O . LEU A 1 935 ? 167.032 173.289 118.540 1.00 56.34 935 LEU A O 1
ATOM 5189 N N . LYS A 1 936 ? 165.647 172.146 119.903 1.00 50.20 936 LYS A N 1
ATOM 5190 C CA . LYS A 1 936 ? 165.753 173.109 120.985 1.00 50.20 936 LYS A CA 1
ATOM 5191 C C . LYS A 1 936 ? 167.165 173.083 121.571 1.00 50.20 936 LYS A C 1
ATOM 5192 O O . LYS A 1 936 ? 167.824 172.041 121.565 1.00 50.20 936 LYS A O 1
ATOM 5198 N N . PRO A 1 937 ? 167.664 174.229 122.051 1.00 53.24 937 PRO A N 1
ATOM 5199 C CA . PRO A 1 937 ? 169.061 174.285 122.521 1.00 53.24 937 PRO A CA 1
ATOM 5200 C C . PRO A 1 937 ? 169.367 173.383 123.706 1.00 53.24 937 PRO A C 1
ATOM 5201 O O . PRO A 1 937 ? 170.501 172.902 123.825 1.00 53.24 937 PRO A O 1
ATOM 5205 N N . THR A 1 938 ? 168.401 173.137 124.586 1.00 44.15 938 THR A N 1
ATOM 5206 C CA . THR A 1 938 ? 168.629 172.327 125.774 1.00 44.15 938 THR A CA 1
ATOM 5207 C C . THR A 1 938 ? 168.234 170.868 125.590 1.00 44.15 938 THR A C 1
ATOM 5208 O O . THR A 1 938 ? 168.319 170.096 126.549 1.00 44.15 938 THR A O 1
ATOM 5212 N N . THR A 1 939 ? 167.799 170.478 124.390 1.00 42.68 939 THR A N 1
ATOM 5213 C CA . THR A 1 939 ? 167.430 169.088 124.135 1.00 42.68 939 THR A CA 1
ATOM 5214 C C . THR A 1 939 ? 168.630 168.156 124.260 1.00 42.68 939 THR A C 1
ATOM 5215 O O . THR A 1 939 ? 168.526 167.073 124.852 1.00 42.68 939 THR A O 1
ATOM 5219 N N . THR A 1 940 ? 169.781 168.572 123.721 1.00 41.25 940 THR A N 1
ATOM 5220 C CA . THR A 1 940 ? 170.969 167.723 123.727 1.00 41.25 940 THR A CA 1
ATOM 5221 C C . THR A 1 940 ? 171.438 167.428 125.146 1.00 41.25 940 THR A C 1
ATOM 5222 O O . THR A 1 940 ? 171.798 166.288 125.464 1.00 41.25 940 THR A O 1
ATOM 5226 N N . SER A 1 941 ? 171.428 168.442 126.016 1.00 39.11 941 SER A N 1
ATOM 5227 C CA . SER A 1 941 ? 171.853 168.245 127.398 1.00 39.11 941 SER A CA 1
ATOM 5228 C C . SER A 1 941 ? 170.923 167.290 128.135 1.00 39.11 941 SER A C 1
ATOM 5229 O O . SER A 1 941 ? 171.382 166.442 128.907 1.00 39.11 941 SER A O 1
ATOM 5232 N N . VAL A 1 942 ? 169.613 167.403 127.898 1.00 36.98 942 VAL A N 1
ATOM 5233 C CA . VAL A 1 942 ? 168.652 166.521 128.555 1.00 36.98 942 VAL A CA 1
ATOM 5234 C C . VAL A 1 942 ? 168.819 165.085 128.074 1.00 36.98 942 VAL A C 1
ATOM 5235 O O . VAL A 1 942 ? 168.774 164.140 128.873 1.00 36.98 942 VAL A O 1
ATOM 5239 N N . ILE A 1 943 ? 169.018 164.895 126.766 1.00 35.54 943 ILE A N 1
ATOM 5240 C CA . ILE A 1 943 ? 169.209 163.548 126.229 1.00 35.54 943 ILE A CA 1
ATOM 5241 C C . ILE A 1 943 ? 170.495 162.929 126.767 1.00 35.54 943 ILE A C 1
ATOM 5242 O O . ILE A 1 943 ? 170.522 161.749 127.140 1.00 35.54 943 ILE A O 1
ATOM 5247 N N . LYS A 1 944 ? 171.573 163.717 126.837 1.00 37.23 944 LYS A N 1
ATOM 5248 C CA . LYS A 1 944 ? 172.824 163.208 127.393 1.00 37.23 944 LYS A CA 1
ATOM 5249 C C . LYS A 1 944 ? 172.689 162.886 128.877 1.00 37.23 944 LYS A C 1
ATOM 5250 O O . LYS A 1 944 ? 173.257 161.897 129.354 1.00 37.23 944 LYS A O 1
ATOM 5256 N N . GLU A 1 945 ? 171.939 163.705 129.621 1.00 37.61 945 GLU A N 1
ATOM 5257 C CA . GLU A 1 945 ? 171.702 163.426 131.035 1.00 37.61 945 GLU A CA 1
ATOM 5258 C C . GLU A 1 945 ? 170.915 162.136 131.224 1.00 37.61 945 GLU A C 1
ATOM 5259 O O . GLU A 1 945 ? 171.235 161.326 132.103 1.00 37.61 945 GLU A O 1
ATOM 5265 N N . LEU A 1 946 ? 169.880 161.928 130.406 1.00 35.65 946 LEU A N 1
ATOM 5266 C CA . LEU A 1 946 ? 169.093 160.703 130.499 1.00 35.65 946 LEU A CA 1
ATOM 5267 C C . LEU A 1 946 ? 169.920 159.480 130.120 1.00 35.65 946 LEU A C 1
ATOM 5268 O O . LEU A 1 946 ? 169.783 158.419 130.737 1.00 35.65 946 LEU A O 1
ATOM 5273 N N . LEU A 1 947 ? 170.778 159.607 129.104 1.00 36.47 947 LEU A N 1
ATOM 5274 C CA . LEU A 1 947 ? 171.637 158.491 128.720 1.00 36.47 947 LEU A CA 1
ATOM 5275 C C . LEU A 1 947 ? 172.662 158.174 129.803 1.00 36.47 947 LEU A C 1
ATOM 5276 O O . LEU A 1 947 ? 172.928 157.001 130.088 1.00 36.47 947 LEU A O 1
ATOM 5281 N N . SER A 1 948 ? 173.250 159.204 130.418 1.00 41.02 948 SER A N 1
ATOM 5282 C CA . SER A 1 948 ? 174.224 158.977 131.479 1.00 41.02 948 SER A CA 1
ATOM 5283 C C . SER A 1 948 ? 173.570 158.514 132.773 1.00 41.02 948 SER A C 1
ATOM 5284 O O . SER A 1 948 ? 174.259 157.958 133.635 1.00 41.02 948 SER A O 1
ATOM 5287 N N . SER A 1 949 ? 172.264 158.730 132.930 1.00 38.33 949 SER A N 1
ATOM 5288 C CA . SER A 1 949 ? 171.530 158.273 134.100 1.00 38.33 949 SER A CA 1
ATOM 5289 C C . SER A 1 949 ? 170.989 156.857 133.939 1.00 38.33 949 SER A C 1
ATOM 5290 O O . SER A 1 949 ? 170.091 156.462 134.693 1.00 38.33 949 SER A O 1
ATOM 5293 N N . ASN A 1 950 ? 171.521 156.098 132.973 1.00 37.26 950 ASN A N 1
ATOM 5294 C CA . ASN A 1 950 ? 171.133 154.709 132.702 1.00 37.26 950 ASN A CA 1
ATOM 5295 C C . ASN A 1 950 ? 169.633 154.599 132.415 1.00 37.26 950 ASN A C 1
ATOM 5296 O O . ASN A 1 950 ? 168.944 153.700 132.901 1.00 37.26 950 ASN A O 1
ATOM 5301 N N . ILE A 1 951 ? 169.116 155.544 131.634 1.00 32.57 951 ILE A N 1
ATOM 5302 C CA . ILE A 1 951 ? 167.731 155.530 131.181 1.00 32.57 951 ILE A CA 1
ATOM 5303 C C . ILE A 1 951 ? 167.739 155.634 129.664 1.00 32.57 951 ILE A C 1
ATOM 5304 O O . ILE A 1 951 ? 168.183 156.648 129.112 1.00 32.57 951 ILE A O 1
ATOM 5309 N N . GLY A 1 952 ? 167.260 154.591 128.992 1.00 32.51 952 GLY A N 1
ATOM 5310 C CA . GLY A 1 952 ? 167.221 154.610 127.544 1.00 32.51 952 GLY A CA 1
ATOM 5311 C C . GLY A 1 952 ? 166.200 155.599 127.015 1.00 32.51 952 GLY A C 1
ATOM 5312 O O . GLY A 1 952 ? 165.171 155.864 127.635 1.00 32.51 952 GLY A O 1
ATOM 5313 N N . THR A 1 953 ? 166.500 156.160 125.846 1.00 31.93 953 THR A N 1
ATOM 5314 C CA . THR A 1 953 ? 165.630 157.128 125.191 1.00 31.93 953 THR A CA 1
ATOM 5315 C C . THR A 1 953 ? 165.384 156.692 123.756 1.00 31.93 953 THR A C 1
ATOM 5316 O O . THR A 1 953 ? 166.332 156.387 123.027 1.00 31.93 953 THR A O 1
ATOM 5320 N N . VAL A 1 954 ? 164.115 156.664 123.354 1.00 30.36 954 VAL A N 1
ATOM 5321 C CA . VAL A 1 954 ? 163.729 156.362 121.985 1.00 30.36 954 VAL A CA 1
ATOM 5322 C C . VAL A 1 954 ? 162.944 157.547 121.436 1.00 30.36 954 VAL A C 1
ATOM 5323 O O . VAL A 1 954 ? 162.512 158.431 122.175 1.00 30.36 954 VAL A O 1
ATOM 5327 N N . MET A 1 955 ? 162.765 157.556 120.119 1.00 32.87 955 MET A N 1
ATOM 5328 C CA . MET A 1 955 ? 162.017 158.602 119.433 1.00 32.87 955 MET A CA 1
ATOM 5329 C C . MET A 1 955 ? 160.881 157.965 118.650 1.00 32.87 955 MET A C 1
ATOM 5330 O O . MET A 1 955 ? 161.114 157.074 117.827 1.00 32.87 955 MET A O 1
ATOM 5335 N N . ILE A 1 956 ? 159.659 158.422 118.906 1.00 34.49 956 ILE A N 1
ATOM 5336 C CA . ILE A 1 956 ? 158.470 157.938 118.219 1.00 34.49 956 ILE A CA 1
ATOM 5337 C C . ILE A 1 956 ? 157.834 159.135 117.532 1.00 34.49 956 ILE A C 1
ATOM 5338 O O . ILE A 1 956 ? 157.378 160.068 118.203 1.00 34.49 956 ILE A O 1
ATOM 5343 N N . THR A 1 957 ? 157.781 159.107 116.204 1.00 42.46 957 THR A N 1
ATOM 5344 C CA . THR A 1 957 ? 157.310 160.258 115.445 1.00 42.46 957 THR A CA 1
ATOM 5345 C C . THR A 1 957 ? 156.414 159.785 114.307 1.00 42.46 957 THR A C 1
ATOM 5346 O O . THR A 1 957 ? 156.063 158.605 114.210 1.00 42.46 957 THR A O 1
ATOM 5350 N N . GLY A 1 958 ? 156.041 160.722 113.437 1.00 49.43 958 GLY A N 1
ATOM 5351 C CA . GLY A 1 958 ? 155.138 160.428 112.343 1.00 49.43 958 GLY A CA 1
ATOM 5352 C C . GLY A 1 958 ? 155.570 160.976 110.997 1.00 49.43 958 GLY A C 1
ATOM 5353 O O . GLY A 1 958 ? 154.850 160.822 110.007 1.00 49.43 958 GLY A O 1
ATOM 5354 N N . ASP A 1 959 ? 156.735 161.613 110.940 1.00 49.82 959 ASP A N 1
ATOM 5355 C CA . ASP A 1 959 ? 157.262 162.143 109.694 1.00 49.82 959 ASP A CA 1
ATOM 5356 C C . ASP A 1 959 ? 158.249 161.144 109.091 1.00 49.82 959 ASP A C 1
ATOM 5357 O O . ASP A 1 959 ? 158.390 160.014 109.569 1.00 49.82 959 ASP A O 1
ATOM 5362 N N . ASN A 1 960 ? 158.933 161.555 108.026 1.00 53.63 960 ASN A N 1
ATOM 5363 C CA . ASN A 1 960 ? 159.791 160.639 107.289 1.00 53.63 960 ASN A CA 1
ATOM 5364 C C . ASN A 1 960 ? 161.034 160.271 108.095 1.00 53.63 960 ASN A C 1
ATOM 5365 O O . ASN A 1 960 ? 161.468 160.990 108.998 1.00 53.63 960 ASN A O 1
ATOM 5370 N N . ILE A 1 961 ? 161.601 159.114 107.746 1.00 57.17 961 ILE A N 1
ATOM 5371 C CA . ILE A 1 961 ? 162.716 158.537 108.488 1.00 57.17 961 ILE A CA 1
ATOM 5372 C C . ILE A 1 961 ? 163.983 159.359 108.287 1.00 57.17 961 ILE A C 1
ATOM 5373 O O . ILE A 1 961 ? 164.874 159.366 109.147 1.00 57.17 961 ILE A O 1
ATOM 5378 N N . ARG A 1 962 ? 164.080 160.071 107.160 1.00 70.85 962 ARG A N 1
ATOM 5379 C CA . ARG A 1 962 ? 165.311 160.772 106.807 1.00 70.85 962 ARG A CA 1
ATOM 5380 C C . ARG A 1 962 ? 165.631 161.895 107.788 1.00 70.85 962 ARG A C 1
ATOM 5381 O O . ARG A 1 962 ? 166.800 162.101 108.135 1.00 70.85 962 ARG A O 1
ATOM 5389 N N . THR A 1 963 ? 164.620 162.634 108.246 1.00 61.03 963 THR A N 1
ATOM 5390 C CA . THR A 1 963 ? 164.878 163.692 109.213 1.00 61.03 963 THR A CA 1
ATOM 5391 C C . THR A 1 963 ? 164.799 163.210 110.655 1.00 61.03 963 THR A C 1
ATOM 5392 O O . THR A 1 963 ? 165.411 163.833 111.529 1.00 61.03 963 THR A O 1
ATOM 5396 N N . ALA A 1 964 ? 164.080 162.116 110.925 1.00 51.60 964 ALA A N 1
ATOM 5397 C CA . ALA A 1 964 ? 164.061 161.562 112.274 1.00 51.60 964 ALA A CA 1
ATOM 5398 C C . ALA A 1 964 ? 165.433 161.030 112.664 1.00 51.60 964 ALA A C 1
ATOM 5399 O O . ALA A 1 964 ? 165.889 161.240 113.793 1.00 51.60 964 ALA A O 1
ATOM 5401 N N . VAL A 1 965 ? 166.110 160.357 111.730 1.00 50.55 965 VAL A N 1
ATOM 5402 C CA . VAL A 1 965 ? 167.457 159.852 111.985 1.00 50.55 965 VAL A CA 1
ATOM 5403 C C . VAL A 1 965 ? 168.427 161.007 112.206 1.00 50.55 965 VAL A C 1
ATOM 5404 O O . VAL A 1 965 ? 169.277 160.959 113.104 1.00 50.55 965 VAL A O 1
ATOM 5408 N N . SER A 1 966 ? 168.306 162.069 111.404 1.00 52.40 966 SER A N 1
ATOM 5409 C CA . SER A 1 966 ? 169.186 163.225 111.555 1.00 52.40 966 SER A CA 1
ATOM 5410 C C . SER A 1 966 ? 168.966 163.928 112.891 1.00 52.40 966 SER A C 1
ATOM 5411 O O . SER A 1 966 ? 169.933 164.322 113.556 1.00 52.40 966 SER A O 1
ATOM 5414 N N . VAL A 1 967 ? 167.706 164.087 113.303 1.00 47.21 967 VAL A N 1
ATOM 5415 C CA . VAL A 1 967 ? 167.418 164.692 114.601 1.00 47.21 967 VAL A CA 1
ATOM 5416 C C . VAL A 1 967 ? 167.931 163.805 115.732 1.00 47.21 967 VAL A C 1
ATOM 5417 O O . VAL A 1 967 ? 168.470 164.301 116.727 1.00 47.21 967 VAL A O 1
ATOM 5421 N N . ALA A 1 968 ? 167.803 162.481 115.587 1.00 45.29 968 ALA A N 1
ATOM 5422 C CA . ALA A 1 968 ? 168.324 161.570 116.603 1.00 45.29 968 ALA A CA 1
ATOM 5423 C C . ALA A 1 968 ? 169.841 161.660 116.707 1.00 45.29 968 ALA A C 1
ATOM 5424 O O . ALA A 1 968 ? 170.401 161.584 117.806 1.00 45.29 968 ALA A O 1
ATOM 5426 N N . ARG A 1 969 ? 170.523 161.802 115.570 1.00 46.61 969 ARG A N 1
ATOM 5427 C CA . ARG A 1 969 ? 171.971 161.979 115.589 1.00 46.61 969 ARG A CA 1
ATOM 5428 C C . ARG A 1 969 ? 172.359 163.302 116.239 1.00 46.61 969 ARG A C 1
ATOM 5429 O O . ARG A 1 969 ? 173.355 163.372 116.968 1.00 46.61 969 ARG A O 1
ATOM 5437 N N . GLN A 1 970 ? 171.593 164.363 115.970 1.00 47.65 970 GLN A N 1
ATOM 5438 C CA . GLN A 1 970 ? 171.884 165.665 116.567 1.00 47.65 970 GLN A CA 1
ATOM 5439 C C . GLN A 1 970 ? 171.681 165.647 118.079 1.00 47.65 970 GLN A C 1
ATOM 5440 O O . GLN A 1 970 ? 172.515 166.163 118.832 1.00 47.65 970 GLN A O 1
ATOM 5446 N N . CYS A 1 971 ? 170.572 165.064 118.539 1.00 45.63 971 CYS A N 1
ATOM 5447 C CA . CYS A 1 971 ? 170.274 165.032 119.969 1.00 45.63 971 CYS A CA 1
ATOM 5448 C C . CYS A 1 971 ? 171.241 164.124 120.714 1.00 45.63 971 CYS A C 1
ATOM 5449 O O . CYS A 1 971 ? 171.797 164.506 121.750 1.00 45.63 971 CYS A O 1
ATOM 5452 N N . GLY A 1 972 ? 171.453 162.917 120.201 1.00 41.72 972 GLY A N 1
ATOM 5453 C CA . GLY A 1 972 ? 172.311 161.956 120.860 1.00 41.72 972 GLY A CA 1
ATOM 5454 C C . GLY A 1 972 ? 171.609 160.649 121.156 1.00 41.72 972 GLY A C 1
ATOM 5455 O O . GLY A 1 972 ? 172.164 159.788 121.844 1.00 41.72 972 GLY A O 1
ATOM 5456 N N . ILE A 1 973 ? 170.379 160.502 120.656 1.00 39.97 973 ILE A N 1
ATOM 5457 C CA . ILE A 1 973 ? 169.647 159.246 120.812 1.00 39.97 973 ILE A CA 1
ATOM 5458 C C . ILE A 1 973 ? 170.395 158.118 120.112 1.00 39.97 973 ILE A C 1
ATOM 5459 O O . ILE A 1 973 ? 170.584 157.029 120.668 1.00 39.97 973 ILE A O 1
ATOM 5464 N N . ILE A 1 974 ? 170.856 158.376 118.892 1.00 45.52 974 ILE A N 1
ATOM 5465 C CA . ILE A 1 974 ? 171.773 157.493 118.185 1.00 45.52 974 ILE A CA 1
ATOM 5466 C C . ILE A 1 974 ? 173.178 158.051 118.357 1.00 45.52 974 ILE A C 1
ATOM 5467 O O . ILE A 1 974 ? 173.414 159.242 118.118 1.00 45.52 974 ILE A O 1
ATOM 5472 N N . GLU A 1 975 ? 174.101 157.199 118.795 1.00 56.47 975 GLU A N 1
ATOM 5473 C CA . GLU A 1 975 ? 175.473 157.614 119.043 1.00 56.47 975 GLU A CA 1
ATOM 5474 C C . GLU A 1 975 ? 176.159 158.031 117.744 1.00 56.47 975 GLU A C 1
ATOM 5475 O O . GLU A 1 975 ? 175.803 157.578 116.654 1.00 56.47 975 GLU A O 1
ATOM 5481 N N . GLU A 1 976 ? 177.113 158.951 117.865 1.00 63.63 976 GLU A N 1
ATOM 5482 C CA . GLU A 1 976 ? 177.854 159.433 116.708 1.00 63.63 976 GLU A CA 1
ATOM 5483 C C . GLU A 1 976 ? 178.696 158.311 116.107 1.00 63.63 976 GLU A C 1
ATOM 5484 O O . GLU A 1 976 ? 179.246 157.475 116.830 1.00 63.63 976 GLU A O 1
ATOM 5490 N N . HIS A 1 977 ? 178.766 158.288 114.768 1.00 64.64 977 HIS A N 1
ATOM 5491 C CA . HIS A 1 977 ? 179.471 157.250 114.003 1.00 64.64 977 HIS A CA 1
ATOM 5492 C C . HIS A 1 977 ? 178.941 155.854 114.327 1.00 64.64 977 HIS A C 1
ATOM 5493 O O . HIS A 1 977 ? 179.691 154.877 114.376 1.00 64.64 977 HIS A O 1
ATOM 5500 N N . ALA A 1 978 ? 177.636 155.763 114.553 1.00 60.34 978 ALA A N 1
ATOM 5501 C CA . ALA A 1 978 ? 176.942 154.494 114.719 1.00 60.34 978 ALA A CA 1
ATOM 5502 C C . ALA A 1 978 ? 175.963 154.281 113.577 1.00 60.34 978 ALA A C 1
ATOM 5503 O O . ALA A 1 978 ? 175.127 155.148 113.303 1.00 60.34 978 ALA A O 1
ATOM 5505 N N . HIS A 1 979 ? 176.080 153.136 112.908 1.00 59.74 979 HIS A N 1
ATOM 5506 C CA . HIS A 1 979 ? 175.298 152.877 111.708 1.00 59.74 979 HIS A CA 1
ATOM 5507 C C . HIS A 1 979 ? 173.831 152.708 112.080 1.00 59.74 979 HIS A C 1
ATOM 5508 O O . HIS A 1 979 ? 173.507 152.200 113.153 1.00 59.74 979 HIS A O 1
ATOM 5515 N N . CYS A 1 980 ? 172.946 153.178 111.210 1.00 56.21 980 CYS A N 1
ATOM 5516 C CA . CYS A 1 980 ? 171.506 153.068 111.407 1.00 56.21 980 CYS A CA 1
ATOM 5517 C C . CYS A 1 980 ? 170.899 152.149 110.355 1.00 56.21 980 CYS A C 1
ATOM 5518 O O . CYS A 1 980 ? 171.116 152.351 109.157 1.00 56.21 980 CYS A O 1
ATOM 5521 N N . TYR A 1 981 ? 170.131 151.153 110.796 1.00 52.81 981 TYR A N 1
ATOM 5522 C CA . TYR A 1 981 ? 169.586 150.126 109.914 1.00 52.81 981 TYR A CA 1
ATOM 5523 C C . TYR A 1 981 ? 168.067 150.234 109.854 1.00 52.81 981 TYR A C 1
ATOM 5524 O O . TYR A 1 981 ? 167.410 150.369 110.891 1.00 52.81 981 TYR A O 1
ATOM 5533 N N . MET A 1 982 ? 167.509 150.169 108.628 1.00 53.17 982 MET A N 1
ATOM 5534 C CA . MET A 1 982 ? 166.077 150.088 108.366 1.00 53.17 982 MET A CA 1
ATOM 5535 C C . MET A 1 982 ? 165.705 148.755 107.731 1.00 53.17 982 MET A C 1
ATOM 5536 O O . MET A 1 982 ? 166.456 148.232 106.900 1.00 53.17 982 MET A O 1
ATOM 5541 N N . PRO A 1 983 ? 164.557 148.188 108.095 1.00 51.84 983 PRO A N 1
ATOM 5542 C CA . PRO A 1 983 ? 164.038 147.030 107.360 1.00 51.84 983 PRO A CA 1
ATOM 5543 C C . PRO A 1 983 ? 163.314 147.443 106.088 1.00 51.84 983 PRO A C 1
ATOM 5544 O O . PRO A 1 983 ? 162.611 148.456 106.048 1.00 51.84 983 PRO A O 1
ATOM 5548 N N . ARG A 1 984 ? 163.494 146.643 105.038 1.00 60.53 984 ARG A N 1
ATOM 5549 C CA . ARG A 1 984 ? 162.829 146.849 103.761 1.00 60.53 984 ARG A CA 1
ATOM 5550 C C . ARG A 1 984 ? 162.246 145.529 103.278 1.00 60.53 984 ARG A C 1
ATOM 5551 O O . ARG A 1 984 ? 162.734 144.451 103.630 1.00 60.53 984 ARG A O 1
ATOM 5559 N N . PHE A 1 985 ? 161.203 145.625 102.454 1.00 63.80 985 PHE A N 1
ATOM 5560 C CA . PHE A 1 985 ? 160.502 144.467 101.915 1.00 63.80 985 PHE A CA 1
ATOM 5561 C C . PHE A 1 985 ? 161.107 143.963 100.607 1.00 63.80 985 PHE A C 1
ATOM 5562 O O . PHE A 1 985 ? 160.397 143.337 99.811 1.00 63.80 985 PHE A O 1
ATOM 5570 N N . ILE A 1 986 ? 162.392 144.229 100.366 1.00 69.04 986 ILE A N 1
ATOM 5571 C CA . ILE A 1 986 ? 163.001 143.896 99.081 1.00 69.04 986 ILE A CA 1
ATOM 5572 C C . ILE A 1 986 ? 163.159 142.387 98.922 1.00 69.04 986 ILE A C 1
ATOM 5573 O O . ILE A 1 986 ? 162.847 141.827 97.864 1.00 69.04 986 ILE A O 1
ATOM 5578 N N . GLU A 1 987 ? 163.627 141.702 99.968 1.00 71.09 987 GLU A N 1
ATOM 5579 C CA . GLU A 1 987 ? 163.914 140.275 99.859 1.00 71.09 987 GLU A CA 1
ATOM 5580 C C . GLU A 1 987 ? 162.662 139.412 99.755 1.00 71.09 987 GLU A C 1
ATOM 5581 O O . GLU A 1 987 ? 162.780 138.224 99.438 1.00 71.09 987 GLU A O 1
ATOM 5587 N N . GLY A 1 988 ? 161.480 139.966 100.009 1.00 74.01 988 GLY A N 1
ATOM 5588 C CA . GLY A 1 988 ? 160.238 139.234 99.910 1.00 74.01 988 GLY A CA 1
ATOM 5589 C C . GLY A 1 988 ? 159.195 140.029 99.146 1.00 74.01 988 GLY A C 1
ATOM 5590 O O . GLY A 1 988 ? 159.510 140.842 98.275 1.00 74.01 988 GLY A O 1
ATOM 5591 N N . ASN A 1 989 ? 157.936 139.778 99.488 1.00 77.75 989 ASN A N 1
ATOM 5592 C CA . ASN A 1 989 ? 156.817 140.468 98.867 1.00 77.75 989 ASN A CA 1
ATOM 5593 C C . ASN A 1 989 ? 156.534 141.765 99.625 1.00 77.75 989 ASN A C 1
ATOM 5594 O O . ASN A 1 989 ? 157.323 142.208 100.463 1.00 77.75 989 ASN A O 1
ATOM 5599 N N . ALA A 1 990 ? 155.392 142.390 99.334 1.00 73.61 990 ALA A N 1
ATOM 5600 C CA . ALA A 1 990 ? 155.074 143.680 99.935 1.00 73.61 990 ALA A CA 1
ATOM 5601 C C . ALA A 1 990 ? 154.562 143.525 101.363 1.00 73.61 990 ALA A C 1
ATOM 5602 O O . ALA A 1 990 ? 155.182 144.016 102.312 1.00 73.61 990 ALA A O 1
ATOM 5604 N N . ASP A 1 991 ? 153.437 142.838 101.534 1.00 75.88 991 ASP A N 1
ATOM 5605 C CA . ASP A 1 991 ? 152.764 142.779 102.827 1.00 75.88 991 ASP A CA 1
ATOM 5606 C C . ASP A 1 991 ? 151.826 141.570 102.811 1.00 75.88 991 ASP A C 1
ATOM 5607 O O . ASP A 1 991 ? 151.975 140.674 101.971 1.00 75.88 991 ASP A O 1
ATOM 5612 N N . ASP A 1 992 ? 150.882 141.540 103.757 1.00 80.19 992 ASP A N 1
ATOM 5613 C CA . ASP A 1 992 ? 149.809 140.545 103.851 1.00 80.19 992 ASP A CA 1
ATOM 5614 C C . ASP A 1 992 ? 150.367 139.132 104.061 1.00 80.19 992 ASP A C 1
ATOM 5615 O O . ASP A 1 992 ? 150.259 138.243 103.214 1.00 80.19 992 ASP A O 1
ATOM 5620 N N . CYS A 1 993 ? 151.001 138.974 105.225 1.00 74.63 993 CYS A N 1
ATOM 5621 C CA . CYS A 1 993 ? 151.352 137.702 105.855 1.00 74.63 993 CYS A CA 1
ATOM 5622 C C . CYS A 1 993 ? 152.416 136.908 105.110 1.00 74.63 993 CYS A C 1
ATOM 5623 O O . CYS A 1 993 ? 152.600 135.720 105.407 1.00 74.63 993 CYS A O 1
ATOM 5626 N N . ASN A 1 994 ? 153.135 137.517 104.165 1.00 74.09 994 ASN A N 1
ATOM 5627 C CA . ASN A 1 994 ? 154.229 136.815 103.493 1.00 74.09 994 ASN A CA 1
ATOM 5628 C C . ASN A 1 994 ? 155.201 137.864 102.953 1.00 74.09 994 ASN A C 1
ATOM 5629 O O . ASN A 1 994 ? 154.926 138.490 101.926 1.00 74.09 994 ASN A O 1
ATOM 5634 N N . ALA A 1 995 ? 156.326 138.035 103.644 1.00 68.27 995 ALA A N 1
ATOM 5635 C CA . ALA A 1 995 ? 157.385 138.928 103.194 1.00 68.27 995 ALA A CA 1
ATOM 5636 C C . ALA A 1 995 ? 158.678 138.539 103.892 1.00 68.27 995 ALA A C 1
ATOM 5637 O O . ALA A 1 995 ? 158.668 137.927 104.963 1.00 68.27 995 ALA A O 1
ATOM 5639 N N . LYS A 1 996 ? 159.795 138.906 103.268 1.00 64.04 996 LYS A N 1
ATOM 5640 C CA . LYS A 1 996 ? 161.129 138.652 103.803 1.00 64.04 996 LYS A CA 1
ATOM 5641 C C . LYS A 1 996 ? 161.856 139.984 103.926 1.00 64.04 996 LYS A C 1
ATOM 5642 O O . LYS A 1 996 ? 162.136 140.640 102.916 1.00 64.04 996 LYS A O 1
ATOM 5648 N N . LEU A 1 997 ? 162.160 140.381 105.157 1.00 57.52 997 LEU A N 1
ATOM 5649 C CA . LEU A 1 997 ? 162.748 141.684 105.429 1.00 57.52 997 LEU A CA 1
ATOM 5650 C C . LEU A 1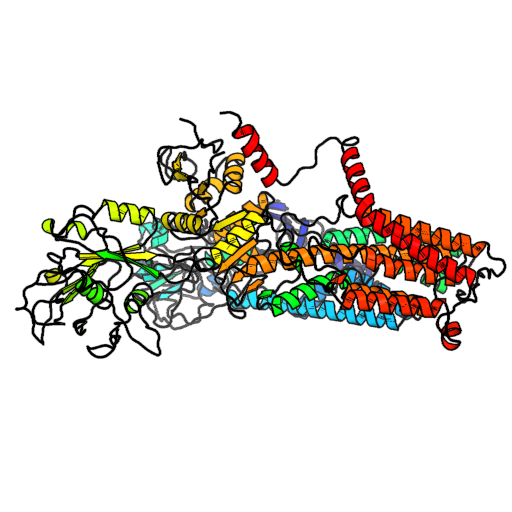 997 ? 164.261 141.643 105.273 1.00 57.52 997 LEU A C 1
ATOM 5651 O O . LEU A 1 997 ? 164.922 140.707 105.730 1.00 57.52 997 LEU A O 1
ATOM 5656 N N . ARG A 1 998 ? 164.804 142.668 104.623 1.00 60.65 998 ARG A N 1
ATOM 5657 C CA . ARG A 1 998 ? 166.241 142.888 104.550 1.00 60.65 998 ARG A CA 1
ATOM 5658 C C . ARG A 1 998 ? 166.566 144.169 105.301 1.00 60.65 998 ARG A C 1
ATOM 5659 O O . ARG A 1 998 ? 165.987 145.221 105.017 1.00 60.65 998 ARG A O 1
ATOM 5667 N N . TRP A 1 999 ? 167.479 144.081 106.257 1.00 50.98 999 TRP A N 1
ATOM 5668 C CA . TRP A 1 999 ? 167.792 145.198 107.138 1.00 50.98 999 TRP A CA 1
ATOM 5669 C C . TRP A 1 999 ? 169.068 145.853 106.621 1.00 50.98 999 TRP A C 1
ATOM 5670 O O . TRP A 1 999 ? 170.165 145.317 106.802 1.00 50.98 999 TRP A O 1
ATOM 5681 N N . GLU A 1 1000 ? 168.925 147.012 105.986 1.00 56.63 1000 GLU A N 1
ATOM 5682 C CA . GLU A 1 1000 ? 170.035 147.689 105.330 1.00 56.63 1000 GLU A CA 1
ATOM 5683 C C . GLU A 1 1000 ? 170.350 149.012 106.014 1.00 56.63 1000 GLU A C 1
ATOM 5684 O O . GLU A 1 1000 ? 169.466 149.676 106.561 1.00 56.63 1000 GLU A O 1
ATOM 5690 N N . SER A 1 1001 ? 171.626 149.387 105.977 1.00 59.23 1001 SER A N 1
ATOM 5691 C CA . SER A 1 1001 ? 172.084 150.607 106.622 1.00 59.23 1001 SER A CA 1
ATOM 5692 C C . SER A 1 1001 ? 171.671 151.846 105.830 1.00 59.23 1001 SER A C 1
ATOM 5693 O O . SER A 1 1001 ? 171.419 151.796 104.623 1.00 59.23 1001 SER A O 1
ATOM 5696 N N . ILE A 1 1002 ? 171.599 152.975 106.539 1.00 61.38 1002 ILE A N 1
ATOM 5697 C CA . ILE A 1 1002 ? 171.341 154.257 105.886 1.00 61.38 1002 ILE A CA 1
ATOM 5698 C C . ILE A 1 1002 ? 172.578 154.723 105.131 1.00 61.38 1002 ILE A C 1
ATOM 5699 O O . ILE A 1 1002 ? 172.565 154.869 103.903 1.00 61.38 1002 ILE A O 1
ATOM 5704 N N . ASN A 1 1003 ? 173.662 154.962 105.858 1.00 64.89 1003 ASN A N 1
ATOM 5705 C CA . ASN A 1 1003 ? 174.945 155.286 105.257 1.00 64.89 1003 ASN A CA 1
ATOM 5706 C C . ASN A 1 1003 ? 175.771 154.017 105.111 1.00 64.89 1003 ASN A C 1
ATOM 5707 O O . ASN A 1 1003 ? 175.709 153.125 105.963 1.00 64.89 1003 ASN A O 1
ATOM 5712 N N . ASN A 1 1004 ? 176.533 153.941 104.012 1.00 67.37 1004 ASN A N 1
ATOM 5713 C CA . ASN A 1 1004 ? 177.336 152.782 103.629 1.00 67.37 1004 ASN A CA 1
ATOM 5714 C C . ASN A 1 1004 ? 176.450 151.544 103.521 1.00 67.37 1004 ASN A C 1
ATOM 5715 O O . ASN A 1 1004 ? 176.498 150.672 104.397 1.00 67.37 1004 ASN A O 1
ATOM 5720 N N . PRO A 1 1005 ? 175.609 151.441 102.476 1.00 63.14 1005 PRO A N 1
ATOM 5721 C CA . PRO A 1 1005 ? 174.664 150.317 102.388 1.00 63.14 1005 PRO A CA 1
ATOM 5722 C C . PRO A 1 1005 ? 175.328 148.974 102.122 1.00 63.14 1005 PRO A C 1
ATOM 5723 O O . PRO A 1 1005 ? 176.559 148.863 102.132 1.00 63.14 1005 PRO A O 1
ATOM 5727 N N . ALA A 1 1006 ? 174.495 147.948 101.916 1.00 59.62 1006 ALA A N 1
ATOM 5728 C CA . ALA A 1 1006 ? 174.888 146.549 101.718 1.00 59.62 1006 ALA A CA 1
ATOM 5729 C C . ALA A 1 1006 ? 175.563 145.953 102.951 1.00 59.62 1006 ALA A C 1
ATOM 5730 O O . ALA A 1 1006 ? 176.269 144.945 102.850 1.00 59.62 1006 ALA A O 1
ATOM 5732 N N . LEU A 1 1007 ? 175.357 146.561 104.120 1.00 56.34 1007 LEU A N 1
ATOM 5733 C CA . LEU A 1 1007 ? 175.747 145.966 105.398 1.00 56.34 1007 LEU A CA 1
ATOM 5734 C C . LEU A 1 1007 ? 174.480 145.407 106.038 1.00 56.34 1007 LEU A C 1
ATOM 5735 O O . LEU A 1 1007 ? 173.844 146.030 106.887 1.00 56.34 1007 LEU A O 1
ATOM 5740 N N . GLU A 1 1008 ? 174.118 144.200 105.612 1.00 55.53 1008 GLU A N 1
ATOM 5741 C CA . GLU A 1 1008 ? 172.840 143.609 105.970 1.00 55.53 1008 GLU A CA 1
ATOM 5742 C C . GLU A 1 1008 ? 172.841 143.135 107.422 1.00 55.53 1008 GLU A C 1
ATOM 5743 O O . GLU A 1 1008 ? 173.868 143.107 108.105 1.00 55.53 1008 GLU A O 1
ATOM 5749 N N . LEU A 1 1009 ? 171.652 142.762 107.891 1.00 51.61 1009 LEU A N 1
ATOM 5750 C CA . LEU A 1 1009 ? 171.468 142.114 109.180 1.00 51.61 1009 LEU A CA 1
ATOM 5751 C C . LEU A 1 1009 ? 170.702 140.817 108.978 1.00 51.61 1009 LEU A C 1
ATOM 5752 O O . LEU A 1 1009 ? 169.903 140.689 108.047 1.00 51.61 1009 LEU A O 1
ATOM 5757 N N . ASP A 1 1010 ? 170.958 139.855 109.851 1.00 54.52 1010 ASP A N 1
ATOM 5758 C CA . ASP A 1 1010 ? 170.226 138.597 109.808 1.00 54.52 1010 ASP A CA 1
ATOM 5759 C C . ASP A 1 1010 ? 168.785 138.829 110.235 1.00 54.52 1010 ASP A C 1
ATOM 5760 O O . ASP A 1 1010 ? 168.552 139.348 111.333 1.00 54.52 1010 ASP A O 1
ATOM 5765 N N . PRO A 1 1011 ? 167.795 138.480 109.408 1.00 51.68 1011 PRO A N 1
ATOM 5766 C CA . PRO A 1 1011 ? 166.394 138.703 109.802 1.00 51.68 1011 PRO A CA 1
ATOM 5767 C C . PRO A 1 1011 ? 165.946 137.869 110.990 1.00 51.68 1011 PRO A C 1
ATOM 5768 O O . PRO A 1 1011 ? 164.907 138.182 111.583 1.00 51.68 1011 PRO A O 1
ATOM 5772 N N . TRP A 1 1012 ? 166.685 136.823 111.354 1.00 52.14 1012 TRP A N 1
ATOM 5773 C CA . TRP A 1 1012 ? 166.307 135.958 112.463 1.00 52.14 1012 TRP A CA 1
ATOM 5774 C C . TRP A 1 1012 ? 166.990 136.315 113.775 1.00 52.14 1012 TRP A C 1
ATOM 5775 O O . TRP A 1 1012 ? 166.407 136.093 114.840 1.00 52.14 1012 TRP A O 1
ATOM 5786 N N . THR A 1 1013 ? 168.207 136.860 113.730 1.00 50.29 1013 THR A N 1
ATOM 5787 C CA . THR A 1 1013 ? 168.946 137.184 114.941 1.00 50.29 1013 THR A CA 1
ATOM 5788 C C . THR A 1 1013 ? 169.242 138.667 115.111 1.00 50.29 1013 THR A C 1
ATOM 5789 O O . THR A 1 1013 ? 169.627 139.069 116.216 1.00 50.29 1013 THR A O 1
ATOM 5793 N N . LEU A 1 1014 ? 169.076 139.479 114.062 1.00 47.12 1014 LEU A N 1
ATOM 5794 C CA . LEU A 1 1014 ? 169.286 140.931 114.091 1.00 47.12 1014 LEU A CA 1
ATOM 5795 C C . LEU A 1 1014 ? 170.707 141.281 114.541 1.00 47.12 1014 LEU A C 1
ATOM 5796 O O . LEU A 1 1014 ? 170.926 141.953 115.550 1.00 47.12 1014 LEU A O 1
ATOM 5801 N N . LEU A 1 1015 ? 171.676 140.809 113.763 1.00 52.42 1015 LEU A N 1
ATOM 5802 C CA . LEU A 1 1015 ? 173.086 140.998 114.058 1.00 52.42 1015 LEU A CA 1
ATOM 5803 C C . LEU A 1 1015 ? 173.807 141.568 112.848 1.00 52.42 1015 LEU A C 1
ATOM 5804 O O . LEU A 1 1015 ? 173.451 141.262 111.706 1.00 52.42 1015 LEU A O 1
ATOM 5809 N N . PRO A 1 1016 ? 174.830 142.396 113.067 1.00 53.78 1016 PRO A N 1
ATOM 5810 C CA . PRO A 1 1016 ? 175.614 142.931 111.942 1.00 53.78 1016 PRO A CA 1
ATOM 5811 C C . PRO A 1 1016 ? 176.453 141.840 111.290 1.00 53.78 1016 PRO A C 1
ATOM 5812 O O . PRO A 1 1016 ? 177.334 141.255 111.924 1.00 53.78 1016 PRO A O 1
ATOM 5816 N N . MET A 1 1017 ? 176.167 141.566 110.024 1.00 60.23 1017 MET A N 1
ATOM 5817 C CA . MET A 1 1017 ? 176.901 140.540 109.292 1.00 60.23 1017 MET A CA 1
ATOM 5818 C C . MET A 1 1017 ? 178.317 141.028 109.001 1.00 60.23 1017 MET A C 1
ATOM 5819 O O . MET A 1 1017 ? 178.487 142.116 108.439 1.00 60.23 1017 MET A O 1
ATOM 5824 N N . PRO A 1 1018 ? 179.355 140.261 109.360 1.00 66.11 1018 PRO A N 1
ATOM 5825 C CA . PRO A 1 1018 ? 180.731 140.740 109.160 1.00 66.11 1018 PRO A CA 1
ATOM 5826 C C . PRO A 1 1018 ? 181.248 140.538 107.743 1.00 66.11 1018 PRO A C 1
ATOM 5827 O O . PRO A 1 1018 ? 182.457 140.629 107.505 1.00 66.11 1018 PRO A O 1
ATOM 5831 N N . VAL A 1 1019 ? 180.355 140.261 106.799 1.00 69.85 1019 VAL A N 1
ATOM 5832 C CA . VAL A 1 1019 ? 180.737 140.104 105.401 1.00 69.85 1019 VAL A CA 1
ATOM 5833 C C . VAL A 1 1019 ? 181.112 141.455 104.800 1.00 69.85 1019 VAL A C 1
ATOM 5834 O O . VAL A 1 1019 ? 180.723 142.504 105.313 1.00 69.85 1019 VAL A O 1
ATOM 5838 N N . ILE A 1 1034 ? 181.920 146.448 119.968 1.00 74.83 1034 ILE A N 1
ATOM 5839 C CA . ILE A 1 1034 ? 180.518 146.332 119.585 1.00 74.83 1034 ILE A CA 1
ATOM 5840 C C . ILE A 1 1034 ? 179.979 147.631 118.947 1.00 74.83 1034 ILE A C 1
ATOM 5841 O O . ILE A 1 1034 ? 179.482 148.545 119.610 1.00 74.83 1034 ILE A O 1
ATOM 5846 N N . ARG A 1 1035 ? 180.161 147.710 117.629 1.00 65.79 1035 ARG A N 1
ATOM 5847 C CA . ARG A 1 1035 ? 179.615 148.806 116.836 1.00 65.79 1035 ARG A CA 1
ATOM 5848 C C . ARG A 1 1035 ? 178.107 148.921 117.034 1.00 65.79 1035 ARG A C 1
ATOM 5849 O O . ARG A 1 1035 ? 177.376 147.933 116.924 1.00 65.79 1035 ARG A O 1
ATOM 5857 N N . ASN A 1 1036 ? 177.652 150.133 117.353 1.00 65.56 1036 ASN A N 1
ATOM 5858 C CA . ASN A 1 1036 ? 176.268 150.362 117.753 1.00 65.56 1036 ASN A CA 1
ATOM 5859 C C . ASN A 1 1036 ? 175.342 150.132 116.564 1.00 65.56 1036 ASN A C 1
ATOM 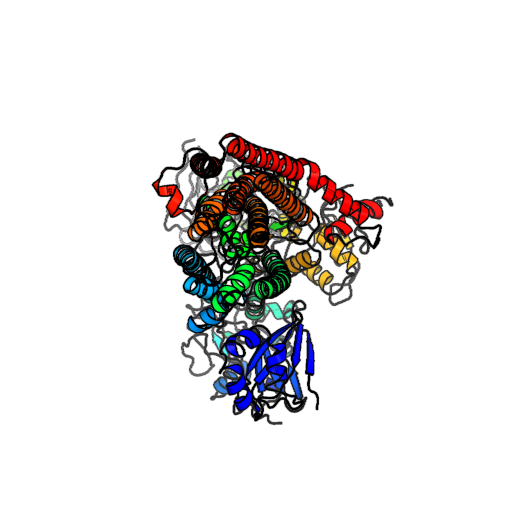5860 O O . ASN A 1 1036 ? 175.480 150.759 115.509 1.00 65.56 1036 ASN A O 1
ATOM 5865 N N . TYR A 1 1037 ? 174.399 149.216 116.767 1.00 58.11 1037 TYR A N 1
ATOM 5866 C CA . TYR A 1 1037 ? 173.390 148.851 115.779 1.00 58.11 1037 TYR A CA 1
ATOM 5867 C C . TYR A 1 1037 ? 172.388 149.956 115.423 1.00 58.11 1037 TYR A C 1
ATOM 5868 O O . TYR A 1 1037 ? 172.091 150.128 114.237 1.00 58.11 1037 TYR A O 1
ATOM 5877 N N . ALA A 1 1038 ? 171.868 150.709 116.398 1.00 48.40 1038 ALA A N 1
ATOM 5878 C CA . ALA A 1 1038 ? 170.971 151.864 116.202 1.00 48.40 1038 ALA A CA 1
ATOM 5879 C C . ALA A 1 1038 ? 169.863 151.586 115.175 1.00 48.40 1038 ALA A C 1
ATOM 5880 O O . ALA A 1 1038 ? 169.753 152.269 114.156 1.00 48.40 1038 ALA A O 1
ATOM 5882 N N . ILE A 1 1039 ? 169.032 150.584 115.442 1.00 41.91 1039 ILE A N 1
ATOM 5883 C CA . ILE A 1 1039 ? 168.038 150.174 114.449 1.00 41.91 1039 ILE A CA 1
ATOM 5884 C C . ILE A 1 1039 ? 166.823 151.100 114.451 1.00 41.91 1039 ILE A C 1
ATOM 5885 O O . ILE A 1 1039 ? 166.341 151.528 115.508 1.00 41.91 1039 ILE A O 1
ATOM 5890 N N . ALA A 1 1040 ? 166.371 151.488 113.254 1.00 38.77 1040 ALA A N 1
ATOM 5891 C CA . ALA A 1 1040 ? 165.269 152.440 113.104 1.00 38.77 1040 ALA A CA 1
ATOM 5892 C C . ALA A 1 1040 ? 164.177 151.857 112.209 1.00 38.77 1040 ALA A C 1
ATOM 5893 O O . ALA A 1 1040 ? 164.264 151.957 110.982 1.00 38.77 1040 ALA A O 1
ATOM 5895 N N . VAL A 1 1041 ? 163.147 151.258 112.803 1.00 37.74 1041 VAL A N 1
ATOM 5896 C CA . VAL A 1 1041 ? 162.089 150.614 112.028 1.00 37.74 1041 VAL A CA 1
ATOM 5897 C C . VAL A 1 1041 ? 161.196 151.747 111.514 1.00 37.74 1041 VAL A C 1
ATOM 5898 O O . VAL A 1 1041 ? 161.329 152.892 111.958 1.00 37.74 1041 VAL A O 1
ATOM 5902 N N . THR A 1 1042 ? 160.274 151.453 110.600 1.00 41.84 1042 THR A N 1
ATOM 5903 C CA . THR A 1 1042 ? 159.287 152.419 110.144 1.00 41.84 1042 THR A CA 1
ATOM 5904 C C . THR A 1 1042 ? 157.947 151.996 110.762 1.00 41.84 1042 THR A C 1
ATOM 5905 O O . THR A 1 1042 ? 157.894 151.061 111.564 1.00 41.84 1042 THR A O 1
ATOM 5909 N N . GLY A 1 1043 ? 156.859 152.674 110.402 1.00 46.49 1043 GLY A N 1
ATOM 5910 C CA . GLY A 1 1043 ? 155.595 152.424 111.066 1.00 46.49 1043 GLY A CA 1
ATOM 5911 C C . GLY A 1 1043 ? 154.822 151.279 110.449 1.00 46.49 1043 GLY A C 1
ATOM 5912 O O . GLY A 1 1043 ? 154.238 150.460 111.164 1.00 46.49 1043 GLY A O 1
ATOM 5913 N N . ASP A 1 1044 ? 154.803 151.219 109.116 1.00 50.78 1044 ASP A N 1
ATOM 5914 C CA . ASP A 1 1044 ? 154.087 150.147 108.433 1.00 50.78 1044 ASP A CA 1
ATOM 5915 C C . ASP A 1 1044 ? 154.786 148.809 108.638 1.00 50.78 1044 ASP A C 1
ATOM 5916 O O . ASP A 1 1044 ? 154.129 147.774 108.798 1.00 50.78 1044 ASP A O 1
ATOM 5921 N N . VAL A 1 1045 ? 156.121 148.817 108.631 1.00 48.70 1045 VAL A N 1
ATOM 5922 C CA . VAL A 1 1045 ? 156.896 147.611 108.896 1.00 48.70 1045 VAL A CA 1
ATOM 5923 C C . VAL A 1 1045 ? 156.744 147.173 110.349 1.00 48.70 1045 VAL A C 1
ATOM 5924 O O . VAL A 1 1045 ? 156.763 145.972 110.647 1.00 48.70 1045 VAL A O 1
ATOM 5928 N N . PHE A 1 1046 ? 156.610 148.126 111.276 1.00 48.00 1046 PHE A N 1
ATOM 5929 C CA . PHE A 1 1046 ? 156.400 147.773 112.677 1.00 48.00 1046 PHE A CA 1
ATOM 5930 C C . PHE A 1 1046 ? 155.087 147.025 112.868 1.00 48.00 1046 PHE A C 1
ATOM 5931 O O . PHE A 1 1046 ? 155.022 146.057 113.636 1.00 48.00 1046 PHE A O 1
ATOM 5939 N N . ARG A 1 1047 ? 154.032 147.452 112.168 1.00 56.36 1047 ARG A N 1
ATOM 5940 C CA . ARG A 1 1047 ? 152.769 146.722 112.215 1.00 56.36 1047 ARG A CA 1
ATOM 5941 C C . ARG A 1 1047 ? 152.920 145.330 111.618 1.00 56.36 1047 ARG A C 1
ATOM 5942 O O . ARG A 1 1047 ? 152.320 144.369 112.111 1.00 56.36 1047 ARG A O 1
ATOM 5950 N N . TRP A 1 1048 ? 153.720 145.209 110.555 1.00 59.71 1048 TRP A N 1
ATOM 5951 C CA . TRP A 1 1048 ? 154.020 143.909 109.960 1.00 59.71 1048 TRP A CA 1
ATOM 5952 C C . TRP A 1 1048 ? 154.675 142.979 110.975 1.00 59.71 1048 TRP A C 1
ATOM 5953 O O . TRP A 1 1048 ? 154.282 141.813 111.115 1.00 59.71 1048 TRP A O 1
ATOM 5964 N N . ILE A 1 1049 ? 155.676 143.487 111.696 1.00 52.53 1049 ILE A N 1
ATOM 5965 C CA . ILE A 1 1049 ? 156.403 142.672 112.665 1.00 52.53 1049 ILE A CA 1
ATOM 5966 C C . ILE A 1 1049 ? 155.507 142.293 113.841 1.00 52.53 1049 ILE A C 1
ATOM 5967 O O . ILE A 1 1049 ? 155.538 141.150 114.315 1.00 52.53 1049 ILE A O 1
ATOM 5972 N N . VAL A 1 1050 ? 154.694 143.233 114.330 1.00 55.92 1050 VAL A N 1
ATOM 5973 C CA . VAL A 1 1050 ? 153.790 142.919 115.435 1.00 55.92 1050 VAL A CA 1
ATOM 5974 C C . VAL A 1 1050 ? 152.748 141.889 115.007 1.00 55.92 1050 VAL A C 1
ATOM 5975 O O . VAL A 1 1050 ? 152.443 140.950 115.754 1.00 55.92 1050 VAL A O 1
ATOM 5979 N N . ASP A 1 1051 ? 152.200 142.033 113.797 1.00 62.50 1051 ASP A N 1
ATOM 5980 C CA . ASP A 1 1051 ? 151.168 141.114 113.328 1.00 62.50 1051 ASP A CA 1
ATOM 5981 C C . ASP A 1 1051 ? 151.725 139.713 113.106 1.00 62.50 1051 ASP A C 1
ATOM 5982 O O . ASP A 1 1051 ? 151.141 138.725 113.566 1.00 62.50 1051 ASP A O 1
ATOM 5987 N N . HIS A 1 1052 ? 152.858 139.601 112.408 1.00 61.41 1052 HIS A N 1
ATOM 5988 C CA . HIS A 1 1052 ? 153.413 138.283 112.098 1.00 61.41 1052 HIS A CA 1
ATOM 5989 C C . HIS A 1 1052 ? 154.936 138.372 111.988 1.00 61.41 1052 HIS A C 1
ATOM 5990 O O . HIS A 1 1052 ? 155.477 138.788 110.960 1.00 61.41 1052 HIS A O 1
ATOM 5997 N N . ALA A 1 1053 ? 155.608 137.985 113.068 1.00 49.81 1053 ALA A N 1
ATOM 5998 C CA . ALA A 1 1053 ? 157.053 137.819 113.130 1.00 49.81 1053 ALA A CA 1
ATOM 5999 C C . ALA A 1 1053 ? 157.369 136.992 114.366 1.00 49.81 1053 ALA A C 1
ATOM 6000 O O . ALA A 1 1053 ? 156.542 136.917 115.283 1.00 49.81 1053 ALA A O 1
ATOM 6002 N N . PRO A 1 1054 ? 158.524 136.322 114.403 1.00 46.27 1054 PRO A N 1
ATOM 6003 C CA . PRO A 1 1054 ? 158.904 135.597 115.623 1.00 46.27 1054 PRO A CA 1
ATOM 6004 C C . PRO A 1 1054 ? 159.010 136.537 116.815 1.00 46.27 1054 PRO A C 1
ATOM 6005 O O . PRO A 1 1054 ? 159.443 137.684 116.688 1.00 46.27 1054 PRO A O 1
ATOM 6009 N N . THR A 1 1055 ? 158.584 136.039 117.980 1.00 42.22 1055 THR A N 1
ATOM 6010 C CA . THR A 1 1055 ? 158.579 136.860 119.185 1.00 42.22 1055 THR A CA 1
ATOM 6011 C C . THR A 1 1055 ? 159.993 137.234 119.614 1.00 42.22 1055 THR A C 1
ATOM 6012 O O . THR A 1 1055 ? 160.202 138.312 120.180 1.00 42.22 1055 THR A O 1
ATOM 6016 N N . ASP A 1 1056 ? 160.974 136.374 119.332 1.00 43.09 1056 ASP A N 1
ATOM 6017 C CA . ASP A 1 1056 ? 162.364 136.732 119.590 1.00 43.09 1056 ASP A CA 1
ATOM 6018 C C . ASP A 1 1056 ? 162.810 137.888 118.703 1.00 43.09 1056 ASP A C 1
ATOM 6019 O O . ASP A 1 1056 ? 163.494 138.803 119.171 1.00 43.09 1056 ASP A O 1
ATOM 6024 N N . VAL A 1 1057 ? 162.419 137.869 117.426 1.00 41.08 1057 VAL A N 1
ATOM 6025 C CA . VAL A 1 1057 ? 162.747 138.964 116.515 1.00 41.08 1057 VAL A CA 1
ATOM 6026 C C . VAL A 1 1057 ? 162.059 140.252 116.953 1.00 41.08 1057 VAL A C 1
ATOM 6027 O O . VAL A 1 1057 ? 162.668 141.332 116.941 1.00 41.08 1057 VAL A O 1
ATOM 6031 N N . LEU A 1 1058 ? 160.784 140.161 117.342 1.00 38.20 1058 LEU A N 1
ATOM 6032 C CA . LEU A 1 1058 ? 160.056 141.340 117.802 1.00 38.20 1058 LEU A CA 1
ATOM 6033 C C . LEU A 1 1058 ? 160.683 141.922 119.061 1.00 38.20 1058 LEU A C 1
ATOM 6034 O O . LEU A 1 1058 ? 160.852 143.140 119.167 1.00 38.20 1058 LEU A O 1
ATOM 6039 N N . HIS A 1 1059 ? 161.064 141.065 120.012 1.00 36.58 1059 HIS A N 1
ATOM 6040 C CA . HIS A 1 1059 ? 161.688 141.554 121.238 1.00 36.58 1059 HIS A CA 1
ATOM 6041 C C . HIS A 1 1059 ? 163.069 142.131 120.965 1.00 36.58 1059 HIS A C 1
ATOM 6042 O O . HIS A 1 1059 ? 163.461 143.125 121.585 1.00 36.58 1059 HIS A O 1
ATOM 6049 N N . ARG A 1 1060 ? 163.819 141.529 120.037 1.00 40.44 1060 ARG A N 1
ATOM 6050 C CA . ARG A 1 1060 ? 165.134 142.057 119.696 1.00 40.44 1060 ARG A CA 1
ATOM 6051 C C . ARG A 1 1060 ? 165.030 143.430 119.046 1.00 40.44 1060 ARG A C 1
ATOM 6052 O O . ARG A 1 1060 ? 165.761 144.348 119.424 1.00 40.44 1060 ARG A O 1
ATOM 6060 N N . MET A 1 1061 ? 164.102 143.604 118.101 1.00 35.35 1061 MET A N 1
ATOM 6061 C CA . MET A 1 1061 ? 163.897 144.925 117.508 1.00 35.35 1061 MET A CA 1
ATOM 6062 C C . MET A 1 1061 ? 163.412 145.921 118.551 1.00 35.35 1061 MET A C 1
ATOM 6063 O O . MET A 1 1061 ? 163.858 147.074 118.580 1.00 35.35 1061 MET A O 1
ATOM 6068 N N . LEU A 1 1062 ? 162.504 145.482 119.423 1.00 35.24 1062 LEU A N 1
ATOM 6069 C CA . LEU A 1 1062 ? 161.884 146.362 120.402 1.00 35.24 1062 LEU A CA 1
ATOM 6070 C C . LEU A 1 1062 ? 162.902 146.858 121.423 1.00 35.24 1062 LEU A C 1
ATOM 6071 O O . LEU A 1 1062 ? 162.860 148.022 121.836 1.00 35.24 1062 LEU A O 1
ATOM 6076 N N . VAL A 1 1063 ? 163.822 145.986 121.841 1.00 36.10 1063 VAL A N 1
ATOM 6077 C CA . VAL A 1 1063 ? 164.907 146.398 122.726 1.00 36.10 1063 VAL A CA 1
ATOM 6078 C C . VAL A 1 1063 ? 165.915 147.267 121.982 1.00 36.10 1063 VAL A C 1
ATOM 6079 O O . VAL A 1 1063 ? 166.357 148.303 122.492 1.00 36.10 1063 VAL A O 1
ATOM 6083 N N . LEU A 1 1064 ? 166.272 146.880 120.756 1.00 37.73 1064 LEU A N 1
ATOM 6084 C CA . LEU A 1 1064 ? 167.287 147.604 120.002 1.00 37.73 1064 LEU A CA 1
ATOM 6085 C C . LEU A 1 1064 ? 166.767 148.895 119.379 1.00 37.73 1064 LEU A C 1
ATOM 6086 O O . LEU A 1 1064 ? 167.576 149.695 118.898 1.00 37.73 1064 LEU A O 1
ATOM 6091 N N . GLY A 1 1065 ? 165.452 149.106 119.373 1.00 34.62 1065 GLY A N 1
ATOM 6092 C CA . GLY A 1 1065 ? 164.871 150.237 118.660 1.00 34.62 1065 GLY A CA 1
ATOM 6093 C C . GLY A 1 1065 ? 165.266 151.581 119.248 1.00 34.62 1065 GLY A C 1
ATOM 6094 O O . GLY A 1 1065 ? 165.326 151.760 120.465 1.00 34.62 1065 GLY A O 1
ATOM 6095 N N . LYS A 1 1066 ? 165.547 152.534 118.365 1.00 31.45 1066 LYS A N 1
ATOM 6096 C CA . LYS A 1 1066 ? 165.881 153.896 118.772 1.00 31.45 1066 LYS A CA 1
ATOM 6097 C C . LYS A 1 1066 ? 165.035 154.955 118.080 1.00 31.45 1066 LYS A C 1
ATOM 6098 O O . LYS A 1 1066 ? 164.704 155.967 118.700 1.00 31.45 1066 LYS A O 1
ATOM 6104 N N . VAL A 1 1067 ? 164.677 154.751 116.814 1.00 31.68 1067 VAL A N 1
ATOM 6105 C CA . VAL A 1 1067 ? 163.897 155.708 116.036 1.00 31.68 1067 VAL A CA 1
ATOM 6106 C C . VAL A 1 1067 ? 162.692 154.981 115.459 1.00 31.68 1067 VAL A C 1
ATOM 6107 O O . VAL A 1 1067 ? 162.841 153.922 114.842 1.00 31.68 1067 VAL A O 1
ATOM 6111 N N . TYR A 1 1068 ? 161.502 155.548 115.654 1.00 34.07 1068 TYR A N 1
ATOM 6112 C CA . TYR A 1 1068 ? 160.254 154.962 115.162 1.00 34.07 1068 TYR A CA 1
ATOM 6113 C C . TYR A 1 1068 ? 159.495 156.033 114.383 1.00 34.07 1068 TYR A C 1
ATOM 6114 O O . TYR A 1 1068 ? 158.740 156.816 114.964 1.00 34.07 1068 TYR A O 1
ATOM 6123 N N . ALA A 1 1069 ? 159.694 156.065 113.069 1.00 41.86 1069 ALA A N 1
ATOM 6124 C CA . ALA A 1 1069 ? 159.106 157.082 112.211 1.00 41.86 1069 ALA A CA 1
ATOM 6125 C C . ALA A 1 1069 ? 157.880 156.546 111.479 1.00 41.86 1069 ALA A C 1
ATOM 6126 O O . ALA A 1 1069 ? 157.666 155.335 111.381 1.00 41.86 1069 ALA A O 1
ATOM 6128 N N . ARG A 1 1070 ? 157.082 157.485 110.956 1.00 49.01 1070 ARG A N 1
ATOM 6129 C CA . ARG A 1 1070 ? 155.821 157.200 110.258 1.00 49.01 1070 ARG A CA 1
ATOM 6130 C C . ARG A 1 1070 ? 154.873 156.364 111.114 1.00 49.01 1070 ARG A C 1
ATOM 6131 O O . ARG A 1 1070 ? 154.232 155.429 110.633 1.00 49.01 1070 ARG A O 1
ATOM 6139 N N . MET A 1 1071 ? 154.776 156.708 112.394 1.00 45.39 1071 MET A N 1
ATOM 6140 C CA . MET A 1 1071 ? 153.945 155.972 113.337 1.00 45.39 1071 MET A CA 1
ATOM 6141 C C . MET A 1 1071 ? 152.691 156.777 113.650 1.00 45.39 1071 MET A C 1
ATOM 6142 O O . MET A 1 1071 ? 152.780 157.918 114.115 1.00 45.39 1071 MET A O 1
ATOM 6147 N N . SER A 1 1072 ? 151.532 156.179 113.390 1.00 54.05 1072 SER A N 1
ATOM 6148 C CA . SER A 1 1072 ? 150.264 156.756 113.793 1.00 54.05 1072 SER A CA 1
ATOM 6149 C C . SER A 1 1072 ? 150.103 156.632 115.308 1.00 54.05 1072 SER A C 1
ATOM 6150 O O . SER A 1 1072 ? 150.783 155.820 115.941 1.00 54.05 1072 SER A O 1
ATOM 6153 N N . PRO A 1 1073 ? 149.236 157.452 115.917 1.00 56.89 1073 PRO A N 1
ATOM 6154 C CA . PRO A 1 1073 ? 149.016 157.333 117.371 1.00 56.89 1073 PRO A CA 1
ATOM 6155 C C . PRO A 1 1073 ? 148.530 155.964 117.822 1.00 56.89 1073 PRO A C 1
ATOM 6156 O O . PRO A 1 1073 ? 148.844 155.549 118.946 1.00 56.89 1073 PRO A O 1
ATOM 6160 N N . ASP A 1 1074 ? 147.770 155.253 116.985 1.00 57.18 1074 ASP A N 1
ATOM 6161 C CA . ASP A 1 1074 ? 147.422 153.869 117.291 1.00 57.18 1074 ASP A CA 1
ATOM 6162 C C . ASP A 1 1074 ? 148.680 153.010 117.353 1.00 57.18 1074 ASP A C 1
ATOM 6163 O O . ASP A 1 1074 ? 148.864 152.215 118.284 1.00 57.18 1074 ASP A O 1
ATOM 6168 N N . GLU A 1 1075 ? 149.576 153.182 116.380 1.00 52.08 1075 GLU A N 1
ATOM 6169 C CA . GLU A 1 1075 ? 150.853 152.480 116.422 1.00 52.08 1075 GLU A CA 1
ATOM 6170 C C . GLU A 1 1075 ? 151.722 152.973 117.571 1.00 52.08 1075 GLU A C 1
ATOM 6171 O O . GLU A 1 1075 ? 152.508 152.196 118.121 1.00 52.08 1075 GLU A O 1
ATOM 6177 N N . LYS A 1 1076 ? 151.572 154.241 117.964 1.00 48.70 1076 LYS A N 1
ATOM 6178 C CA . LYS A 1 1076 ? 152.303 154.761 119.117 1.00 48.70 1076 LYS A CA 1
ATOM 6179 C C . LYS A 1 1076 ? 151.897 154.039 120.396 1.00 48.70 1076 LYS A C 1
ATOM 6180 O O . LYS A 1 1076 ? 152.751 153.584 121.167 1.00 48.70 1076 LYS A O 1
ATOM 6186 N N . GLN A 1 1077 ? 150.588 153.908 120.630 1.00 50.33 1077 GLN A N 1
ATOM 6187 C CA . GLN A 1 1077 ? 150.138 153.218 121.834 1.00 50.33 1077 GLN A CA 1
ATOM 6188 C C . GLN A 1 1077 ? 150.403 151.718 121.755 1.00 50.33 1077 GLN A C 1
ATOM 6189 O O . GLN A 1 1077 ? 150.653 151.085 122.788 1.00 50.33 1077 GLN A O 1
ATOM 6195 N N . GLU A 1 1078 ? 150.384 151.136 120.551 1.00 47.38 1078 GLU A N 1
ATOM 6196 C CA . GLU A 1 1078 ? 150.760 149.732 120.405 1.00 47.38 1078 GLU A CA 1
ATOM 6197 C C . GLU A 1 1078 ? 152.229 149.515 120.754 1.00 47.38 1078 GLU A C 1
ATOM 6198 O O . GLU A 1 1078 ? 152.580 148.536 121.422 1.00 47.38 1078 GLU A O 1
ATOM 6204 N N . LEU A 1 1079 ? 153.098 150.431 120.324 1.00 40.40 1079 LEU A N 1
ATOM 6205 C CA . LEU A 1 1079 ? 154.515 150.340 120.660 1.00 40.40 1079 LEU A CA 1
ATOM 6206 C C . LEU A 1 1079 ? 154.748 150.543 122.151 1.00 40.40 1079 LEU A C 1
ATOM 6207 O O . LEU A 1 1079 ? 155.596 149.869 122.753 1.00 40.40 1079 LEU A O 1
ATOM 6212 N N . VAL A 1 1080 ? 153.993 151.458 122.765 1.00 40.43 1080 VAL A N 1
ATOM 6213 C CA . VAL A 1 1080 ? 154.103 151.674 124.205 1.00 40.43 1080 VAL A CA 1
ATOM 6214 C C . VAL A 1 1080 ? 153.676 150.424 124.966 1.00 40.43 1080 VAL A C 1
ATOM 6215 O O . VAL A 1 1080 ? 154.344 150.000 125.917 1.00 40.43 1080 VAL A O 1
ATOM 6219 N N . LYS A 1 1081 ? 152.578 149.795 124.540 1.00 44.66 1081 LYS A N 1
ATOM 6220 C CA . LYS A 1 1081 ? 152.149 148.552 125.170 1.00 44.66 1081 LYS A CA 1
ATOM 6221 C C . LYS A 1 1081 ? 153.142 147.417 124.942 1.00 44.66 1081 LYS A C 1
ATOM 6222 O O . LYS A 1 1081 ? 153.293 146.559 125.812 1.00 44.66 1081 LYS A O 1
ATOM 6228 N N . LYS A 1 1082 ? 153.819 147.382 123.791 1.00 40.04 1082 LYS A N 1
ATOM 6229 C CA . LYS A 1 1082 ? 154.876 146.390 123.586 1.00 40.04 1082 LYS A CA 1
ATOM 6230 C C . LYS A 1 1082 ? 156.044 146.614 124.545 1.00 40.04 1082 LYS A C 1
ATOM 6231 O O . LYS A 1 1082 ? 156.604 145.653 125.106 1.00 40.04 1082 LYS A O 1
ATOM 6237 N N . PHE A 1 1083 ? 156.396 147.886 124.770 1.00 3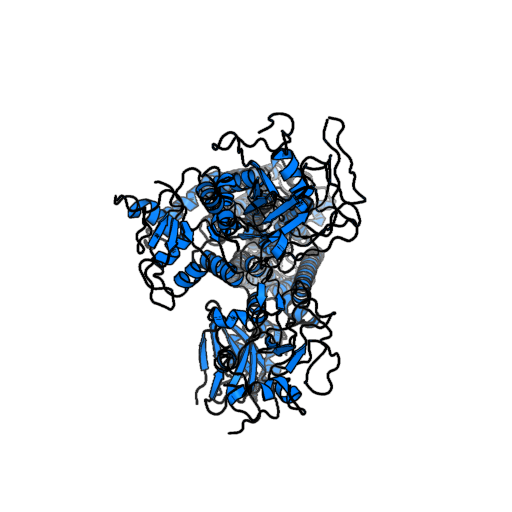6.59 1083 PHE A N 1
ATOM 6238 C CA . PHE A 1 1083 ? 157.393 148.225 125.783 1.00 36.59 1083 PHE A CA 1
ATOM 6239 C C . PHE A 1 1083 ? 156.963 147.708 127.147 1.00 36.59 1083 PHE A C 1
ATOM 6240 O O . PHE A 1 1083 ? 157.757 147.085 127.860 1.00 36.59 1083 PHE A O 1
ATOM 6248 N N . GLN A 1 1084 ? 155.708 147.958 127.531 1.00 38.60 1084 GLN A N 1
ATOM 6249 C CA . GLN A 1 1084 ? 155.249 147.434 128.815 1.00 38.60 1084 GLN A CA 1
ATOM 6250 C C . GLN A 1 1084 ? 155.205 145.912 128.808 1.00 38.60 1084 GLN A C 1
ATOM 6251 O O . GLN A 1 1084 ? 155.295 145.293 129.873 1.00 38.60 1084 GLN A O 1
ATOM 6257 N N . SER A 1 1085 ? 155.057 145.303 127.628 1.00 40.51 1085 SER A N 1
ATOM 6258 C CA . SER A 1 1085 ? 155.007 143.856 127.510 1.00 40.51 1085 SER A CA 1
ATOM 6259 C C . SER A 1 1085 ? 156.378 143.221 127.665 1.00 40.51 1085 SER A C 1
ATOM 6260 O O . SER A 1 1085 ? 156.456 142.007 127.876 1.00 40.51 1085 SER A O 1
ATOM 6263 N N . ILE A 1 1086 ? 157.455 144.001 127.565 1.00 37.46 1086 ILE A N 1
ATOM 6264 C CA . ILE A 1 1086 ? 158.778 143.410 127.764 1.00 37.46 1086 ILE A CA 1
ATOM 6265 C C . ILE A 1 1086 ? 159.413 144.020 129.008 1.00 37.46 1086 ILE A C 1
ATOM 6266 O O . ILE A 1 1086 ? 160.640 144.136 129.105 1.00 37.46 1086 ILE A O 1
ATOM 6271 N N . ASP A 1 1087 ? 158.567 144.397 129.970 1.00 41.74 1087 ASP A N 1
ATOM 6272 C CA . ASP A 1 1087 ? 158.910 144.884 131.307 1.00 41.74 1087 ASP A CA 1
ATOM 6273 C C . ASP A 1 1087 ? 159.606 146.240 131.306 1.00 41.74 1087 ASP A C 1
ATOM 6274 O O . ASP A 1 1087 ? 160.163 146.637 132.337 1.00 41.74 1087 ASP A O 1
ATOM 6279 N N . TYR A 1 1088 ? 159.599 146.963 130.190 1.00 36.64 1088 TYR A N 1
ATOM 6280 C CA . TYR A 1 1088 ? 159.974 148.371 130.221 1.00 36.64 1088 TYR A CA 1
ATOM 6281 C C . TYR A 1 1088 ? 158.876 149.171 130.906 1.00 36.64 1088 TYR A C 1
ATOM 6282 O O . TYR A 1 1088 ? 157.700 149.057 130.551 1.00 36.64 1088 TYR A O 1
ATOM 6291 N N . SER A 1 1089 ? 159.253 149.976 131.891 1.00 35.00 1089 SER A N 1
ATOM 6292 C CA . SER A 1 1089 ? 158.319 150.920 132.504 1.00 35.00 1089 SER A CA 1
ATOM 6293 C C . SER A 1 1089 ? 158.491 152.301 131.874 1.00 35.00 1089 SER A C 1
ATOM 6294 O O . SER A 1 1089 ? 158.874 153.276 132.518 1.00 35.00 1089 SER A O 1
ATOM 6297 N N . CYS A 1 1090 ? 158.190 152.358 130.580 1.00 34.61 1090 CYS A N 1
ATOM 6298 C CA . CYS A 1 1090 ? 158.491 153.526 129.771 1.00 34.61 1090 CYS A CA 1
ATOM 6299 C C . CYS A 1 1090 ? 157.531 154.674 130.068 1.00 34.61 1090 CYS A C 1
ATOM 6300 O O . CYS A 1 1090 ? 156.404 154.480 130.531 1.00 34.61 1090 CYS A O 1
ATOM 6303 N N . GLY A 1 1091 ? 158.000 155.887 129.794 1.00 32.56 1091 GLY A N 1
ATOM 6304 C CA . GLY A 1 1091 ? 157.173 157.073 129.876 1.00 32.56 1091 GLY A CA 1
ATOM 6305 C C . GLY A 1 1091 ? 157.176 157.796 128.544 1.00 32.56 1091 GLY A C 1
ATOM 6306 O O . GLY A 1 1091 ? 158.129 157.698 127.771 1.00 32.56 1091 GLY A O 1
ATOM 6307 N N . PHE A 1 1092 ? 156.103 158.535 128.283 1.00 34.26 1092 PHE A N 1
ATOM 6308 C CA . PHE A 1 1092 ? 155.940 159.250 127.027 1.00 34.26 1092 PHE A CA 1
ATOM 6309 C C . PHE A 1 1092 ? 156.017 160.752 127.257 1.00 34.26 1092 PHE A C 1
ATOM 6310 O O . PHE A 1 1092 ? 155.527 161.261 128.270 1.00 34.26 1092 PHE A O 1
ATOM 6318 N N . CYS A 1 1093 ? 156.634 161.455 126.308 1.00 31.58 1093 CYS A N 1
ATOM 6319 C CA . CYS A 1 1093 ? 156.894 162.893 126.419 1.00 31.58 1093 CYS A CA 1
ATOM 6320 C C . CYS A 1 1093 ? 156.526 163.525 125.079 1.00 31.58 1093 CYS A C 1
ATOM 6321 O O . CYS A 1 1093 ? 157.373 163.651 124.192 1.00 31.58 1093 CYS A O 1
ATOM 6324 N N . GLY A 1 1094 ? 155.271 163.920 124.937 1.00 40.23 1094 GLY A N 1
ATOM 6325 C CA . GLY A 1 1094 ? 154.747 164.396 123.665 1.00 40.23 1094 GLY A CA 1
ATOM 6326 C C . GLY A 1 1094 ? 154.197 165.804 123.765 1.00 40.23 1094 GLY A C 1
ATOM 6327 O O . GLY A 1 1094 ? 153.625 166.183 124.787 1.00 40.23 1094 GLY A O 1
ATOM 6328 N N . ASP A 1 1095 ? 154.371 166.571 122.693 1.00 50.02 1095 ASP A N 1
ATOM 6329 C CA . ASP A 1 1095 ? 153.799 167.904 122.597 1.00 50.02 1095 ASP A CA 1
ATOM 6330 C C . ASP A 1 1095 ? 152.301 167.816 122.329 1.00 50.02 1095 ASP A C 1
ATOM 6331 O O . ASP A 1 1095 ? 151.827 166.927 121.617 1.00 50.02 1095 ASP A O 1
ATOM 6336 N N . GLY A 1 1096 ? 151.559 168.763 122.901 1.00 52.50 1096 GLY A N 1
ATOM 6337 C CA . GLY A 1 1096 ? 150.132 168.833 122.666 1.00 52.50 1096 GLY A CA 1
ATOM 6338 C C . GLY A 1 1096 ? 149.379 167.666 123.287 1.00 52.50 1096 GLY A C 1
ATOM 6339 O O . GLY A 1 1096 ? 149.839 167.003 124.220 1.00 52.50 1096 GLY A O 1
ATOM 6340 N N . ALA A 1 1097 ? 148.186 167.421 122.740 1.00 64.62 1097 ALA A N 1
ATOM 6341 C CA . ALA A 1 1097 ? 147.344 166.336 123.228 1.00 64.62 1097 ALA A CA 1
ATOM 6342 C C . ALA A 1 1097 ? 146.745 165.517 122.090 1.00 64.62 1097 ALA A C 1
ATOM 6343 O O . ALA A 1 1097 ? 145.761 164.799 122.309 1.00 64.62 1097 ALA A O 1
ATOM 6345 N N . ASN A 1 1098 ? 147.302 165.613 120.881 1.00 68.41 1098 ASN A N 1
ATOM 6346 C CA . ASN A 1 1098 ? 146.809 164.804 119.771 1.00 68.41 1098 ASN A CA 1
ATOM 6347 C C . ASN A 1 1098 ? 147.124 163.328 119.986 1.00 68.41 1098 ASN A C 1
ATOM 6348 O O . ASN A 1 1098 ? 146.263 162.464 119.784 1.00 68.41 1098 ASN A O 1
ATOM 6353 N N . ASP A 1 1099 ? 148.352 163.020 120.392 1.00 60.03 1099 ASP A N 1
ATOM 6354 C CA . ASP A 1 1099 ? 148.746 161.650 120.724 1.00 60.03 1099 ASP A CA 1
ATOM 6355 C C . ASP A 1 1099 ? 148.617 161.374 122.220 1.00 60.03 1099 ASP A C 1
ATOM 6356 O O . ASP A 1 1099 ? 149.544 160.885 122.863 1.00 60.03 1099 ASP A O 1
ATOM 6361 N N . CYS A 1 1100 ? 147.449 161.672 122.788 1.00 60.03 1100 CYS A N 1
ATOM 6362 C CA . CYS A 1 1100 ? 147.237 161.450 124.212 1.00 60.03 1100 CYS A CA 1
ATOM 6363 C C . CYS A 1 1100 ? 146.947 159.995 124.553 1.00 60.03 1100 CYS A C 1
ATOM 6364 O O . CYS A 1 1100 ? 146.983 159.637 125.737 1.00 60.03 1100 CYS A O 1
ATOM 6367 N N . ALA A 1 1101 ? 146.660 159.155 123.554 1.00 56.44 1101 ALA A N 1
ATOM 6368 C CA . ALA A 1 1101 ? 146.537 157.723 123.805 1.00 56.44 1101 ALA A CA 1
ATOM 6369 C C . ALA A 1 1101 ? 147.857 157.135 124.285 1.00 56.44 1101 ALA A C 1
ATOM 6370 O O . ALA A 1 1101 ? 147.880 156.306 125.202 1.00 56.44 1101 ALA A O 1
ATOM 6372 N N . ALA A 1 1102 ? 148.969 157.558 123.679 1.00 49.38 1102 ALA A N 1
ATOM 6373 C CA . ALA A 1 1102 ? 150.278 157.118 124.146 1.00 49.38 1102 ALA A CA 1
ATOM 6374 C C . ALA A 1 1102 ? 150.615 157.709 125.508 1.00 49.38 1102 ALA A C 1
ATOM 6375 O O . ALA A 1 1102 ? 151.309 157.066 126.303 1.00 49.38 1102 ALA A O 1
ATOM 6377 N N . LEU A 1 1103 ? 150.149 158.930 125.786 1.00 47.33 1103 LEU A N 1
ATOM 6378 C CA . LEU A 1 1103 ? 150.374 159.534 127.095 1.00 47.33 1103 LEU A CA 1
ATOM 6379 C C . LEU A 1 1103 ? 149.649 158.768 128.194 1.00 47.33 1103 LEU A C 1
ATOM 6380 O O . LEU A 1 1103 ? 150.201 158.559 129.280 1.00 47.33 1103 LEU A O 1
ATOM 6385 N N . LYS A 1 1104 ? 148.412 158.343 127.934 1.00 51.12 1104 LYS A N 1
ATOM 6386 C CA . LYS A 1 1104 ? 147.676 157.577 128.934 1.00 51.12 1104 LYS A CA 1
ATOM 6387 C C . LYS A 1 1104 ? 148.146 156.130 129.026 1.00 51.12 1104 LYS A C 1
ATOM 6388 O O . LYS A 1 1104 ? 148.111 155.546 130.114 1.00 51.12 1104 LYS A O 1
ATOM 6394 N N . ALA A 1 1105 ? 148.573 155.532 127.910 1.00 46.24 1105 ALA A N 1
ATOM 6395 C CA . ALA A 1 1105 ? 149.023 154.145 127.947 1.00 46.24 1105 ALA A CA 1
ATOM 6396 C C . ALA A 1 1105 ? 150.355 153.996 128.670 1.00 46.24 1105 ALA A C 1
ATOM 6397 O O . ALA A 1 1105 ? 150.595 152.971 129.317 1.00 46.24 1105 ALA A O 1
ATOM 6399 N N . ALA A 1 1106 ? 151.226 154.995 128.570 1.00 42.94 1106 ALA A N 1
ATOM 6400 C CA . ALA A 1 1106 ? 152.517 154.944 129.236 1.00 42.94 1106 ALA A CA 1
ATOM 6401 C C . ALA A 1 1106 ? 152.362 155.107 130.745 1.00 42.94 1106 ALA A C 1
ATOM 6402 O O . ALA A 1 1106 ? 151.327 155.551 131.250 1.00 42.94 1106 ALA A O 1
ATOM 6404 N N . ASP A 1 1107 ? 153.414 154.716 131.469 1.00 41.64 1107 ASP A N 1
ATOM 6405 C CA . ASP A 1 1107 ? 153.423 154.874 132.920 1.00 41.64 1107 ASP A CA 1
ATOM 6406 C C . ASP A 1 1107 ? 153.400 156.342 133.322 1.00 41.64 1107 ASP A C 1
ATOM 6407 O O . ASP A 1 1107 ? 152.663 156.733 134.235 1.00 41.64 1107 ASP A O 1
ATOM 6412 N N . VAL A 1 1108 ? 154.196 157.170 132.653 1.00 37.86 1108 VAL A N 1
ATOM 6413 C CA . VAL A 1 1108 ? 154.236 158.605 132.898 1.00 37.86 1108 VAL A CA 1
ATOM 6414 C C . VAL A 1 1108 ? 153.948 159.314 131.583 1.00 37.86 1108 VAL A C 1
ATOM 6415 O O . VAL A 1 1108 ? 154.597 159.039 130.568 1.00 37.86 1108 VAL A O 1
ATOM 6419 N N . GLY A 1 1109 ? 152.979 160.222 131.607 1.00 40.29 1109 GLY A N 1
ATOM 6420 C CA . GLY A 1 1109 ? 152.448 160.817 130.398 1.00 40.29 1109 GLY A CA 1
ATOM 6421 C C . GLY A 1 1109 ? 152.687 162.305 130.257 1.00 40.29 1109 GLY A C 1
ATOM 6422 O O . GLY A 1 1109 ? 151.739 163.042 129.972 1.00 40.29 1109 GLY A O 1
ATOM 6423 N N . ILE A 1 1110 ? 153.919 162.760 130.510 1.00 34.77 1110 ILE A N 1
ATOM 6424 C CA . ILE A 1 1110 ? 154.285 164.175 130.450 1.00 34.77 1110 ILE A CA 1
ATOM 6425 C C . ILE A 1 1110 ? 153.880 164.789 129.118 1.00 34.77 1110 ILE A C 1
ATOM 6426 O O . ILE A 1 1110 ? 154.312 164.338 128.052 1.00 34.77 1110 ILE A O 1
ATOM 6431 N N . SER A 1 1111 ? 153.040 165.817 129.175 1.00 41.44 1111 SER A N 1
ATOM 6432 C CA . SER A 1 1111 ? 152.561 166.521 127.995 1.00 41.44 1111 SER A CA 1
ATOM 6433 C C . SER A 1 1111 ? 153.069 167.952 128.040 1.00 41.44 1111 SER A C 1
ATOM 6434 O O . SER A 1 1111 ? 152.842 168.665 129.021 1.00 41.44 1111 SER A O 1
ATOM 6437 N N . LEU A 1 1112 ? 153.750 168.367 126.976 1.00 44.14 1112 LEU A N 1
ATOM 6438 C CA . LEU A 1 1112 ? 154.332 169.706 126.899 1.00 44.14 1112 LEU A CA 1
ATOM 6439 C C . LEU A 1 1112 ? 153.348 170.655 126.217 1.00 44.14 1112 LEU A C 1
ATOM 6440 O O . LEU A 1 1112 ? 153.552 171.134 125.102 1.00 44.14 1112 LEU A O 1
ATOM 6445 N N . SER A 1 1113 ? 152.252 170.919 126.924 1.00 49.23 1113 SER A N 1
ATOM 6446 C CA . SER A 1 1113 ? 151.212 171.812 126.442 1.00 49.23 1113 SER A CA 1
ATOM 6447 C C . SER A 1 1113 ? 150.794 172.735 127.578 1.00 49.23 1113 SER A C 1
ATOM 6448 O O . SER A 1 1113 ? 151.300 172.642 128.700 1.00 49.23 1113 SER A O 1
ATOM 6451 N N . GLU A 1 1114 ? 149.865 173.636 127.275 1.00 58.40 1114 GLU A N 1
ATOM 6452 C CA . GLU A 1 1114 ? 149.348 174.562 128.270 1.00 58.40 1114 GLU A CA 1
ATOM 6453 C C . GLU A 1 1114 ? 148.541 173.802 129.323 1.00 58.40 1114 GLU A C 1
ATOM 6454 O O . GLU A 1 1114 ? 148.050 172.694 129.084 1.00 58.40 1114 GLU A O 1
ATOM 6460 N N . ALA A 1 1115 ? 148.430 174.405 130.511 1.00 58.76 1115 ALA A N 1
ATOM 6461 C CA . ALA A 1 1115 ? 147.739 173.758 131.624 1.00 58.76 1115 ALA A CA 1
ATOM 6462 C C . ALA A 1 1115 ? 146.265 173.529 131.313 1.00 58.76 1115 ALA A C 1
ATOM 6463 O O . ALA A 1 1115 ? 145.694 172.504 131.704 1.00 58.76 1115 ALA A O 1
ATOM 6465 N N . GLU A 1 1116 ? 145.632 174.469 130.613 1.00 65.64 1116 GLU A N 1
ATOM 6466 C CA . GLU A 1 1116 ? 144.236 174.315 130.225 1.00 65.64 1116 GLU A CA 1
ATOM 6467 C C . GLU A 1 1116 ? 144.061 173.567 128.912 1.00 65.64 1116 GLU A C 1
ATOM 6468 O O . GLU A 1 1116 ? 142.999 172.973 128.691 1.00 65.64 1116 GLU A O 1
ATOM 6474 N N . ALA A 1 1117 ? 145.068 173.577 128.042 1.00 67.18 1117 ALA A N 1
ATOM 6475 C CA . ALA A 1 1117 ? 144.996 172.878 126.766 1.00 67.18 1117 ALA A CA 1
ATOM 6476 C C . ALA A 1 1117 ? 145.378 171.408 126.870 1.00 67.18 1117 ALA A C 1
ATOM 6477 O O . ALA A 1 1117 ? 145.309 170.696 125.862 1.00 67.18 1117 ALA A O 1
ATOM 6479 N N . SER A 1 1118 ? 145.778 170.939 128.048 1.00 66.92 1118 SER A N 1
ATOM 6480 C CA . SER A 1 1118 ? 146.183 169.553 128.235 1.00 66.92 1118 SER A CA 1
ATOM 6481 C C . SER A 1 1118 ? 144.992 168.719 128.685 1.00 66.92 1118 SER A C 1
ATOM 6482 O O . SER A 1 1118 ? 144.296 169.080 129.638 1.00 66.92 1118 SER A O 1
ATOM 6485 N N . VAL A 1 1119 ? 144.761 167.607 127.993 1.00 68.72 1119 VAL A N 1
ATOM 6486 C CA . VAL A 1 1119 ? 143.703 166.666 128.335 1.00 68.72 1119 VAL A CA 1
ATOM 6487 C C . VAL A 1 1119 ? 144.278 165.257 128.316 1.00 68.72 1119 VAL A C 1
ATOM 6488 O O . VAL A 1 1119 ? 145.102 164.925 127.454 1.00 68.72 1119 VAL A O 1
ATOM 6492 N N . ALA A 1 1120 ? 143.863 164.444 129.293 1.00 61.90 1120 ALA A N 1
ATOM 6493 C CA . ALA A 1 1120 ? 144.229 163.029 129.408 1.00 61.90 1120 ALA A CA 1
ATOM 6494 C C . ALA A 1 1120 ? 145.748 162.840 129.460 1.00 61.90 1120 ALA A C 1
ATOM 6495 O O . ALA A 1 1120 ? 146.347 162.145 128.638 1.00 61.90 1120 ALA A O 1
ATOM 6497 N N . ALA A 1 1121 ? 146.365 163.481 130.453 1.00 48.25 1121 ALA A N 1
ATOM 6498 C CA . ALA A 1 1121 ? 147.798 163.387 130.639 1.00 48.25 1121 ALA A CA 1
ATOM 6499 C C . ALA A 1 1121 ? 148.103 163.510 132.125 1.00 48.25 1121 ALA A C 1
ATOM 6500 O O . ALA A 1 1121 ? 147.635 164.469 132.760 1.00 48.25 1121 ALA A O 1
ATOM 6502 N N . PRO A 1 1122 ? 148.844 162.561 132.701 1.00 44.32 1122 PRO A N 1
ATOM 6503 C CA . PRO A 1 1122 ? 149.186 162.657 134.130 1.00 44.32 1122 PRO A CA 1
ATOM 6504 C C . PRO A 1 1122 ? 150.003 163.886 134.488 1.00 44.32 1122 PRO A C 1
ATOM 6505 O O . PRO A 1 1122 ? 149.888 164.383 135.614 1.00 44.32 1122 PRO A O 1
ATOM 6509 N N . PHE A 1 1123 ? 150.826 164.389 133.572 1.00 40.36 1123 PHE A N 1
ATOM 6510 C CA . PHE A 1 1123 ? 151.673 165.544 133.827 1.00 40.36 1123 PHE A CA 1
ATOM 6511 C C . PHE A 1 1123 ? 151.438 166.585 132.740 1.00 40.36 1123 PHE A C 1
ATOM 6512 O O . PHE A 1 1123 ? 150.917 166.281 131.664 1.00 40.36 1123 PHE A O 1
ATOM 6520 N N . THR A 1 1124 ? 151.827 167.824 133.033 1.00 41.87 1124 THR A N 1
ATOM 6521 C CA . THR A 1 1124 ? 151.630 168.930 132.097 1.00 41.87 1124 THR A CA 1
ATOM 6522 C C . THR A 1 1124 ? 152.634 170.021 132.423 1.00 41.87 1124 THR A C 1
ATOM 6523 O O . THR A 1 1124 ? 152.653 170.519 133.553 1.00 41.87 1124 THR A O 1
ATOM 6527 N N . SER A 1 1125 ? 153.444 170.411 131.443 1.00 41.44 1125 SER A N 1
ATOM 6528 C CA . SER A 1 1125 ? 154.533 171.357 131.649 1.00 41.44 1125 SER A CA 1
ATOM 6529 C C . SER A 1 1125 ? 154.284 172.629 130.853 1.00 41.44 1125 SER A C 1
ATOM 6530 O O . SER A 1 1125 ? 154.013 172.569 129.650 1.00 41.44 1125 SER A O 1
ATOM 6533 N N . GLN A 1 1126 ? 154.385 173.778 131.526 1.00 46.33 1126 GLN A N 1
ATOM 6534 C CA . GLN A 1 1126 ? 154.225 175.054 130.836 1.00 46.33 1126 GLN A CA 1
ATOM 6535 C C . GLN A 1 1126 ? 155.436 175.375 129.970 1.00 46.33 1126 GLN A C 1
ATOM 6536 O O . GLN A 1 1126 ? 155.285 175.807 128.822 1.00 46.33 1126 GLN A O 1
ATOM 6542 N N . ILE A 1 1127 ? 156.643 175.178 130.501 1.00 45.95 1127 ILE A N 1
ATOM 6543 C CA . ILE A 1 1127 ? 157.848 175.409 129.714 1.00 45.95 1127 ILE A CA 1
ATOM 6544 C C . ILE A 1 1127 ? 157.998 174.294 128.689 1.00 45.95 1127 ILE A C 1
ATOM 6545 O O . ILE A 1 1127 ? 157.930 173.104 129.022 1.00 45.95 1127 ILE A O 1
ATOM 6550 N N . PHE A 1 1128 ? 158.200 174.678 127.432 1.00 48.51 1128 PHE A N 1
ATOM 6551 C CA . PHE A 1 1128 ? 158.098 173.759 126.307 1.00 48.51 1128 PHE A CA 1
ATOM 6552 C C . PHE A 1 1128 ? 159.395 173.016 126.018 1.00 48.51 1128 PHE A C 1
ATOM 6553 O O . PHE A 1 1128 ? 159.459 172.274 125.034 1.00 48.51 1128 PHE A O 1
ATOM 6561 N N . ASP A 1 1129 ? 160.433 173.219 126.822 1.00 47.49 1129 ASP A N 1
ATOM 6562 C CA . ASP A 1 1129 ? 161.641 172.422 126.709 1.00 47.49 1129 ASP A CA 1
ATOM 6563 C C . ASP A 1 1129 ? 161.414 171.040 127.319 1.00 47.49 1129 ASP A C 1
ATOM 6564 O O . ASP A 1 1129 ? 160.447 170.805 128.046 1.00 47.49 1129 ASP A O 1
ATOM 6569 N N . ILE A 1 1130 ? 162.333 170.118 127.034 1.00 41.57 1130 ILE A N 1
ATOM 6570 C CA . ILE A 1 1130 ? 162.222 168.764 127.567 1.00 41.57 1130 ILE A CA 1
ATOM 6571 C C . ILE A 1 1130 ? 163.020 168.661 128.858 1.00 41.57 1130 ILE A C 1
ATOM 6572 O O . ILE A 1 1130 ? 163.291 167.558 129.345 1.00 41.57 1130 ILE A O 1
ATOM 6577 N N . ARG A 1 1131 ? 163.391 169.809 129.429 1.00 43.02 1131 ARG A N 1
ATOM 6578 C CA . ARG A 1 1131 ? 164.064 169.835 130.722 1.00 43.02 1131 ARG A CA 1
ATOM 6579 C C . ARG A 1 1131 ? 163.181 169.346 131.859 1.00 43.02 1131 ARG A C 1
ATOM 6580 O O . ARG A 1 1131 ? 163.700 169.079 132.946 1.00 43.02 1131 ARG A O 1
ATOM 6588 N N . CYS A 1 1132 ? 161.872 169.234 131.641 1.00 39.89 1132 CYS A N 1
ATOM 6589 C CA . CYS A 1 1132 ? 160.954 168.775 132.672 1.00 39.89 1132 CYS A CA 1
ATOM 6590 C C . CYS A 1 1132 ? 161.014 167.271 132.901 1.00 39.89 1132 CYS A C 1
ATOM 6591 O O . CYS A 1 1132 ? 160.585 166.807 133.963 1.00 39.89 1132 CYS A O 1
ATOM 6594 N N . VAL A 1 1133 ? 161.510 166.502 131.928 1.00 33.47 1133 VAL A N 1
ATOM 6595 C CA . VAL A 1 1133 ? 161.660 165.058 132.129 1.00 33.47 1133 VAL A CA 1
ATOM 6596 C C . VAL A 1 1133 ? 162.659 164.723 133.234 1.00 33.47 1133 VAL A C 1
ATOM 6597 O O . VAL A 1 1133 ? 162.343 163.865 134.076 1.00 33.47 1133 VAL A O 1
ATOM 6601 N N . PRO A 1 1134 ? 163.866 165.324 133.294 1.00 34.56 1134 PRO A N 1
ATOM 6602 C CA . PRO A 1 1134 ? 164.697 165.102 134.491 1.00 34.56 1134 PRO A CA 1
ATOM 6603 C C . PRO A 1 1134 ? 164.032 165.549 135.780 1.00 34.56 1134 PRO A C 1
ATOM 6604 O O . PRO A 1 1134 ? 164.200 164.881 136.804 1.00 34.56 1134 PRO A O 1
ATOM 6608 N N . GLU A 1 1135 ? 163.261 166.641 135.753 1.00 36.75 1135 GLU A N 1
ATOM 6609 C CA . GLU A 1 1135 ? 162.536 167.072 136.947 1.00 36.75 1135 GLU A CA 1
ATOM 6610 C C . GLU A 1 1135 ? 161.529 166.018 137.387 1.00 36.75 1135 GLU A C 1
ATOM 6611 O O . GLU A 1 1135 ? 161.460 165.668 138.570 1.00 36.75 1135 GLU A O 1
ATOM 6617 N N . VAL A 1 1136 ? 160.747 165.493 136.440 1.00 32.63 1136 VAL A N 1
ATOM 6618 C CA . VAL A 1 1136 ? 159.716 164.514 136.774 1.00 32.63 1136 VAL A CA 1
ATOM 6619 C C . VAL A 1 1136 ? 160.345 163.228 137.293 1.00 32.63 1136 VAL A C 1
ATOM 6620 O O . VAL A 1 1136 ? 159.923 162.691 138.322 1.00 32.63 1136 VAL A O 1
ATOM 6624 N N . ILE A 1 1137 ? 161.385 162.739 136.613 1.00 31.74 1137 ILE A N 1
ATOM 6625 C CA . ILE A 1 1137 ? 162.042 161.502 137.033 1.00 31.74 1137 ILE A CA 1
ATOM 6626 C C . ILE A 1 1137 ? 162.708 161.679 138.394 1.00 31.74 1137 ILE A C 1
ATOM 6627 O O . ILE A 1 1137 ? 162.630 160.799 139.261 1.00 31.74 1137 ILE A O 1
ATOM 6632 N N . ARG A 1 1138 ? 163.334 162.835 138.619 1.00 35.79 1138 ARG A N 1
ATOM 6633 C CA . ARG A 1 1138 ? 164.060 163.078 139.859 1.00 35.79 1138 ARG A CA 1
ATOM 6634 C C . ARG A 1 1138 ? 163.109 163.197 141.046 1.00 35.79 1138 ARG A C 1
ATOM 6635 O O . ARG A 1 1138 ? 163.312 162.556 142.088 1.00 35.79 1138 ARG A O 1
ATOM 6643 N N . GLU A 1 1139 ? 162.050 164.002 140.900 1.00 34.73 1139 GLU A N 1
ATOM 6644 C CA . GLU A 1 1139 ? 161.064 164.115 141.967 1.00 34.73 1139 GLU A CA 1
ATOM 6645 C C . GLU A 1 1139 ? 160.296 162.817 142.162 1.00 34.73 1139 GLU A C 1
ATOM 6646 O O . GLU A 1 1139 ? 159.885 162.513 143.283 1.00 34.73 1139 GLU A O 1
ATOM 6652 N N . GLY A 1 1140 ? 160.118 162.026 141.102 1.00 33.44 1140 GLY A N 1
ATOM 6653 C CA . GLY A 1 1140 ? 159.490 160.728 141.263 1.00 33.44 1140 GLY A CA 1
ATOM 6654 C C . GLY A 1 1140 ? 160.347 159.752 142.043 1.00 33.44 1140 GLY A C 1
ATOM 6655 O O . GLY A 1 1140 ? 159.836 158.987 142.861 1.00 33.44 1140 GLY A O 1
ATOM 6656 N N . ARG A 1 1141 ? 161.659 159.756 141.792 1.00 29.85 1141 ARG A N 1
ATOM 6657 C CA . ARG A 1 1141 ? 162.560 158.914 142.572 1.00 29.85 1141 ARG A CA 1
ATOM 6658 C C . ARG A 1 1141 ? 162.577 159.335 144.034 1.00 29.85 1141 ARG A C 1
ATOM 6659 O O . ARG A 1 1141 ? 162.532 158.484 144.934 1.00 29.85 1141 ARG A O 1
ATOM 6667 N N . ALA A 1 1142 ? 162.624 160.646 144.289 1.00 29.41 1142 ALA A N 1
ATOM 6668 C CA . ALA A 1 1142 ? 162.569 161.133 145.665 1.00 29.41 1142 ALA A CA 1
ATOM 6669 C C . ALA A 1 1142 ? 161.257 160.749 146.339 1.00 29.41 1142 ALA A C 1
ATOM 6670 O O . ALA A 1 1142 ? 161.249 160.333 147.505 1.00 29.41 1142 ALA A O 1
ATOM 6672 N N . SER A 1 1143 ? 160.141 160.873 145.616 1.00 28.92 1143 SER A N 1
ATOM 6673 C CA . SER A 1 1143 ? 158.841 160.511 146.166 1.00 28.92 1143 SER A CA 1
ATOM 6674 C C . SER A 1 1143 ? 158.750 159.017 146.443 1.00 28.92 1143 SER A C 1
ATOM 6675 O O . SER A 1 1143 ? 158.167 158.609 147.450 1.00 28.92 1143 SER A O 1
ATOM 6678 N N . LEU A 1 1144 ? 159.322 158.189 145.567 1.00 27.76 1144 LEU A N 1
ATOM 6679 C CA . LEU A 1 1144 ? 159.313 156.744 145.783 1.00 27.76 1144 LEU A CA 1
ATOM 6680 C C . LEU A 1 1144 ? 160.109 156.367 147.026 1.00 27.76 1144 LEU A C 1
ATOM 6681 O O . LEU A 1 1144 ? 159.651 155.564 147.852 1.00 27.76 1144 LEU A O 1
ATOM 6686 N N . VAL A 1 1145 ? 161.304 156.947 147.181 1.00 24.82 1145 VAL A N 1
ATOM 6687 C CA . VAL A 1 1145 ? 162.123 156.631 148.349 1.00 24.82 1145 VAL A CA 1
ATOM 6688 C C . VAL A 1 1145 ? 161.453 157.118 149.630 1.00 24.82 1145 VAL A C 1
ATOM 6689 O O . VAL A 1 1145 ? 161.410 156.393 150.633 1.00 24.82 1145 VAL A O 1
ATOM 6693 N N . THR A 1 1146 ? 160.895 158.333 149.620 1.00 25.71 1146 THR A N 1
ATOM 6694 C CA . THR A 1 1146 ? 160.266 158.833 150.838 1.00 25.71 1146 THR A CA 1
ATOM 6695 C C . THR A 1 1146 ? 158.949 158.121 151.128 1.00 25.71 1146 THR A C 1
ATOM 6696 O O . THR A 1 1146 ? 158.561 158.006 152.293 1.00 25.71 1146 THR A O 1
ATOM 6700 N N . SER A 1 1147 ? 158.282 157.579 150.105 1.00 26.12 1147 SER A N 1
ATOM 6701 C CA . SER A 1 1147 ? 157.063 156.819 150.347 1.00 26.12 1147 SER A CA 1
ATOM 6702 C C . SER A 1 1147 ? 157.381 155.455 150.940 1.00 26.12 1147 SER A C 1
ATOM 6703 O O . SER A 1 1147 ? 156.669 154.979 151.833 1.00 26.12 1147 SER A O 1
ATOM 6706 N N . PHE A 1 1148 ? 158.456 154.816 150.467 1.00 28.42 1148 PHE A N 1
ATOM 6707 C CA . PHE A 1 1148 ? 158.903 153.577 151.098 1.00 28.42 1148 PHE A CA 1
ATOM 6708 C C . PHE A 1 1148 ? 159.351 153.825 152.533 1.00 28.42 1148 PHE A C 1
ATOM 6709 O O . PHE A 1 1148 ? 159.082 153.010 153.426 1.00 28.42 1148 PHE A O 1
ATOM 6717 N N . SER A 1 1149 ? 160.031 154.950 152.775 1.00 24.09 1149 SER A N 1
ATOM 6718 C CA . SER A 1 1149 ? 160.444 155.293 154.132 1.00 24.09 1149 SER A CA 1
ATOM 6719 C C . SER A 1 1149 ? 159.242 155.540 155.036 1.00 24.09 1149 SER A C 1
ATOM 6720 O O . SER A 1 1149 ? 159.237 155.113 156.195 1.00 24.09 1149 SER A O 1
ATOM 6723 N N . CYS A 1 1150 ? 158.215 156.227 154.528 1.00 23.35 1150 CYS A N 1
ATOM 6724 C CA . CYS A 1 1150 ? 157.005 156.447 155.316 1.00 23.35 1150 CYS A CA 1
ATOM 6725 C C . CYS A 1 1150 ? 156.275 155.141 155.599 1.00 23.35 1150 CYS A C 1
ATOM 6726 O O . CYS A 1 1150 ? 155.742 154.956 156.697 1.00 23.35 1150 CYS A O 1
ATOM 6729 N N . PHE A 1 1151 ? 156.229 154.229 154.622 1.00 24.93 1151 PHE A N 1
ATOM 6730 C CA . PHE A 1 1151 ? 155.601 152.931 154.858 1.00 24.93 1151 PHE A CA 1
ATOM 6731 C C . PHE A 1 1151 ? 156.349 152.139 155.922 1.00 24.93 1151 PHE A C 1
ATOM 6732 O O . PHE A 1 1151 ? 155.729 151.536 156.809 1.00 24.93 1151 PHE A O 1
ATOM 6740 N N . LYS A 1 1152 ? 157.682 152.127 155.847 1.00 21.54 1152 LYS A N 1
ATOM 6741 C CA . LYS A 1 1152 ? 158.472 151.420 156.849 1.00 21.54 1152 LYS A CA 1
ATOM 6742 C C . LYS A 1 1152 ? 158.317 152.057 158.224 1.00 21.54 1152 LYS A C 1
ATOM 6743 O O . LYS A 1 1152 ? 158.236 151.350 159.234 1.00 21.54 1152 LYS A O 1
ATOM 6749 N N . TYR A 1 1153 ? 158.251 153.390 158.281 1.00 19.37 1153 TYR A N 1
ATOM 6750 C CA . TYR A 1 1153 ? 158.055 154.076 159.555 1.00 19.37 1153 TYR A CA 1
ATOM 6751 C C . TYR A 1 1153 ? 156.681 153.785 160.141 1.00 19.37 1153 TYR A C 1
ATOM 6752 O O . TYR A 1 1153 ? 156.547 153.612 161.356 1.00 19.37 1153 TYR A O 1
ATOM 6761 N N . MET A 1 1154 ? 155.650 153.724 159.298 1.00 20.46 1154 MET A N 1
ATOM 6762 C CA . MET A 1 1154 ? 154.306 153.439 159.789 1.00 20.46 1154 MET A CA 1
ATOM 6763 C C . MET A 1 1154 ? 154.196 152.002 160.286 1.00 20.46 1154 MET A C 1
ATOM 6764 O O . MET A 1 1154 ? 153.574 151.742 161.324 1.00 20.46 1154 MET A O 1
ATOM 6769 N N . SER A 1 1155 ? 154.806 151.056 159.564 1.00 21.16 1155 SER A N 1
ATOM 6770 C CA . SER A 1 1155 ? 154.815 149.669 160.017 1.00 21.16 1155 SER A CA 1
ATOM 6771 C C . SER A 1 1155 ? 155.605 149.513 161.311 1.00 21.16 1155 SER A C 1
ATOM 6772 O O . SER A 1 1155 ? 155.199 148.760 162.207 1.00 21.16 1155 SER A O 1
ATOM 6775 N N . LEU A 1 1156 ? 156.731 150.222 161.431 1.00 20.10 1156 LEU A N 1
ATOM 6776 C CA . LEU A 1 1156 ? 157.495 150.201 162.673 1.00 20.10 1156 LEU A CA 1
ATOM 6777 C C . LEU A 1 1156 ? 156.703 150.803 163.822 1.00 20.10 1156 LEU A C 1
ATOM 6778 O O . LEU A 1 1156 ? 156.767 150.304 164.947 1.00 20.10 1156 LEU A O 1
ATOM 6783 N N . TYR A 1 1157 ? 155.961 151.883 163.563 1.00 18.60 1157 TYR A N 1
ATOM 6784 C CA . TYR A 1 1157 ? 155.109 152.468 164.593 1.00 18.60 1157 TYR A CA 1
ATOM 6785 C C . TYR A 1 1157 ? 154.047 151.480 165.054 1.00 18.60 1157 TYR A C 1
ATOM 6786 O O . TYR A 1 1157 ? 153.809 151.330 166.261 1.00 18.60 1157 TYR A O 1
ATOM 6795 N N . SER A 1 1158 ? 153.408 150.794 164.104 1.00 19.71 1158 SER A N 1
ATOM 6796 C CA . SER A 1 1158 ? 152.396 149.802 164.452 1.00 19.71 1158 SER A CA 1
ATOM 6797 C C . SER A 1 1158 ? 152.988 148.677 165.288 1.00 19.71 1158 SER A C 1
ATOM 6798 O O . SER A 1 1158 ? 152.406 148.278 166.303 1.00 19.71 1158 SER A O 1
ATOM 6801 N N . PHE A 1 1159 ? 154.166 148.182 164.904 1.00 19.47 1159 PHE A N 1
ATOM 6802 C CA . PHE A 1 1159 ? 154.759 147.062 165.628 1.00 19.47 1159 PHE A CA 1
ATOM 6803 C C . PHE A 1 1159 ? 155.280 147.486 166.999 1.00 19.47 1159 PHE A C 1
ATOM 6804 O O . PHE A 1 1159 ? 155.177 146.721 167.966 1.00 19.47 1159 PHE A O 1
ATOM 6812 N N . ILE A 1 1160 ? 155.831 148.698 167.108 1.00 17.93 1160 ILE A N 1
ATOM 6813 C CA . ILE A 1 1160 ? 156.299 149.195 168.398 1.00 17.93 1160 ILE A CA 1
ATOM 6814 C C . ILE A 1 1160 ? 155.129 149.378 169.356 1.00 17.93 1160 ILE A C 1
ATOM 6815 O O . ILE A 1 1160 ? 155.207 148.989 170.528 1.00 17.93 1160 ILE A O 1
ATOM 6820 N N . GLN A 1 1161 ? 154.027 149.967 168.878 1.00 18.17 1161 GLN A N 1
ATOM 6821 C CA . GLN A 1 1161 ? 152.857 150.123 169.736 1.00 18.17 1161 GLN A CA 1
ATOM 6822 C C . GLN A 1 1161 ? 152.269 148.771 170.116 1.00 18.17 1161 GLN A C 1
ATOM 6823 O O . GLN A 1 1161 ? 151.852 148.573 171.263 1.00 18.17 1161 GLN A O 1
ATOM 6829 N N . PHE A 1 1162 ? 152.239 147.826 169.171 1.00 19.49 1162 PHE A N 1
ATOM 6830 C CA . PHE A 1 1162 ? 151.739 146.489 169.474 1.00 19.49 1162 PHE A CA 1
ATOM 6831 C C . PHE A 1 1162 ? 152.580 145.818 170.550 1.00 19.49 1162 PHE A C 1
ATOM 6832 O O . PHE A 1 1162 ? 152.036 145.201 171.469 1.00 19.49 1162 PHE A O 1
ATOM 6840 N N . THR A 1 1163 ? 153.906 145.952 170.469 1.00 18.77 1163 THR A N 1
ATOM 6841 C CA . THR A 1 1163 ? 154.772 145.379 171.495 1.00 18.77 1163 THR A CA 1
ATOM 6842 C C . THR A 1 1163 ? 154.578 146.067 172.843 1.00 18.77 1163 THR A C 1
ATOM 6843 O O . THR A 1 1163 ? 154.476 145.397 173.878 1.00 18.77 1163 THR A O 1
ATOM 6847 N N . SER A 1 1164 ? 154.505 147.400 172.850 1.00 18.78 1164 SER A N 1
ATOM 6848 C CA . SER A 1 1164 ? 154.402 148.134 174.106 1.00 18.78 1164 SER A CA 1
ATOM 6849 C C . SER A 1 1164 ? 153.031 148.002 174.755 1.00 18.78 1164 SER A C 1
ATOM 6850 O O . SER A 1 1164 ? 152.892 148.312 175.942 1.00 18.78 1164 SER A O 1
ATOM 6853 N N . VAL A 1 1165 ? 152.016 147.563 174.013 1.00 19.21 1165 VAL A N 1
ATOM 6854 C CA . VAL A 1 1165 ? 150.696 147.363 174.600 1.00 19.21 1165 VAL A CA 1
ATOM 6855 C C . VAL A 1 1165 ? 150.512 145.886 174.944 1.00 19.21 1165 VAL A C 1
ATOM 6856 O O . VAL A 1 1165 ? 149.838 145.545 175.924 1.00 19.21 1165 VAL A O 1
ATOM 6860 N N . SER A 1 1166 ? 151.142 144.995 174.176 1.00 19.58 1166 SER A N 1
ATOM 6861 C CA . SER A 1 1166 ? 151.074 143.575 174.482 1.00 19.58 1166 SER A CA 1
ATOM 6862 C C . SER A 1 1166 ? 151.956 143.189 175.659 1.00 19.58 1166 SER A C 1
ATOM 6863 O O . SER A 1 1166 ? 151.697 142.165 176.298 1.00 19.58 1166 SER A O 1
ATOM 6866 N N . PHE A 1 1167 ? 152.991 143.974 175.959 1.00 20.52 1167 PHE A N 1
ATOM 6867 C CA . PHE A 1 1167 ? 153.746 143.763 177.186 1.00 20.52 1167 PHE A CA 1
ATOM 6868 C C . PHE A 1 1167 ? 152.999 144.250 178.419 1.00 20.52 1167 PHE A C 1
ATOM 6869 O O . PHE A 1 1167 ? 153.391 143.903 179.538 1.00 20.52 1167 PHE A O 1
ATOM 6877 N N . LEU A 1 1168 ? 151.946 145.047 178.241 1.00 23.41 1168 LEU A N 1
ATOM 6878 C CA . LEU A 1 1168 ? 151.150 145.554 179.349 1.00 23.41 1168 LEU A CA 1
ATOM 6879 C C . LEU A 1 1168 ? 149.822 144.830 179.518 1.00 23.41 1168 LEU A C 1
ATOM 6880 O O . LEU A 1 1168 ? 149.277 144.824 180.626 1.00 23.41 1168 LEU A O 1
ATOM 6885 N N . TYR A 1 1169 ? 149.288 144.230 178.451 1.00 25.39 1169 TYR A N 1
ATOM 6886 C CA . TYR A 1 1169 ? 148.056 143.454 178.558 1.00 25.39 1169 TYR A CA 1
ATOM 6887 C C . TYR A 1 1169 ? 148.209 142.179 179.378 1.00 25.39 1169 TYR A C 1
ATOM 6888 O O . TYR A 1 1169 ? 147.194 141.563 179.714 1.00 25.39 1169 TYR A O 1
ATOM 6897 N N . VAL A 1 1170 ? 149.437 141.762 179.699 1.00 26.53 1170 VAL A N 1
ATOM 6898 C CA . VAL A 1 1170 ? 149.621 140.595 180.551 1.00 26.53 1170 VAL A CA 1
ATOM 6899 C C . VAL A 1 1170 ? 149.169 140.859 181.982 1.00 26.53 1170 VAL A C 1
ATOM 6900 O O . VAL A 1 1170 ? 148.935 139.910 182.738 1.00 26.53 1170 VAL A O 1
ATOM 6904 N N . SER A 1 1171 ? 149.039 142.126 182.377 1.00 29.56 1171 SER A N 1
ATOM 6905 C CA . SER A 1 1171 ? 148.586 142.497 183.711 1.00 29.56 1171 SER A CA 1
ATOM 6906 C C . SER A 1 1171 ? 147.359 143.401 183.652 1.00 29.56 1171 SER A C 1
ATOM 6907 O O . SER A 1 1171 ? 147.113 144.180 184.576 1.00 29.56 1171 SER A O 1
ATOM 6910 N N . ALA A 1 1172 ? 146.593 143.301 182.558 1.00 31.46 1172 ALA A N 1
ATOM 6911 C CA . ALA A 1 1172 ? 145.348 144.050 182.348 1.00 31.46 1172 ALA A CA 1
ATOM 6912 C C . ALA A 1 1172 ? 145.559 145.559 182.446 1.00 31.46 1172 ALA A C 1
ATOM 6913 O O . ALA A 1 1172 ? 144.732 146.285 182.999 1.00 31.46 1172 ALA A O 1
ATOM 6915 N N . SER A 1 1173 ? 146.674 146.036 181.904 1.00 27.43 1173 SER A N 1
ATOM 6916 C CA . SER A 1 1173 ? 146.985 147.456 181.868 1.00 27.43 1173 SER A CA 1
ATOM 6917 C C . SER A 1 1173 ? 147.341 147.852 180.443 1.00 27.43 1173 SER A C 1
ATOM 6918 O O . SER A 1 1173 ? 147.596 147.005 179.584 1.00 27.43 1173 SER A O 1
ATOM 6921 N N . ASN A 1 1174 ? 147.347 149.158 180.193 1.00 25.62 1174 ASN A N 1
ATOM 6922 C CA . ASN A 1 1174 ? 147.733 149.696 178.895 1.00 25.62 1174 ASN A CA 1
ATOM 6923 C C . ASN A 1 1174 ? 148.180 151.138 179.092 1.00 25.62 1174 ASN A C 1
ATOM 6924 O O . ASN A 1 1174 ? 148.119 151.681 180.199 1.00 25.62 1174 ASN A O 1
ATOM 6929 N N . LEU A 1 1175 ? 148.638 151.756 178.006 1.00 23.44 1175 LEU A N 1
ATOM 6930 C CA . LEU A 1 1175 ? 149.070 153.143 178.061 1.00 23.44 1175 LEU A CA 1
ATOM 6931 C C . LEU A 1 1175 ? 147.874 154.066 178.278 1.00 23.44 1175 LEU A C 1
ATOM 6932 O O . LEU A 1 1175 ? 146.718 153.696 178.058 1.00 23.44 1175 LEU A O 1
ATOM 6937 N N . GLY A 1 1176 ? 148.168 155.284 178.719 1.00 26.72 1176 GLY A N 1
ATOM 6938 C CA . GLY A 1 1176 ? 147.127 156.209 179.109 1.00 26.72 1176 GLY A CA 1
ATOM 6939 C C . GLY A 1 1176 ? 146.330 156.746 177.939 1.00 26.72 1176 GLY A C 1
ATOM 6940 O O . GLY A 1 1176 ? 146.677 156.588 176.770 1.00 26.72 1176 GLY A O 1
ATOM 6941 N N . ASP A 1 1177 ? 145.215 157.396 178.284 1.00 31.74 1177 ASP A N 1
ATOM 6942 C CA . ASP A 1 1177 ? 144.376 158.033 177.275 1.00 31.74 1177 ASP A CA 1
ATOM 6943 C C . ASP A 1 1177 ? 145.098 159.190 176.598 1.00 31.74 1177 ASP A C 1
ATOM 6944 O O . ASP A 1 1177 ? 144.816 159.501 175.435 1.00 31.74 1177 ASP A O 1
ATOM 6949 N N . PHE A 1 1178 ? 146.036 159.828 177.296 1.00 29.32 1178 PHE A N 1
ATOM 6950 C CA . PHE A 1 1178 ? 146.802 160.920 176.717 1.00 29.32 1178 PHE A CA 1
ATOM 6951 C C . PHE A 1 1178 ? 148.187 160.504 176.247 1.00 29.32 1178 PHE A C 1
ATOM 6952 O O . PHE A 1 1178 ? 148.747 161.176 175.378 1.00 29.32 1178 PHE A O 1
ATOM 6960 N N . GLN A 1 1179 ? 148.750 159.419 176.784 1.00 22.55 1179 GLN A N 1
ATOM 6961 C CA . GLN A 1 1179 ? 149.994 158.889 176.233 1.00 22.55 1179 GLN A CA 1
ATOM 6962 C C . GLN A 1 1179 ? 149.792 158.395 174.806 1.00 22.55 1179 GLN A C 1
ATOM 6963 O O . GLN A 1 1179 ? 150.626 158.650 173.926 1.00 22.55 1179 GLN A O 1
ATOM 6969 N N . PHE A 1 1180 ? 148.679 157.697 174.561 1.00 21.23 1180 PHE A N 1
ATOM 6970 C CA . PHE A 1 1180 ? 148.324 157.298 173.203 1.00 21.23 1180 PHE A CA 1
ATOM 6971 C C . PHE A 1 1180 ? 148.130 158.513 172.311 1.00 21.23 1180 PHE A C 1
ATOM 6972 O O . PHE A 1 1180 ? 148.523 158.501 171.141 1.00 21.23 1180 PHE A O 1
ATOM 6980 N N . LEU A 1 1181 ? 147.512 159.567 172.849 1.00 21.78 1181 LEU A N 1
ATOM 6981 C CA . LEU A 1 1181 ? 147.296 160.792 172.086 1.00 21.78 1181 LEU A CA 1
ATOM 6982 C C . LEU A 1 1181 ? 148.620 161.436 171.701 1.00 21.78 1181 LEU A C 1
ATOM 6983 O O . LEU A 1 1181 ? 148.805 161.863 170.557 1.00 21.78 1181 LEU A O 1
ATOM 6988 N N . TYR A 1 1182 ? 149.549 161.516 172.655 1.00 18.12 1182 TYR A N 1
ATOM 6989 C CA . TYR A 1 1182 ? 150.858 162.110 172.404 1.00 18.12 1182 TYR A CA 1
ATOM 6990 C C . TYR A 1 1182 ? 151.614 161.322 171.345 1.00 18.12 1182 TYR A C 1
ATOM 6991 O O . TYR A 1 1182 ? 152.162 161.900 170.399 1.00 18.12 1182 TYR A O 1
ATOM 7000 N N . ILE A 1 1183 ? 151.600 159.992 171.466 1.00 17.07 1183 ILE A N 1
ATOM 7001 C CA . ILE A 1 1183 ? 152.271 159.129 170.496 1.00 17.07 1183 ILE A CA 1
ATOM 7002 C C . ILE A 1 1183 ? 151.645 159.255 169.112 1.00 17.07 1183 ILE A C 1
ATOM 7003 O O . ILE A 1 1183 ? 152.352 159.383 168.105 1.00 17.07 1183 ILE A O 1
ATOM 7008 N N . ASP A 1 1184 ? 150.318 159.252 169.038 1.00 18.60 1184 ASP A N 1
ATOM 7009 C CA . ASP A 1 1184 ? 149.642 159.196 167.752 1.00 18.60 1184 ASP A CA 1
ATOM 7010 C C . ASP A 1 1184 ? 149.470 160.558 167.098 1.00 18.60 1184 ASP A C 1
ATOM 7011 O O . ASP A 1 1184 ? 149.131 160.613 165.912 1.00 18.60 1184 ASP A O 1
ATOM 7016 N N . LEU A 1 1185 ? 149.688 161.649 167.822 1.00 17.82 1185 LEU A N 1
ATOM 7017 C CA . LEU A 1 1185 ? 149.423 162.968 167.277 1.00 17.82 1185 LEU A CA 1
ATOM 7018 C C . LEU A 1 1185 ? 150.627 163.891 167.256 1.00 17.82 1185 LEU A C 1
ATOM 7019 O O . LEU A 1 1185 ? 150.690 164.760 166.386 1.00 17.82 1185 LEU A O 1
ATOM 7024 N N . MET A 1 1186 ? 151.578 163.748 168.181 1.00 17.30 1186 MET A N 1
ATOM 7025 C CA . MET A 1 1186 ? 152.728 164.640 168.201 1.00 17.30 1186 MET A CA 1
ATOM 7026 C C . MET A 1 1186 ? 154.060 163.916 168.046 1.00 17.30 1186 MET A C 1
ATOM 7027 O O . MET A 1 1186 ? 155.111 164.542 168.216 1.00 17.30 1186 MET A O 1
ATOM 7032 N N . LEU A 1 1187 ? 154.048 162.636 167.669 1.00 15.76 1187 LEU A N 1
ATOM 7033 C CA . LEU A 1 1187 ? 155.272 161.879 167.425 1.00 15.76 1187 LEU A CA 1
ATOM 7034 C C . LEU A 1 1187 ? 155.300 161.114 166.115 1.00 15.76 1187 LEU A C 1
ATOM 7035 O O . LEU A 1 1187 ? 156.396 160.796 165.645 1.00 15.76 1187 LEU A O 1
ATOM 7040 N N . ILE A 1 1188 ? 154.162 160.785 165.515 1.00 17.33 1188 ILE A N 1
ATOM 7041 C CA . ILE A 1 1188 ? 154.141 160.052 164.261 1.00 17.33 1188 ILE A CA 1
ATOM 7042 C C . ILE A 1 1188 ? 153.621 160.907 163.112 1.00 17.33 1188 ILE A C 1
ATOM 7043 O O . ILE A 1 1188 ? 154.156 160.840 162.004 1.00 17.33 1188 ILE A O 1
ATOM 7048 N N . LEU A 1 1189 ? 152.616 161.751 163.357 1.00 17.62 1189 LEU A N 1
ATOM 7049 C CA . LEU A 1 1189 ? 152.152 162.637 162.292 1.00 17.62 1189 LEU A CA 1
ATOM 7050 C C . LEU A 1 1189 ? 153.129 163.777 162.012 1.00 17.62 1189 LEU A C 1
ATOM 7051 O O . LEU A 1 1189 ? 153.453 163.992 160.830 1.00 17.62 1189 LEU A O 1
ATOM 7056 N N . PRO A 1 1190 ? 153.630 164.545 163.001 1.00 17.65 1190 PRO A N 1
ATOM 7057 C CA . PRO A 1 1190 ? 154.625 165.575 162.651 1.00 17.65 1190 PRO A CA 1
ATOM 7058 C C . PRO A 1 1190 ? 155.916 165.005 162.090 1.00 17.65 1190 PRO A C 1
ATOM 7059 O O . PRO A 1 1190 ? 156.443 165.538 161.104 1.00 17.65 1190 PRO A O 1
ATOM 7063 N N . ILE A 1 1191 ? 156.431 163.924 162.680 1.00 17.83 1191 ILE A N 1
ATOM 7064 C CA . ILE A 1 1191 ? 157.660 163.324 162.173 1.00 17.83 1191 ILE A CA 1
ATOM 7065 C C . ILE A 1 1191 ? 157.440 162.733 160.784 1.00 17.83 1191 ILE A C 1
ATOM 7066 O O . ILE A 1 1191 ? 158.313 162.834 159.919 1.00 17.83 1191 ILE A O 1
ATOM 7071 N N . ALA A 1 1192 ? 156.253 162.179 160.517 1.00 18.88 1192 ALA A N 1
ATOM 7072 C CA . ALA A 1 1192 ? 155.967 161.671 159.177 1.00 18.88 1192 ALA A CA 1
ATOM 7073 C C . ALA A 1 1192 ? 155.904 162.800 158.149 1.00 18.88 1192 ALA A C 1
ATOM 7074 O O . ALA A 1 1192 ? 156.581 162.746 157.112 1.00 18.88 1192 ALA A O 1
ATOM 7076 N N . VAL A 1 1193 ? 155.120 163.847 158.428 1.00 19.63 1193 VAL A N 1
ATOM 7077 C CA . VAL A 1 1193 ? 154.955 164.926 157.457 1.00 19.63 1193 VAL A CA 1
ATOM 7078 C C . VAL A 1 1193 ? 156.166 165.837 157.359 1.00 19.63 1193 VAL A C 1
ATOM 7079 O O . VAL A 1 1193 ? 156.221 166.671 156.451 1.00 19.63 1193 VAL A O 1
ATOM 7083 N N . PHE A 1 1194 ? 157.136 165.716 158.264 1.00 21.57 1194 PHE A N 1
ATOM 7084 C CA . PHE A 1 1194 ? 158.375 166.462 158.112 1.00 21.57 1194 PHE A CA 1
ATOM 7085 C C . PHE A 1 1194 ? 159.541 165.601 157.646 1.00 21.57 1194 PHE A C 1
ATOM 7086 O O . PHE A 1 1194 ? 160.546 166.148 157.181 1.00 21.57 1194 PHE A O 1
ATOM 7094 N N . MET A 1 1195 ? 159.430 164.278 157.754 1.00 23.94 1195 MET A N 1
ATOM 7095 C CA . MET A 1 1195 ? 160.359 163.375 157.094 1.00 23.94 1195 MET A CA 1
ATOM 7096 C C . MET A 1 1195 ? 160.047 163.271 155.608 1.00 23.94 1195 MET A C 1
ATOM 7097 O O . MET A 1 1195 ? 160.961 163.104 154.791 1.00 23.94 1195 MET A O 1
ATOM 7102 N N . SER A 1 1196 ? 158.777 163.423 155.238 1.00 24.54 1196 SER A N 1
ATOM 7103 C CA . SER A 1 1196 ? 158.386 163.453 153.835 1.00 24.54 1196 SER A CA 1
ATOM 7104 C C . SER A 1 1196 ? 158.600 164.817 153.183 1.00 24.54 1196 SER A C 1
ATOM 7105 O O . SER A 1 1196 ? 158.160 165.017 152.047 1.00 24.54 1196 SER A O 1
ATOM 7108 N N . TRP A 1 1197 ? 159.258 165.751 153.864 1.00 28.53 1197 TRP A N 1
ATOM 7109 C CA . TRP A 1 1197 ? 159.487 167.103 153.356 1.00 28.53 1197 TRP A CA 1
ATOM 7110 C C . TRP A 1 1197 ? 160.991 167.246 153.129 1.00 28.53 1197 TRP A C 1
ATOM 7111 O O . TRP A 1 1197 ? 161.721 167.718 154.002 1.00 28.53 1197 TRP A O 1
ATOM 7122 N N . ALA A 1 1198 ? 161.443 166.852 151.939 1.00 31.28 1198 ALA A N 1
ATOM 7123 C CA . ALA A 1 1198 ? 162.803 167.114 151.492 1.00 31.28 1198 ALA A CA 1
ATOM 7124 C C . ALA A 1 1198 ? 162.851 166.967 149.980 1.00 31.28 1198 ALA A C 1
ATOM 7125 O O . ALA A 1 1198 ? 162.222 166.067 149.420 1.00 31.28 1198 ALA A O 1
ATOM 7127 N N . GLY A 1 1199 ? 163.595 167.852 149.332 1.00 36.19 1199 GLY A N 1
ATOM 7128 C CA . GLY A 1 1199 ? 163.733 167.817 147.895 1.00 36.19 1199 GLY A CA 1
ATOM 7129 C C . GLY A 1 1199 ? 164.652 166.707 147.441 1.00 36.19 1199 GLY A C 1
ATOM 7130 O O . GLY A 1 1199 ? 165.336 166.044 148.233 1.00 36.19 1199 GLY A O 1
ATOM 7131 N N . PRO A 1 1200 ? 164.667 166.473 146.134 1.00 37.27 1200 PRO A N 1
ATOM 7132 C CA . PRO A 1 1200 ? 165.561 165.458 145.576 1.00 37.27 1200 PRO A CA 1
ATOM 7133 C C . PRO A 1 1200 ? 166.979 165.981 145.398 1.00 37.27 1200 PRO A C 1
ATOM 7134 O O . PRO A 1 1200 ? 167.226 167.186 145.314 1.00 37.27 1200 PRO A O 1
ATOM 7138 N N . HIS A 1 1201 ? 167.919 165.038 145.350 1.00 47.69 1201 HIS A N 1
ATOM 7139 C CA . HIS A 1 1201 ? 169.302 165.368 145.031 1.00 47.69 1201 HIS A CA 1
ATOM 7140 C C . HIS A 1 1201 ? 169.384 165.865 143.596 1.00 47.69 1201 HIS A C 1
ATOM 7141 O O . HIS A 1 1201 ? 168.805 165.257 142.694 1.00 47.69 1201 HIS A O 1
ATOM 7148 N N . SER A 1 1202 ? 170.122 166.962 143.388 1.00 50.06 1202 SER A N 1
ATOM 7149 C CA . SER A 1 1202 ? 170.075 167.683 142.116 1.00 50.06 1202 SER A CA 1
ATOM 7150 C C . SER A 1 1202 ? 170.579 166.834 140.953 1.00 50.06 1202 SER A C 1
ATOM 7151 O O . SER A 1 1202 ? 169.995 166.855 139.864 1.00 50.06 1202 SER A O 1
ATOM 7154 N N . LYS A 1 1203 ? 171.654 166.081 141.161 1.00 50.62 1203 LYS A N 1
ATOM 7155 C CA . LYS A 1 1203 ? 172.215 165.260 140.097 1.00 50.62 1203 LYS A CA 1
ATOM 7156 C C . LYS A 1 1203 ? 171.411 163.975 139.945 1.00 50.62 1203 LYS A C 1
ATOM 7157 O O . LYS A 1 1203 ? 171.140 163.281 140.930 1.00 50.62 1203 LYS A O 1
ATOM 7163 N N . LEU A 1 1204 ? 171.025 163.662 138.710 1.00 44.98 1204 LEU A N 1
ATOM 7164 C CA . LEU A 1 1204 ? 170.339 162.408 138.419 1.00 44.98 1204 LEU A CA 1
ATOM 7165 C C . LEU A 1 1204 ? 171.348 161.267 138.457 1.00 44.98 1204 LEU A C 1
ATOM 7166 O O . LEU A 1 1204 ? 172.199 161.150 137.569 1.00 44.98 1204 LEU A O 1
ATOM 7171 N N . CYS A 1 1205 ? 171.262 160.429 139.486 1.00 47.79 1205 CYS A N 1
ATOM 7172 C CA . CYS A 1 1205 ? 172.211 159.342 139.658 1.00 47.79 1205 CYS A CA 1
ATOM 7173 C C . CYS A 1 1205 ? 171.902 158.194 138.701 1.00 47.79 1205 CYS A C 1
ATOM 7174 O O . CYS A 1 1205 ? 170.813 158.099 138.130 1.00 47.79 1205 CYS A O 1
ATOM 7177 N N . ALA A 1 1206 ? 172.887 157.314 138.532 1.00 42.69 1206 ALA A N 1
ATOM 7178 C CA . ALA A 1 1206 ? 172.736 156.155 137.663 1.00 42.69 1206 ALA A CA 1
ATOM 7179 C C . ALA A 1 1206 ? 172.001 155.002 138.330 1.00 42.69 1206 ALA A C 1
ATOM 7180 O O . ALA A 1 1206 ? 171.658 154.031 137.646 1.00 42.69 1206 ALA A O 1
ATOM 7182 N N . LYS A 1 1207 ? 171.753 155.079 139.633 1.00 42.55 1207 LYS A N 1
ATOM 7183 C CA . LYS A 1 1207 ? 171.058 154.016 140.336 1.00 42.55 1207 LYS A CA 1
ATOM 7184 C C . LYS A 1 1207 ? 169.548 154.155 140.159 1.00 42.55 1207 LYS A C 1
ATOM 7185 O O . LYS A 1 1207 ? 169.038 155.168 139.676 1.00 42.55 1207 LYS A O 1
ATOM 7191 N N . ARG A 1 1208 ? 168.829 153.108 140.558 1.00 37.02 1208 ARG A N 1
ATOM 7192 C CA . ARG A 1 1208 ? 167.377 153.100 140.518 1.00 37.02 1208 ARG A CA 1
ATOM 7193 C C . ARG A 1 1208 ? 166.858 152.690 141.890 1.00 37.02 1208 ARG A C 1
ATOM 7194 O O . ARG A 1 1208 ? 167.311 151.673 142.444 1.00 37.02 1208 ARG A O 1
ATOM 7202 N N . PRO A 1 1209 ? 165.936 153.450 142.477 1.00 32.55 1209 PRO A N 1
ATOM 7203 C CA . PRO A 1 1209 ? 165.408 153.083 143.793 1.00 32.55 1209 PRO A CA 1
ATOM 7204 C C . PRO A 1 1209 ? 164.573 151.816 143.728 1.00 32.55 1209 PRO A C 1
ATOM 7205 O O . PRO A 1 1209 ? 164.007 151.469 142.689 1.00 32.55 1209 PRO A O 1
ATOM 7209 N N . VAL A 1 1210 ? 164.517 151.115 144.860 1.00 34.32 1210 VAL A N 1
ATOM 7210 C CA . VAL A 1 1210 ? 163.717 149.901 144.952 1.00 34.32 1210 VAL A CA 1
ATOM 7211 C C . VAL A 1 1210 ? 162.239 150.261 144.860 1.00 34.32 1210 VAL A C 1
ATOM 7212 O O . VAL A 1 1210 ? 161.768 151.211 145.499 1.00 34.32 1210 VAL A O 1
ATOM 7216 N N . SER A 1 1211 ? 161.507 149.531 144.019 1.00 36.57 1211 SER A N 1
ATOM 7217 C CA . SER A 1 1211 ? 160.099 149.807 143.779 1.00 36.57 1211 SER A CA 1
ATOM 7218 C C . SER A 1 1211 ? 159.186 148.653 144.164 1.00 36.57 1211 SER A C 1
ATOM 7219 O O . SER A 1 1211 ? 157.968 148.762 143.984 1.00 36.57 1211 SER A O 1
ATOM 7222 N N . ASP A 1 1212 ? 159.730 147.556 144.681 1.00 42.16 1212 ASP A N 1
ATOM 7223 C CA . ASP A 1 1212 ? 158.936 146.412 145.103 1.00 42.16 1212 ASP A CA 1
ATOM 7224 C C . ASP A 1 1212 ? 158.831 146.404 146.622 1.00 42.16 1212 ASP A C 1
ATOM 7225 O O . ASP A 1 1212 ? 159.849 146.428 147.320 1.00 42.16 1212 ASP A O 1
ATOM 7230 N N . LEU A 1 1213 ? 157.601 146.370 147.125 1.00 38.60 1213 LEU A N 1
ATOM 7231 C CA . LEU A 1 1213 ? 157.337 146.389 148.556 1.00 38.60 1213 LEU A CA 1
ATOM 7232 C C . LEU A 1 1213 ? 157.351 144.998 149.178 1.00 38.60 1213 LEU A C 1
ATOM 7233 O O . LEU A 1 1213 ? 157.181 144.875 150.395 1.00 38.60 1213 LEU A O 1
ATOM 7238 N N . VAL A 1 1214 ? 157.552 143.956 148.378 1.00 41.76 1214 VAL A N 1
ATOM 7239 C CA . VAL A 1 1214 ? 157.534 142.587 148.872 1.00 41.76 1214 VAL A CA 1
ATOM 7240 C C . VAL A 1 1214 ? 158.929 141.961 148.890 1.00 41.76 1214 VAL A C 1
ATOM 7241 O O . VAL A 1 1214 ? 159.191 141.096 149.742 1.00 41.76 1214 VAL A O 1
ATOM 7245 N N . SER A 1 1215 ? 159.852 142.433 148.052 1.00 43.24 1215 SER A N 1
ATOM 7246 C CA . SER A 1 1215 ? 161.167 141.826 147.903 1.00 43.24 1215 SER A CA 1
ATOM 7247 C C . SER A 1 1215 ? 161.986 141.950 149.189 1.00 43.24 1215 SER A C 1
ATOM 7248 O O . SER A 1 1215 ? 161.673 142.727 150.094 1.00 43.24 1215 SER A O 1
ATOM 7251 N N . ARG A 1 1216 ? 163.063 141.162 149.249 1.00 47.94 1216 ARG A N 1
ATOM 7252 C CA . ARG A 1 1216 ? 163.887 141.042 150.447 1.00 47.94 1216 ARG A CA 1
ATOM 7253 C C . ARG A 1 1216 ? 164.659 142.310 150.786 1.00 47.94 1216 ARG A C 1
ATOM 7254 O O . ARG A 1 1216 ? 165.187 142.408 151.897 1.00 47.94 1216 ARG A O 1
ATOM 7262 N N . LYS A 1 1217 ? 164.749 143.274 149.871 1.00 42.39 1217 LYS A N 1
ATOM 7263 C CA . LYS A 1 1217 ? 165.451 144.515 150.167 1.00 42.39 1217 LYS A CA 1
ATOM 7264 C C . LYS A 1 1217 ? 164.619 145.484 150.994 1.00 42.39 1217 LYS A C 1
ATOM 7265 O O . LYS A 1 1217 ? 165.153 146.503 151.444 1.00 42.39 1217 LYS A O 1
ATOM 7271 N N . VAL A 1 1218 ? 163.335 145.195 151.207 1.00 36.02 1218 VAL A N 1
ATOM 7272 C CA . VAL A 1 1218 ? 162.437 146.058 151.964 1.00 36.02 1218 VAL A CA 1
ATOM 7273 C C . VAL A 1 1218 ? 161.958 145.379 153.243 1.00 36.02 1218 VAL A C 1
ATOM 7274 O O . VAL A 1 1218 ? 162.041 145.954 154.333 1.00 36.02 1218 VAL A O 1
ATOM 7278 N N . LEU A 1 1219 ? 161.453 144.148 153.127 1.00 35.18 1219 LEU A N 1
ATOM 7279 C CA . LEU A 1 1219 ? 160.865 143.468 154.278 1.00 35.18 1219 LEU A CA 1
ATOM 7280 C C . LEU A 1 1219 ? 161.917 143.084 155.312 1.00 35.18 1219 LEU A C 1
ATOM 7281 O O . LEU A 1 1219 ? 161.663 143.170 156.518 1.00 35.18 1219 LEU A O 1
ATOM 7286 N N . VAL A 1 1220 ? 163.094 142.636 154.860 1.00 33.59 1220 VAL A N 1
ATOM 7287 C CA . VAL A 1 1220 ? 164.136 142.207 155.800 1.00 33.59 1220 VAL A CA 1
ATOM 7288 C C . VAL A 1 1220 ? 164.638 143.344 156.689 1.00 33.59 1220 VAL A C 1
ATOM 7289 O O . VAL A 1 1220 ? 164.724 143.142 157.913 1.00 33.59 1220 VAL A O 1
ATOM 7293 N N . PRO A 1 1221 ? 164.990 144.540 156.170 1.00 32.77 1221 PRO A N 1
ATOM 7294 C CA . PRO A 1 1221 ? 165.312 145.637 157.103 1.00 32.77 1221 PRO A CA 1
ATOM 7295 C C . PRO A 1 1221 ? 164.152 146.026 158.003 1.00 32.77 1221 PRO A C 1
ATOM 7296 O O . PRO A 1 1221 ? 164.368 146.336 159.180 1.00 32.77 1221 PRO A O 1
ATOM 7300 N N . LEU A 1 1222 ? 162.921 145.993 157.485 1.00 28.10 1222 LEU A N 1
ATOM 7301 C CA . LEU A 1 1222 ? 161.758 146.319 158.305 1.00 28.10 1222 LEU A CA 1
ATOM 7302 C C . LEU A 1 1222 ? 161.558 145.295 159.417 1.00 28.10 1222 LEU A C 1
ATOM 7303 O O . LEU A 1 1222 ? 161.315 145.665 160.572 1.00 28.10 1222 LEU A O 1
ATOM 7308 N N . LEU A 1 1223 ? 161.670 144.004 159.090 1.00 27.51 1223 LEU A N 1
ATOM 7309 C CA . LEU A 1 1223 ? 161.510 142.962 160.099 1.00 27.51 1223 LEU A CA 1
ATOM 7310 C C . LEU A 1 1223 ? 162.623 143.017 161.138 1.00 27.51 1223 LEU A C 1
ATOM 7311 O O . LEU A 1 1223 ? 162.374 142.816 162.332 1.00 27.51 1223 LEU A O 1
ATOM 7316 N N . SER A 1 1224 ? 163.856 143.295 160.707 1.00 28.11 1224 SER A N 1
ATOM 7317 C CA . SER A 1 1224 ? 164.948 143.390 161.668 1.00 28.11 1224 SER A CA 1
ATOM 7318 C C . SER A 1 1224 ? 164.813 144.626 162.552 1.00 28.11 1224 SER A C 1
ATOM 7319 O O . SER A 1 1224 ? 165.174 144.583 163.735 1.00 28.11 1224 SER A O 1
ATOM 7322 N N . HIS A 1 1225 ? 164.291 145.728 162.004 1.00 26.51 1225 HIS A N 1
ATOM 7323 C CA . HIS A 1 1225 ? 163.993 146.898 162.823 1.00 26.51 1225 HIS A CA 1
ATOM 7324 C C . HIS A 1 1225 ? 162.911 146.589 163.849 1.00 26.51 1225 HIS A C 1
ATOM 7325 O O . HIS A 1 1225 ? 162.999 147.022 165.004 1.00 26.51 1225 HIS A O 1
ATOM 7332 N N . VAL A 1 1226 ? 161.880 145.842 163.440 1.00 22.84 1226 VAL A N 1
ATOM 7333 C CA . VAL A 1 1226 ? 160.845 145.408 164.376 1.00 22.84 1226 VAL A CA 1
ATOM 7334 C C . VAL A 1 1226 ? 161.458 144.566 165.488 1.00 22.84 1226 VAL A C 1
ATOM 7335 O O . VAL A 1 1226 ? 161.149 144.753 166.674 1.00 22.84 1226 VAL A O 1
ATOM 7339 N N . PHE A 1 1227 ? 162.359 143.650 165.123 1.00 23.80 1227 PHE A N 1
ATOM 7340 C CA . PHE A 1 1227 ? 162.996 142.785 166.111 1.00 23.80 1227 PHE A CA 1
ATOM 7341 C C . PHE A 1 1227 ? 163.847 143.579 167.096 1.00 23.80 1227 PHE A C 1
ATOM 7342 O O . PHE A 1 1227 ? 163.816 143.313 168.303 1.00 23.80 1227 PHE A O 1
ATOM 7350 N N . VAL A 1 1228 ? 164.616 144.558 166.607 1.00 21.54 1228 VAL A N 1
ATOM 7351 C CA . VAL A 1 1228 ? 165.471 145.308 167.525 1.00 21.54 1228 VAL A CA 1
ATOM 7352 C C . VAL A 1 1228 ? 164.639 146.243 168.405 1.00 21.54 1228 VAL A C 1
ATOM 7353 O O . VAL A 1 1228 ? 164.980 146.463 169.575 1.00 21.54 1228 VAL A O 1
ATOM 7357 N N . CYS A 1 1229 ? 163.527 146.780 167.886 1.00 19.80 1229 CYS A N 1
ATOM 7358 C CA . CYS A 1 1229 ? 162.626 147.564 168.728 1.00 19.80 1229 CYS A CA 1
ATOM 7359 C C . CYS A 1 1229 ? 162.020 146.709 169.833 1.00 19.80 1229 CYS A C 1
ATOM 7360 O O . CYS A 1 1229 ? 161.945 147.138 170.994 1.00 19.80 1229 CYS A O 1
ATOM 7363 N N . VAL A 1 1230 ? 161.592 145.490 169.488 1.00 18.28 1230 VAL A N 1
ATOM 7364 C CA . VAL A 1 1230 ? 161.047 144.565 170.479 1.00 18.28 1230 VAL A CA 1
ATOM 7365 C C . VAL A 1 1230 ? 162.101 144.224 171.525 1.00 18.28 1230 VAL A C 1
ATOM 7366 O O . VAL A 1 1230 ? 161.812 144.181 172.727 1.00 18.28 1230 VAL A O 1
ATOM 7370 N N . MET A 1 1231 ? 163.344 144.002 171.086 1.00 20.66 1231 MET A N 1
ATOM 7371 C CA . MET A 1 1231 ? 164.420 143.668 172.015 1.00 20.66 1231 MET A CA 1
ATOM 7372 C C . MET A 1 1231 ? 164.709 144.816 172.976 1.00 20.66 1231 MET A C 1
ATOM 7373 O O . MET A 1 1231 ? 164.882 144.593 174.180 1.00 20.66 1231 MET A O 1
ATOM 7378 N N . ILE A 1 1232 ? 164.755 146.052 172.470 1.00 19.39 1232 ILE A N 1
ATOM 7379 C CA . ILE A 1 1232 ? 165.049 147.191 173.338 1.00 19.39 1232 ILE A CA 1
ATOM 7380 C C . ILE A 1 1232 ? 163.912 147.424 174.331 1.00 19.39 1232 ILE A C 1
ATOM 7381 O O . ILE A 1 1232 ? 164.153 147.697 175.515 1.00 19.39 1232 ILE A O 1
ATOM 7386 N N . GLN A 1 1233 ? 162.659 147.293 173.879 1.00 18.06 1233 GLN A N 1
ATOM 7387 C CA . GLN A 1 1233 ? 161.532 147.440 174.798 1.00 18.06 1233 GLN A CA 1
ATOM 7388 C C . GLN A 1 1233 ? 161.521 146.339 175.854 1.00 18.06 1233 GLN A C 1
ATOM 7389 O O . GLN A 1 1233 ? 161.224 146.599 177.027 1.00 18.06 1233 GLN A O 1
ATOM 7395 N N . ALA A 1 1234 ? 161.842 145.105 175.457 1.00 19.48 1234 ALA A N 1
ATOM 7396 C CA . ALA A 1 1234 ? 161.892 144.004 176.412 1.00 19.48 1234 ALA A CA 1
ATOM 7397 C C . ALA A 1 1234 ? 162.998 144.208 177.438 1.00 19.48 1234 ALA A C 1
ATOM 7398 O O . ALA A 1 1234 ? 162.806 143.927 178.626 1.00 19.48 1234 ALA A O 1
ATOM 7400 N N . LEU A 1 1235 ? 164.163 144.693 177.000 1.00 22.11 1235 LEU A N 1
ATOM 7401 C CA . LEU A 1 1235 ? 165.246 144.974 177.939 1.00 22.11 1235 LEU A CA 1
ATOM 7402 C C . LEU A 1 1235 ? 164.887 146.114 178.884 1.00 22.11 1235 LEU A C 1
ATOM 7403 O O . LEU A 1 1235 ? 165.248 146.078 180.065 1.00 22.11 1235 LEU A O 1
ATOM 7408 N N . ALA A 1 1236 ? 164.170 147.129 178.391 1.00 23.12 1236 ALA A N 1
ATOM 7409 C CA . ALA A 1 1236 ? 163.707 148.201 179.270 1.00 23.12 1236 ALA A CA 1
ATOM 7410 C C . ALA A 1 1236 ? 162.716 147.681 180.309 1.00 23.12 1236 ALA A C 1
ATOM 7411 O O . ALA A 1 1236 ? 162.777 148.064 181.485 1.00 23.12 1236 ALA A O 1
ATOM 7413 N N . TRP A 1 1237 ? 161.799 146.806 179.888 1.00 24.74 1237 TRP A N 1
ATOM 7414 C CA . TRP A 1 1237 ? 160.838 146.207 180.812 1.00 24.74 1237 TRP A CA 1
ATOM 7415 C C . TRP A 1 1237 ? 161.536 145.347 181.862 1.00 24.74 1237 TRP A C 1
ATOM 7416 O O . TRP A 1 1237 ? 161.186 145.391 183.049 1.00 24.74 1237 TRP A O 1
ATOM 7427 N N . VAL A 1 1238 ? 162.528 144.559 181.440 1.00 25.97 1238 VAL A N 1
ATOM 7428 C CA . VAL A 1 1238 ? 163.284 143.730 182.375 1.00 25.97 1238 VAL A CA 1
ATOM 7429 C C . VAL A 1 1238 ? 164.066 144.603 183.351 1.00 25.97 1238 VAL A C 1
ATOM 7430 O O . VAL A 1 1238 ? 164.127 144.313 184.553 1.00 25.97 1238 VAL A O 1
ATOM 7434 N N . ALA A 1 1239 ? 164.653 145.697 182.857 1.00 27.05 1239 ALA A N 1
ATOM 7435 C CA . ALA A 1 1239 ? 165.409 146.598 183.721 1.00 27.05 1239 ALA A CA 1
ATOM 7436 C C . ALA A 1 1239 ? 164.513 147.275 184.751 1.00 27.05 1239 ALA A C 1
ATOM 7437 O O . ALA A 1 1239 ? 164.907 147.425 185.913 1.00 27.05 1239 ALA A O 1
ATOM 7439 N N . VAL A 1 1240 ? 163.308 147.694 184.353 1.00 26.38 1240 VAL A N 1
ATOM 7440 C CA . VAL A 1 1240 ? 162.428 148.341 185.323 1.00 26.38 1240 VAL A CA 1
ATOM 7441 C C . VAL A 1 1240 ? 161.815 147.327 186.284 1.00 26.38 1240 VAL A C 1
ATOM 7442 O O . VAL A 1 1240 ? 161.469 147.686 187.415 1.00 26.38 1240 VAL A O 1
ATOM 7446 N N . ARG A 1 1241 ? 161.704 146.055 185.890 1.00 31.11 1241 ARG A N 1
ATOM 7447 C CA . ARG A 1 1241 ? 161.108 145.077 186.795 1.00 31.11 1241 ARG A CA 1
ATOM 7448 C C . ARG A 1 1241 ? 162.027 144.671 187.943 1.00 31.11 1241 ARG A C 1
ATOM 7449 O O . ARG A 1 1241 ? 161.564 143.986 188.861 1.00 31.11 1241 ARG A O 1
ATOM 7457 N N . GLN A 1 1242 ? 163.301 145.061 187.924 1.00 33.28 1242 GLN A N 1
ATOM 7458 C CA . GLN A 1 1242 ? 164.228 144.728 188.999 1.00 33.28 1242 GLN A CA 1
ATOM 7459 C C . GLN A 1 1242 ? 164.608 145.928 189.859 1.00 33.28 1242 GLN A C 1
ATOM 7460 O O . GLN A 1 1242 ? 165.515 145.815 190.690 1.00 33.28 1242 GLN A O 1
ATOM 7466 N N . GLN A 1 1243 ? 163.947 147.066 189.685 1.00 34.00 1243 GLN A N 1
ATOM 7467 C CA . GLN A 1 1243 ? 164.285 148.223 190.498 1.00 34.00 1243 GLN A CA 1
ATOM 7468 C C . GLN A 1 1243 ? 163.676 148.103 191.896 1.00 34.00 1243 GLN A C 1
ATOM 7469 O O . GLN A 1 1243 ? 162.607 147.510 192.064 1.00 34.00 1243 GLN A O 1
ATOM 7475 N N . PRO A 1 1244 ? 164.358 148.630 192.918 1.00 34.62 1244 PRO A N 1
ATOM 7476 C CA . PRO A 1 1244 ? 163.794 148.585 194.279 1.00 34.62 1244 PRO A CA 1
ATOM 7477 C C . PRO A 1 1244 ? 162.505 149.372 194.441 1.00 34.62 1244 PRO A C 1
ATOM 7478 O O . PRO A 1 1244 ? 161.640 148.971 195.230 1.00 34.62 1244 PRO A O 1
ATOM 7482 N N . TRP A 1 1245 ? 162.348 150.480 193.718 1.00 33.29 1245 TRP A N 1
ATOM 7483 C CA . TRP A 1 1245 ? 161.166 151.327 193.808 1.00 33.29 1245 TRP A CA 1
ATOM 7484 C C . TRP A 1 1245 ? 160.066 150.906 192.844 1.00 33.29 1245 TRP A C 1
ATOM 7485 O O . TRP A 1 1245 ? 159.206 151.728 192.506 1.00 33.29 1245 TRP A O 1
ATOM 7496 N N . TYR A 1 1246 ? 160.080 149.652 192.395 1.00 31.42 1246 TYR A N 1
ATOM 7497 C CA . TYR A 1 1246 ? 159.145 149.186 191.381 1.00 31.42 1246 TYR A CA 1
ATOM 7498 C C . TYR A 1 1246 ? 157.716 149.211 191.909 1.00 31.42 1246 TYR A C 1
ATOM 7499 O O . TYR A 1 1246 ? 157.437 148.715 193.005 1.00 31.42 1246 TYR A O 1
ATOM 7508 N N . ILE A 1 1247 ? 156.815 149.795 191.127 1.00 29.76 1247 ILE A N 1
ATOM 7509 C CA . ILE A 1 1247 ? 155.390 149.789 191.442 1.00 29.76 1247 ILE A CA 1
ATOM 7510 C C . ILE A 1 1247 ? 154.732 148.781 190.508 1.00 29.76 1247 ILE A C 1
ATOM 7511 O O . ILE A 1 1247 ? 154.542 149.075 189.320 1.00 29.76 1247 ILE A O 1
ATOM 7516 N N . PRO A 1 1248 ? 154.395 147.584 190.992 1.00 30.86 1248 PRO A N 1
ATOM 7517 C CA . PRO A 1 1248 ? 153.859 146.564 190.096 1.00 30.86 1248 PRO A CA 1
ATOM 7518 C C . PRO A 1 1248 ? 152.466 146.931 189.626 1.00 30.86 1248 PRO A C 1
ATOM 7519 O O . PRO A 1 1248 ? 151.708 147.605 190.346 1.00 30.86 1248 PRO A O 1
ATOM 7523 N N . PRO A 1 1249 ? 152.088 146.533 188.414 1.00 30.34 1249 PRO A N 1
ATOM 7524 C CA . PRO A 1 1249 ? 150.720 146.776 187.949 1.00 30.34 1249 PRO A CA 1
ATOM 7525 C C . PRO A 1 1249 ? 149.705 145.972 188.745 1.00 30.34 1249 PRO A C 1
ATOM 7526 O O . PRO A 1 1249 ? 149.977 144.861 189.207 1.00 30.34 1249 PRO A O 1
ATOM 7530 N N . ILE A 1 1250 ? 148.519 146.552 188.898 1.00 37.21 1250 ILE A N 1
ATOM 7531 C CA . ILE A 1 1250 ? 147.433 145.960 189.669 1.00 37.21 1250 ILE A CA 1
ATOM 7532 C C . ILE A 1 1250 ? 146.336 145.555 188.695 1.00 37.21 1250 ILE A C 1
ATOM 7533 O O . ILE A 1 1250 ? 145.848 146.385 187.920 1.00 37.21 1250 ILE A O 1
ATOM 7538 N N . VAL A 1 1251 ? 145.949 144.281 188.733 1.00 42.29 1251 VAL A N 1
ATOM 7539 C CA . VAL A 1 1251 ? 144.860 143.804 187.890 1.00 42.29 1251 VAL A CA 1
ATOM 7540 C C . VAL A 1 1251 ? 143.550 144.371 188.419 1.00 42.29 1251 VAL A C 1
ATOM 7541 O O . VAL A 1 1251 ? 143.213 144.201 189.596 1.00 42.29 1251 VAL A O 1
ATOM 7545 N N . ASP A 1 1252 ? 142.806 145.049 187.551 1.00 52.65 1252 ASP A N 1
ATOM 7546 C CA . ASP A 1 1252 ? 141.566 145.706 187.929 1.00 52.65 1252 ASP A CA 1
ATOM 7547 C C . ASP A 1 1252 ? 140.473 145.342 186.937 1.00 52.65 1252 ASP A C 1
ATOM 7548 O O . ASP A 1 1252 ? 140.743 145.066 185.766 1.00 52.65 1252 ASP A O 1
ATOM 7553 N N . THR A 1 1253 ? 139.232 145.346 187.419 1.00 54.05 1253 THR A N 1
ATOM 7554 C CA . THR A 1 1253 ? 138.084 144.900 186.638 1.00 54.05 1253 THR A CA 1
ATOM 7555 C C . THR A 1 1253 ? 137.303 146.051 186.014 1.00 54.05 1253 THR A C 1
ATOM 7556 O O . THR A 1 1253 ? 137.011 146.020 184.815 1.00 54.05 1253 THR A O 1
ATOM 7560 N N . GLU A 1 1254 ? 136.949 147.066 186.806 1.00 58.17 1254 GLU A N 1
ATOM 7561 C CA . GLU A 1 1254 ? 136.105 148.140 186.292 1.00 58.17 1254 GLU A CA 1
ATOM 7562 C C . GLU A 1 1254 ? 136.873 149.062 185.353 1.00 58.17 1254 GLU A C 1
ATOM 7563 O O . GLU A 1 1254 ? 136.362 149.439 184.292 1.00 58.17 1254 GLU A O 1
ATOM 7569 N N . LYS A 1 1255 ? 138.096 149.441 185.721 1.00 49.92 1255 LYS A N 1
ATOM 7570 C CA . LYS A 1 1255 ? 138.912 150.324 184.897 1.00 49.92 1255 LYS A CA 1
ATOM 7571 C C . LYS A 1 1255 ? 140.366 149.896 184.996 1.00 49.92 1255 LYS A C 1
ATOM 7572 O O . LYS A 1 1255 ? 140.873 149.673 186.098 1.00 49.92 1255 LYS A O 1
ATOM 7578 N N . SER A 1 1256 ? 141.036 149.800 183.850 1.00 38.10 1256 SER A N 1
ATOM 7579 C CA . SER A 1 1256 ? 142.425 149.361 183.824 1.00 38.10 1256 SER A CA 1
ATOM 7580 C C . SER A 1 1256 ? 143.339 150.461 184.346 1.00 38.10 1256 SER A C 1
ATOM 7581 O O . SER A 1 1256 ? 143.312 151.591 183.850 1.00 38.10 1256 SER A O 1
ATOM 7584 N N . ASN A 1 1257 ? 144.152 150.129 185.348 1.00 35.86 1257 ASN A N 1
ATOM 7585 C CA . ASN A 1 1257 ? 145.050 151.113 185.935 1.00 35.86 1257 ASN A CA 1
ATOM 7586 C C . ASN A 1 1257 ? 146.195 151.437 184.982 1.00 35.86 1257 ASN A C 1
ATOM 7587 O O . ASN A 1 1257 ? 146.626 150.604 184.180 1.00 35.86 1257 ASN A O 1
ATOM 7592 N N . ILE A 1 1258 ? 146.682 152.671 185.072 1.00 32.32 1258 ILE A N 1
ATOM 7593 C CA . ILE A 1 1258 ? 147.670 153.173 184.127 1.00 32.32 1258 ILE A CA 1
ATOM 7594 C C . ILE A 1 1258 ? 148.924 153.579 184.894 1.00 32.32 1258 ILE A C 1
ATOM 7595 O O . ILE A 1 1258 ? 150.046 153.474 184.383 1.00 32.32 1258 ILE A O 1
ATOM 7600 N N . GLU A 1 1259 ? 148.749 153.988 186.151 1.00 32.95 1259 GLU A N 1
ATOM 7601 C CA . GLU A 1 1259 ? 149.855 154.480 186.972 1.00 32.95 1259 GLU A CA 1
ATOM 7602 C C . GLU A 1 1259 ? 150.600 153.295 187.580 1.00 32.95 1259 GLU A C 1
ATOM 7603 O O . GLU A 1 1259 ? 150.448 152.951 188.755 1.00 32.95 1259 GLU A O 1
ATOM 7609 N N . ASN A 1 1260 ? 151.427 152.660 186.753 1.00 27.07 1260 ASN A N 1
ATOM 7610 C CA . ASN A 1 1260 ? 152.308 151.592 187.201 1.00 27.07 1260 ASN A CA 1
ATOM 7611 C C . ASN A 1 1260 ? 153.687 151.814 186.599 1.00 27.07 1260 ASN A C 1
ATOM 7612 O O . ASN A 1 1260 ? 153.827 152.455 185.555 1.00 27.07 1260 ASN A O 1
ATOM 7617 N N . SER A 1 1261 ? 154.709 151.280 187.271 1.00 25.23 1261 SER A N 1
ATOM 7618 C CA . SER A 1 1261 ? 156.084 151.612 186.912 1.00 25.23 1261 SER A CA 1
ATOM 7619 C C . SER A 1 1261 ? 156.552 150.928 185.635 1.00 25.23 1261 SER A C 1
ATOM 7620 O O . SER A 1 1261 ? 157.564 151.349 185.066 1.00 25.23 1261 SER A O 1
ATOM 7623 N N . GLU A 1 1262 ? 155.861 149.890 185.173 1.00 24.39 1262 GLU A N 1
ATOM 7624 C CA . GLU A 1 1262 ? 156.185 149.279 183.892 1.00 24.39 1262 GLU A CA 1
ATOM 7625 C C . GLU A 1 1262 ? 155.371 149.869 182.747 1.00 24.39 1262 GLU A C 1
ATOM 7626 O O . GLU A 1 1262 ? 155.472 149.387 181.615 1.00 24.39 1262 GLU A O 1
ATOM 7632 N N . ASN A 1 1263 ? 154.575 150.902 183.019 1.00 22.79 1263 ASN A N 1
ATOM 7633 C CA . ASN A 1 1263 ? 153.902 151.676 181.983 1.00 22.79 1263 ASN A CA 1
ATOM 7634 C C . ASN A 1 1263 ? 154.709 152.901 181.572 1.00 22.79 1263 ASN A C 1
ATOM 7635 O O . ASN A 1 1263 ? 154.775 153.226 180.383 1.00 22.79 1263 ASN A O 1
ATOM 7640 N N . THR A 1 1264 ? 155.315 153.591 182.540 1.00 21.12 1264 THR A N 1
ATOM 7641 C CA . THR A 1 1264 ? 156.139 154.757 182.233 1.00 21.12 1264 THR A CA 1
ATOM 7642 C C . THR A 1 1264 ? 157.375 154.370 181.429 1.00 21.12 1264 THR A C 1
ATOM 7643 O O . THR A 1 1264 ? 157.770 155.086 180.499 1.00 21.12 1264 THR A O 1
ATOM 7647 N N . THR A 1 1265 ? 158.002 153.246 181.784 1.00 20.20 1265 THR A N 1
ATOM 7648 C CA . THR A 1 1265 ? 159.168 152.766 181.051 1.00 20.20 1265 THR A CA 1
ATOM 7649 C C . THR A 1 1265 ? 158.806 152.426 179.613 1.00 20.20 1265 THR A C 1
ATOM 7650 O O . THR A 1 1265 ? 159.497 152.830 178.669 1.00 20.20 1265 THR A O 1
ATOM 7654 N N . LEU A 1 1266 ? 157.705 151.700 179.426 1.00 18.70 1266 LEU A N 1
ATOM 7655 C CA . LEU A 1 1266 ? 157.241 151.342 178.094 1.00 18.70 1266 LEU A CA 1
ATOM 7656 C C . LEU A 1 1266 ? 156.632 152.514 177.346 1.00 18.70 1266 LEU A C 1
ATOM 7657 O O . LEU A 1 1266 ? 156.356 152.382 176.153 1.00 18.70 1266 LEU A O 1
ATOM 7662 N N . PHE A 1 1267 ? 156.379 153.633 178.019 1.00 18.09 1267 PHE A N 1
ATOM 7663 C CA . PHE A 1 1267 ? 155.977 154.845 177.319 1.00 18.09 1267 PHE A CA 1
ATOM 7664 C C . PHE A 1 1267 ? 157.196 155.603 176.811 1.00 18.09 1267 PHE A C 1
ATOM 7665 O O . PHE A 1 1267 ? 157.254 155.993 175.640 1.00 18.09 1267 PHE A O 1
ATOM 7673 N N . PHE A 1 1268 ? 158.198 155.787 177.673 1.00 19.19 1268 PHE A N 1
ATOM 7674 C CA . PHE A 1 1268 ? 159.355 156.594 177.294 1.00 19.19 1268 PHE A CA 1
ATOM 7675 C C . PHE A 1 1268 ? 160.263 155.860 176.314 1.00 19.19 1268 PHE A C 1
ATOM 7676 O O . PHE A 1 1268 ? 160.772 156.469 175.360 1.00 19.19 1268 PHE A O 1
ATOM 7684 N N . ALA A 1 1269 ? 160.480 154.558 176.525 1.00 17.76 1269 ALA A N 1
ATOM 7685 C CA . ALA A 1 1269 ? 161.256 153.779 175.566 1.00 17.76 1269 ALA A CA 1
ATOM 7686 C C . ALA A 1 1269 ? 160.557 153.729 174.216 1.00 17.76 1269 ALA A C 1
ATOM 7687 O O . ALA A 1 1269 ? 161.211 153.787 173.169 1.00 17.76 1269 ALA A O 1
ATOM 7689 N N . SER A 1 1270 ? 159.224 153.644 174.221 1.00 17.45 1270 SER A N 1
ATOM 7690 C CA . SER A 1 1270 ? 158.470 153.690 172.973 1.00 17.45 1270 SER A CA 1
ATOM 7691 C C . SER A 1 1270 ? 158.624 155.036 172.278 1.00 17.45 1270 SER A C 1
ATOM 7692 O O . SER A 1 1270 ? 158.796 155.089 171.057 1.00 17.45 1270 SER A O 1
ATOM 7695 N N . CYS A 1 1271 ? 158.569 156.136 173.038 1.00 16.39 1271 CYS A N 1
ATOM 7696 C CA . CYS A 1 1271 ? 158.723 157.463 172.441 1.00 16.39 1271 CYS A CA 1
ATOM 7697 C C . CYS A 1 1271 ? 160.097 157.630 171.802 1.00 16.39 1271 CYS A C 1
ATOM 7698 O O . CYS A 1 1271 ? 160.220 158.179 170.695 1.00 16.39 1271 CYS A O 1
ATOM 7701 N N . PHE A 1 1272 ? 161.143 157.166 172.491 1.00 15.13 1272 PHE A N 1
ATOM 7702 C CA . PHE A 1 1272 ? 162.481 157.211 171.910 1.00 15.13 1272 PHE A CA 1
ATOM 7703 C C . PHE A 1 1272 ? 162.575 156.325 170.674 1.00 15.13 1272 PHE A C 1
ATOM 7704 O O . PHE A 1 1272 ? 163.192 156.707 169.674 1.00 15.13 1272 PHE A O 1
ATOM 7712 N N . GLU A 1 1273 ? 161.950 155.146 170.715 1.00 17.41 1273 GLU A N 1
ATOM 7713 C CA . GLU A 1 1273 ? 161.942 154.257 169.561 1.00 17.41 1273 GLU A CA 1
ATOM 7714 C C . GLU A 1 1273 ? 161.064 154.761 168.427 1.00 17.41 1273 GLU A C 1
ATOM 7715 O O . GLU A 1 1273 ? 161.099 154.177 167.344 1.00 17.41 1273 GLU A O 1
ATOM 7721 N N . TYR A 1 1274 ? 160.238 155.775 168.662 1.00 17.15 1274 TYR A N 1
ATOM 7722 C CA . TYR A 1 1274 ? 159.529 156.428 167.567 1.00 17.15 1274 TYR A CA 1
ATOM 7723 C C . TYR A 1 1274 ? 160.367 157.532 166.940 1.00 17.15 1274 TYR A C 1
ATOM 7724 O O . TYR A 1 1274 ? 160.532 157.572 165.715 1.00 17.15 1274 TYR A O 1
ATOM 7733 N N . ILE A 1 1275 ? 160.907 158.426 167.773 1.00 16.08 1275 ILE A N 1
ATOM 7734 C CA . ILE A 1 1275 ? 161.675 159.559 167.256 1.00 16.08 1275 ILE A CA 1
ATOM 7735 C C . ILE A 1 1275 ? 162.942 159.077 166.551 1.00 16.08 1275 ILE A C 1
ATOM 7736 O O . ILE A 1 1275 ? 163.256 159.506 165.432 1.00 16.08 1275 ILE A O 1
ATOM 7741 N N . LEU A 1 1276 ? 163.678 158.159 167.180 1.00 17.03 1276 LEU A N 1
ATOM 7742 C CA . LEU A 1 1276 ? 164.933 157.717 166.587 1.00 17.03 1276 LEU A CA 1
ATOM 7743 C C . LEU A 1 1276 ? 164.709 156.784 165.404 1.00 17.03 1276 LEU A C 1
ATOM 7744 O O . LEU A 1 1276 ? 165.567 156.700 164.520 1.00 17.03 1276 LEU A O 1
ATOM 7749 N N . SER A 1 1277 ? 163.571 156.087 165.353 1.00 17.92 1277 SER A N 1
ATOM 7750 C CA . SER A 1 1277 ? 163.246 155.337 164.144 1.00 17.92 1277 SER A CA 1
ATOM 7751 C C . SER A 1 1277 ? 162.866 156.261 163.000 1.00 17.92 1277 SER A C 1
ATOM 7752 O O . SER A 1 1277 ? 163.151 155.952 161.839 1.00 17.92 1277 SER A O 1
ATOM 7755 N N . GLY A 1 1278 ? 162.205 157.380 163.300 1.00 18.70 1278 GLY A N 1
ATOM 7756 C CA . GLY A 1 1278 ? 161.981 158.382 162.272 1.00 18.70 1278 GLY A CA 1
ATOM 7757 C C . GLY A 1 1278 ? 163.278 158.983 161.770 1.00 18.70 1278 GLY A C 1
ATOM 7758 O O . GLY A 1 1278 ? 163.408 159.311 160.589 1.00 18.70 1278 GLY A O 1
ATOM 7759 N N . VAL A 1 1279 ? 164.251 159.143 162.668 1.00 18.80 1279 VAL A N 1
ATOM 7760 C CA . VAL A 1 1279 ? 165.572 159.624 162.265 1.00 18.80 1279 VAL A CA 1
ATOM 7761 C C . VAL A 1 1279 ? 166.269 158.602 161.370 1.00 18.80 1279 VAL A C 1
ATOM 7762 O O . VAL A 1 1279 ? 166.811 158.947 160.313 1.00 18.80 1279 VAL A O 1
ATOM 7766 N N . VAL A 1 1280 ? 166.258 157.331 161.779 1.00 20.05 1280 VAL A N 1
ATOM 7767 C CA . VAL A 1 1280 ? 167.021 156.297 161.081 1.00 20.05 1280 VAL A CA 1
ATOM 7768 C C . VAL A 1 1280 ? 166.442 156.038 159.693 1.00 20.05 1280 VAL A C 1
ATOM 7769 O O . VAL A 1 1280 ? 167.175 155.973 158.699 1.00 20.05 1280 VAL A O 1
ATOM 7773 N N . LEU A 1 1281 ? 165.119 155.917 159.599 1.00 22.41 1281 LEU A N 1
ATOM 7774 C CA . LEU A 1 1281 ? 164.480 155.530 158.348 1.00 22.41 1281 LEU A CA 1
ATOM 7775 C C . LEU A 1 1281 ? 164.418 156.654 157.323 1.00 22.41 1281 LEU A C 1
ATOM 7776 O O . LEU A 1 1281 ? 163.994 156.405 156.190 1.00 22.41 1281 LEU A O 1
ATOM 7781 N N . ASN A 1 1282 ? 164.803 157.874 157.690 1.00 25.39 1282 ASN A N 1
ATOM 7782 C CA . ASN A 1 1282 ? 164.825 158.969 156.731 1.00 25.39 1282 ASN A CA 1
ATOM 7783 C C . ASN A 1 1282 ? 165.890 158.728 155.669 1.00 25.39 1282 ASN A C 1
ATOM 7784 O O . ASN A 1 1282 ? 166.996 158.268 155.967 1.00 25.39 1282 ASN A O 1
ATOM 7789 N N . ALA A 1 1283 ? 165.548 159.039 154.423 1.00 31.30 1283 ALA A N 1
ATOM 7790 C CA . ALA A 1 1283 ? 166.476 158.849 153.321 1.00 31.30 1283 ALA A CA 1
ATOM 7791 C C . ALA A 1 1283 ? 167.583 159.898 153.354 1.00 31.30 1283 ALA A C 1
ATOM 7792 O O . ALA A 1 1283 ? 167.465 160.951 153.987 1.00 31.30 1283 ALA A O 1
ATOM 7794 N N . GLY A 1 1284 ? 168.669 159.599 152.650 1.00 38.70 1284 GLY A N 1
ATOM 7795 C CA . GLY A 1 1284 ? 169.826 160.468 152.662 1.00 38.70 1284 GLY A CA 1
ATOM 7796 C C . GLY A 1 1284 ? 170.292 160.918 151.294 1.00 38.70 1284 GLY A C 1
ATOM 7797 O O . GLY A 1 1284 ? 169.490 161.353 150.464 1.00 38.70 1284 GLY A O 1
ATOM 7798 N N . ARG A 1 1285 ? 171.600 160.803 151.062 1.00 43.35 1285 ARG A N 1
ATOM 7799 C CA . ARG A 1 1285 ? 172.229 161.358 149.862 1.00 43.35 1285 ARG A CA 1
ATOM 7800 C C . ARG A 1 1285 ? 171.721 160.816 148.523 1.00 43.35 1285 ARG A C 1
ATOM 7801 O O . ARG A 1 1285 ? 171.442 161.642 147.636 1.00 43.35 1285 ARG A O 1
ATOM 7809 N N . PRO A 1 1286 ? 171.607 159.491 148.283 1.00 39.87 1286 PRO A N 1
ATOM 7810 C CA . PRO A 1 1286 ? 171.524 159.013 146.884 1.00 39.87 1286 PRO A CA 1
ATOM 7811 C C . PRO A 1 1286 ? 170.325 159.500 146.082 1.00 39.87 1286 PRO A C 1
ATOM 7812 O O . PRO A 1 1286 ? 170.446 159.653 144.861 1.00 39.87 1286 PRO A O 1
ATOM 7816 N N . PHE A 1 1287 ? 169.178 159.755 146.711 1.00 34.96 1287 PHE A N 1
ATOM 7817 C CA . PHE A 1 1287 ? 167.991 160.130 145.955 1.00 34.96 1287 PHE A CA 1
ATOM 7818 C C . PHE A 1 1287 ? 167.243 161.341 146.490 1.00 34.96 1287 PHE A C 1
ATOM 7819 O O . PHE A 1 1287 ? 166.399 161.879 145.766 1.00 34.96 1287 PHE A O 1
ATOM 7827 N N . ARG A 1 1288 ? 167.513 161.788 147.713 1.00 33.99 1288 ARG A N 1
ATOM 7828 C CA . ARG A 1 1288 ? 166.801 162.907 148.313 1.00 33.99 1288 ARG A CA 1
ATOM 7829 C C . ARG A 1 1288 ? 167.810 163.876 148.914 1.00 33.99 1288 ARG A C 1
ATOM 7830 O O . ARG A 1 1288 ? 169.021 163.643 148.886 1.00 33.99 1288 ARG A O 1
ATOM 7838 N N . GLN A 1 1289 ? 167.304 164.991 149.431 1.00 38.22 1289 GLN A N 1
ATOM 7839 C CA . GLN A 1 1289 ? 168.161 165.946 150.116 1.00 38.22 1289 GLN A CA 1
ATOM 7840 C C . GLN A 1 1289 ? 168.690 165.339 151.407 1.00 38.22 1289 GLN A C 1
ATOM 7841 O O . GLN A 1 1289 ? 168.002 164.559 152.071 1.00 38.22 1289 GLN A O 1
ATOM 7847 N N . SER A 1 1290 ? 169.928 165.683 151.745 1.00 44.90 1290 SER A N 1
ATOM 7848 C CA . SER A 1 1290 ? 170.529 165.191 152.975 1.00 44.90 1290 SER A CA 1
ATOM 7849 C C . SER A 1 1290 ? 169.779 165.757 154.180 1.00 44.90 1290 SER A C 1
ATOM 7850 O O . SER A 1 1290 ? 169.287 166.888 154.124 1.00 44.90 1290 SER A O 1
ATOM 7853 N N . PRO A 1 1291 ? 169.645 164.985 155.264 1.00 43.40 1291 PRO A N 1
ATOM 7854 C CA . PRO A 1 1291 ? 168.954 165.508 156.456 1.00 43.40 1291 PRO A CA 1
ATOM 7855 C C . PRO A 1 1291 ? 169.621 166.730 157.061 1.00 43.40 1291 PRO A C 1
ATOM 7856 O O . PRO A 1 1291 ? 168.935 167.559 157.671 1.00 43.40 1291 PRO A O 1
ATOM 7860 N N . LEU A 1 1292 ? 170.940 166.864 156.913 1.00 44.85 1292 LEU A N 1
ATOM 7861 C CA . LEU A 1 1292 ? 171.620 168.064 157.388 1.00 44.85 1292 LEU A CA 1
ATOM 7862 C C . LEU A 1 1292 ? 171.244 169.282 156.553 1.00 44.85 1292 LEU A C 1
ATOM 7863 O O . LEU A 1 1292 ? 171.118 170.391 157.083 1.00 44.85 1292 LEU A O 1
ATOM 7868 N N . GLU A 1 1293 ? 171.060 169.095 155.245 1.00 47.01 1293 GLU A N 1
ATOM 7869 C CA . GLU A 1 1293 ? 170.782 170.214 154.353 1.00 47.01 1293 GLU A CA 1
ATOM 7870 C C . GLU A 1 1293 ? 169.352 170.728 154.460 1.00 47.01 1293 GLU A C 1
ATOM 7871 O O . GLU A 1 1293 ? 169.075 171.837 153.992 1.00 47.01 1293 GLU A O 1
ATOM 7877 N N . THR A 1 1294 ? 168.443 169.962 155.054 1.00 40.84 1294 THR A N 1
ATOM 7878 C CA . THR A 1 1294 ? 167.054 170.375 155.207 1.00 40.84 1294 THR A CA 1
ATOM 7879 C C . THR A 1 1294 ? 166.771 170.696 156.670 1.00 40.84 1294 THR A C 1
ATOM 7880 O O . THR A 1 1294 ? 167.152 169.938 157.569 1.00 40.84 1294 THR A O 1
ATOM 7884 N N . TRP A 1 1295 ? 166.151 171.847 156.904 1.00 38.50 1295 TRP A N 1
ATOM 7885 C CA . TRP A 1 1295 ? 165.823 172.313 158.247 1.00 38.50 1295 TRP A CA 1
ATOM 7886 C C . TRP A 1 1295 ? 164.585 171.670 158.880 1.00 38.50 1295 TRP A C 1
ATOM 7887 O O . TRP A 1 1295 ? 164.710 171.108 159.976 1.00 38.50 1295 TRP A O 1
ATOM 7898 N N . PRO A 1 1296 ? 163.368 171.692 158.247 1.00 30.85 1296 PRO A N 1
ATOM 7899 C CA . PRO A 1 1296 ? 162.160 171.386 159.031 1.00 30.85 1296 PRO A CA 1
ATOM 7900 C C . PRO A 1 1296 ? 161.977 169.917 159.387 1.00 30.85 1296 PRO A C 1
ATOM 7901 O O . PRO A 1 1296 ? 160.932 169.546 159.928 1.00 30.85 1296 PRO A O 1
ATOM 7905 N N . PHE A 1 1297 ? 162.964 169.072 159.098 1.00 25.13 1297 PHE A N 1
ATOM 7906 C CA . PHE A 1 1297 ? 162.998 167.730 159.664 1.00 25.13 1297 PHE A CA 1
ATOM 7907 C C . PHE A 1 1297 ? 163.891 167.657 160.894 1.00 25.13 1297 PHE A C 1
ATOM 7908 O O . PHE A 1 1297 ? 163.505 167.066 161.906 1.00 25.13 1297 PHE A O 1
ATOM 7916 N N . LEU A 1 1298 ? 165.087 168.246 160.816 1.00 25.81 1298 LEU A N 1
ATOM 7917 C CA . LEU A 1 1298 ? 165.969 168.297 161.977 1.00 25.81 1298 LEU A CA 1
ATOM 7918 C C . LEU A 1 1298 ? 165.349 169.116 163.099 1.00 25.81 1298 LEU A C 1
ATOM 7919 O O . LEU A 1 1298 ? 165.463 168.754 164.275 1.00 25.81 1298 LEU A O 1
ATOM 7924 N N . SER A 1 1299 ? 164.686 170.224 162.754 1.00 24.97 1299 SER A N 1
ATOM 7925 C CA . SER A 1 1299 ? 164.004 171.027 163.764 1.00 24.97 1299 SER A CA 1
ATOM 7926 C C . SER A 1 1299 ? 162.867 170.249 164.413 1.00 24.97 1299 SER A C 1
ATOM 7927 O O . SER A 1 1299 ? 162.671 170.327 165.631 1.00 24.97 1299 SER A O 1
ATOM 7930 N N . ALA A 1 1300 ? 162.107 169.494 163.614 1.00 22.13 1300 ALA A N 1
ATOM 7931 C CA . ALA A 1 1300 ? 161.019 168.687 164.159 1.00 22.13 1300 ALA A CA 1
ATOM 7932 C C . ALA A 1 1300 ? 161.541 167.596 165.081 1.00 22.13 1300 ALA A C 1
ATOM 7933 O O . ALA A 1 1300 ? 160.966 167.346 166.148 1.00 22.13 1300 ALA A O 1
ATOM 7935 N N . VAL A 1 1301 ? 162.626 166.929 164.679 1.00 19.74 1301 VAL A N 1
ATOM 7936 C CA . VAL A 1 1301 ? 163.240 165.908 165.523 1.00 19.74 1301 VAL A CA 1
ATOM 7937 C C . VAL A 1 1301 ? 163.745 166.519 166.822 1.00 19.74 1301 VAL A C 1
ATOM 7938 O O . VAL A 1 1301 ? 163.526 165.969 167.907 1.00 19.74 1301 VAL A O 1
ATOM 7942 N N . ALA A 1 1302 ? 164.407 167.677 166.735 1.00 19.86 1302 ALA A N 1
ATOM 7943 C CA . ALA A 1 1302 ? 164.923 168.334 167.930 1.00 19.86 1302 ALA A CA 1
ATOM 7944 C C . ALA A 1 1302 ? 163.798 168.741 168.873 1.00 19.86 1302 ALA A C 1
ATOM 7945 O O . ALA A 1 1302 ? 163.908 168.556 170.087 1.00 19.86 1302 ALA A O 1
ATOM 7947 N N . VAL A 1 1303 ? 162.699 169.270 168.331 1.00 18.72 1303 VAL A N 1
ATOM 7948 C CA . VAL A 1 1303 ? 161.580 169.688 169.172 1.00 18.72 1303 VAL A CA 1
ATOM 7949 C C . VAL A 1 1303 ? 160.924 168.480 169.834 1.00 18.72 1303 VAL A C 1
ATOM 7950 O O . VAL A 1 1303 ? 160.721 168.458 171.056 1.00 18.72 1303 VAL A O 1
ATOM 7954 N N . THR A 1 1304 ? 160.613 167.444 169.048 1.00 17.46 1304 THR A N 1
ATOM 7955 C CA . THR A 1 1304 ? 159.931 166.276 169.593 1.00 17.46 1304 THR A CA 1
ATOM 7956 C C . THR A 1 1304 ? 160.829 165.439 170.492 1.00 17.46 1304 THR A C 1
ATOM 7957 O O . THR A 1 1304 ? 160.318 164.628 171.270 1.00 17.46 1304 THR A O 1
ATOM 7961 N N . LEU A 1 1305 ? 162.147 165.611 170.408 1.00 17.92 1305 LEU A N 1
ATOM 7962 C CA . LEU A 1 1305 ? 163.055 164.902 171.295 1.00 17.92 1305 LEU A CA 1
ATOM 7963 C C . LEU A 1 1305 ? 163.336 165.687 172.567 1.00 17.92 1305 LEU A C 1
ATOM 7964 O O . LEU A 1 1305 ? 163.423 165.097 173.646 1.00 17.92 1305 LEU A O 1
ATOM 7969 N N . ILE A 1 1306 ? 163.466 167.012 172.465 1.00 18.07 1306 ILE A N 1
ATOM 7970 C CA . ILE A 1 1306 ? 163.671 167.842 173.645 1.00 18.07 1306 ILE A CA 1
ATOM 7971 C C . ILE A 1 1306 ? 162.417 167.859 174.512 1.00 18.07 1306 ILE A C 1
ATOM 7972 O O . ILE A 1 1306 ? 162.505 167.847 175.745 1.00 18.07 1306 ILE A O 1
ATOM 7977 N N . ALA A 1 1307 ? 161.232 167.851 173.890 1.00 18.52 1307 ALA A N 1
ATOM 7978 C CA . ALA A 1 1307 ? 159.993 167.778 174.663 1.00 18.52 1307 ALA A CA 1
ATOM 7979 C C . ALA A 1 1307 ? 159.908 166.477 175.454 1.00 18.52 1307 ALA A C 1
ATOM 7980 O O . ALA A 1 1307 ? 159.583 166.482 176.648 1.00 18.52 1307 ALA A O 1
ATOM 7982 N N . THR A 1 1308 ? 160.235 165.352 174.812 1.00 18.50 1308 THR A N 1
ATOM 7983 C CA . THR A 1 1308 ? 160.198 164.066 175.502 1.00 18.50 1308 THR A CA 1
ATOM 7984 C C . THR A 1 1308 ? 161.291 163.972 176.562 1.00 18.50 1308 THR A C 1
ATOM 7985 O O . THR A 1 1308 ? 161.073 163.398 177.633 1.00 18.50 1308 THR A O 1
ATOM 7989 N N . LEU A 1 1309 ? 162.466 164.543 176.290 1.00 18.31 1309 LEU A N 1
ATOM 7990 C CA . LEU A 1 1309 ? 163.548 164.518 177.268 1.00 18.31 1309 LEU A CA 1
ATOM 7991 C C . LEU A 1 1309 ? 163.215 165.362 178.492 1.00 18.31 1309 LEU A C 1
ATOM 7992 O O . LEU A 1 1309 ? 163.537 164.976 179.621 1.00 18.31 1309 LEU A O 1
ATOM 7997 N N . LEU A 1 1310 ? 162.576 166.516 178.293 1.00 21.36 1310 LEU A N 1
ATOM 7998 C CA . LEU A 1 1310 ? 162.166 167.332 179.429 1.00 21.36 1310 LEU A CA 1
ATOM 7999 C C . LEU A 1 1310 ? 161.008 166.697 180.185 1.00 21.36 1310 LEU A C 1
ATOM 8000 O O . LEU A 1 1310 ? 160.901 166.866 181.404 1.00 21.36 1310 LEU A O 1
ATOM 8005 N N . MET A 1 1311 ? 160.129 165.977 179.484 1.00 21.83 1311 MET A N 1
ATOM 8006 C CA . MET A 1 1311 ? 159.084 165.219 180.163 1.00 21.83 1311 MET A CA 1
ATOM 8007 C C . MET A 1 1311 ? 159.676 164.091 181.002 1.00 21.83 1311 MET A C 1
ATOM 8008 O O . MET A 1 1311 ? 159.194 163.808 182.103 1.00 21.83 1311 MET A O 1
ATOM 8013 N N . LEU A 1 1312 ? 160.714 163.431 180.488 1.00 21.54 1312 LEU A N 1
ATOM 8014 C CA . LEU A 1 1312 ? 161.353 162.344 181.221 1.00 21.54 1312 LEU A CA 1
ATOM 8015 C C . LEU A 1 1312 ? 162.125 162.867 182.425 1.00 21.54 1312 LEU A C 1
ATOM 8016 O O . LEU A 1 1312 ? 162.004 162.332 183.532 1.00 21.54 1312 LEU A O 1
ATOM 8021 N N . LEU A 1 1313 ? 162.918 163.920 182.232 1.00 25.26 1313 LEU A N 1
ATOM 8022 C CA . LEU A 1 1313 ? 163.856 164.343 183.265 1.00 25.26 1313 LEU A CA 1
ATOM 8023 C C . LEU A 1 1313 ? 163.188 165.248 184.295 1.00 25.26 1313 LEU A C 1
ATOM 8024 O O . LEU A 1 1313 ? 163.185 164.945 185.493 1.00 25.26 1313 LEU A O 1
ATOM 8029 N N . VAL A 1 1314 ? 162.614 166.360 183.849 1.00 27.40 1314 VAL A N 1
ATOM 8030 C CA . VAL A 1 1314 ? 162.053 167.358 184.761 1.00 27.40 1314 VAL A CA 1
ATOM 8031 C C . VAL A 1 1314 ? 160.603 167.688 184.407 1.00 27.40 1314 VAL A C 1
ATOM 8032 O O . VAL A 1 1314 ? 160.303 168.809 183.970 1.00 27.40 1314 VAL A O 1
ATOM 8036 N N . PRO A 1 1315 ? 159.661 166.771 184.614 1.00 30.77 1315 PRO A N 1
ATOM 8037 C CA . PRO A 1 1315 ? 158.263 167.073 184.308 1.00 30.77 1315 PRO A CA 1
ATOM 8038 C C . PRO A 1 1315 ? 157.639 167.923 185.398 1.00 30.77 1315 PRO A C 1
ATOM 8039 O O . PRO A 1 1315 ? 157.902 167.716 186.593 1.00 30.77 1315 PRO A O 1
ATOM 8043 N N . PRO A 1 1316 ? 156.817 168.901 185.030 1.00 38.11 1316 PRO A N 1
ATOM 8044 C CA . PRO A 1 1316 ? 156.118 169.701 186.041 1.00 38.11 1316 PRO A CA 1
ATOM 8045 C C . PRO A 1 1316 ? 155.035 168.882 186.727 1.00 38.11 1316 PRO A C 1
ATOM 8046 O O . PRO A 1 1316 ? 154.693 167.772 186.313 1.00 38.11 1316 PRO A O 1
ATOM 8050 N N . TYR A 1 1317 ? 154.503 169.450 187.813 1.00 46.09 1317 TYR A N 1
ATOM 8051 C CA . TYR A 1 1317 ? 153.476 168.758 188.588 1.00 46.09 1317 TYR A CA 1
ATOM 8052 C C . TYR A 1 1317 ? 152.213 168.536 187.767 1.00 46.09 1317 TYR A C 1
ATOM 8053 O O . TYR A 1 1317 ? 151.553 167.499 187.900 1.00 46.09 1317 TYR A O 1
ATOM 8062 N N . TRP A 1 1318 ? 151.855 169.501 186.918 1.00 43.34 1318 TRP A N 1
ATOM 8063 C CA . TRP A 1 1318 ? 150.679 169.348 186.071 1.00 43.34 1318 TRP A CA 1
ATOM 8064 C C . TRP A 1 1318 ? 150.855 168.286 184.993 1.00 43.34 1318 TRP A C 1
ATOM 8065 O O . TRP A 1 1318 ? 149.855 167.867 184.406 1.00 43.34 1318 TRP A O 1
ATOM 8076 N N . LEU A 1 1319 ? 152.081 167.835 184.726 1.00 37.69 1319 LEU A N 1
ATOM 8077 C CA . LEU A 1 1319 ? 152.318 166.788 183.740 1.00 37.69 1319 LEU A CA 1
ATOM 8078 C C . LEU A 1 1319 ? 152.376 165.388 184.339 1.00 37.69 1319 LEU A C 1
ATOM 8079 O O . LEU A 1 1319 ? 152.475 164.415 183.585 1.00 37.69 1319 LEU A O 1
ATOM 8084 N N . PHE A 1 1320 ? 152.319 165.253 185.664 1.00 40.69 1320 PHE A N 1
ATOM 8085 C CA . PHE A 1 1320 ? 152.270 163.924 186.265 1.00 40.69 1320 PHE A CA 1
ATOM 8086 C C . PHE A 1 1320 ? 150.864 163.339 186.200 1.00 40.69 1320 PHE A C 1
ATOM 8087 O O . PHE A 1 1320 ? 150.652 162.267 185.624 1.00 40.69 1320 PHE A O 1
ATOM 8095 N N . GLU A 1 1321 ? 149.889 164.032 186.792 1.00 42.59 1321 GLU A N 1
ATOM 8096 C CA . GLU A 1 1321 ? 148.520 163.531 186.812 1.00 42.59 1321 GLU A CA 1
ATOM 8097 C C . GLU A 1 1321 ? 147.848 163.611 185.448 1.00 42.59 1321 GLU A C 1
ATOM 8098 O O . GLU A 1 1321 ? 146.874 162.890 185.209 1.00 42.59 1321 GLU A O 1
ATOM 8104 N N . PHE A 1 1322 ? 148.341 164.469 184.555 1.00 34.90 1322 PHE A N 1
ATOM 8105 C CA . PHE A 1 1322 ? 147.744 164.589 183.229 1.00 34.90 1322 PHE A CA 1
ATOM 8106 C C . PHE A 1 1322 ? 148.069 163.377 182.368 1.00 34.90 1322 PHE A C 1
ATOM 8107 O O . PHE A 1 1322 ? 147.189 162.817 181.705 1.00 34.90 1322 PHE A O 1
ATOM 8115 N N . MET A 1 1323 ? 149.330 162.956 182.371 1.00 30.97 1323 MET A N 1
ATOM 8116 C CA . MET A 1 1323 ? 149.806 161.901 181.493 1.00 30.97 1323 MET A CA 1
ATOM 8117 C C . MET A 1 1323 ? 150.021 160.580 182.217 1.00 30.97 1323 MET A C 1
ATOM 8118 O O . MET A 1 1323 ? 150.494 159.622 181.594 1.00 30.97 1323 MET A O 1
ATOM 8123 N N . GLN A 1 1324 ? 149.697 160.516 183.513 1.00 32.12 1324 GLN A N 1
ATOM 8124 C CA . GLN A 1 1324 ? 149.746 159.292 184.322 1.00 32.12 1324 GLN A CA 1
ATOM 8125 C C . GLN A 1 1324 ? 151.149 158.686 184.361 1.00 32.12 1324 GLN A C 1
ATOM 8126 O O . GLN A 1 1324 ? 151.346 157.496 184.110 1.00 32.12 1324 GLN A O 1
ATOM 8132 N N . LEU A 1 1325 ? 152.134 159.520 184.682 1.00 29.75 1325 LEU A N 1
ATOM 8133 C CA . LEU A 1 1325 ? 153.486 159.026 184.878 1.00 29.75 1325 LEU A CA 1
ATOM 8134 C C . LEU A 1 1325 ? 153.658 158.447 186.280 1.00 29.75 1325 LEU A C 1
ATOM 8135 O O . LEU A 1 1325 ? 152.771 158.519 187.134 1.00 29.75 1325 LEU A O 1
ATOM 8140 N N . THR A 1 1326 ? 154.833 157.867 186.504 1.00 28.81 1326 THR A N 1
ATOM 8141 C CA . THR A 1 1326 ? 155.213 157.284 187.779 1.00 28.81 1326 THR A CA 1
ATOM 8142 C C . THR A 1 1326 ? 156.601 157.799 188.132 1.00 28.81 1326 THR A C 1
ATOM 8143 O O . THR A 1 1326 ? 157.424 158.045 187.246 1.00 28.81 1326 THR A O 1
ATOM 8147 N N . TRP A 1 1327 ? 156.846 157.997 189.428 1.00 33.03 1327 TRP A N 1
ATOM 8148 C CA . TRP A 1 1327 ? 158.159 158.435 189.880 1.00 33.03 1327 TRP A CA 1
ATOM 8149 C C . TRP A 1 1327 ? 159.215 157.389 189.546 1.00 33.03 1327 TRP A C 1
ATOM 8150 O O . TRP A 1 1327 ? 159.009 156.189 189.739 1.00 33.03 1327 TRP A O 1
ATOM 8161 N N . MET A 1 1328 ? 160.352 157.856 189.036 1.00 30.01 1328 MET A N 1
ATOM 8162 C CA . MET A 1 1328 ? 161.447 156.989 188.633 1.00 30.01 1328 MET A CA 1
ATOM 8163 C C . MET A 1 1328 ? 162.760 157.556 189.149 1.00 30.01 1328 MET A C 1
ATOM 8164 O O . MET A 1 1328 ? 162.887 158.757 189.400 1.00 30.01 1328 MET A O 1
ATOM 8169 N N . SER A 1 1329 ? 163.737 156.669 189.317 1.00 30.70 1329 SER A N 1
ATOM 8170 C CA . SER A 1 1329 ? 165.066 157.087 189.737 1.00 30.70 1329 SER A CA 1
ATOM 8171 C C . SER A 1 1329 ? 165.733 157.921 188.651 1.00 30.70 1329 SER A C 1
ATOM 8172 O O . SER A 1 1329 ? 165.519 157.706 187.454 1.00 30.70 1329 SER A O 1
ATOM 8175 N N . TRP A 1 1330 ? 166.538 158.895 189.083 1.00 31.93 1330 TRP A N 1
ATOM 8176 C CA . TRP A 1 1330 ? 167.288 159.709 188.133 1.00 31.93 1330 TRP A CA 1
ATOM 8177 C C . TRP A 1 1330 ? 168.290 158.864 187.357 1.00 31.93 1330 TRP A C 1
ATOM 8178 O O . TRP A 1 1330 ? 168.448 159.034 186.140 1.00 31.93 1330 TRP A O 1
ATOM 8189 N N . THR A 1 1331 ? 168.968 157.939 188.042 1.00 28.40 1331 THR A N 1
ATOM 8190 C CA . THR A 1 1331 ? 169.856 157.016 187.345 1.00 28.40 1331 THR A CA 1
ATOM 8191 C C . THR A 1 1331 ? 169.082 156.102 186.403 1.00 28.40 1331 THR A C 1
ATOM 8192 O O . THR A 1 1331 ? 169.603 155.710 185.355 1.00 28.40 1331 THR A O 1
ATOM 8196 N N . PHE A 1 1332 ? 167.820 155.800 186.716 1.00 25.34 1332 PHE A N 1
ATOM 8197 C CA . PHE A 1 1332 ? 167.027 155.019 185.778 1.00 25.34 1332 PHE A CA 1
ATOM 8198 C C . PHE A 1 1332 ? 166.567 155.850 184.589 1.00 25.34 1332 PHE A C 1
ATOM 8199 O O . PHE A 1 1332 ? 166.410 155.311 183.491 1.00 25.34 1332 PHE A O 1
ATOM 8207 N N . LYS A 1 1333 ? 166.337 157.150 184.780 1.00 25.35 1333 LYS A N 1
ATOM 8208 C CA . LYS A 1 1333 ? 166.069 158.017 183.637 1.00 25.35 1333 LYS A CA 1
ATOM 8209 C C . LYS A 1 1333 ? 167.288 158.101 182.727 1.00 25.35 1333 LYS A C 1
ATOM 8210 O O . LYS A 1 1333 ? 167.161 158.098 181.494 1.00 25.35 1333 LYS A O 1
ATOM 8216 N N . ILE A 1 1334 ? 168.483 158.158 183.322 1.00 24.13 1334 ILE A N 1
ATOM 8217 C CA . ILE A 1 1334 ? 169.715 158.099 182.539 1.00 24.13 1334 ILE A CA 1
ATOM 8218 C C . ILE A 1 1334 ? 169.824 156.758 181.818 1.00 24.13 1334 ILE A C 1
ATOM 8219 O O . ILE A 1 1334 ? 170.272 156.691 180.668 1.00 24.13 1334 ILE A O 1
ATOM 8224 N N . THR A 1 1335 ? 169.399 155.675 182.473 1.00 23.97 1335 THR A N 1
ATOM 8225 C CA . THR A 1 1335 ? 169.410 154.361 181.833 1.00 23.97 1335 THR A CA 1
ATOM 8226 C C . THR A 1 1335 ? 168.431 154.297 180.664 1.00 23.97 1335 THR A C 1
ATOM 8227 O O . THR A 1 1335 ? 168.712 153.652 179.650 1.00 23.97 1335 THR A O 1
ATOM 8231 N N . LEU A 1 1336 ? 167.274 154.950 180.791 1.00 21.61 1336 LEU A N 1
ATOM 8232 C CA . LEU A 1 1336 ? 166.322 155.008 179.683 1.00 21.61 1336 LEU A CA 1
ATOM 8233 C C . LEU A 1 1336 ? 166.878 155.811 178.512 1.00 21.61 1336 LEU A C 1
ATOM 8234 O O . LEU A 1 1336 ? 166.700 155.430 177.347 1.00 21.61 1336 LEU A O 1
ATOM 8239 N N . ILE A 1 1337 ? 167.552 156.927 178.806 1.00 20.70 1337 ILE A N 1
ATOM 8240 C CA . ILE A 1 1337 ? 168.209 157.705 177.757 1.00 20.70 1337 ILE A CA 1
ATOM 8241 C C . ILE A 1 1337 ? 169.300 156.874 177.085 1.00 20.70 1337 ILE A C 1
ATOM 8242 O O . ILE A 1 1337 ? 169.469 156.912 175.859 1.00 20.70 1337 ILE A O 1
ATOM 8247 N N . ALA A 1 1338 ? 170.038 156.094 177.878 1.00 22.29 1338 ALA A N 1
ATOM 8248 C CA . ALA A 1 1338 ? 171.069 155.217 177.332 1.00 22.29 1338 ALA A CA 1
ATOM 8249 C C . ALA A 1 1338 ? 170.470 154.126 176.454 1.00 22.29 1338 ALA A C 1
ATOM 8250 O O . ALA A 1 1338 ? 171.039 153.785 175.414 1.00 22.29 1338 ALA A O 1
ATOM 8252 N N . PHE A 1 1339 ? 169.333 153.555 176.864 1.00 23.11 1339 PHE A N 1
ATOM 8253 C CA . PHE A 1 1339 ? 168.648 152.571 176.030 1.00 23.11 1339 PHE A CA 1
ATOM 8254 C C . PHE A 1 1339 ? 168.191 153.182 174.713 1.00 23.11 1339 PHE A C 1
ATOM 8255 O O . PHE A 1 1339 ? 168.313 152.553 173.657 1.00 23.11 1339 PHE A O 1
ATOM 8263 N N . GLY A 1 1340 ? 167.669 154.409 174.758 1.00 21.58 1340 GLY A N 1
ATOM 8264 C CA . GLY A 1 1340 ? 167.295 155.087 173.525 1.00 21.58 1340 GLY A CA 1
ATOM 8265 C C . GLY A 1 1340 ? 168.480 155.332 172.606 1.00 21.58 1340 GLY A C 1
ATOM 8266 O O . GLY A 1 1340 ? 168.400 155.095 171.398 1.00 21.58 1340 GLY A O 1
ATOM 8267 N N . PHE A 1 1341 ? 169.600 155.790 173.171 1.00 23.57 1341 PHE A N 1
ATOM 8268 C CA . PHE A 1 1341 ? 170.791 156.054 172.366 1.00 23.57 1341 PHE A CA 1
ATOM 8269 C C . PHE A 1 1341 ? 171.372 154.767 171.783 1.00 23.57 1341 PHE A C 1
ATOM 8270 O O . PHE A 1 1341 ? 171.812 154.746 170.626 1.00 23.57 1341 PHE A O 1
ATOM 8278 N N . VAL A 1 1342 ? 171.386 153.688 172.570 1.00 22.59 1342 VAL A N 1
ATOM 8279 C CA . VAL A 1 1342 ? 171.866 152.401 172.080 1.00 22.59 1342 VAL A CA 1
ATOM 8280 C C . VAL A 1 1342 ? 170.954 151.875 170.979 1.00 22.59 1342 VAL A C 1
ATOM 8281 O O . VAL A 1 1342 ? 171.428 151.321 169.978 1.00 22.59 1342 VAL A O 1
ATOM 8285 N N . TYR A 1 1343 ? 169.637 152.063 171.126 1.00 21.16 1343 TYR A N 1
ATOM 8286 C CA . TYR A 1 1343 ? 168.722 151.685 170.055 1.00 21.16 1343 TYR A CA 1
ATOM 8287 C C . TYR A 1 1343 ? 168.985 152.490 168.793 1.00 21.16 1343 TYR A C 1
ATOM 8288 O O . TYR A 1 1343 ? 168.938 151.944 167.687 1.00 21.16 1343 TYR A O 1
ATOM 8297 N N . PHE A 1 1344 ? 169.246 153.792 168.936 1.00 22.97 1344 PHE A N 1
ATOM 8298 C CA . PHE A 1 1344 ? 169.551 154.611 167.766 1.00 22.97 1344 PHE A CA 1
ATOM 8299 C C . PHE A 1 1344 ? 170.811 154.125 167.065 1.00 22.97 1344 PHE A C 1
ATOM 8300 O O . PHE A 1 1344 ? 170.834 153.998 165.835 1.00 22.97 1344 PHE A O 1
ATOM 8308 N N . LEU A 1 1345 ? 171.861 153.830 167.837 1.00 25.69 1345 LEU A N 1
ATOM 8309 C CA . LEU A 1 1345 ? 173.111 153.345 167.256 1.00 25.69 1345 LEU A CA 1
ATOM 8310 C C . LEU A 1 1345 ? 172.909 152.017 166.535 1.00 25.69 1345 LEU A C 1
ATOM 8311 O O . LEU A 1 1345 ? 173.349 151.847 165.391 1.00 25.69 1345 LEU A O 1
ATOM 8316 N N . ILE A 1 1346 ? 172.222 151.071 167.183 1.00 25.53 1346 ILE A N 1
ATOM 8317 C CA . ILE A 1 1346 ? 172.032 149.749 166.594 1.00 25.53 1346 ILE A CA 1
ATOM 8318 C C . ILE A 1 1346 ? 171.137 149.827 165.362 1.00 25.53 1346 ILE A C 1
ATOM 8319 O O . ILE A 1 1346 ? 171.420 149.194 164.341 1.00 25.53 1346 ILE A O 1
ATOM 8324 N N . ALA A 1 1347 ? 170.057 150.611 165.428 1.00 26.99 1347 ALA A N 1
ATOM 8325 C CA . ALA A 1 1347 ? 169.150 150.733 164.292 1.00 26.99 1347 ALA A CA 1
ATOM 8326 C C . ALA A 1 1347 ? 169.823 151.410 163.106 1.00 26.99 1347 ALA A C 1
ATOM 8327 O O . ALA A 1 1347 ? 169.637 150.983 161.963 1.00 26.99 1347 ALA A O 1
ATOM 8329 N N . TRP A 1 1348 ? 170.612 152.461 163.354 1.00 34.02 1348 TRP A N 1
ATOM 8330 C CA . TRP A 1 1348 ? 171.317 153.129 162.263 1.00 34.02 1348 TRP A CA 1
ATOM 8331 C C . TRP A 1 1348 ? 172.369 152.217 161.641 1.00 34.02 1348 TRP A C 1
ATOM 8332 O O . TRP A 1 1348 ? 172.477 152.137 160.408 1.00 34.02 1348 TRP A O 1
ATOM 8343 N N . THR A 1 1349 ? 173.143 151.515 162.478 1.00 33.99 1349 THR A N 1
ATOM 8344 C CA . THR A 1 1349 ? 174.153 150.593 161.970 1.00 33.99 1349 THR A CA 1
ATOM 8345 C C . THR A 1 1349 ? 173.514 149.455 161.185 1.00 33.99 1349 THR A C 1
ATOM 8346 O O . THR A 1 1349 ? 174.047 149.026 160.156 1.00 33.99 1349 THR A O 1
ATOM 8350 N N . GLY A 1 1350 ? 172.373 148.951 161.655 1.00 37.08 1350 GLY A N 1
ATOM 8351 C CA . GLY A 1 1350 ? 171.668 147.926 160.906 1.00 37.08 1350 GLY A CA 1
ATOM 8352 C C . GLY A 1 1350 ? 171.143 148.431 159.577 1.00 37.08 1350 GLY A C 1
ATOM 8353 O O . GLY A 1 1350 ? 171.342 147.794 158.540 1.00 37.08 1350 GLY A O 1
ATOM 8354 N N . GLU A 1 1351 ? 170.495 149.601 159.585 1.00 35.80 1351 GLU A N 1
ATOM 8355 C CA . GLU A 1 1351 ? 169.872 150.122 158.372 1.00 35.80 1351 GLU A CA 1
ATOM 8356 C C . GLU A 1 1351 ? 170.910 150.439 157.304 1.00 35.80 1351 GLU A C 1
ATOM 8357 O O . GLU A 1 1351 ? 170.689 150.176 156.117 1.00 35.80 1351 GLU A O 1
ATOM 8363 N N . HIS A 1 1352 ? 172.058 150.977 157.703 1.00 40.21 1352 HIS A N 1
ATOM 8364 C CA . HIS A 1 1352 ? 173.052 151.363 156.711 1.00 40.21 1352 HIS A CA 1
ATOM 8365 C C . HIS A 1 1352 ? 174.116 150.300 156.465 1.00 40.21 1352 HIS A C 1
ATOM 8366 O O . HIS A 1 1352 ? 174.533 150.111 155.319 1.00 40.21 1352 HIS A O 1
ATOM 8373 N N . TYR A 1 1353 ? 174.566 149.591 157.501 1.00 43.16 1353 TYR A N 1
ATOM 8374 C CA . TYR A 1 1353 ? 175.745 148.744 157.376 1.00 43.16 1353 TYR A CA 1
ATOM 8375 C C . TYR A 1 1353 ? 175.484 147.252 157.536 1.00 43.16 1353 TYR A C 1
ATOM 8376 O O . TYR A 1 1353 ? 176.318 146.455 157.098 1.00 43.16 1353 TYR A O 1
ATOM 8385 N N . LEU A 1 1354 ? 174.371 146.847 158.145 1.00 44.70 1354 LEU A N 1
ATOM 8386 C CA . LEU A 1 1354 ? 174.197 145.444 158.510 1.00 44.70 1354 LEU A CA 1
ATOM 8387 C C . LEU A 1 1354 ? 172.989 144.773 157.878 1.00 44.70 1354 LEU A C 1
ATOM 8388 O O . LEU A 1 1354 ? 173.095 143.623 157.439 1.00 44.70 1354 LEU A O 1
ATOM 8393 N N . PHE A 1 1355 ? 171.830 145.436 157.831 1.00 40.51 1355 PHE A N 1
ATOM 8394 C CA . PHE A 1 1355 ? 170.641 144.753 157.331 1.00 40.51 1355 PHE A CA 1
ATOM 8395 C C . PHE A 1 1355 ? 170.682 144.590 155.820 1.00 40.51 1355 PHE A C 1
ATOM 8396 O O . PHE A 1 1355 ? 170.062 143.663 155.293 1.00 40.51 1355 PHE A O 1
ATOM 8404 N N . LEU A 1 1356 ? 171.417 145.452 155.115 1.00 51.89 1356 LEU A N 1
ATOM 8405 C CA . LEU A 1 1356 ? 171.679 145.208 153.701 1.00 51.89 1356 LEU A CA 1
ATOM 8406 C C . LEU A 1 1356 ? 172.526 143.955 153.513 1.00 51.89 1356 LEU A C 1
ATOM 8407 O O . LEU A 1 1356 ? 172.295 143.175 152.581 1.00 51.89 1356 LEU A O 1
ATOM 8412 N N . TRP A 1 1357 ? 173.507 143.743 154.396 1.00 56.71 1357 TRP A N 1
ATOM 8413 C CA . TRP A 1 1357 ? 174.288 142.510 154.365 1.00 56.71 1357 TRP A CA 1
ATOM 8414 C C . TRP A 1 1357 ? 173.411 141.300 154.655 1.00 56.71 1357 TRP A C 1
ATOM 8415 O O . TRP A 1 1357 ? 173.586 140.237 154.051 1.00 56.71 1357 TRP A O 1
ATOM 8426 N N . LEU A 1 1358 ? 172.464 141.442 155.587 1.00 57.51 1358 LEU A N 1
ATOM 8427 C CA . LEU A 1 1358 ? 171.532 140.354 155.868 1.00 57.51 1358 LEU A CA 1
ATOM 8428 C C . LEU A 1 1358 ? 170.640 140.062 154.665 1.00 57.51 1358 LEU A C 1
ATOM 8429 O O . LEU A 1 1358 ? 170.356 138.898 154.362 1.00 57.51 1358 LEU A O 1
ATOM 8434 N N . ALA A 1 1359 ? 170.183 141.110 153.974 1.00 59.70 1359 ALA A N 1
ATOM 8435 C CA . ALA A 1 1359 ? 169.387 140.919 152.765 1.00 59.70 1359 ALA A CA 1
ATOM 8436 C C . ALA A 1 1359 ? 170.193 140.217 151.679 1.00 59.70 1359 ALA A C 1
ATOM 8437 O O . ALA A 1 1359 ? 169.672 139.346 150.973 1.00 59.70 1359 ALA A O 1
ATOM 8439 N N . ARG A 1 1360 ? 171.471 140.581 151.538 1.00 67.48 1360 ARG A N 1
ATOM 8440 C CA . ARG A 1 1360 ? 172.342 139.888 150.592 1.00 67.48 1360 ARG A CA 1
ATOM 8441 C C . ARG A 1 1360 ? 172.548 138.431 150.993 1.00 67.48 1360 ARG A C 1
ATOM 8442 O O . ARG A 1 1360 ? 172.635 137.551 150.132 1.00 67.48 1360 ARG A O 1
ATOM 8450 N N . PHE A 1 1361 ? 172.632 138.162 152.297 1.00 74.95 1361 PHE A N 1
ATOM 8451 C CA . PHE A 1 1361 ? 172.789 136.791 152.779 1.00 74.95 1361 PHE A CA 1
ATOM 8452 C C . PHE A 1 1361 ? 171.557 135.953 152.448 1.00 74.95 1361 PHE A C 1
ATOM 8453 O O . PHE A 1 1361 ? 171.676 134.805 152.001 1.00 74.95 1361 PHE A O 1
ATOM 8461 N N . LEU A 1 1362 ? 170.363 136.502 152.689 1.00 73.12 1362 LEU A N 1
ATOM 8462 C CA . LEU A 1 1362 ? 169.136 135.802 152.306 1.00 73.12 1362 LEU A CA 1
ATOM 8463 C C . LEU A 1 1362 ? 169.029 135.628 150.794 1.00 73.12 1362 LEU A C 1
ATOM 8464 O O . LEU A 1 1362 ? 168.539 134.599 150.320 1.00 73.12 1362 LEU A O 1
ATOM 8469 N N . GLY A 1 1363 ? 169.490 136.611 150.018 1.00 77.40 1363 GLY A N 1
ATOM 8470 C CA . GLY A 1 1363 ? 169.533 136.431 148.573 1.00 77.40 1363 GLY A CA 1
ATOM 8471 C C . GLY A 1 1363 ? 170.490 135.332 148.147 1.00 77.40 1363 GLY A C 1
ATOM 8472 O O . GLY A 1 1363 ? 170.237 134.614 147.176 1.00 77.40 1363 GLY A O 1
ATOM 8473 N N . ARG A 1 1364 ? 171.604 135.192 148.865 1.00 85.48 1364 ARG A N 1
ATOM 8474 C CA . ARG A 1 1364 ? 172.581 134.154 148.549 1.00 85.48 1364 ARG A CA 1
ATOM 8475 C C . ARG A 1 1364 ? 172.074 132.772 148.944 1.00 85.48 1364 ARG A C 1
ATOM 8476 O O . ARG A 1 1364 ? 172.374 131.780 148.270 1.00 85.48 1364 ARG A O 1
ATOM 8484 N N . MET A 1 1365 ? 171.322 132.682 150.038 1.00 91.36 1365 MET A N 1
ATOM 8485 C CA . MET A 1 1365 ? 170.752 131.413 150.475 1.00 91.36 1365 MET A CA 1
ATOM 8486 C C . MET A 1 1365 ? 169.353 131.156 149.926 1.00 91.36 1365 MET A C 1
ATOM 8487 O O . MET A 1 1365 ? 168.729 130.162 150.312 1.00 91.36 1365 MET A O 1
ATOM 8492 N N . ARG A 1 1366 ? 168.841 132.035 149.061 1.00 94.60 1366 ARG A N 1
ATOM 8493 C CA . ARG A 1 1366 ? 167.555 131.792 148.411 1.00 94.60 1366 ARG A CA 1
ATOM 8494 C C . ARG A 1 1366 ? 167.615 130.545 147.533 1.00 94.60 1366 ARG A C 1
ATOM 8495 O O . ARG A 1 1366 ? 166.734 129.681 147.603 1.00 94.60 1366 ARG A O 1
ATOM 8503 N N . GLN A 1 1367 ? 168.653 130.430 146.701 1.00 98.63 1367 GLN A N 1
ATOM 8504 C CA . GLN A 1 1367 ? 168.715 129.334 145.740 1.00 98.63 1367 GLN A CA 1
ATOM 8505 C C . GLN A 1 1367 ? 169.062 127.992 146.371 1.00 98.63 1367 GLN A C 1
ATOM 8506 O O . GLN A 1 1367 ? 168.982 126.972 145.683 1.00 98.63 1367 GLN A O 1
ATOM 8512 N N . ARG A 1 1368 ? 169.451 127.955 147.646 1.00 100.29 1368 ARG A N 1
ATOM 8513 C CA . ARG A 1 1368 ? 169.689 126.670 148.295 1.00 100.29 1368 ARG A CA 1
ATOM 8514 C C . ARG A 1 1368 ? 168.404 125.883 148.529 1.00 100.29 1368 ARG A C 1
ATOM 8515 O O . ARG A 1 1368 ? 168.467 124.663 148.716 1.00 100.29 1368 ARG A O 1
ATOM 8523 N N . LEU A 1 1369 ? 167.248 126.545 148.523 1.00 102.71 1369 LEU A N 1
ATOM 8524 C CA . LEU A 1 1369 ? 165.957 125.889 148.701 1.00 102.71 1369 LEU A CA 1
ATOM 8525 C C . LEU A 1 1369 ? 165.218 125.661 147.389 1.00 102.71 1369 LEU A C 1
ATOM 8526 O O . LEU A 1 1369 ? 164.592 124.612 147.208 1.00 102.71 1369 LEU A O 1
ATOM 8531 N N . PHE A 1 1370 ? 165.278 126.625 146.471 1.00 104.64 1370 PHE A N 1
ATOM 8532 C CA . PHE A 1 1370 ? 164.614 126.557 145.165 1.00 104.64 1370 PHE A CA 1
ATOM 8533 C C . PHE A 1 1370 ? 165.588 127.249 144.211 1.00 104.64 1370 PHE A C 1
ATOM 8534 O O . PHE A 1 1370 ? 165.552 128.473 144.062 1.00 104.64 1370 PHE A O 1
ATOM 8542 N N . LYS A 1 1371 ? 166.468 126.457 143.586 1.00 104.16 1371 LYS A N 1
ATOM 8543 C CA . LYS A 1 1371 ? 167.545 127.026 142.779 1.00 104.16 1371 LYS A CA 1
ATOM 8544 C C . LYS A 1 1371 ? 167.070 127.806 141.560 1.00 104.16 1371 LYS A C 1
ATOM 8545 O O . LYS A 1 1371 ? 167.884 128.531 140.976 1.00 104.16 1371 LYS A O 1
ATOM 8551 N N . GLN A 1 1372 ? 165.818 127.617 141.118 1.00 102.16 1372 GLN A N 1
ATOM 8552 C CA . GLN A 1 1372 ? 165.317 128.244 139.900 1.00 102.16 1372 GLN A CA 1
ATOM 8553 C C . GLN A 1 1372 ? 165.518 129.759 139.949 1.00 102.16 1372 GLN A C 1
ATOM 8554 O O . GLN A 1 1372 ? 164.975 130.417 140.850 1.00 102.16 1372 GLN A O 1
ATOM 8560 N N . PRO A 1 1373 ? 166.287 130.342 139.028 1.00 96.12 1373 PRO A N 1
ATOM 8561 C CA . PRO A 1 1373 ? 166.610 131.774 139.137 1.00 96.12 1373 PRO A CA 1
ATOM 8562 C C . PRO A 1 1373 ? 165.391 132.622 138.806 1.00 96.12 1373 PRO A C 1
ATOM 8563 O O . PRO A 1 1373 ? 164.843 132.511 137.706 1.00 96.12 1373 PRO A O 1
ATOM 8567 N N . LYS A 1 1374 ? 164.901 133.371 139.804 1.00 85.33 1374 LYS A N 1
ATOM 8568 C CA . LYS A 1 1374 ? 163.835 134.358 139.622 1.00 85.33 1374 LYS A CA 1
ATOM 8569 C C . LYS A 1 1374 ? 164.043 135.159 138.344 1.00 85.33 1374 LYS A C 1
ATOM 8570 O O . LYS A 1 1374 ? 165.147 135.638 138.074 1.00 85.33 1374 LYS A O 1
ATOM 8576 N N . GLN A 1 1375 ? 162.981 135.298 137.555 1.00 71.77 1375 GLN A N 1
ATOM 8577 C CA . GLN A 1 1375 ? 163.123 135.976 136.277 1.00 71.77 1375 GLN A CA 1
ATOM 8578 C C . GLN A 1 1375 ? 163.365 137.467 136.472 1.00 71.77 1375 GLN A C 1
ATOM 8579 O O . GLN A 1 1375 ? 162.700 138.124 137.278 1.00 71.77 1375 GLN A O 1
ATOM 8585 N N . ARG A 1 1376 ? 164.328 137.995 135.726 1.00 60.07 1376 ARG A N 1
ATOM 8586 C CA . ARG A 1 1376 ? 164.617 139.421 135.714 1.00 60.07 1376 ARG A CA 1
ATOM 8587 C C . ARG A 1 1376 ? 163.664 140.098 134.733 1.00 60.07 1376 ARG A C 1
ATOM 8588 O O . ARG A 1 1376 ? 162.691 139.502 134.263 1.00 60.07 1376 ARG A O 1
ATOM 8596 N N . LYS A 1 1377 ? 163.921 141.364 134.426 1.00 49.25 1377 LYS A N 1
ATOM 8597 C CA . LYS A 1 1377 ? 163.151 142.038 133.393 1.00 49.25 1377 LYS A CA 1
ATOM 8598 C C . LYS A 1 1377 ? 163.463 141.403 132.044 1.00 49.25 1377 LYS A C 1
ATOM 8599 O O . LYS A 1 1377 ? 164.596 140.986 131.789 1.00 49.25 1377 LYS A O 1
ATOM 8605 N N . LEU A 1 1378 ? 162.443 141.307 131.186 1.00 43.07 1378 LEU A N 1
ATOM 8606 C CA . LEU A 1 1378 ? 162.629 140.682 129.879 1.00 43.07 1378 LEU A CA 1
ATOM 8607 C C . LEU A 1 1378 ? 163.597 141.477 129.013 1.00 43.07 1378 LEU A C 1
ATOM 8608 O O . LEU A 1 1378 ? 164.406 140.894 128.280 1.00 43.07 1378 LEU A O 1
ATOM 8613 N N . TYR A 1 1379 ? 163.528 142.809 129.084 1.00 42.99 1379 TYR A N 1
ATOM 8614 C CA . TYR A 1 1379 ? 164.436 143.635 128.297 1.00 42.99 1379 TYR A CA 1
ATOM 8615 C C . TYR A 1 1379 ? 165.877 143.458 128.757 1.00 42.99 1379 TYR A C 1
ATOM 8616 O O . TYR A 1 1379 ? 166.794 143.441 127.930 1.00 42.99 1379 TYR A O 1
ATOM 8625 N N . LYS A 1 1380 ? 166.093 143.303 130.067 1.00 47.43 1380 LYS A N 1
ATOM 8626 C CA . LYS A 1 1380 ? 167.436 143.045 130.575 1.00 47.43 1380 LYS A CA 1
ATOM 8627 C C . LYS A 1 1380 ? 167.979 141.718 130.059 1.00 47.43 1380 LYS A C 1
ATOM 8628 O O . LYS A 1 1380 ? 169.141 141.638 129.646 1.00 47.43 1380 LYS A O 1
ATOM 8634 N N . ILE A 1 1381 ? 167.145 140.673 130.066 1.00 49.20 1381 ILE A N 1
ATOM 8635 C CA . ILE A 1 1381 ? 167.569 139.356 129.592 1.00 49.20 1381 ILE A CA 1
ATOM 8636 C C . ILE A 1 1381 ? 167.915 139.406 128.111 1.00 49.20 1381 ILE A C 1
ATOM 8637 O O . ILE A 1 1381 ? 168.968 138.912 127.684 1.00 49.20 1381 ILE A O 1
ATOM 8642 N N . VAL A 1 1382 ? 167.039 140.021 127.309 1.00 45.55 1382 VAL A N 1
ATOM 8643 C CA . VAL A 1 1382 ? 167.269 140.102 125.868 1.00 45.55 1382 VAL A CA 1
ATOM 8644 C C . VAL A 1 1382 ? 168.521 140.917 125.569 1.00 45.55 1382 VAL A C 1
ATOM 8645 O O . VAL A 1 1382 ? 169.350 140.520 124.742 1.00 45.55 1382 VAL A O 1
ATOM 8649 N N . LYS A 1 1383 ? 168.698 142.045 126.265 1.00 48.14 1383 LYS A N 1
ATOM 8650 C CA . LYS A 1 1383 ? 169.859 142.894 126.029 1.00 48.14 1383 LYS A CA 1
ATOM 8651 C C . LYS A 1 1383 ? 171.158 142.198 126.414 1.00 48.14 1383 LYS A C 1
ATOM 8652 O O . LYS A 1 1383 ? 172.132 142.247 125.655 1.00 48.14 1383 LYS A O 1
ATOM 8658 N N . GLU A 1 1384 ? 171.196 141.537 127.578 1.00 56.08 1384 GLU A N 1
ATOM 8659 C CA . GLU A 1 1384 ? 172.433 140.882 127.998 1.00 56.08 1384 GLU A CA 1
ATOM 8660 C C . GLU A 1 1384 ? 172.759 139.684 127.111 1.00 56.08 1384 GLU A C 1
ATOM 8661 O O . GLU A 1 1384 ? 173.928 139.473 126.757 1.00 56.08 1384 GLU A O 1
ATOM 8667 N N . LYS A 1 1385 ? 171.740 138.912 126.708 1.00 56.79 1385 LYS A N 1
ATOM 8668 C CA . LYS A 1 1385 ? 171.974 137.800 125.794 1.00 56.79 1385 LYS A CA 1
ATOM 8669 C C . LYS A 1 1385 ? 172.490 138.295 124.452 1.00 56.79 1385 LYS A C 1
ATOM 8670 O O . LYS A 1 1385 ? 173.458 137.749 123.910 1.00 56.79 1385 LYS A O 1
ATOM 8676 N N . LEU A 1 1386 ? 171.883 139.361 123.927 1.00 54.62 1386 LEU A N 1
ATOM 8677 C CA . LEU A 1 1386 ? 172.286 139.911 122.640 1.00 54.62 1386 LEU A CA 1
ATOM 8678 C C . LEU A 1 1386 ? 173.697 140.485 122.685 1.00 54.62 1386 LEU A C 1
ATOM 8679 O O . LEU A 1 1386 ? 174.458 140.339 121.723 1.00 54.62 1386 LEU A O 1
ATOM 8684 N N . VAL A 1 1387 ? 174.070 141.141 123.786 1.00 60.73 1387 VAL A N 1
ATOM 8685 C CA . VAL A 1 1387 ? 175.395 141.750 123.819 1.00 60.73 1387 VAL A CA 1
ATOM 8686 C C . VAL A 1 1387 ? 176.467 140.691 124.075 1.00 60.73 1387 VAL A C 1
ATOM 8687 O O . VAL A 1 1387 ? 177.598 140.824 123.591 1.00 60.73 1387 VAL A O 1
ATOM 8691 N N . PHE A 1 1388 ? 176.146 139.610 124.791 1.00 69.30 1388 PHE A N 1
ATOM 8692 C CA . PHE A 1 1388 ? 177.185 138.633 125.100 1.00 69.30 1388 PHE A CA 1
ATOM 8693 C C . PHE A 1 1388 ? 177.232 137.500 124.077 1.00 69.30 1388 PHE A C 1
ATOM 8694 O O . PHE A 1 1388 ? 178.211 137.370 123.334 1.00 69.30 1388 PHE A O 1
ATOM 8702 N N . GLU A 1 1389 ? 176.166 136.700 123.998 1.00 69.91 1389 GLU A N 1
ATOM 8703 C CA . GLU A 1 1389 ? 176.234 135.478 123.204 1.00 69.91 1389 GLU A CA 1
ATOM 8704 C C . GLU A 1 1389 ? 176.165 135.770 121.711 1.00 69.91 1389 GLU A C 1
ATOM 8705 O O . GLU A 1 1389 ? 176.947 135.218 120.931 1.00 69.91 1389 GLU A O 1
ATOM 8711 N N . ASN A 1 1390 ? 175.248 136.643 121.299 1.00 64.11 1390 ASN A N 1
ATOM 8712 C CA . ASN A 1 1390 ? 175.054 136.910 119.881 1.00 64.11 1390 ASN A CA 1
ATOM 8713 C C . ASN A 1 1390 ? 176.138 137.803 119.292 1.00 64.11 1390 ASN A C 1
ATOM 8714 O O . ASN A 1 1390 ? 176.300 137.827 118.068 1.00 64.11 1390 ASN A O 1
ATOM 8719 N N . LEU A 1 1391 ? 176.883 138.531 120.122 1.00 67.86 1391 LEU A N 1
ATOM 8720 C CA . LEU A 1 1391 ? 178.001 139.333 119.646 1.00 67.86 1391 LEU A CA 1
ATOM 8721 C C . LEU A 1 1391 ? 179.357 138.761 120.034 1.00 67.86 1391 LEU A C 1
ATOM 8722 O O . LEU A 1 1391 ? 180.381 139.395 119.758 1.00 67.86 1391 LEU A O 1
ATOM 8727 N N . TYR A 1 1392 ? 179.398 137.588 120.668 1.00 73.39 1392 TYR A N 1
ATOM 8728 C CA . TYR A 1 1392 ? 180.653 136.890 120.915 1.00 73.39 1392 TYR A CA 1
ATOM 8729 C C . TYR A 1 1392 ? 180.772 135.615 120.087 1.00 73.39 1392 TYR A C 1
ATOM 8730 O O . TYR A 1 1392 ? 181.520 134.704 120.457 1.00 73.39 1392 TYR A O 1
ATOM 8739 N N . PHE A 1 1393 ? 180.047 135.532 118.974 1.00 74.02 1393 PHE A N 1
ATOM 8740 C CA . PHE A 1 1393 ? 180.135 134.422 118.034 1.00 74.02 1393 PHE A CA 1
ATOM 8741 C C . PHE A 1 1393 ? 180.545 134.913 116.650 1.00 74.02 1393 PHE A C 1
ATOM 8742 O O . PHE A 1 1393 ? 179.970 134.518 115.634 1.00 74.02 1393 PHE A O 1
ATOM 8750 N N . GLN A 1 1394 ? 181.543 135.789 116.599 1.00 76.13 1394 GLN A N 1
ATOM 8751 C CA . GLN A 1 1394 ? 182.028 136.329 115.333 1.00 76.13 1394 GLN A CA 1
ATOM 8752 C C . GLN A 1 1394 ? 182.783 135.269 114.537 1.00 76.13 1394 GLN A C 1
ATOM 8753 O O . GLN A 1 1394 ? 183.404 134.374 115.110 1.00 76.13 1394 GLN A O 1
#

Nearest PDB structures (foldseek):
  7op3-assembly1_A  TM=1.001E+00  e=0.000E+00  Thermochaetoides thermophila DSM 1495
  7op1-assembly1_A  TM=9.652E-01  e=0.000E+00  Thermochaetoides thermophila DSM 1495
  7op5-assembly1_A  TM=8.875E-01  e=0.000E+00  Thermochaetoides thermophila DSM 1495
  7fjp-assembly1_B  TM=7.228E-01  e=2.815E-66  Homo sapiens
  8ies-assembly1_P  TM=7.249E-01  e=4.998E-62  Homo sapiens